Protein AF-A0A560W282-F1 (afdb_monomer_lite)

Radius of gyration: 37.23 Å; chains: 1; bounding box: 118×129×110 Å

Secondary structure (DSSP, 8-state):
-PPPSEEE-SS-EEEEEESS-TT-S-S----TT-HHHHHHHHHHHTT-HHHHHHHHHHHHHHHHHHHHHHH-TTS-HHHHHHHHHHHHHHHHHHTT--S--TTSEEEEEEEESS-EEEE-S--EEEEEE-HHHHHHHHHHHTT-TTTGGGSEEEE-TTEEEETTEEEEEEGGGEEEEEE--HHHHHHHHHTTS-EEHHHHHHHHHTTT--HHHHHHHHHHHHHHTSEEETTS--TT-S-SHHHHHHHHGGGGGGS-HHHHHHHHHHHHHHHHHHHHTT-SSHHHHHHHHHHHHHHHHHH---S-S-SEEEEEEP-EEEEE-HHHHHHHHHHHHHHHHH-S--SS-HHHHHHHHHHHHHH-SS-EEEHHHHH-TTTS----TTSTT-SSPPPP-PPPHHHHHHHHHHHHHHHHT-SEEEEPHHHHHHHSTT-----B-SEEEEEEEEE-SSHHHHHHT--EEEEEEESSTTTTTGGGHHHH-HHHHHHHHTPPPSBTT-EEEEEEE--SSGGGHHHH-----SSEEEEES------TTB--GGGEEEEE-SS-EEEEETTTTEEEEEE--S---TTTSS-HHHHHHHHTGGGGSB-------HHHHHT-SEE-EEEETTEEEE--EEEEETTSS-SSS--HHHHHHHHHHHHHTT--SEEEEEETTEEEEEETTSHHHHHHHHHHHTTSSEEEEEEPPPTTTTTTTSS-EEEEEEEEESSPPBPP----PPB----TT-SS---SS--------PPPPP--------------------------------SSS---------PPP----------------------------------------------------------PPP-PPPPPP------------------------------------------------------------

Sequence (933 aa):
MTRSIYRQHGDVLVLRAAALPVGARPDGWPDAESPEDCRRWLARVWADDSFTEALRAASSGLVTFVEQILHDHSVTPKRVRSATLSVAGYLLRATSRPTPFGLFAGVALADVGPVTADVGKEHQAVARPDTLWVDHVRRVLERRADVLPHLTIQVSTLAFQRGDAIVLSRSGGRLASAPLTRPLVALLKAAAAPTTGRRLLDVLADMGGTAEQATRLIKQALDDGYLTSDLVAPMTVADPAGHMVRLLRPYADTLDADTVRILDGLEEIELGLAAHNRAPGPAEARRLRDQTDSAMEKLQAGDCRNRISLDLRLDARVSVPRQVLDEVERAASALVRLTRAQGESPAWADFQAQFWERYGVGVLVPVRDAADLAAGAGLPADYPMSGWSLPPLTVLPRDELLAARAMQAAVTGAREIVLTERDIDDLAKDAPDGPTVPHVKIGFRVRAASEQAVSSGDFVVDVRPAWTAGVLSGRFTAVLGTALSDLYRTLPTMTEGALHAQLSVMPDFPHAQNVSRIPALLPYVIPVGETRTPADCLIDIDDLAVYSTGRALHLVSMSRRRIVEPHVLHPLALEKQVSPLARFLAQLGRGFATAWTEFDWGPAAAALPYLPRVRYRRTVLSPARWRLAAADLPAGPFNPAWHKALKQWAGTWRCPARVQLQDDDRTMPLDLAEPLHARLIHQHLRRRPQAVLTEDVSDEDLGWLGHAHELTLPLATTRSPAPAPGPDARPRRDQPGHGPARRSRPAVDAGEGVHPPHRHGPDHHRPAAPAARRPRHRSGVVRAVPVPAGDRPPPHPRPHRHPGRPGCHAAGSVRMDAPAHRGWTRIPAHPRRLPARGRPLRHRSSHGRGRGRVRRRQPRHPLRPYRPARPGAGNAVRPEHDRYRGGIPRHTRRPHLDGAHPRAWHRSPRHHPADHRPGRHRPAPPQRHITPR

Foldseek 3Di:
DDDQQWAFQDWKWKWQFFLDFLVPADPDAFDLQDLVSLLVVLVVVVVDPLLLVQCCQQFVPLSVVNVCSNVPVVPDSVVSSVSSLVSNLSSLCLFFPSQWFRNSMAMAIAGADAWDFDFDNQKFKQKAFFLQLLVQLLVVLLLDLLNQQLWWKAFFLQWDDDDQWIWGAAFLQDIDIDGNDPLNVQLNVVRNATDGSNVQLVSSVVVVDDSVRSSVVVSVCCVSLRMDIQLQPFLQDLHSLCSNLVSCVVCLVRGDPLVVVLSVLSVVLVVLSVCLSVPPGDVVNVVSLVVSQVSSCVSPVDPDSGRMTIHIHTPIHGYAYPLVSVVVSVLQSLQLLQDPQFFFDPLLVVLQVQQCVFPNAQAWAQLVQCCDVVNHSHAGQLARPHPDDDPDFDDDPLLVVLLVVQVVCVVVVPQEDEDDPVNSCVSNVPGDPHAAFFKWKKKKDWFALASVCSVVVNIFMEIDTGFHQQASPQLCCVVHDCPVLVSVQPGDHLEPPAAEEEEGFDWSDSSLSNFQRGHDSYQAYEGRRHRDRDDPRYQYSRQWTWHHNVQAIFIARNVVQHTYAYHRNTNDDLRGIGGSSSSCNNCRRVSRHRTTHQRDSGPSRPPDQWGHFYDYDRYTSDFTKGKAFLVQADDDDDDVRRLVSLVVVCVVSVNAQWWWWDDPVDTRIAGSNRSSSSVVVVVVCVPDRIIMIGHDRDCSRVNRNSINMIMMTMMGTPDDRDYDPRSPRDHDPDDPPDDPHPDVDDDPPDDDDDDDDDDDDDDDDDDDDDDDDDDDDDDDDDPDDWDFDDDDDDTDTDDDDDDDDDDDDDDDDDDDDDDDDDDDDDDDYDDDDDDDDDDDDDDDDDDDDDDDDDDDDDDDDDDDDDDDDDDDDDDDDDDDDDDDDDDDDDDDDDDDDDDDDDDDDDDDDDDDDDDDDDDDDDDDDDDDDDDDD

Structure (mmCIF, N/CA/C/O backbone):
data_AF-A0A560W282-F1
#
_entry.id   AF-A0A560W282-F1
#
loop_
_atom_site.group_PDB
_atom_site.id
_atom_site.type_symbol
_atom_site.label_atom_id
_atom_site.label_alt_id
_atom_site.label_comp_id
_atom_site.label_asym_id
_atom_site.label_entity_id
_atom_site.label_seq_id
_atom_site.pdbx_PDB_ins_code
_atom_site.Cartn_x
_atom_site.Cartn_y
_atom_site.Cartn_z
_atom_site.occupancy
_atom_site.B_iso_or_equiv
_atom_site.auth_seq_id
_atom_site.auth_comp_id
_atom_site.auth_asym_id
_atom_site.auth_atom_id
_atom_site.pdbx_PDB_model_num
ATOM 1 N N . MET A 1 1 ? -34.757 -15.368 2.062 1.00 42.41 1 MET A N 1
ATOM 2 C CA . MET A 1 1 ? -33.312 -15.092 2.217 1.00 42.41 1 MET A CA 1
ATOM 3 C C . MET A 1 1 ? -32.785 -14.546 0.904 1.00 42.41 1 MET A C 1
ATOM 5 O O . MET A 1 1 ? -32.904 -15.224 -0.109 1.00 42.41 1 MET A O 1
ATOM 9 N N . THR A 1 2 ? -32.242 -13.335 0.921 1.00 53.41 2 THR A N 1
ATOM 10 C CA . THR A 1 2 ? -31.471 -12.723 -0.171 1.00 53.41 2 THR A CA 1
ATOM 11 C C . THR A 1 2 ? -30.257 -13.607 -0.499 1.00 53.41 2 THR A C 1
ATOM 13 O O . THR A 1 2 ? -29.559 -14.065 0.408 1.00 53.41 2 THR A O 1
ATOM 16 N N . ARG A 1 3 ? -30.005 -13.909 -1.784 1.00 63.25 3 ARG A N 1
ATOM 17 C CA . ARG A 1 3 ? -28.785 -14.636 -2.191 1.00 63.25 3 ARG A CA 1
ATOM 18 C C . ARG A 1 3 ? -27.576 -13.717 -1.992 1.00 63.25 3 ARG A C 1
ATOM 20 O O . ARG A 1 3 ? -27.614 -12.571 -2.429 1.00 63.25 3 ARG A O 1
ATOM 27 N N . SER A 1 4 ? -26.511 -14.222 -1.365 1.00 78.81 4 SER A N 1
ATOM 28 C CA . SER A 1 4 ? -25.269 -13.457 -1.190 1.00 78.81 4 SER A CA 1
ATOM 29 C C . SER A 1 4 ? -24.677 -13.090 -2.556 1.00 78.81 4 SER A C 1
ATOM 31 O O . SER A 1 4 ? -24.514 -13.965 -3.410 1.00 78.81 4 SER A O 1
ATOM 33 N N . ILE A 1 5 ? -24.371 -11.807 -2.769 1.00 87.31 5 ILE A N 1
ATOM 34 C CA . ILE A 1 5 ? -23.826 -11.266 -4.029 1.00 87.31 5 ILE A CA 1
ATOM 35 C C . ILE A 1 5 ? -22.350 -11.653 -4.193 1.00 87.31 5 ILE A C 1
ATOM 37 O O . ILE A 1 5 ? -21.870 -11.820 -5.316 1.00 87.31 5 ILE A O 1
ATOM 41 N N . TYR A 1 6 ? -21.660 -11.852 -3.068 1.00 91.06 6 TYR A N 1
ATOM 42 C CA . TYR A 1 6 ? -20.302 -12.378 -2.977 1.00 91.06 6 TYR A CA 1
ATOM 43 C C . TYR A 1 6 ? -20.255 -13.640 -2.108 1.00 91.06 6 TYR A C 1
ATOM 45 O O . TYR A 1 6 ? -21.034 -13.780 -1.162 1.00 91.06 6 TYR A O 1
ATOM 53 N N . ARG A 1 7 ? -19.308 -14.532 -2.402 1.00 92.50 7 ARG A N 1
ATOM 54 C CA . ARG A 1 7 ? -18.920 -15.687 -1.574 1.00 92.50 7 ARG A CA 1
ATOM 55 C C . ARG A 1 7 ? -17.399 -15.793 -1.499 1.00 92.50 7 ARG A C 1
ATOM 57 O O . ARG A 1 7 ? -16.716 -15.177 -2.321 1.00 92.50 7 ARG A O 1
ATOM 64 N N . GLN A 1 8 ? -16.869 -16.570 -0.553 1.00 92.81 8 GLN A N 1
ATOM 65 C CA . GLN A 1 8 ? -15.441 -16.902 -0.541 1.00 92.81 8 GLN A CA 1
ATOM 66 C C . GLN A 1 8 ? -14.990 -17.543 -1.856 1.00 92.81 8 GLN A C 1
ATOM 68 O O . GLN A 1 8 ? -15.711 -18.350 -2.445 1.00 92.81 8 GLN A O 1
ATOM 73 N N . HIS A 1 9 ? -13.789 -17.177 -2.304 1.00 91.75 9 HIS A N 1
ATOM 74 C CA . HIS A 1 9 ? -13.152 -17.775 -3.475 1.00 91.75 9 HIS A CA 1
ATOM 75 C C . HIS A 1 9 ? -11.953 -18.615 -3.036 1.00 91.75 9 HIS A C 1
ATOM 77 O O . HIS A 1 9 ? -10.876 -18.073 -2.785 1.00 91.75 9 HIS A O 1
ATOM 83 N N . GLY A 1 10 ? -12.161 -19.929 -2.930 1.00 87.81 10 GLY A N 1
ATOM 84 C CA . GLY A 1 10 ? -11.227 -20.851 -2.280 1.00 87.81 10 GLY A CA 1
ATOM 85 C C . GLY A 1 10 ? -11.196 -20.695 -0.754 1.00 87.81 10 GLY A C 1
ATOM 86 O O . GLY A 1 10 ? -11.863 -19.831 -0.184 1.00 87.81 10 GLY A O 1
ATOM 87 N N . ASP A 1 11 ? -10.394 -21.538 -0.104 1.00 84.62 11 ASP A N 1
ATOM 88 C CA . ASP A 1 11 ? -10.373 -21.686 1.361 1.00 84.62 11 ASP A CA 1
ATOM 89 C C . ASP A 1 11 ? -9.096 -21.119 2.017 1.00 84.62 11 ASP A C 1
ATOM 91 O O . ASP A 1 11 ? -8.835 -21.343 3.194 1.00 84.62 11 ASP A O 1
ATOM 95 N N . VAL A 1 12 ? -8.289 -20.362 1.261 1.00 85.75 12 VAL A N 1
ATOM 96 C CA . VAL A 1 12 ? -6.997 -19.820 1.719 1.00 85.75 12 VAL A CA 1
ATOM 97 C C . VAL A 1 12 ? -7.169 -18.418 2.311 1.00 85.75 12 VAL A C 1
ATOM 99 O O . VAL A 1 12 ? -7.312 -17.427 1.581 1.00 85.75 12 VAL A O 1
ATOM 102 N N . LEU A 1 13 ? -7.088 -18.307 3.638 1.00 94.31 13 LEU A N 1
ATOM 103 C CA . LEU A 1 13 ? -6.986 -17.019 4.325 1.00 94.31 13 LEU A CA 1
ATOM 104 C C . LEU A 1 13 ? -5.515 -16.603 4.466 1.00 94.31 13 LEU A C 1
ATOM 106 O O . LEU A 1 13 ? -4.608 -17.431 4.541 1.00 94.31 13 LEU A O 1
ATOM 110 N N . VAL A 1 14 ? -5.273 -15.291 4.540 1.00 96.00 14 VAL A N 1
ATOM 111 C CA . VAL A 1 14 ? -3.969 -14.747 4.961 1.00 96.00 14 VAL A CA 1
ATOM 112 C C . VAL A 1 14 ? -4.161 -13.964 6.244 1.00 96.00 14 VAL A C 1
ATOM 114 O O . VAL A 1 14 ? -4.841 -12.931 6.231 1.00 96.00 14 VAL A O 1
ATOM 117 N N . LEU A 1 15 ? -3.540 -14.443 7.319 1.00 97.50 15 LEU A N 1
ATOM 118 C CA . LEU A 1 15 ? -3.373 -13.712 8.567 1.00 97.50 15 LEU A CA 1
ATOM 119 C C . LEU A 1 15 ? -2.328 -12.613 8.377 1.00 97.50 15 LEU A C 1
ATOM 121 O O . LEU A 1 15 ? -1.267 -12.830 7.791 1.00 97.50 15 LEU A O 1
ATOM 125 N N . ARG A 1 16 ? -2.619 -11.434 8.919 1.00 97.06 16 ARG A N 1
ATOM 126 C CA . ARG A 1 16 ? -1.686 -10.323 9.093 1.00 97.06 16 ARG A CA 1
ATOM 127 C C . ARG A 1 16 ? -1.757 -9.939 10.567 1.00 97.06 16 ARG A C 1
ATOM 129 O O . ARG A 1 16 ? -2.846 -9.621 11.041 1.00 97.06 16 ARG A O 1
ATOM 136 N N . ALA A 1 17 ? -0.654 -9.980 11.304 1.00 97.25 17 ALA A N 1
ATOM 137 C CA . ALA A 1 17 ? -0.672 -9.689 12.741 1.00 97.25 17 ALA A CA 1
ATOM 138 C C . ALA A 1 17 ? 0.577 -8.936 13.201 1.00 97.25 17 ALA A C 1
ATOM 140 O O . ALA A 1 17 ? 1.637 -9.019 12.577 1.00 97.25 17 ALA A O 1
ATOM 141 N N . ALA A 1 18 ? 0.419 -8.177 14.285 1.00 96.12 18 ALA A N 1
ATOM 142 C CA . ALA A 1 18 ? 1.518 -7.602 15.048 1.00 96.12 18 ALA A CA 1
ATOM 143 C C . ALA A 1 18 ? 2.396 -8.717 15.642 1.00 96.12 18 ALA A C 1
ATOM 145 O O . ALA A 1 18 ? 1.868 -9.707 16.143 1.00 96.12 18 ALA A O 1
ATOM 146 N N . ALA A 1 19 ? 3.719 -8.554 15.580 1.00 94.69 19 ALA A N 1
ATOM 147 C CA . ALA A 1 19 ? 4.672 -9.538 16.102 1.00 94.69 19 ALA A CA 1
ATOM 148 C C . ALA A 1 19 ? 4.734 -9.535 17.639 1.00 94.69 19 ALA A C 1
ATOM 150 O O . ALA A 1 19 ? 4.962 -10.572 18.251 1.00 94.69 19 ALA A O 1
ATOM 151 N N . LEU A 1 20 ? 4.497 -8.381 18.273 1.00 93.56 20 LEU A N 1
ATOM 152 C CA . LEU A 1 20 ? 4.347 -8.300 19.724 1.00 93.56 20 LEU A CA 1
ATOM 153 C C . LEU A 1 20 ? 2.864 -8.469 20.114 1.00 93.56 20 LEU A C 1
ATOM 155 O O . LEU A 1 20 ? 1.995 -7.905 19.434 1.00 93.56 20 LEU A O 1
ATOM 159 N N . PRO A 1 21 ? 2.558 -9.196 21.207 1.00 93.06 21 PRO A N 1
ATOM 160 C CA . PRO A 1 21 ? 1.197 -9.319 21.721 1.00 93.06 21 PRO A CA 1
ATOM 161 C C . PRO A 1 21 ? 0.677 -7.973 22.240 1.00 93.06 21 PRO A C 1
ATOM 163 O O . PRO A 1 21 ? 1.444 -7.055 22.544 1.00 93.06 21 PRO A O 1
ATOM 166 N N . VAL A 1 22 ? -0.642 -7.851 22.404 1.00 89.56 22 VAL A N 1
ATOM 167 C CA . VAL A 1 22 ? -1.280 -6.611 22.890 1.00 89.56 22 VAL A CA 1
ATOM 168 C C . VAL A 1 22 ? -0.810 -6.211 24.292 1.00 89.56 22 VAL A C 1
ATOM 170 O O . VAL A 1 22 ? -0.728 -5.021 24.588 1.00 89.56 22 VAL A O 1
ATOM 173 N N . GLY A 1 23 ? -0.441 -7.199 25.117 1.00 85.19 23 GLY A N 1
ATOM 174 C CA . GLY A 1 23 ? 0.101 -7.017 26.465 1.00 85.19 23 GLY A CA 1
ATOM 175 C C . GLY A 1 23 ? 1.567 -6.568 26.528 1.00 85.19 23 GLY A C 1
ATOM 176 O O . GLY A 1 23 ? 2.035 -6.235 27.606 1.00 85.19 23 GLY A O 1
ATOM 177 N N . ALA A 1 24 ? 2.298 -6.497 25.409 1.00 86.81 24 ALA A N 1
ATOM 178 C CA . ALA A 1 24 ? 3.685 -6.007 25.377 1.00 86.81 24 ALA A CA 1
ATOM 179 C C . ALA A 1 24 ? 3.791 -4.463 25.341 1.00 86.81 24 ALA A C 1
ATOM 181 O O . ALA A 1 24 ? 4.753 -3.901 24.815 1.00 86.81 24 ALA A O 1
ATOM 182 N N . ARG A 1 25 ? 2.774 -3.751 25.843 1.00 81.38 25 ARG A N 1
ATOM 183 C CA . ARG A 1 25 ? 2.787 -2.286 25.971 1.00 81.38 25 ARG A CA 1
ATOM 184 C C . ARG A 1 25 ? 3.371 -1.892 27.329 1.00 81.38 25 ARG A C 1
ATOM 186 O O . ARG A 1 25 ? 3.134 -2.600 28.298 1.00 81.38 25 ARG A O 1
ATOM 193 N N . PRO A 1 26 ? 4.099 -0.766 27.429 1.00 79.44 26 PRO A N 1
ATOM 194 C CA . PRO A 1 26 ? 4.637 -0.318 28.707 1.00 79.44 26 PRO A CA 1
ATOM 195 C C . PRO A 1 26 ? 3.514 0.145 29.647 1.00 79.44 26 PRO A C 1
ATOM 197 O O . PRO A 1 26 ? 2.666 0.940 29.242 1.00 79.44 26 PRO A O 1
ATOM 200 N N . ASP A 1 27 ? 3.578 -0.263 30.918 1.00 75.12 27 ASP A N 1
ATOM 201 C CA . ASP A 1 27 ? 2.617 0.121 31.970 1.00 75.12 27 ASP A CA 1
ATOM 202 C C . ASP A 1 27 ? 2.594 1.632 32.273 1.00 75.12 27 ASP A C 1
ATOM 204 O O . ASP A 1 27 ? 1.687 2.134 32.934 1.00 75.12 27 ASP A O 1
ATOM 208 N N . GLY A 1 28 ? 3.607 2.374 31.813 1.00 87.44 28 GLY A N 1
ATOM 209 C CA . GLY A 1 28 ? 3.727 3.810 32.038 1.00 87.44 28 GLY A CA 1
ATOM 210 C C . GLY A 1 28 ? 4.538 4.530 30.964 1.00 87.44 28 GLY A C 1
ATOM 211 O O . GLY A 1 28 ? 5.589 4.062 30.510 1.00 87.44 28 GLY A O 1
ATOM 212 N N . TRP A 1 29 ? 4.056 5.715 30.598 1.00 94.62 29 TRP A N 1
ATOM 213 C CA . TRP A 1 29 ? 4.698 6.647 29.673 1.00 94.62 29 TRP A CA 1
ATOM 214 C C . TRP A 1 29 ? 5.426 7.755 30.454 1.00 94.62 29 TRP A C 1
ATOM 216 O O . TRP A 1 29 ? 5.048 8.047 31.588 1.00 94.62 29 TRP A O 1
ATOM 226 N N . PRO A 1 30 ? 6.484 8.365 29.891 1.00 95.88 30 PRO A N 1
ATOM 227 C CA . PRO A 1 30 ? 7.201 9.448 30.544 1.00 95.88 30 PRO A CA 1
ATOM 228 C C . PRO A 1 30 ? 6.497 10.789 30.338 1.00 95.88 30 PRO A C 1
ATOM 230 O O . PRO A 1 30 ? 5.856 11.013 29.303 1.00 95.88 30 PRO A O 1
ATOM 233 N N . ASP A 1 31 ? 6.741 11.746 31.234 1.00 93.56 31 ASP A N 1
ATOM 234 C CA . ASP A 1 31 ? 6.452 13.144 30.913 1.00 93.56 31 ASP A CA 1
ATOM 235 C C . ASP A 1 31 ? 7.338 13.596 29.738 1.00 93.56 31 ASP A C 1
ATOM 237 O O . ASP A 1 31 ? 8.552 13.776 29.853 1.00 93.56 31 ASP A O 1
ATOM 241 N N . ALA A 1 32 ? 6.706 13.810 28.582 1.00 92.44 32 ALA A N 1
ATOM 242 C CA . ALA A 1 32 ? 7.360 14.246 27.355 1.00 92.44 32 ALA A CA 1
ATOM 243 C C . ALA A 1 32 ? 8.027 15.635 27.468 1.00 92.44 32 ALA A C 1
ATOM 245 O O . ALA A 1 32 ? 8.874 15.982 26.637 1.00 92.44 32 ALA A O 1
ATOM 246 N N . GLU A 1 33 ? 7.652 16.462 28.447 1.00 89.81 33 GLU A N 1
ATOM 247 C CA . GLU A 1 33 ? 8.313 17.740 28.717 1.00 89.81 33 GLU A CA 1
ATOM 248 C C . GLU A 1 33 ? 9.430 17.631 29.785 1.00 89.81 33 GLU A C 1
ATOM 250 O O . GLU A 1 33 ? 10.251 18.546 29.853 1.00 89.81 33 GLU A O 1
ATOM 255 N N . SER A 1 34 ? 9.571 16.490 30.482 1.00 94.31 34 SER A N 1
ATOM 256 C CA . SER A 1 34 ? 10.694 16.157 31.382 1.00 94.31 34 SER A CA 1
ATOM 257 C C . SER A 1 34 ? 11.808 15.365 30.662 1.00 94.31 34 SER A C 1
ATOM 259 O O . SER A 1 34 ? 11.623 14.194 30.312 1.00 94.31 34 SER A O 1
ATOM 261 N N . PRO A 1 35 ? 13.006 15.943 30.428 1.00 93.88 35 PRO A N 1
ATOM 262 C CA . PRO A 1 35 ? 14.075 15.269 29.678 1.00 93.88 35 PRO A CA 1
ATOM 263 C C . PRO A 1 35 ? 14.721 14.101 30.430 1.00 93.88 35 PRO A C 1
ATOM 265 O O . PRO A 1 35 ? 15.235 13.178 29.802 1.00 93.88 35 PRO A O 1
ATOM 268 N N . GLU A 1 36 ? 14.716 14.144 31.760 1.00 94.44 36 GLU A N 1
ATOM 269 C CA . GLU A 1 36 ? 15.250 13.082 32.618 1.00 94.44 36 GLU A CA 1
ATOM 270 C C . GLU A 1 36 ? 14.319 11.874 32.625 1.00 94.44 36 GLU A C 1
ATOM 272 O O . GLU A 1 36 ? 14.765 10.751 32.400 1.00 94.44 36 GLU A O 1
ATOM 277 N N . ASP A 1 37 ? 13.014 12.100 32.777 1.00 95.56 37 ASP A N 1
ATOM 278 C CA . ASP A 1 37 ? 12.032 11.019 32.749 1.00 95.56 37 ASP A CA 1
ATOM 279 C C . ASP A 1 37 ? 11.933 10.375 31.358 1.00 95.56 37 ASP A C 1
ATOM 281 O O . ASP A 1 37 ? 11.941 9.149 31.231 1.00 95.56 37 ASP A O 1
ATOM 285 N N . CYS A 1 38 ? 12.006 11.193 30.300 1.00 96.50 38 CYS A N 1
ATOM 286 C CA . CYS A 1 38 ? 12.217 10.718 28.935 1.00 96.50 38 CYS A CA 1
ATOM 287 C C . CYS A 1 38 ? 13.446 9.800 28.810 1.00 96.50 38 CYS A C 1
ATOM 289 O O . CYS A 1 38 ? 13.341 8.754 28.175 1.00 96.50 38 CYS A O 1
ATOM 291 N N . ARG A 1 39 ? 14.600 10.152 29.403 1.00 96.00 39 ARG A N 1
ATOM 292 C CA . ARG A 1 39 ? 15.804 9.297 29.371 1.00 96.00 39 ARG A CA 1
ATOM 293 C C . ARG A 1 39 ? 15.614 7.999 30.152 1.00 96.00 39 ARG A C 1
ATOM 295 O O . ARG A 1 39 ? 15.962 6.948 29.626 1.00 96.00 39 ARG A O 1
ATOM 302 N N . ARG A 1 40 ? 15.020 8.041 31.353 1.00 95.12 40 ARG A N 1
ATOM 303 C CA . ARG A 1 40 ? 14.724 6.831 32.149 1.00 95.12 40 ARG A CA 1
ATOM 304 C C . ARG A 1 40 ? 13.799 5.873 31.402 1.00 95.12 40 ARG A C 1
ATOM 306 O O . ARG A 1 40 ? 14.034 4.669 31.392 1.00 95.12 40 ARG A O 1
ATOM 313 N N . TRP A 1 41 ? 12.758 6.392 30.755 1.00 95.88 41 TRP A N 1
ATOM 314 C CA . TRP A 1 41 ? 11.854 5.567 29.957 1.00 95.88 41 TRP A CA 1
ATOM 315 C C . TRP A 1 41 ? 12.521 5.026 28.689 1.00 95.88 41 TRP A C 1
ATOM 317 O O . TRP A 1 41 ? 12.385 3.837 28.424 1.00 95.88 41 TRP A O 1
ATOM 327 N N . LEU A 1 42 ? 13.307 5.835 27.965 1.00 95.62 42 LEU A N 1
ATOM 328 C CA . LEU A 1 42 ? 14.093 5.345 26.825 1.00 95.62 42 LEU A CA 1
ATOM 329 C C . LEU A 1 42 ? 15.064 4.232 27.251 1.00 95.62 42 LEU A C 1
ATOM 331 O O . LEU A 1 42 ? 15.143 3.226 26.558 1.00 95.62 42 LEU A O 1
ATOM 335 N N . ALA A 1 43 ? 15.727 4.356 28.406 1.00 94.44 43 ALA A N 1
ATOM 336 C CA . ALA A 1 43 ? 16.613 3.320 28.941 1.00 94.44 43 ALA A CA 1
ATOM 337 C C . ALA A 1 43 ? 15.869 2.009 29.252 1.00 94.44 43 ALA A C 1
ATOM 339 O O . ALA A 1 43 ? 16.367 0.939 28.921 1.00 94.44 43 ALA A O 1
ATOM 340 N N . ARG A 1 44 ? 14.657 2.081 29.828 1.00 92.81 44 ARG A N 1
ATOM 341 C CA . ARG A 1 44 ? 13.806 0.896 30.057 1.00 92.81 44 ARG A CA 1
ATOM 342 C C . ARG A 1 44 ? 13.355 0.241 28.750 1.00 92.81 44 ARG A C 1
ATOM 344 O O . ARG A 1 44 ? 13.388 -0.976 28.653 1.00 92.81 44 ARG A O 1
ATOM 351 N N . VAL A 1 45 ? 12.969 1.030 27.745 1.00 92.06 45 VAL A N 1
ATOM 352 C CA . VAL A 1 45 ? 12.588 0.510 26.417 1.00 92.06 45 VAL A CA 1
ATOM 353 C C . VAL A 1 45 ? 13.785 -0.134 25.706 1.00 92.06 45 VAL A C 1
ATOM 355 O O . VAL A 1 45 ? 13.616 -1.144 25.035 1.00 92.06 45 VAL A O 1
ATOM 358 N N . TRP A 1 46 ? 14.996 0.396 25.899 1.00 92.44 46 TRP A N 1
ATOM 359 C CA . TRP A 1 46 ? 16.237 -0.176 25.357 1.00 92.44 46 TRP A CA 1
ATOM 360 C C . TRP A 1 46 ? 16.709 -1.458 26.060 1.00 92.44 46 TRP A C 1
ATOM 362 O O . TRP A 1 46 ? 17.664 -2.070 25.593 1.00 92.44 46 TRP A O 1
ATOM 372 N N . ALA A 1 47 ? 16.059 -1.870 27.153 1.00 88.44 47 ALA A N 1
ATOM 373 C CA . ALA A 1 47 ? 16.295 -3.163 27.794 1.00 88.44 47 ALA A CA 1
ATOM 374 C C . ALA A 1 47 ? 15.432 -4.300 27.205 1.00 88.44 47 ALA A C 1
ATOM 376 O O . ALA A 1 47 ? 15.645 -5.457 27.561 1.00 88.44 47 ALA A O 1
ATOM 377 N N . ASP A 1 48 ? 14.479 -3.995 26.311 1.00 81.62 48 ASP A N 1
ATOM 378 C CA . ASP A 1 48 ? 13.800 -4.996 25.483 1.00 81.62 48 ASP A CA 1
ATOM 379 C C . ASP A 1 48 ? 14.434 -5.059 24.084 1.00 81.62 48 ASP A C 1
ATOM 381 O O . ASP A 1 48 ? 14.223 -4.187 23.229 1.00 81.62 48 ASP A O 1
ATOM 385 N N . ASP A 1 49 ? 15.181 -6.135 23.834 1.00 82.25 49 ASP A N 1
ATOM 386 C CA . ASP A 1 49 ? 15.699 -6.459 22.504 1.00 82.25 49 ASP A CA 1
ATOM 387 C C . ASP A 1 49 ? 14.563 -6.672 21.487 1.00 82.25 49 ASP A C 1
ATOM 389 O O . ASP A 1 49 ? 14.710 -6.299 20.324 1.00 82.25 49 ASP A O 1
ATOM 393 N N . SER A 1 50 ? 13.406 -7.208 21.896 1.00 81.94 50 SER A N 1
ATOM 394 C CA . SER A 1 50 ? 12.309 -7.603 20.993 1.00 81.94 50 SER A CA 1
ATOM 395 C C . SER A 1 50 ? 11.776 -6.413 20.188 1.00 81.94 50 SER A C 1
ATOM 397 O O . SER A 1 50 ? 11.670 -6.465 18.958 1.00 81.94 50 SER A O 1
ATOM 399 N N . PHE A 1 51 ? 11.483 -5.304 20.868 1.00 90.06 51 PHE A N 1
ATOM 400 C CA . PHE A 1 51 ? 11.142 -4.038 20.232 1.00 90.06 51 PHE A CA 1
ATOM 401 C C . PHE A 1 51 ? 12.349 -3.379 19.545 1.00 90.06 51 PHE A C 1
ATOM 403 O O . PHE A 1 51 ? 12.219 -2.857 18.429 1.00 90.06 51 PHE A O 1
ATOM 410 N N . THR A 1 52 ? 13.519 -3.390 20.189 1.00 89.94 52 THR A N 1
ATOM 411 C CA . THR A 1 52 ? 14.710 -2.670 19.709 1.00 89.94 52 THR A CA 1
ATOM 412 C C . THR A 1 52 ? 15.243 -3.246 18.388 1.00 89.94 52 THR A C 1
ATOM 414 O O . THR A 1 52 ? 15.642 -2.477 17.508 1.00 89.94 52 THR A O 1
ATOM 417 N N . GLU A 1 53 ? 15.135 -4.561 18.168 1.00 88.81 53 GLU A N 1
ATOM 418 C CA . GLU A 1 53 ? 15.396 -5.231 16.886 1.00 88.81 53 GLU A CA 1
ATOM 419 C C . GLU A 1 53 ? 14.497 -4.712 15.763 1.00 88.81 53 GLU A C 1
ATOM 421 O O . GLU A 1 53 ? 14.977 -4.305 14.697 1.00 88.81 53 GLU A O 1
ATOM 426 N N . ALA A 1 54 ? 13.183 -4.693 15.997 1.00 92.12 54 ALA A N 1
ATOM 427 C CA . ALA A 1 54 ? 12.213 -4.239 15.009 1.00 92.12 54 ALA A CA 1
ATOM 428 C C . ALA A 1 54 ? 12.390 -2.749 14.678 1.00 92.12 54 ALA A C 1
ATOM 430 O O . ALA A 1 54 ? 12.290 -2.350 13.512 1.00 92.12 54 ALA A O 1
ATOM 431 N N . LEU A 1 55 ? 12.737 -1.931 15.678 1.00 93.44 55 LEU A N 1
ATOM 432 C CA . LEU A 1 55 ? 13.052 -0.520 15.486 1.00 93.44 55 LEU A CA 1
ATOM 433 C C . LEU A 1 55 ? 14.357 -0.311 14.702 1.00 93.44 55 LEU A C 1
ATOM 435 O O . LEU A 1 55 ? 14.393 0.536 13.805 1.00 93.44 55 LEU A O 1
ATOM 439 N N . ARG A 1 56 ? 15.404 -1.096 14.985 1.00 89.75 56 ARG A N 1
ATOM 440 C CA . ARG A 1 56 ? 16.697 -1.052 14.278 1.00 89.75 56 ARG A CA 1
ATOM 441 C C . ARG A 1 56 ? 16.541 -1.434 12.807 1.00 89.75 56 ARG A C 1
ATOM 443 O O . ARG A 1 56 ? 17.041 -0.718 11.942 1.00 89.75 56 ARG A O 1
ATOM 450 N N . ALA A 1 57 ? 15.768 -2.484 12.527 1.00 88.56 57 ALA A N 1
ATOM 451 C CA . ALA A 1 57 ? 15.430 -2.934 11.177 1.00 88.56 57 ALA A CA 1
ATOM 452 C C . ALA A 1 57 ? 14.587 -1.919 10.375 1.00 88.56 57 ALA A C 1
ATOM 454 O O . ALA A 1 57 ? 14.687 -1.856 9.150 1.00 88.56 57 ALA A O 1
ATOM 455 N N . ALA A 1 58 ? 13.749 -1.120 11.042 1.00 90.50 58 ALA A N 1
ATOM 456 C CA . ALA A 1 58 ? 12.907 -0.122 10.384 1.00 90.50 58 ALA A CA 1
ATOM 457 C C . ALA A 1 58 ? 13.571 1.259 10.233 1.00 90.50 58 ALA A C 1
ATOM 459 O O . ALA A 1 58 ? 13.260 1.979 9.282 1.00 90.50 58 ALA A O 1
ATOM 460 N N . SER A 1 59 ? 14.410 1.660 11.193 1.00 90.88 59 SER A N 1
ATOM 461 C CA . SER A 1 59 ? 14.826 3.053 11.390 1.00 90.88 59 SER A CA 1
ATOM 462 C C . SER A 1 59 ? 16.137 3.168 12.192 1.00 90.88 59 SER A C 1
ATOM 464 O O . SER A 1 59 ? 16.190 3.879 13.200 1.00 90.88 59 SER A O 1
ATOM 466 N N . SER A 1 60 ? 17.203 2.513 11.725 1.00 86.94 60 SER A N 1
ATOM 467 C CA . SER A 1 60 ? 18.565 2.518 12.301 1.00 86.94 60 SER A CA 1
ATOM 468 C C . SER A 1 60 ? 19.025 3.879 12.855 1.00 86.94 60 SER A C 1
ATOM 470 O O . SER A 1 60 ? 19.400 3.977 14.019 1.00 86.94 60 SER A O 1
ATOM 472 N N . GLY A 1 61 ? 18.898 4.962 12.080 1.00 89.56 61 GLY A N 1
ATOM 473 C CA . GLY A 1 61 ? 19.304 6.312 12.499 1.00 89.56 61 GLY A CA 1
ATOM 474 C C . GLY A 1 61 ? 18.497 6.927 13.658 1.00 89.56 61 GLY A C 1
ATOM 475 O O . GLY A 1 61 ? 18.958 7.889 14.269 1.00 89.56 61 GLY A O 1
ATOM 476 N N . LEU A 1 62 ? 17.316 6.389 13.995 1.00 94.12 62 LEU A N 1
ATOM 477 C CA . LEU A 1 62 ? 16.621 6.720 15.248 1.00 94.12 62 LEU A CA 1
ATOM 478 C C . LEU A 1 62 ? 17.206 5.924 16.417 1.00 94.12 62 LEU A C 1
ATOM 480 O O . LEU A 1 62 ? 17.345 6.483 17.501 1.00 94.12 62 LEU A O 1
ATOM 484 N N . VAL A 1 63 ? 17.586 4.663 16.191 1.00 93.31 63 VAL A N 1
ATOM 485 C CA . VAL A 1 63 ? 18.216 3.819 17.213 1.00 93.31 63 VAL A CA 1
ATOM 486 C C . VAL A 1 63 ? 19.555 4.407 17.644 1.00 93.31 63 VAL A C 1
ATOM 488 O O . VAL A 1 63 ? 19.703 4.738 18.815 1.00 93.31 63 VAL A O 1
ATOM 491 N N . THR A 1 64 ? 20.449 4.709 16.698 1.00 91.94 64 THR A N 1
ATOM 492 C CA . THR A 1 64 ? 21.728 5.386 16.980 1.00 91.94 64 THR A CA 1
ATOM 493 C C . THR A 1 64 ? 21.539 6.743 17.668 1.00 91.94 64 THR A C 1
ATOM 495 O O . THR A 1 64 ? 22.354 7.144 18.497 1.00 91.94 64 THR A O 1
ATOM 498 N N . PHE A 1 65 ? 20.453 7.467 17.370 1.00 95.44 65 PHE A N 1
ATOM 499 C CA . PHE A 1 65 ? 20.191 8.747 18.029 1.00 95.44 65 PHE A CA 1
ATOM 500 C C . PHE A 1 65 ? 19.632 8.602 19.460 1.00 95.44 65 PHE A C 1
ATOM 502 O O . PHE A 1 65 ? 19.925 9.443 20.311 1.00 95.44 65 PHE A O 1
ATOM 509 N N . VAL A 1 66 ? 18.881 7.542 19.770 1.00 96.00 66 VAL A N 1
ATOM 510 C CA . VAL A 1 66 ? 18.517 7.231 21.163 1.00 96.00 66 VAL A CA 1
ATOM 511 C C . VAL A 1 66 ? 19.721 6.693 21.931 1.00 96.00 66 VAL A C 1
ATOM 513 O O . VAL A 1 66 ? 19.958 7.136 23.049 1.00 96.00 66 VAL A O 1
ATOM 516 N N . GLU A 1 67 ? 20.538 5.839 21.316 1.00 94.62 67 GLU A N 1
ATOM 517 C CA . GLU A 1 67 ? 21.813 5.389 21.885 1.00 94.62 67 GLU A CA 1
ATOM 518 C C . GLU A 1 67 ? 22.705 6.595 22.231 1.00 94.62 67 GLU A C 1
ATOM 520 O O . GLU A 1 67 ? 23.241 6.644 23.338 1.00 94.62 67 GLU A O 1
ATOM 525 N N . GLN A 1 68 ? 22.759 7.638 21.385 1.00 95.38 68 GLN A N 1
ATOM 526 C CA . GLN A 1 68 ? 23.365 8.921 21.767 1.00 95.38 68 GLN A CA 1
ATOM 527 C C . GLN A 1 68 ? 22.675 9.541 22.998 1.00 95.38 68 GLN A C 1
ATOM 529 O O . GLN A 1 68 ? 23.362 9.874 23.952 1.00 95.38 68 GLN A O 1
ATOM 534 N N . ILE A 1 69 ? 21.346 9.708 23.018 1.00 95.56 69 ILE A N 1
ATOM 535 C CA . ILE A 1 69 ? 20.610 10.335 24.144 1.00 95.56 69 ILE A CA 1
ATOM 536 C C . ILE A 1 69 ? 20.877 9.661 25.504 1.00 95.56 69 ILE A C 1
ATOM 538 O O . ILE A 1 69 ? 20.836 10.346 26.534 1.00 95.56 69 ILE A O 1
ATOM 542 N N . LEU A 1 70 ? 21.119 8.347 25.505 1.00 94.31 70 LEU A N 1
ATOM 543 C CA . LEU A 1 70 ? 21.398 7.557 26.706 1.00 94.31 70 LEU A CA 1
ATOM 544 C C . LEU A 1 70 ? 22.825 7.771 27.241 1.00 94.31 70 LEU A C 1
ATOM 546 O O . LEU A 1 70 ? 22.997 7.821 28.456 1.00 94.31 70 LEU A O 1
ATOM 550 N N . HIS A 1 71 ? 23.818 7.969 26.366 1.00 91.81 71 HIS A N 1
ATOM 551 C CA . HIS A 1 71 ? 25.221 8.199 26.754 1.00 91.81 71 HIS A CA 1
ATOM 552 C C . HIS A 1 71 ? 25.596 9.691 26.880 1.00 91.81 71 HIS A C 1
ATOM 554 O O . HIS A 1 71 ? 26.492 10.048 27.639 1.00 91.81 71 HIS A O 1
ATOM 560 N N . ASP A 1 72 ? 24.924 10.576 26.139 1.00 89.81 72 ASP A N 1
ATOM 561 C CA . ASP A 1 72 ? 25.233 12.003 26.012 1.00 89.81 72 ASP A CA 1
ATOM 562 C C . ASP A 1 72 ? 24.110 12.864 26.617 1.00 89.81 72 ASP A C 1
ATOM 564 O O . ASP A 1 72 ? 23.050 13.120 26.028 1.00 89.81 72 ASP A O 1
ATOM 568 N N . HIS A 1 73 ? 24.353 13.357 27.830 1.00 84.00 73 HIS A N 1
ATOM 569 C CA . HIS A 1 73 ? 23.411 14.229 28.526 1.00 84.00 73 HIS A CA 1
ATOM 570 C C . HIS A 1 73 ? 23.358 15.666 27.967 1.00 84.00 73 HIS A C 1
ATOM 572 O O . HIS A 1 73 ? 22.403 16.385 28.273 1.00 84.00 73 HIS A O 1
ATOM 578 N N . SER A 1 74 ? 24.285 16.071 27.085 1.00 89.62 74 SER A N 1
ATOM 579 C CA . SER A 1 74 ? 24.261 17.394 26.436 1.00 89.62 74 SER A CA 1
ATOM 580 C C . SER A 1 74 ? 23.164 17.527 25.367 1.00 89.62 74 SER A C 1
ATOM 582 O O . SER A 1 74 ? 22.792 18.642 24.985 1.00 89.62 74 SER A O 1
ATOM 584 N N . VAL A 1 75 ? 22.590 16.407 24.899 1.00 93.69 75 VAL A N 1
ATOM 585 C CA . VAL A 1 75 ? 21.509 16.416 23.904 1.00 93.69 75 VAL A CA 1
ATOM 586 C C . VAL A 1 75 ? 20.313 17.230 24.409 1.00 93.69 75 VAL A C 1
ATOM 588 O O . VAL A 1 75 ? 19.674 16.898 25.407 1.00 93.69 75 VAL A O 1
ATOM 591 N N . THR A 1 76 ? 19.984 18.297 23.675 1.00 95.50 76 THR A N 1
ATOM 592 C CA . THR A 1 76 ? 18.991 19.294 24.104 1.00 95.50 76 THR A CA 1
ATOM 593 C C . THR A 1 76 ? 17.602 18.697 24.406 1.00 95.50 76 THR A C 1
ATOM 595 O O . THR A 1 76 ? 17.124 17.851 23.640 1.00 95.50 76 THR A O 1
ATOM 598 N N . PRO A 1 77 ? 16.875 19.205 25.427 1.00 94.19 77 PRO A N 1
ATOM 599 C CA . PRO A 1 77 ? 15.523 18.758 25.804 1.00 94.19 77 PRO A CA 1
ATOM 600 C C . PRO A 1 77 ? 14.546 18.564 24.635 1.00 94.19 77 PRO A C 1
ATOM 602 O O . PRO A 1 77 ? 13.824 17.570 24.550 1.00 94.19 77 PRO A O 1
ATOM 605 N N . LYS A 1 78 ? 14.563 19.497 23.675 1.00 94.31 78 LYS A N 1
ATOM 606 C CA . LYS A 1 78 ? 13.729 19.464 22.465 1.00 94.31 78 LYS A CA 1
ATOM 607 C C . LYS A 1 78 ? 14.025 18.252 21.572 1.00 94.31 78 LYS A C 1
ATOM 609 O O . LYS A 1 78 ? 13.099 17.720 20.962 1.00 94.31 78 LYS A O 1
ATOM 614 N N . ARG A 1 79 ? 15.293 17.832 21.464 1.00 95.94 79 ARG A N 1
ATOM 615 C CA . ARG A 1 79 ? 15.687 16.643 20.694 1.00 95.94 79 ARG A CA 1
ATOM 616 C C . ARG A 1 79 ? 15.358 15.355 21.449 1.00 95.94 79 ARG A C 1
ATOM 618 O O . ARG A 1 79 ? 14.833 14.448 20.811 1.00 95.94 79 ARG A O 1
ATOM 625 N N . VAL A 1 80 ? 15.572 15.314 22.771 1.00 96.75 80 VAL A N 1
ATOM 626 C CA . VAL A 1 80 ? 15.192 14.175 23.632 1.00 96.75 80 VAL A CA 1
ATOM 627 C C . VAL A 1 80 ? 13.702 13.859 23.465 1.00 96.75 80 VAL A C 1
ATOM 629 O O . VAL A 1 80 ? 13.366 12.793 22.956 1.00 96.75 80 VAL A O 1
ATOM 632 N N . ARG A 1 81 ? 12.809 14.828 23.724 1.00 95.75 81 ARG A N 1
ATOM 633 C CA . ARG A 1 81 ? 11.356 14.672 23.504 1.00 95.75 81 ARG A CA 1
ATOM 634 C C . ARG A 1 81 ? 11.007 14.213 22.085 1.00 95.75 81 ARG A C 1
ATOM 636 O O . ARG A 1 81 ? 10.086 13.422 21.901 1.00 95.75 81 ARG A O 1
ATOM 643 N N . SER A 1 82 ? 11.702 14.727 21.068 1.00 95.69 82 SER A N 1
ATOM 644 C CA . SER A 1 82 ? 11.441 14.345 19.676 1.00 95.69 82 SER A CA 1
ATOM 645 C C . SER A 1 82 ? 11.797 12.882 19.388 1.00 95.69 82 SER A C 1
ATOM 647 O O . SER A 1 82 ? 11.146 12.273 18.539 1.00 95.69 82 SER A O 1
ATOM 649 N N . ALA A 1 83 ? 12.793 12.317 20.078 1.00 96.75 83 ALA A N 1
ATOM 650 C CA . ALA A 1 83 ? 13.085 10.890 20.030 1.00 96.75 83 ALA A CA 1
ATOM 651 C C . ALA A 1 83 ? 12.029 10.094 20.811 1.00 96.75 83 ALA A C 1
ATOM 653 O O . ALA A 1 83 ? 11.427 9.196 20.231 1.00 96.75 83 ALA A O 1
ATOM 654 N N . THR A 1 84 ? 11.707 10.490 22.050 1.00 97.12 84 THR A N 1
ATOM 655 C CA . THR A 1 84 ? 10.677 9.847 22.891 1.00 97.12 84 THR A CA 1
ATOM 656 C C . THR A 1 84 ? 9.337 9.703 22.165 1.00 97.12 84 THR A C 1
ATOM 658 O O . THR A 1 84 ? 8.800 8.604 22.068 1.00 97.12 84 THR A O 1
ATOM 661 N N . LEU A 1 85 ? 8.826 10.786 21.562 1.00 96.31 85 LEU A N 1
ATOM 662 C CA . LEU A 1 85 ? 7.574 10.766 20.791 1.00 96.31 85 LEU A CA 1
ATOM 663 C C . LEU A 1 85 ? 7.658 9.898 19.521 1.00 96.31 85 LEU A C 1
ATOM 665 O O . LEU A 1 85 ? 6.634 9.406 19.051 1.00 96.31 85 LEU A O 1
ATOM 669 N N . SER A 1 86 ? 8.854 9.707 18.955 1.00 96.38 86 SER A N 1
ATOM 670 C CA . SER A 1 86 ? 9.057 8.828 17.795 1.00 96.38 86 SER A CA 1
ATOM 671 C C . SER A 1 86 ? 9.084 7.356 18.213 1.00 96.38 86 SER A C 1
ATOM 673 O O . SER A 1 86 ? 8.404 6.541 17.597 1.00 96.38 86 SER A O 1
ATOM 675 N N . VAL A 1 87 ? 9.807 7.027 19.289 1.00 96.06 87 VAL A N 1
ATOM 676 C CA . VAL A 1 87 ? 9.854 5.684 19.892 1.00 96.06 87 VAL A CA 1
ATOM 677 C C . VAL A 1 87 ? 8.464 5.249 20.355 1.00 96.06 87 VAL A C 1
ATOM 679 O O . VAL A 1 87 ? 8.034 4.150 20.020 1.00 96.06 87 VAL A O 1
ATOM 682 N N . ALA A 1 88 ? 7.716 6.129 21.027 1.00 95.31 88 ALA A N 1
ATOM 683 C CA . ALA A 1 88 ? 6.344 5.852 21.446 1.00 95.31 88 ALA A CA 1
ATOM 684 C C . ALA A 1 88 ? 5.423 5.517 20.260 1.00 95.31 88 ALA A C 1
ATOM 686 O O . ALA A 1 88 ? 4.696 4.529 20.306 1.00 95.31 88 ALA A O 1
ATOM 687 N N . GLY A 1 89 ? 5.514 6.267 19.155 1.00 94.75 89 GLY A N 1
ATOM 688 C CA . GLY A 1 89 ? 4.777 5.954 17.925 1.00 94.75 89 GLY A CA 1
ATOM 689 C C . GLY A 1 89 ? 5.133 4.587 17.318 1.00 94.75 89 GLY A C 1
ATOM 690 O O . GLY A 1 89 ? 4.269 3.935 16.730 1.00 94.75 89 GLY A O 1
ATOM 691 N N . TYR A 1 90 ? 6.375 4.117 17.487 1.00 94.69 90 TYR A N 1
ATOM 692 C CA . TYR A 1 90 ? 6.779 2.768 17.083 1.00 94.69 90 TYR A CA 1
ATOM 693 C C . TYR A 1 90 ? 6.302 1.680 18.061 1.00 94.69 90 TYR A C 1
ATOM 695 O O . TYR A 1 90 ? 5.841 0.647 17.586 1.00 94.69 90 TYR A O 1
ATOM 703 N N . LEU A 1 91 ? 6.327 1.898 19.382 1.00 93.56 91 LEU A N 1
ATOM 704 C CA . LEU A 1 91 ? 5.773 0.961 20.380 1.00 93.56 91 LEU A CA 1
ATOM 705 C C . LEU A 1 91 ? 4.260 0.764 20.206 1.00 93.56 91 LEU A C 1
ATOM 707 O O . LEU A 1 91 ? 3.765 -0.365 20.181 1.00 93.56 91 LEU A O 1
ATOM 711 N N . LEU A 1 92 ? 3.530 1.865 20.006 1.00 92.81 92 LEU A N 1
ATOM 712 C CA . LEU A 1 92 ? 2.101 1.834 19.693 1.00 92.81 92 LEU A CA 1
ATOM 713 C C . LEU A 1 92 ? 1.844 1.062 18.397 1.00 92.81 92 LEU A C 1
ATOM 715 O O . LEU A 1 92 ? 0.936 0.237 18.353 1.00 92.81 92 LEU A O 1
ATOM 719 N N . ARG A 1 93 ? 2.665 1.253 17.352 1.00 93.69 93 ARG A N 1
ATOM 720 C CA . ARG A 1 93 ? 2.575 0.445 16.125 1.00 93.69 93 ARG A CA 1
ATOM 721 C C . ARG A 1 93 ? 2.797 -1.045 16.415 1.00 93.69 93 ARG A C 1
ATOM 723 O O . ARG A 1 93 ? 1.997 -1.861 15.958 1.00 93.69 93 ARG A O 1
ATOM 730 N N . ALA A 1 94 ? 3.870 -1.376 17.132 1.00 93.12 94 ALA A N 1
ATOM 731 C CA . ALA A 1 94 ? 4.359 -2.739 17.348 1.00 93.12 94 ALA A CA 1
ATOM 732 C C . ALA A 1 94 ? 3.343 -3.663 18.038 1.00 93.12 94 ALA A C 1
ATOM 734 O O . ALA A 1 94 ? 3.378 -4.865 17.812 1.00 93.12 94 ALA A O 1
ATOM 735 N N . THR A 1 95 ? 2.431 -3.094 18.829 1.00 90.88 95 THR A N 1
ATOM 736 C CA . THR A 1 95 ? 1.446 -3.806 19.668 1.00 90.88 95 THR A CA 1
ATOM 737 C C . THR A 1 95 ? -0.011 -3.595 19.220 1.00 90.88 95 THR A C 1
ATOM 739 O O . THR A 1 95 ? -0.945 -3.928 19.955 1.00 90.88 95 THR A O 1
ATOM 742 N N . SER A 1 96 ? -0.241 -2.985 18.045 1.00 90.62 96 SER A N 1
ATOM 743 C CA . SER A 1 96 ? -1.602 -2.653 17.574 1.00 90.62 96 SER A CA 1
ATOM 744 C C . SER A 1 96 ? -1.839 -2.684 16.062 1.00 90.62 96 SER A C 1
ATOM 746 O O . SER A 1 96 ? -2.990 -2.812 15.637 1.00 90.62 96 SER A O 1
ATOM 748 N N . ARG A 1 97 ? -0.803 -2.542 15.219 1.00 92.75 97 ARG A N 1
ATOM 749 C CA . ARG A 1 97 ? -0.997 -2.367 13.771 1.00 92.75 97 ARG A CA 1
ATOM 750 C C . ARG A 1 97 ? -0.611 -3.630 12.982 1.00 92.75 97 ARG A C 1
ATOM 752 O O . ARG A 1 97 ? 0.556 -3.755 12.613 1.00 92.75 97 ARG A O 1
ATOM 759 N N . PRO A 1 98 ? -1.573 -4.476 12.555 1.00 93.94 98 PRO A N 1
ATOM 760 C CA . PRO A 1 98 ? -1.321 -5.699 11.771 1.00 93.94 98 PRO A CA 1
ATOM 761 C C . PRO A 1 98 ? -0.795 -5.467 10.344 1.00 93.94 98 PRO A C 1
ATOM 763 O O . PRO A 1 98 ? -0.773 -6.382 9.532 1.00 93.94 98 PRO A O 1
ATOM 766 N N . THR A 1 99 ? -0.424 -4.240 9.969 1.00 93.19 99 THR A N 1
ATOM 767 C CA . THR A 1 99 ? 0.074 -3.929 8.622 1.00 93.19 99 THR A CA 1
ATOM 768 C C . THR A 1 99 ? 1.539 -4.374 8.501 1.00 93.19 99 THR A C 1
ATOM 770 O O . THR A 1 99 ? 2.390 -3.695 9.090 1.00 93.19 99 THR A O 1
ATOM 773 N N . PRO A 1 100 ? 1.868 -5.438 7.733 1.00 93.81 100 PRO A N 1
ATOM 774 C CA . PRO A 1 100 ? 3.198 -6.040 7.759 1.00 93.81 100 PRO A CA 1
ATOM 775 C C . PRO A 1 100 ? 4.267 -5.075 7.254 1.00 93.81 100 PRO A C 1
ATOM 777 O O . PRO A 1 100 ? 4.095 -4.460 6.196 1.00 93.81 100 PRO A O 1
ATOM 780 N N . PHE A 1 101 ? 5.323 -4.907 8.048 1.00 92.25 101 PHE A N 1
ATOM 781 C CA . PHE A 1 101 ? 6.362 -3.894 7.858 1.00 92.25 101 PHE A CA 1
ATOM 782 C C . PHE A 1 101 ? 7.582 -4.225 8.723 1.00 92.25 101 PHE A C 1
ATOM 784 O O . PHE A 1 101 ? 7.530 -4.077 9.949 1.00 92.25 101 PHE A O 1
ATOM 791 N N . GLY A 1 102 ? 8.677 -4.649 8.087 1.00 92.75 102 GLY A N 1
ATOM 792 C CA . GLY A 1 102 ? 9.874 -5.080 8.803 1.00 92.75 102 GLY A CA 1
ATOM 793 C C . GLY A 1 102 ? 9.553 -6.227 9.759 1.00 92.75 102 GLY A C 1
ATOM 794 O O . GLY A 1 102 ? 8.850 -7.163 9.387 1.00 92.75 102 GLY A O 1
ATOM 795 N N . LEU A 1 103 ? 10.030 -6.119 10.999 1.00 94.25 103 LEU A N 1
ATOM 796 C CA . LEU A 1 103 ? 9.804 -7.118 12.050 1.00 94.25 103 LEU A CA 1
ATOM 797 C C . LEU A 1 103 ? 8.621 -6.770 12.982 1.00 94.25 103 LEU A C 1
ATOM 799 O O . LEU A 1 103 ? 8.317 -7.536 13.884 1.00 94.25 103 LEU A O 1
ATOM 803 N N . PHE A 1 104 ? 7.935 -5.634 12.786 1.00 95.62 104 PHE A N 1
ATOM 804 C CA . PHE A 1 104 ? 6.835 -5.208 13.673 1.00 95.62 104 PHE A CA 1
ATOM 805 C C . PHE A 1 104 ? 5.531 -5.987 13.471 1.00 95.62 104 PHE A C 1
ATOM 807 O O . PHE A 1 104 ? 4.701 -6.062 14.373 1.00 95.62 104 PHE A O 1
ATOM 814 N N . ALA A 1 105 ? 5.306 -6.486 12.259 1.00 95.94 105 ALA A N 1
ATOM 815 C CA . ALA A 1 105 ? 4.103 -7.210 11.879 1.00 95.94 105 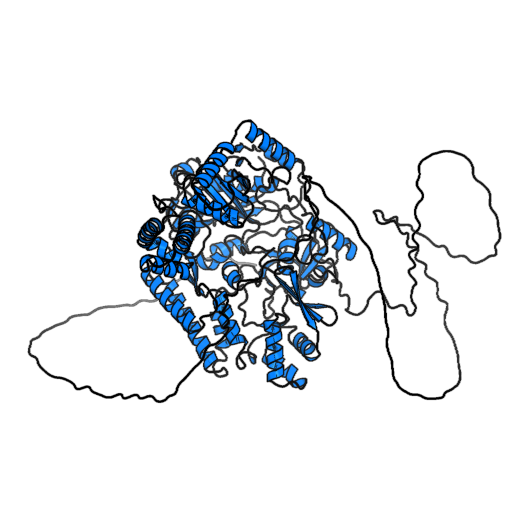ALA A CA 1
ATOM 816 C C . ALA A 1 105 ? 4.407 -8.082 10.661 1.00 95.94 105 ALA A C 1
ATOM 818 O O . ALA A 1 105 ? 5.130 -7.648 9.757 1.00 95.94 105 ALA A O 1
ATOM 819 N N . GLY A 1 106 ? 3.828 -9.278 10.628 1.00 96.19 106 GLY A N 1
ATOM 820 C CA . GLY A 1 106 ? 4.095 -10.298 9.617 1.00 96.19 106 GLY A CA 1
ATOM 821 C C . GLY A 1 106 ? 2.836 -10.910 9.017 1.00 96.19 106 GLY A C 1
ATOM 822 O O . GLY A 1 106 ? 1.727 -10.401 9.205 1.00 96.19 106 GLY A O 1
ATOM 823 N N . VAL A 1 107 ? 3.027 -12.002 8.278 1.00 97.19 107 VAL A N 1
ATOM 824 C CA . VAL A 1 107 ? 1.956 -12.790 7.661 1.00 97.19 107 VAL A CA 1
ATOM 825 C C . VAL A 1 107 ? 2.112 -14.290 7.881 1.00 97.19 107 VAL A C 1
ATOM 827 O O . VAL A 1 107 ? 3.227 -14.804 7.927 1.00 97.19 107 VAL A O 1
ATOM 830 N N . ALA A 1 108 ? 0.980 -14.984 7.934 1.00 96.88 108 ALA A N 1
ATOM 831 C CA . ALA A 1 108 ? 0.871 -16.438 7.843 1.00 96.88 108 ALA A CA 1
ATOM 832 C C . ALA A 1 108 ? -0.320 -16.806 6.941 1.00 96.88 108 ALA A C 1
ATOM 834 O O . ALA A 1 108 ? -1.153 -15.953 6.614 1.00 96.88 108 ALA A O 1
ATOM 835 N N . LEU A 1 109 ? -0.408 -18.074 6.538 1.00 95.69 109 LEU A N 1
ATOM 836 C CA . LEU A 1 109 ? -1.686 -18.632 6.094 1.00 95.69 109 LEU A CA 1
ATOM 837 C C . LEU A 1 109 ? -2.580 -18.868 7.321 1.00 95.69 109 LEU A C 1
ATOM 839 O O . LEU A 1 109 ? -2.084 -18.950 8.443 1.00 95.69 109 LEU A O 1
ATOM 843 N N . ALA A 1 110 ? -3.887 -18.928 7.101 1.00 95.62 110 ALA A N 1
ATOM 844 C CA . ALA A 1 110 ? -4.855 -19.315 8.118 1.00 95.62 110 ALA A CA 1
ATOM 845 C C . ALA A 1 110 ? -5.944 -20.193 7.491 1.00 95.62 110 ALA A C 1
ATOM 847 O O . ALA A 1 110 ? -6.294 -20.012 6.320 1.00 95.62 110 ALA A O 1
ATOM 848 N N . ASP A 1 111 ? -6.468 -21.123 8.282 1.00 94.81 111 ASP A N 1
ATOM 849 C CA . ASP A 1 111 ? -7.342 -22.198 7.814 1.00 94.81 111 ASP A CA 1
ATOM 850 C C . ASP A 1 111 ? -8.818 -21.969 8.186 1.00 94.81 111 ASP A C 1
ATOM 852 O O . ASP A 1 111 ? -9.171 -21.112 9.006 1.00 94.81 111 ASP A O 1
ATOM 856 N N . VAL A 1 112 ? -9.704 -22.764 7.584 1.00 94.12 112 VAL A N 1
ATOM 857 C CA . VAL A 1 112 ? -11.144 -22.775 7.878 1.00 94.12 112 VAL A CA 1
ATOM 858 C C . VAL A 1 112 ? -11.490 -24.077 8.597 1.00 94.12 112 VAL A C 1
ATOM 860 O O . VAL A 1 112 ? -11.346 -25.156 8.028 1.00 94.12 112 VAL A O 1
ATOM 863 N N . GLY A 1 113 ? -11.948 -23.997 9.845 1.00 94.00 113 GLY A N 1
ATOM 864 C CA . GLY A 1 113 ? -12.152 -25.183 10.684 1.00 94.00 113 GLY A CA 1
ATOM 865 C C . GLY A 1 113 ? -12.613 -24.835 12.100 1.00 94.00 113 GLY A C 1
ATOM 866 O O . GLY A 1 113 ? -13.145 -23.745 12.308 1.00 94.00 113 GLY A O 1
ATOM 867 N N . PRO A 1 114 ? -12.422 -25.725 13.092 1.00 95.19 114 PRO A N 1
ATOM 868 C CA . PRO A 1 114 ? -12.463 -25.340 14.503 1.00 95.19 114 PRO A CA 1
ATOM 869 C C . PRO A 1 114 ? -11.553 -24.130 14.757 1.00 95.19 114 PRO A C 1
ATOM 871 O O . PRO A 1 114 ? -10.591 -23.917 14.017 1.00 95.19 114 PRO A O 1
ATOM 874 N N . VAL A 1 115 ? -11.843 -23.328 15.783 1.00 96.81 115 VAL A N 1
ATOM 875 C CA . VAL A 1 115 ? -10.933 -22.237 16.155 1.00 96.81 115 VAL A CA 1
ATOM 876 C C . VAL A 1 115 ? -9.587 -22.809 16.611 1.00 96.81 115 VAL A C 1
ATOM 878 O O . VAL A 1 115 ? -9.529 -23.882 17.214 1.00 96.81 115 VAL A O 1
ATOM 881 N N . THR A 1 116 ? -8.507 -22.114 16.287 1.00 96.50 116 THR A N 1
ATOM 882 C CA . THR A 1 116 ? -7.180 -22.307 16.881 1.00 96.50 116 THR A CA 1
ATOM 883 C C . THR A 1 116 ? -6.460 -20.966 16.810 1.00 96.50 116 THR A C 1
ATOM 885 O O . THR A 1 116 ? -6.580 -20.265 15.798 1.00 96.50 116 THR A O 1
ATOM 888 N N . ALA A 1 117 ? -5.742 -20.597 17.867 1.00 95.94 117 ALA A N 1
ATOM 889 C CA . ALA A 1 117 ? -5.087 -19.298 17.998 1.00 95.94 117 ALA A CA 1
ATOM 890 C C . ALA A 1 117 ? -3.646 -19.388 18.538 1.00 95.94 117 ALA A C 1
ATOM 892 O O . ALA A 1 117 ? -3.235 -18.616 19.403 1.00 95.94 117 ALA A O 1
ATOM 893 N N . ASP A 1 118 ? -2.866 -20.332 18.014 1.00 95.75 118 ASP A N 1
ATOM 894 C CA . ASP A 1 118 ? -1.463 -20.517 18.386 1.00 95.75 118 ASP A CA 1
ATOM 895 C C . ASP A 1 118 ? -0.574 -19.490 17.659 1.00 95.75 118 ASP A C 1
ATOM 897 O O . ASP A 1 118 ? -0.564 -19.413 16.425 1.00 95.75 118 ASP A O 1
ATOM 901 N N . VAL A 1 119 ? 0.159 -18.677 18.424 1.00 95.56 119 VAL A N 1
ATOM 902 C CA . VAL A 1 119 ? 1.134 -17.694 17.927 1.00 95.56 119 VAL A CA 1
ATOM 903 C C . VAL A 1 119 ? 2.418 -17.858 18.732 1.00 95.56 119 VAL A C 1
ATOM 905 O O . VAL A 1 119 ? 2.513 -17.437 19.886 1.00 95.56 119 VAL A O 1
ATOM 908 N N . GLY A 1 120 ? 3.403 -18.500 18.111 1.00 92.75 120 GLY A N 1
ATOM 909 C CA . GLY A 1 120 ? 4.706 -18.756 18.702 1.00 92.75 120 GLY A CA 1
ATOM 910 C C . GLY A 1 120 ? 5.645 -17.550 18.611 1.00 92.75 120 GLY A C 1
ATOM 911 O O . GLY A 1 120 ? 5.231 -16.405 18.425 1.00 92.75 120 GLY A O 1
ATOM 912 N N . LYS A 1 121 ? 6.946 -17.800 18.768 1.00 89.25 121 LYS A N 1
ATOM 913 C CA . LYS A 1 121 ? 7.989 -16.754 18.807 1.00 89.25 121 LYS A CA 1
ATOM 914 C C . LYS A 1 121 ? 9.053 -16.915 17.725 1.00 89.25 121 LYS A C 1
ATOM 916 O O . LYS A 1 121 ? 9.863 -16.009 17.541 1.00 89.25 121 LYS A O 1
ATOM 921 N N . GLU A 1 122 ? 9.046 -18.008 16.966 1.00 90.06 122 GLU A N 1
ATOM 922 C CA . GLU A 1 122 ? 10.089 -18.337 15.985 1.00 90.06 122 GLU A CA 1
ATOM 923 C C . GLU A 1 122 ? 9.818 -17.681 14.616 1.00 90.06 122 GLU A C 1
ATOM 925 O O . GLU A 1 122 ? 9.979 -18.272 13.549 1.00 90.06 122 GLU A O 1
ATOM 930 N N . HIS A 1 123 ? 9.372 -16.419 14.643 1.00 92.50 123 HIS A N 1
ATOM 931 C CA . HIS A 1 123 ? 9.011 -15.655 13.452 1.00 92.50 123 HIS A CA 1
ATOM 932 C C . HIS A 1 123 ? 10.211 -15.501 12.499 1.00 92.50 123 HIS A C 1
ATOM 934 O O . HIS A 1 123 ? 11.255 -14.949 12.857 1.00 92.50 123 HIS A O 1
ATOM 940 N N . GLN A 1 124 ? 10.051 -15.920 11.244 1.00 92.56 124 GLN A N 1
ATOM 941 C CA . GLN A 1 124 ? 11.132 -15.938 10.262 1.00 92.56 124 GLN A CA 1
ATOM 942 C C . GLN A 1 124 ? 11.155 -14.654 9.425 1.00 92.56 124 GLN A C 1
ATOM 944 O O . GLN A 1 124 ? 10.247 -14.369 8.639 1.00 92.56 124 GLN A O 1
ATOM 949 N N . ALA A 1 125 ? 12.234 -13.886 9.553 1.00 93.62 125 ALA A N 1
ATOM 950 C CA . ALA A 1 125 ? 12.473 -12.693 8.752 1.00 93.62 125 ALA A CA 1
ATOM 951 C C . ALA A 1 125 ? 12.964 -13.056 7.337 1.00 93.62 125 ALA A C 1
ATOM 953 O O . ALA A 1 125 ? 14.034 -13.642 7.179 1.00 93.62 125 ALA A O 1
ATOM 954 N N . VAL A 1 126 ? 12.217 -12.660 6.303 1.00 93.62 126 VAL A N 1
ATOM 955 C CA . VAL A 1 126 ? 12.605 -12.814 4.893 1.00 93.62 126 VAL A CA 1
ATOM 956 C C . VAL A 1 126 ? 13.190 -11.494 4.391 1.00 93.62 126 VAL A C 1
ATOM 958 O O . VAL A 1 126 ? 12.475 -10.512 4.172 1.00 93.62 126 VAL A O 1
ATOM 961 N N . ALA A 1 127 ? 14.511 -11.473 4.232 1.00 94.50 127 ALA A N 1
ATOM 962 C CA . ALA A 1 127 ? 15.292 -10.342 3.752 1.00 94.50 127 ALA A CA 1
ATOM 963 C C . ALA A 1 127 ? 15.503 -10.387 2.234 1.00 94.50 127 ALA A C 1
ATOM 965 O O . ALA A 1 127 ? 15.648 -11.452 1.631 1.00 94.50 127 ALA A O 1
ATOM 966 N N . ARG A 1 128 ? 15.555 -9.202 1.626 1.00 94.06 128 ARG A N 1
ATOM 967 C CA . ARG A 1 128 ? 15.858 -8.966 0.206 1.00 94.06 128 ARG A CA 1
ATOM 968 C C . ARG A 1 128 ? 16.449 -7.562 0.027 1.00 94.06 128 ARG A C 1
ATOM 970 O O . ARG A 1 128 ? 16.212 -6.715 0.891 1.00 94.06 128 ARG A O 1
ATOM 977 N N . PRO A 1 129 ? 17.174 -7.264 -1.063 1.00 95.19 129 PRO A N 1
ATOM 978 C CA . PRO A 1 129 ? 17.685 -5.917 -1.296 1.00 95.19 129 PRO A CA 1
ATOM 979 C C . PRO A 1 129 ? 16.549 -4.890 -1.400 1.00 95.19 129 PRO A C 1
ATOM 981 O O . PRO A 1 129 ? 15.526 -5.148 -2.039 1.00 95.19 129 PRO A O 1
ATOM 984 N N . ASP A 1 130 ? 16.712 -3.719 -0.783 1.00 94.81 130 ASP A N 1
ATOM 985 C CA . ASP A 1 130 ? 15.756 -2.624 -0.920 1.00 94.81 130 ASP A CA 1
ATOM 986 C C . ASP A 1 130 ? 15.812 -2.062 -2.338 1.00 94.81 130 ASP A C 1
ATOM 988 O O . ASP A 1 130 ? 16.874 -1.721 -2.862 1.00 94.81 130 ASP A O 1
ATOM 992 N N . THR A 1 131 ? 14.651 -1.932 -2.966 1.00 94.69 131 THR A N 1
ATOM 993 C CA . THR A 1 131 ? 14.558 -1.506 -4.367 1.00 94.69 131 THR A CA 1
ATOM 994 C C . THR A 1 131 ? 15.044 -0.074 -4.624 1.00 94.69 131 THR A C 1
ATOM 996 O O . THR A 1 131 ? 15.371 0.243 -5.766 1.00 94.69 131 THR A O 1
ATOM 999 N N . LEU A 1 132 ? 15.206 0.775 -3.596 1.00 94.75 132 LEU A N 1
ATOM 1000 C CA . LEU A 1 132 ? 15.935 2.044 -3.725 1.00 94.75 132 LEU A CA 1
ATOM 1001 C C . LEU A 1 132 ? 17.459 1.855 -3.770 1.00 94.75 132 LEU A C 1
ATOM 1003 O O . LEU A 1 132 ? 18.135 2.605 -4.472 1.00 94.75 132 LEU A O 1
ATOM 1007 N N . TRP A 1 133 ? 18.018 0.882 -3.048 1.00 96.00 133 TRP A N 1
ATOM 1008 C CA . TRP A 1 133 ? 19.446 0.554 -3.125 1.00 96.00 133 TRP A CA 1
ATOM 1009 C C . TRP A 1 133 ? 19.783 -0.148 -4.448 1.00 96.00 133 TRP A C 1
ATOM 1011 O O . TRP A 1 133 ? 20.716 0.265 -5.135 1.00 96.00 133 TRP A O 1
ATOM 1021 N N . VAL A 1 134 ? 18.959 -1.110 -4.881 1.00 96.38 134 VAL A N 1
ATOM 1022 C CA . VAL A 1 134 ? 19.120 -1.783 -6.187 1.00 96.38 134 VAL A CA 1
ATOM 1023 C C . VAL A 1 134 ? 19.125 -0.763 -7.329 1.00 96.38 134 VAL A C 1
ATOM 1025 O O . VAL A 1 134 ? 19.976 -0.815 -8.211 1.00 96.38 134 VAL A O 1
ATOM 1028 N N . ASP A 1 135 ? 18.241 0.234 -7.279 1.00 95.00 135 ASP A N 1
ATOM 1029 C CA . ASP A 1 135 ? 18.191 1.328 -8.253 1.00 95.00 135 ASP A CA 1
ATOM 1030 C C . ASP A 1 135 ? 19.397 2.298 -8.165 1.00 95.00 135 ASP A C 1
ATOM 1032 O O . ASP A 1 135 ? 19.756 2.924 -9.165 1.00 95.00 135 ASP A O 1
ATOM 1036 N N . HIS A 1 136 ? 20.094 2.391 -7.023 1.00 95.06 136 HIS A N 1
ATOM 1037 C CA . HIS A 1 136 ? 21.403 3.060 -6.946 1.00 95.06 136 HIS A CA 1
ATOM 1038 C C . HIS A 1 136 ? 22.527 2.245 -7.604 1.00 95.06 136 HIS A C 1
ATOM 1040 O O . HIS A 1 136 ? 23.404 2.850 -8.222 1.00 95.06 136 HIS A O 1
ATOM 1046 N N . VAL A 1 137 ? 22.513 0.910 -7.508 1.00 96.38 137 VAL A N 1
ATOM 1047 C CA . VAL A 1 137 ? 23.490 0.042 -8.197 1.00 96.38 137 VAL A CA 1
ATOM 1048 C C . VAL A 1 137 ? 23.226 0.030 -9.706 1.00 96.38 137 VAL A C 1
ATOM 1050 O O . VAL A 1 137 ? 24.134 0.308 -10.491 1.00 96.38 137 VAL A O 1
ATOM 1053 N N . ARG A 1 138 ? 21.961 -0.139 -10.118 1.00 95.44 138 ARG A N 1
ATOM 1054 C CA . ARG A 1 138 ? 21.500 0.004 -11.510 1.00 95.44 138 ARG A CA 1
ATOM 1055 C C . ARG A 1 138 ? 21.996 1.307 -12.136 1.00 95.44 138 ARG A C 1
ATOM 1057 O O . ARG A 1 138 ? 22.584 1.286 -13.211 1.00 95.44 138 ARG A O 1
ATOM 1064 N N . ARG A 1 139 ? 21.821 2.444 -11.445 1.00 93.44 139 ARG A N 1
ATOM 1065 C CA . ARG A 1 139 ? 22.290 3.764 -11.905 1.00 93.44 139 ARG A CA 1
ATOM 1066 C C . ARG A 1 139 ? 23.804 3.884 -12.079 1.00 93.44 139 ARG A C 1
ATOM 1068 O O . ARG A 1 139 ? 24.217 4.826 -12.752 1.00 93.44 139 ARG A O 1
ATOM 1075 N N . VAL A 1 140 ? 24.613 3.025 -11.461 1.00 94.50 140 VAL A N 1
ATOM 1076 C CA . VAL A 1 140 ? 26.063 2.969 -11.706 1.00 94.50 140 VAL A CA 1
ATOM 1077 C C . VAL A 1 140 ? 26.332 2.142 -12.958 1.00 94.50 140 VAL A C 1
ATOM 1079 O O . VAL A 1 140 ? 26.955 2.658 -13.883 1.00 94.50 140 VAL A O 1
ATOM 1082 N N . LEU A 1 141 ? 25.796 0.919 -13.025 1.00 95.69 141 LEU A N 1
ATOM 1083 C CA . LEU A 1 141 ? 25.957 0.004 -14.162 1.00 95.69 141 LEU A CA 1
ATOM 1084 C C . LEU A 1 141 ? 25.491 0.641 -15.486 1.00 95.69 141 LEU A C 1
ATOM 1086 O O . LEU A 1 141 ? 26.256 0.713 -16.442 1.00 95.69 141 LEU A O 1
ATOM 1090 N N . GLU A 1 142 ? 24.291 1.226 -15.516 1.00 93.06 142 GLU A N 1
ATOM 1091 C CA . GLU A 1 142 ? 23.693 1.878 -16.697 1.00 93.06 142 GLU A CA 1
ATOM 1092 C C . GLU A 1 142 ? 24.504 3.084 -17.219 1.00 93.06 142 GLU A C 1
ATOM 1094 O O . GLU A 1 142 ? 24.411 3.463 -18.388 1.00 93.06 142 GLU A O 1
ATOM 1099 N N . ARG A 1 143 ? 25.339 3.695 -16.365 1.00 90.62 143 ARG A N 1
ATOM 1100 C CA . ARG A 1 143 ? 26.215 4.817 -16.745 1.00 90.62 143 ARG A CA 1
ATOM 1101 C C . ARG A 1 143 ? 27.555 4.381 -17.309 1.00 90.62 143 ARG A C 1
ATOM 1103 O O . ARG A 1 143 ? 28.243 5.234 -17.880 1.00 90.62 143 ARG A O 1
ATOM 1110 N N . ARG A 1 144 ? 27.936 3.107 -17.207 1.00 93.25 144 ARG A N 1
ATOM 1111 C CA . ARG A 1 144 ? 29.224 2.641 -17.727 1.00 93.25 144 ARG A CA 1
ATOM 1112 C C . ARG A 1 144 ? 29.240 2.516 -19.252 1.00 93.25 144 ARG A C 1
ATOM 1114 O O . ARG A 1 144 ? 28.200 2.604 -19.907 1.00 93.25 144 ARG A O 1
ATOM 1121 N N . ALA A 1 145 ? 30.430 2.466 -19.844 1.00 92.38 145 ALA A N 1
ATOM 1122 C CA . ALA A 1 145 ? 30.607 2.432 -21.301 1.00 92.38 145 ALA A CA 1
ATOM 1123 C C . ALA A 1 145 ? 30.685 0.998 -21.843 1.00 92.38 145 ALA A C 1
ATOM 1125 O O . ALA A 1 145 ? 30.151 0.734 -22.914 1.00 92.38 145 ALA A O 1
ATOM 1126 N N . ASP A 1 146 ? 31.272 0.094 -21.062 1.00 95.38 146 ASP A N 1
ATOM 1127 C CA . ASP A 1 146 ? 31.334 -1.349 -21.279 1.00 95.38 146 ASP A CA 1
ATOM 1128 C C . ASP A 1 146 ? 29.963 -2.029 -21.133 1.00 95.38 146 ASP A C 1
ATOM 1130 O O . ASP A 1 146 ? 29.626 -2.882 -21.938 1.00 95.38 146 ASP A O 1
ATOM 1134 N N . VAL A 1 147 ? 29.125 -1.608 -20.177 1.00 97.06 147 VAL A N 1
ATOM 1135 C CA . VAL A 1 147 ? 27.783 -2.192 -19.963 1.00 97.06 147 VAL A CA 1
ATOM 1136 C C . VAL A 1 147 ? 26.798 -1.858 -21.094 1.00 97.06 147 VAL A C 1
ATOM 1138 O O . VAL A 1 147 ? 26.026 -2.716 -21.522 1.00 97.06 147 VAL A O 1
ATOM 1141 N N . LEU A 1 148 ? 26.796 -0.610 -21.585 1.00 95.62 148 LEU A N 1
ATOM 1142 C CA . LEU A 1 148 ? 25.741 -0.098 -22.476 1.00 95.62 148 LEU A CA 1
ATOM 1143 C C . LEU A 1 148 ? 25.511 -0.938 -23.758 1.00 95.62 148 LEU A C 1
ATOM 1145 O O . LEU A 1 148 ? 24.345 -1.146 -24.092 1.00 95.62 148 LEU A O 1
ATOM 1149 N N . PRO A 1 149 ? 26.540 -1.438 -24.477 1.00 96.38 149 PRO A N 1
ATOM 1150 C CA . PRO A 1 149 ? 26.353 -2.243 -25.684 1.00 96.38 149 PRO A CA 1
ATOM 1151 C C . PRO A 1 149 ? 25.524 -3.523 -25.501 1.00 96.38 149 PRO A C 1
ATOM 1153 O O . PRO A 1 149 ? 24.913 -3.977 -26.470 1.00 96.38 149 PRO A O 1
ATOM 1156 N N . HIS A 1 150 ? 25.507 -4.089 -24.290 1.00 96.56 150 HIS A N 1
ATOM 1157 C CA . HIS A 1 150 ? 24.926 -5.402 -23.984 1.00 96.56 150 HIS A CA 1
ATOM 1158 C C . HIS A 1 150 ? 23.463 -5.334 -23.530 1.00 96.56 150 HIS A C 1
ATOM 1160 O O . HIS A 1 150 ? 22.777 -6.351 -23.549 1.00 96.56 150 HIS A O 1
ATOM 1166 N N . LEU A 1 151 ? 22.981 -4.150 -23.136 1.00 96.75 151 LEU A N 1
ATOM 1167 C CA . LEU A 1 151 ? 21.599 -3.957 -22.697 1.00 96.75 151 LEU A CA 1
ATOM 1168 C C . LEU A 1 151 ? 20.631 -4.058 -23.879 1.00 96.75 151 LEU A C 1
ATOM 1170 O O . LEU A 1 151 ? 20.885 -3.473 -24.936 1.00 96.75 151 LEU A O 1
ATOM 1174 N N . THR A 1 152 ? 19.483 -4.700 -23.683 1.00 97.00 152 THR A N 1
ATOM 1175 C CA . THR A 1 152 ? 18.328 -4.519 -24.569 1.00 97.00 152 THR A CA 1
ATOM 1176 C C . THR A 1 152 ? 17.619 -3.224 -24.189 1.00 97.00 152 THR A C 1
ATOM 1178 O O . THR A 1 152 ? 17.303 -2.983 -23.024 1.00 97.00 152 THR A O 1
ATOM 1181 N N . ILE A 1 153 ? 17.370 -2.370 -25.174 1.00 96.81 153 ILE A N 1
ATOM 1182 C CA . ILE A 1 153 ? 16.808 -1.032 -25.017 1.00 96.81 153 ILE A CA 1
ATOM 1183 C C . ILE A 1 153 ? 15.591 -0.892 -25.936 1.00 96.81 153 ILE A C 1
ATOM 1185 O O . ILE A 1 153 ? 15.603 -1.349 -27.080 1.00 96.81 153 ILE A O 1
ATOM 1189 N N . GLN A 1 154 ? 14.540 -0.251 -25.430 1.00 95.62 154 GLN A N 1
ATOM 1190 C CA . GLN A 1 154 ? 13.283 0.004 -26.137 1.00 95.62 154 GLN A CA 1
ATOM 1191 C C . GLN A 1 154 ? 12.831 1.453 -25.890 1.00 95.62 154 GLN A C 1
ATOM 1193 O O . GLN A 1 154 ? 13.203 2.063 -24.885 1.00 95.62 154 GLN A O 1
ATOM 1198 N N . VAL A 1 155 ? 12.006 2.017 -26.774 1.00 94.75 155 VAL A N 1
ATOM 1199 C CA . VAL A 1 155 ? 11.214 3.215 -26.458 1.00 94.75 155 VAL A CA 1
ATOM 1200 C C . VAL A 1 155 ? 10.271 2.901 -25.298 1.00 94.75 155 VAL A C 1
ATOM 1202 O O . VAL A 1 155 ? 9.536 1.917 -25.323 1.00 94.75 155 VAL A O 1
ATOM 1205 N N . SER A 1 156 ? 10.286 3.759 -24.280 1.00 91.81 156 SER A N 1
ATOM 1206 C CA . SER A 1 156 ? 9.448 3.630 -23.090 1.00 91.81 156 SER A CA 1
ATOM 1207 C C . SER A 1 156 ? 7.975 3.532 -23.474 1.00 91.81 156 SER A C 1
ATOM 1209 O O . SER A 1 156 ? 7.437 4.443 -24.106 1.00 91.81 156 SER A O 1
ATOM 1211 N N . THR A 1 157 ? 7.275 2.487 -23.024 1.00 88.31 157 THR A N 1
ATOM 1212 C CA . THR A 1 157 ? 5.844 2.309 -23.333 1.00 88.31 157 THR A CA 1
ATOM 1213 C C . THR A 1 157 ? 4.933 3.356 -22.667 1.00 88.31 157 THR A C 1
ATOM 1215 O O . THR A 1 157 ? 3.726 3.366 -22.914 1.00 88.31 157 THR A O 1
ATOM 1218 N N . LEU A 1 158 ? 5.498 4.284 -21.879 1.00 87.81 158 LEU A N 1
ATOM 1219 C CA . LEU A 1 158 ? 4.842 5.480 -21.330 1.00 87.81 158 LEU A CA 1
ATOM 1220 C C . LEU A 1 158 ? 5.125 6.774 -22.120 1.00 87.81 158 LEU A C 1
ATOM 1222 O O . LEU A 1 158 ? 4.504 7.804 -21.838 1.00 87.81 158 LEU A O 1
ATOM 1226 N N . ALA A 1 159 ? 6.051 6.742 -23.079 1.00 89.44 159 ALA A N 1
ATOM 1227 C CA . ALA A 1 159 ? 6.353 7.859 -23.964 1.00 89.44 159 ALA A CA 1
ATOM 1228 C C . ALA A 1 159 ? 5.507 7.804 -25.250 1.00 89.44 159 ALA A C 1
ATOM 1230 O O . ALA A 1 159 ? 5.023 6.749 -25.659 1.00 89.44 159 ALA A O 1
ATOM 1231 N N . PHE A 1 160 ? 5.309 8.959 -25.885 1.00 86.00 160 PHE A N 1
ATOM 1232 C CA . PHE A 1 160 ? 4.580 9.091 -27.149 1.00 86.00 160 PHE A CA 1
ATOM 1233 C C . PHE A 1 160 ? 5.025 10.346 -27.915 1.00 86.00 160 PHE A C 1
ATOM 1235 O O . PHE A 1 160 ? 5.526 11.305 -27.327 1.00 86.00 160 PHE A O 1
ATOM 1242 N N . GLN A 1 161 ? 4.852 10.359 -29.237 1.00 87.50 161 GLN A N 1
ATOM 1243 C CA . GLN A 1 161 ? 5.143 11.535 -30.062 1.00 87.50 161 GLN A CA 1
ATOM 1244 C C . GLN A 1 161 ? 3.956 12.508 -30.066 1.00 87.50 161 GLN A C 1
ATOM 1246 O O . GLN A 1 161 ? 2.812 12.105 -30.262 1.00 87.50 161 GLN A O 1
ATOM 1251 N N . ARG A 1 162 ? 4.233 13.808 -29.930 1.00 85.12 162 ARG A N 1
ATOM 1252 C CA . ARG A 1 162 ? 3.259 14.886 -30.131 1.00 85.12 162 ARG A CA 1
ATOM 1253 C C . ARG A 1 162 ? 3.891 15.990 -30.978 1.00 85.12 162 ARG A C 1
ATOM 1255 O O . ARG A 1 162 ? 4.705 16.768 -30.489 1.00 85.12 162 ARG A O 1
ATOM 1262 N N . GLY A 1 163 ? 3.509 16.052 -32.254 1.00 87.12 163 GLY A N 1
ATOM 1263 C CA . GLY A 1 163 ? 4.105 16.980 -33.218 1.00 87.12 163 GLY A CA 1
ATOM 1264 C C . GLY A 1 163 ? 5.582 16.663 -33.468 1.00 87.12 163 GLY A C 1
ATOM 1265 O O . GLY A 1 163 ? 5.926 15.536 -33.819 1.00 87.12 163 GLY A O 1
ATOM 1266 N N . ASP A 1 164 ? 6.444 17.655 -33.275 1.00 90.06 164 ASP A N 1
ATOM 1267 C CA . ASP A 1 164 ? 7.903 17.583 -33.380 1.00 90.06 164 ASP A CA 1
ATOM 1268 C C . ASP A 1 164 ? 8.604 17.293 -32.036 1.00 90.06 164 ASP A C 1
ATOM 1270 O O . ASP A 1 164 ? 9.817 17.460 -31.926 1.00 90.06 164 ASP A O 1
ATOM 1274 N N . ALA A 1 165 ? 7.875 16.824 -31.018 1.00 92.56 165 ALA A N 1
ATOM 1275 C CA . ALA A 1 165 ? 8.426 16.440 -29.719 1.00 92.56 165 ALA A CA 1
ATOM 1276 C C . ALA A 1 165 ? 8.050 15.005 -29.311 1.00 92.56 165 ALA A C 1
ATOM 1278 O O . ALA A 1 165 ? 6.976 14.504 -29.653 1.00 92.56 165 ALA A O 1
ATOM 1279 N N . ILE A 1 166 ? 8.917 14.360 -28.526 1.00 92.38 166 ILE A N 1
ATOM 1280 C CA . ILE A 1 166 ? 8.561 13.191 -27.712 1.00 92.38 166 ILE A CA 1
ATOM 1281 C C . ILE A 1 166 ? 8.149 13.666 -26.318 1.00 92.38 166 ILE A C 1
ATOM 1283 O O . ILE A 1 166 ? 8.793 14.539 -25.737 1.00 92.38 166 ILE A O 1
ATOM 1287 N N . VAL A 1 167 ? 7.065 13.101 -25.794 1.00 89.25 167 VAL A N 1
ATOM 1288 C CA . VAL A 1 167 ? 6.443 13.458 -24.518 1.00 89.25 167 VAL A CA 1
ATOM 1289 C C . VAL A 1 167 ? 6.387 12.224 -23.621 1.00 89.25 167 VAL A C 1
ATOM 1291 O O . VAL A 1 167 ? 6.076 11.129 -24.081 1.00 89.25 167 VAL A O 1
ATOM 1294 N N . LEU A 1 168 ? 6.664 12.408 -22.331 1.00 86.31 168 LEU A N 1
ATOM 1295 C CA . LEU A 1 168 ? 6.546 11.383 -21.293 1.00 86.31 168 LEU A CA 1
ATOM 1296 C C . LEU A 1 168 ? 5.680 11.915 -20.146 1.00 86.31 168 LEU A C 1
ATOM 1298 O O . LEU A 1 168 ? 5.956 12.983 -19.593 1.00 86.31 168 LEU A O 1
ATOM 1302 N N . SER A 1 169 ? 4.653 11.157 -19.759 1.00 75.06 169 SER A N 1
ATOM 1303 C CA . SER A 1 169 ? 3.848 11.463 -18.571 1.00 75.06 169 SER A CA 1
ATOM 1304 C C . SER A 1 169 ? 4.559 10.987 -17.302 1.00 75.06 169 SER A C 1
ATOM 1306 O O . SER A 1 169 ? 4.965 9.830 -17.215 1.00 75.06 169 SER A O 1
ATOM 1308 N N . ARG A 1 170 ? 4.718 11.876 -16.315 1.00 70.94 170 ARG A N 1
ATOM 1309 C CA . ARG A 1 170 ? 5.347 11.602 -15.010 1.00 70.94 170 ARG A CA 1
ATOM 1310 C C . ARG A 1 170 ? 4.369 11.863 -13.862 1.00 70.94 170 ARG A C 1
ATOM 1312 O O . ARG A 1 170 ? 3.373 12.577 -14.029 1.00 70.94 170 ARG A O 1
ATOM 1319 N N . SER A 1 171 ? 4.701 11.340 -12.680 1.00 64.69 171 SER A N 1
ATOM 1320 C CA . SER A 1 171 ? 3.973 11.547 -11.419 1.00 64.69 171 SER A CA 1
ATOM 1321 C C . SER A 1 171 ? 3.396 12.957 -11.226 1.00 64.69 171 SER A C 1
ATOM 1323 O O . SER A 1 171 ? 4.026 13.985 -11.505 1.00 64.69 171 SER A O 1
ATOM 1325 N N . GLY A 1 172 ? 2.157 13.001 -10.729 1.00 63.81 172 GLY A N 1
ATOM 1326 C CA . GLY A 1 172 ? 1.419 14.246 -10.499 1.00 63.81 172 GLY A CA 1
ATOM 1327 C C . GLY A 1 172 ? 0.987 14.982 -11.775 1.00 63.81 172 GLY A C 1
ATOM 1328 O O . GLY A 1 172 ? 0.733 16.182 -11.711 1.00 63.81 172 GLY A O 1
ATOM 1329 N N . GLY A 1 173 ? 0.932 14.299 -12.926 1.00 65.44 173 GLY A N 1
ATOM 1330 C CA . GLY A 1 173 ? 0.518 14.891 -14.204 1.00 65.44 173 GLY A CA 1
ATOM 1331 C C . GLY A 1 173 ? 1.578 15.790 -14.844 1.00 65.44 173 GLY A C 1
ATOM 1332 O O . GLY A 1 173 ? 1.260 16.650 -15.659 1.00 65.44 173 GLY A O 1
ATOM 1333 N N . ARG A 1 174 ? 2.852 15.640 -14.473 1.00 73.25 174 ARG A N 1
ATOM 1334 C CA . ARG A 1 174 ? 3.932 16.445 -15.053 1.00 73.25 174 ARG A CA 1
ATOM 1335 C C . ARG A 1 174 ? 4.369 15.839 -16.380 1.00 73.25 174 ARG A C 1
ATOM 1337 O O . ARG A 1 174 ? 4.857 14.716 -16.401 1.00 73.25 174 ARG A O 1
ATOM 1344 N N . LEU A 1 175 ? 4.275 16.596 -17.468 1.00 81.44 175 LEU A N 1
ATOM 1345 C CA . LEU A 1 175 ? 4.869 16.190 -18.742 1.00 81.44 175 LEU A CA 1
ATOM 1346 C C . LEU A 1 175 ? 6.366 16.534 -18.764 1.00 81.44 175 LEU A C 1
ATOM 1348 O O . LEU A 1 175 ? 6.750 17.667 -18.470 1.00 81.44 175 LEU A O 1
ATOM 1352 N N . ALA A 1 176 ? 7.200 15.564 -19.135 1.00 85.12 176 ALA A N 1
ATOM 1353 C CA . ALA A 1 176 ? 8.499 15.832 -19.747 1.00 85.12 176 ALA A CA 1
ATOM 1354 C C . ALA A 1 176 ? 8.321 15.864 -21.272 1.00 85.12 176 ALA A C 1
ATOM 1356 O O . ALA A 1 176 ? 7.452 15.176 -21.807 1.00 85.12 176 ALA A O 1
ATOM 1357 N N . SER A 1 177 ? 9.104 16.695 -21.958 1.00 91.00 177 SER A N 1
ATOM 1358 C CA . SER A 1 177 ? 9.060 16.841 -23.413 1.00 91.00 177 SER A CA 1
ATOM 1359 C C . SER A 1 177 ? 10.448 17.178 -23.952 1.00 91.00 177 SER A C 1
ATOM 1361 O O . SER A 1 177 ? 11.162 17.972 -23.333 1.00 91.00 177 SER A O 1
ATOM 1363 N N . ALA A 1 178 ? 10.825 16.592 -25.089 1.00 92.19 178 ALA A N 1
ATOM 1364 C CA . ALA A 1 178 ? 12.081 16.859 -25.785 1.00 92.19 178 ALA A CA 1
ATOM 1365 C C . ALA A 1 178 ? 11.858 16.966 -27.308 1.00 92.19 178 ALA A C 1
ATOM 1367 O O . ALA A 1 178 ? 11.106 16.164 -27.867 1.00 92.19 178 ALA A O 1
ATOM 1368 N N . PRO A 1 179 ? 12.505 17.923 -28.003 1.00 94.56 179 PRO A N 1
ATOM 1369 C CA . PRO A 1 179 ? 12.356 18.088 -29.447 1.00 94.56 179 PRO A CA 1
ATOM 1370 C C . PRO A 1 179 ? 13.020 16.940 -30.221 1.00 94.56 179 PRO A C 1
ATOM 1372 O O . PRO A 1 179 ? 14.135 16.508 -29.914 1.00 94.56 179 PRO A O 1
ATOM 1375 N N . LEU A 1 180 ? 12.349 16.477 -31.272 1.00 95.00 180 LEU A N 1
ATOM 1376 C CA . LEU A 1 180 ? 12.749 15.360 -32.126 1.00 95.00 180 LEU A CA 1
ATOM 1377 C C . LEU A 1 180 ? 13.849 15.764 -33.118 1.00 95.00 180 LEU A C 1
ATOM 1379 O O . LEU A 1 180 ? 13.644 15.895 -34.324 1.00 95.00 180 LEU A O 1
ATOM 1383 N N . THR A 1 181 ? 15.062 15.936 -32.592 1.00 94.94 181 THR A N 1
ATOM 1384 C CA . THR A 1 181 ? 16.276 16.105 -33.404 1.00 94.94 181 THR A CA 1
ATOM 1385 C C . THR A 1 181 ? 16.533 14.874 -34.286 1.00 94.94 181 THR A C 1
ATOM 1387 O O . THR A 1 181 ? 16.158 13.757 -33.929 1.00 94.94 181 THR A O 1
ATOM 1390 N N . ARG A 1 182 ? 17.213 15.045 -35.434 1.00 95.19 182 ARG A N 1
ATOM 1391 C CA . ARG A 1 182 ? 17.489 13.935 -36.376 1.00 95.19 182 ARG A CA 1
ATOM 1392 C C . ARG A 1 182 ? 18.117 12.693 -35.705 1.00 95.19 182 ARG A C 1
ATOM 1394 O O . ARG A 1 182 ? 17.612 11.606 -35.981 1.00 95.19 182 ARG A O 1
ATOM 1401 N N . PRO A 1 183 ? 19.133 12.805 -34.819 1.00 95.50 183 PRO A N 1
ATOM 1402 C CA . PRO A 1 183 ? 19.690 11.644 -34.117 1.00 95.50 183 PRO A CA 1
ATOM 1403 C C . PRO A 1 183 ? 18.688 10.981 -33.164 1.00 95.50 183 PRO A C 1
ATOM 1405 O O . PRO A 1 183 ? 18.595 9.758 -33.131 1.00 95.50 183 PRO A O 1
ATOM 1408 N N . LEU A 1 184 ? 17.882 11.768 -32.437 1.00 95.12 184 LEU A N 1
ATOM 1409 C CA . LEU A 1 184 ? 16.853 11.228 -31.542 1.00 95.12 184 LEU A CA 1
ATOM 1410 C C . LEU A 1 184 ? 15.749 10.494 -32.324 1.00 95.12 184 LEU A C 1
ATOM 1412 O O . LEU A 1 184 ? 15.311 9.432 -31.900 1.00 95.12 184 LEU A O 1
ATOM 1416 N N . VAL A 1 185 ? 15.342 10.997 -33.494 1.00 95.88 185 VAL A N 1
ATOM 1417 C CA . VAL A 1 185 ? 14.375 10.309 -34.371 1.00 95.88 185 VAL A CA 1
ATOM 1418 C C . VAL A 1 185 ? 14.915 8.969 -34.875 1.00 95.88 185 VAL A C 1
ATOM 1420 O O . VAL A 1 185 ? 14.156 8.005 -34.944 1.00 95.88 185 VAL A O 1
ATOM 1423 N N . ALA A 1 186 ? 16.201 8.883 -35.226 1.00 96.00 186 ALA A N 1
ATOM 1424 C CA . ALA A 1 186 ? 16.815 7.620 -35.636 1.00 96.00 186 ALA A CA 1
ATOM 1425 C C . ALA A 1 186 ? 16.904 6.626 -34.466 1.00 96.00 186 ALA A C 1
ATOM 1427 O O . ALA A 1 186 ? 16.487 5.478 -34.609 1.00 96.00 186 ALA A O 1
ATOM 1428 N N . LEU A 1 187 ? 17.351 7.096 -33.298 1.00 96.12 187 LEU A N 1
ATOM 1429 C CA . LEU A 1 187 ? 17.434 6.325 -32.056 1.00 96.12 187 LEU A CA 1
ATOM 1430 C C . LEU A 1 187 ? 16.072 5.743 -31.638 1.00 96.12 187 LEU A C 1
ATOM 1432 O O . LEU A 1 187 ? 15.962 4.541 -31.411 1.00 96.12 187 LEU A O 1
ATOM 1436 N N . LEU A 1 188 ? 15.019 6.568 -31.605 1.00 95.44 188 LEU A N 1
ATOM 1437 C CA . LEU A 1 188 ? 13.660 6.133 -31.255 1.00 95.44 188 LEU A CA 1
ATOM 1438 C C . LEU A 1 188 ? 13.069 5.159 -32.288 1.00 95.44 188 LEU A C 1
ATOM 1440 O O . LEU A 1 188 ? 12.336 4.251 -31.914 1.00 95.44 188 LEU A O 1
ATOM 1444 N N . LYS A 1 189 ? 13.391 5.311 -33.581 1.00 95.50 189 LYS A N 1
ATOM 1445 C CA . LYS A 1 189 ? 12.968 4.356 -34.620 1.00 95.50 189 LYS A CA 1
ATOM 1446 C C . LYS A 1 189 ? 13.681 3.011 -34.501 1.00 95.50 189 LYS A C 1
ATOM 1448 O O . LYS A 1 189 ? 13.040 1.982 -34.680 1.00 95.50 189 LYS A O 1
ATOM 1453 N N . ALA A 1 190 ? 14.978 3.013 -34.199 1.00 96.31 190 ALA A N 1
ATOM 1454 C CA . ALA A 1 190 ? 15.748 1.787 -34.002 1.00 96.31 190 ALA A CA 1
ATOM 1455 C C . ALA A 1 190 ? 15.308 1.030 -32.735 1.00 96.31 190 ALA A C 1
ATOM 1457 O O . ALA A 1 190 ? 15.201 -0.190 -32.769 1.00 96.31 190 ALA A O 1
ATOM 1458 N N . ALA A 1 191 ? 14.982 1.753 -31.657 1.00 95.94 191 ALA A N 1
ATOM 1459 C CA . ALA A 1 191 ? 14.488 1.198 -30.394 1.00 95.94 191 ALA A CA 1
ATOM 1460 C C . ALA A 1 191 ? 12.955 0.998 -30.336 1.00 95.94 191 ALA A C 1
ATOM 1462 O O . ALA A 1 191 ? 12.412 0.756 -29.258 1.00 95.94 191 ALA A O 1
ATOM 1463 N N . ALA A 1 192 ? 12.225 1.134 -31.452 1.00 92.44 192 ALA A N 1
ATOM 1464 C CA . ALA A 1 192 ? 10.763 0.986 -31.460 1.00 92.44 192 ALA A CA 1
ATOM 1465 C C . ALA A 1 192 ? 10.316 -0.432 -31.048 1.00 92.44 192 ALA A C 1
ATOM 1467 O O . ALA A 1 192 ? 9.300 -0.597 -30.378 1.00 92.44 192 ALA A O 1
ATOM 1468 N N . ALA A 1 193 ? 11.123 -1.437 -31.396 1.00 90.44 193 ALA A N 1
ATOM 1469 C CA . ALA A 1 193 ? 11.119 -2.757 -30.777 1.00 90.44 193 ALA A CA 1
ATOM 1470 C C . ALA A 1 193 ? 12.395 -2.919 -29.919 1.00 90.44 193 ALA A C 1
ATOM 1472 O O . ALA A 1 193 ? 13.379 -2.219 -30.178 1.00 90.44 193 ALA A O 1
ATOM 1473 N N . PRO A 1 194 ? 12.416 -3.832 -28.928 1.00 94.19 194 PRO A N 1
ATOM 1474 C CA . PRO A 1 194 ? 13.610 -4.099 -28.125 1.00 94.19 194 PRO A CA 1
ATOM 1475 C C . PRO A 1 194 ? 14.823 -4.452 -29.000 1.00 94.19 194 PRO A C 1
ATOM 1477 O O . PRO A 1 194 ? 14.757 -5.357 -29.833 1.00 94.19 194 PRO A O 1
ATOM 1480 N N . THR A 1 195 ? 15.935 -3.739 -28.818 1.00 96.44 195 THR A N 1
ATOM 1481 C CA . THR A 1 195 ? 17.170 -3.918 -29.600 1.00 96.44 195 THR A CA 1
ATOM 1482 C C . THR A 1 195 ? 18.412 -3.695 -28.736 1.00 96.44 195 THR A C 1
ATOM 1484 O O . THR A 1 195 ? 18.320 -3.082 -27.676 1.00 96.44 195 THR A O 1
ATOM 1487 N N . THR A 1 196 ? 19.584 -4.180 -29.147 1.00 96.56 196 THR A N 1
ATOM 1488 C CA . THR A 1 196 ? 20.803 -4.049 -28.330 1.00 96.56 196 THR A CA 1
ATOM 1489 C C . THR A 1 196 ? 21.347 -2.620 -28.333 1.00 96.56 196 THR A C 1
ATOM 1491 O O . THR A 1 196 ? 21.326 -1.923 -29.351 1.00 96.56 196 THR A O 1
ATOM 1494 N N . GLY A 1 197 ? 21.924 -2.190 -27.209 1.00 96.44 197 GLY A N 1
ATOM 1495 C CA . GLY A 1 197 ? 22.621 -0.909 -27.106 1.00 96.44 197 GLY A CA 1
ATOM 1496 C C . GLY A 1 197 ? 23.766 -0.776 -28.114 1.00 96.44 197 GLY A C 1
ATOM 1497 O O . GLY A 1 197 ? 23.994 0.321 -28.621 1.00 96.44 197 GLY A O 1
ATOM 1498 N N . ARG A 1 198 ? 24.414 -1.891 -28.495 1.00 96.75 198 ARG A N 1
ATOM 1499 C CA . ARG A 1 198 ? 25.358 -1.959 -29.624 1.00 96.75 198 ARG A CA 1
ATOM 1500 C C . ARG A 1 198 ? 24.712 -1.421 -30.900 1.00 96.75 198 ARG A C 1
ATOM 1502 O O . ARG A 1 198 ? 25.210 -0.444 -31.447 1.00 96.75 198 ARG A O 1
ATOM 1509 N N . ARG A 1 199 ? 23.557 -1.963 -31.307 1.00 97.12 199 ARG A N 1
ATOM 1510 C CA . ARG A 1 199 ? 22.881 -1.538 -32.540 1.00 97.12 199 ARG A CA 1
ATOM 1511 C C . ARG A 1 199 ? 22.475 -0.063 -32.514 1.00 97.12 199 ARG A C 1
ATOM 1513 O O . ARG A 1 199 ? 22.496 0.588 -33.557 1.00 97.12 199 ARG A O 1
ATOM 1520 N N . LEU A 1 200 ? 22.139 0.479 -31.342 1.00 97.19 200 LEU A N 1
ATOM 1521 C CA . LEU A 1 200 ? 21.823 1.903 -31.174 1.00 97.19 200 LEU A CA 1
ATOM 1522 C C . LEU A 1 200 ? 23.061 2.809 -31.269 1.00 97.19 200 LEU A C 1
ATOM 1524 O O . LEU A 1 200 ? 22.954 3.919 -31.790 1.00 97.19 200 LEU A O 1
ATOM 1528 N N . LEU A 1 201 ? 24.226 2.346 -30.806 1.00 96.69 201 LEU A N 1
ATOM 1529 C CA . LEU A 1 201 ? 25.504 3.030 -31.023 1.00 96.69 201 LEU A CA 1
ATOM 1530 C C . LEU A 1 201 ? 25.872 3.018 -32.513 1.00 96.69 201 LEU A C 1
ATOM 1532 O O . LEU A 1 201 ? 26.188 4.076 -33.054 1.00 96.69 201 LEU A O 1
ATOM 1536 N N . ASP A 1 202 ? 25.744 1.868 -33.181 1.00 96.75 202 ASP A N 1
ATOM 1537 C CA . ASP A 1 202 ? 26.040 1.714 -34.612 1.00 96.75 202 ASP A CA 1
ATOM 1538 C C . ASP A 1 202 ? 25.171 2.663 -35.463 1.00 96.75 202 ASP A C 1
ATOM 1540 O O . ASP A 1 202 ? 25.693 3.434 -36.260 1.00 96.75 202 ASP A O 1
ATOM 1544 N N . VAL A 1 203 ? 23.852 2.708 -35.218 1.00 97.06 203 VAL A N 1
ATOM 1545 C CA . VAL A 1 203 ? 22.909 3.612 -35.916 1.00 97.06 203 VAL A CA 1
ATOM 1546 C C . VAL A 1 203 ? 23.263 5.096 -35.743 1.00 97.06 203 VAL A C 1
ATOM 1548 O O . VAL A 1 203 ? 22.979 5.904 -36.627 1.00 97.06 203 VAL A O 1
ATOM 1551 N N . LEU A 1 204 ? 23.872 5.485 -34.620 1.00 96.56 204 LEU A N 1
ATOM 1552 C CA . LEU A 1 204 ? 24.304 6.866 -34.380 1.00 96.56 204 LEU A CA 1
ATOM 1553 C C . LEU A 1 204 ? 25.700 7.157 -34.965 1.00 96.56 204 LEU A C 1
ATOM 1555 O O . LEU A 1 204 ? 25.957 8.298 -35.355 1.00 96.56 204 LEU A O 1
ATOM 1559 N N . ALA A 1 205 ? 26.558 6.142 -35.093 1.00 95.25 205 ALA A N 1
ATOM 1560 C CA . ALA A 1 205 ? 27.828 6.221 -35.815 1.00 95.25 205 ALA A CA 1
ATOM 1561 C C . ALA A 1 205 ? 27.614 6.314 -37.339 1.00 95.25 205 ALA A C 1
ATOM 1563 O O . ALA A 1 205 ? 28.216 7.174 -37.981 1.00 95.25 205 ALA A O 1
ATOM 1564 N N . ASP A 1 206 ? 26.669 5.543 -37.896 1.00 95.56 206 ASP A N 1
ATOM 1565 C CA . ASP A 1 206 ? 26.212 5.615 -39.299 1.00 95.56 206 ASP A CA 1
ATOM 1566 C C . ASP A 1 206 ? 25.724 7.033 -39.683 1.00 95.56 206 ASP A C 1
ATOM 1568 O O . ASP A 1 206 ? 25.764 7.438 -40.845 1.00 95.56 206 ASP A O 1
ATOM 1572 N N . MET A 1 207 ? 25.272 7.822 -38.699 1.00 94.19 207 MET A N 1
ATOM 1573 C CA . MET A 1 207 ? 24.863 9.224 -38.864 1.00 94.19 207 MET A CA 1
ATOM 1574 C C . MET A 1 207 ? 26.006 10.247 -38.724 1.00 94.19 207 MET A C 1
ATOM 1576 O O . MET A 1 207 ? 25.747 11.451 -38.797 1.00 94.19 207 MET A O 1
ATOM 1580 N N . GLY A 1 208 ? 27.248 9.802 -38.511 1.00 93.12 208 GLY A N 1
ATOM 1581 C CA . GLY A 1 208 ? 28.419 10.657 -38.295 1.00 93.12 208 GLY A CA 1
ATOM 1582 C C . GLY A 1 208 ? 28.585 11.179 -36.861 1.00 93.12 208 GLY A C 1
ATOM 1583 O O . GLY A 1 208 ? 29.303 12.157 -36.655 1.00 93.12 208 GLY A O 1
ATOM 1584 N N . GLY A 1 209 ? 27.918 10.576 -35.870 1.00 91.94 209 GLY A N 1
ATOM 1585 C CA . GLY A 1 209 ? 28.125 10.890 -34.453 1.00 91.94 209 GLY A CA 1
ATOM 1586 C C . GLY A 1 209 ? 29.336 10.159 -33.866 1.00 91.94 209 GLY A C 1
ATOM 1587 O O . GLY A 1 209 ? 29.591 9.005 -34.202 1.00 91.94 209 GLY A O 1
ATOM 1588 N N . THR A 1 210 ? 30.075 10.798 -32.953 1.00 93.88 210 THR A N 1
ATOM 1589 C CA . THR A 1 210 ? 31.180 10.120 -32.243 1.00 93.88 210 THR A CA 1
ATOM 1590 C C . THR A 1 210 ? 30.654 9.136 -31.192 1.00 93.88 210 THR A C 1
ATOM 1592 O O . THR A 1 210 ? 29.523 9.268 -30.711 1.00 93.88 210 THR A O 1
ATOM 1595 N N . ALA A 1 211 ? 31.480 8.174 -30.769 1.00 89.12 211 ALA A N 1
ATOM 1596 C CA . ALA A 1 211 ? 31.102 7.182 -29.758 1.00 89.12 211 ALA A CA 1
ATOM 1597 C C . ALA A 1 211 ? 30.641 7.830 -28.434 1.00 89.12 211 ALA A C 1
ATOM 1599 O O . ALA A 1 211 ? 29.674 7.379 -27.817 1.00 89.12 211 ALA A O 1
ATOM 1600 N N . GLU A 1 212 ? 31.269 8.935 -28.022 1.00 91.12 212 GLU A N 1
ATOM 1601 C CA . GLU A 1 212 ? 30.919 9.691 -26.814 1.00 91.12 212 GLU A CA 1
ATOM 1602 C C . GLU A 1 212 ? 29.609 10.466 -26.988 1.00 91.12 212 GLU A C 1
ATOM 1604 O O . GLU A 1 212 ? 28.850 10.611 -26.029 1.00 91.12 212 GLU A O 1
ATOM 1609 N N . GLN A 1 213 ? 29.330 10.974 -28.194 1.00 93.94 213 GLN A N 1
ATOM 1610 C CA . GLN A 1 213 ? 28.072 11.650 -28.519 1.00 93.94 213 GLN A CA 1
ATOM 1611 C C . GLN A 1 213 ? 26.906 10.656 -28.538 1.00 93.94 213 GLN A C 1
ATOM 1613 O O . GLN A 1 213 ? 25.883 10.912 -27.900 1.00 93.94 213 GLN A O 1
ATOM 1618 N N . ALA A 1 214 ? 27.082 9.508 -29.198 1.00 93.81 214 ALA A N 1
ATOM 1619 C CA . ALA A 1 214 ? 26.098 8.432 -29.248 1.00 93.81 214 ALA A CA 1
ATOM 1620 C C . ALA A 1 214 ? 25.794 7.889 -27.841 1.00 93.81 214 ALA A C 1
ATOM 1622 O O . ALA A 1 214 ? 24.645 7.902 -27.397 1.00 93.81 214 ALA A O 1
ATOM 1623 N N . THR A 1 215 ? 26.839 7.534 -27.086 1.00 93.69 215 THR A N 1
ATOM 1624 C CA . THR A 1 215 ? 26.739 7.075 -25.690 1.00 93.69 215 THR A CA 1
ATOM 1625 C C . THR A 1 215 ? 26.023 8.093 -24.799 1.00 93.69 215 THR A C 1
ATOM 1627 O O . THR A 1 215 ? 25.188 7.717 -23.976 1.00 93.69 215 THR A O 1
ATOM 1630 N N . ARG A 1 216 ? 26.315 9.392 -24.960 1.00 94.06 216 ARG A N 1
ATOM 1631 C CA . ARG A 1 216 ? 25.675 10.472 -24.192 1.00 94.06 216 ARG A CA 1
ATOM 1632 C C . ARG A 1 216 ? 24.199 10.637 -24.545 1.00 94.06 216 ARG A C 1
ATOM 1634 O O . ARG A 1 216 ? 23.400 10.832 -23.635 1.00 94.06 216 ARG A O 1
ATOM 1641 N N . LEU A 1 217 ? 23.831 10.543 -25.824 1.00 95.25 217 LEU A N 1
ATOM 1642 C CA . LEU A 1 217 ? 22.438 10.654 -26.262 1.00 95.25 217 LEU A CA 1
ATOM 1643 C C . LEU A 1 217 ? 21.587 9.492 -25.734 1.00 95.25 217 LEU A C 1
ATOM 1645 O O . LEU A 1 217 ? 20.508 9.734 -25.197 1.00 95.25 217 LEU A O 1
ATOM 1649 N N . ILE A 1 218 ? 22.087 8.255 -25.825 1.00 95.56 218 ILE A N 1
ATOM 1650 C CA . ILE A 1 218 ? 21.384 7.070 -25.309 1.00 95.56 218 ILE A CA 1
ATOM 1651 C C . ILE A 1 218 ? 21.217 7.174 -23.785 1.00 95.56 218 ILE A C 1
ATOM 1653 O O . ILE A 1 218 ? 20.108 7.007 -23.280 1.00 95.56 218 ILE A O 1
ATOM 1657 N N . LYS A 1 219 ? 22.279 7.534 -23.048 1.00 93.94 219 LYS A N 1
ATOM 1658 C CA . LYS A 1 219 ? 22.217 7.704 -21.583 1.00 93.94 219 LYS A CA 1
ATOM 1659 C C . LYS A 1 219 ? 21.271 8.823 -21.155 1.00 93.94 219 LYS A C 1
ATOM 1661 O O . LYS A 1 219 ? 20.496 8.616 -20.230 1.00 93.94 219 LYS A O 1
ATOM 1666 N N . GLN A 1 220 ? 21.261 9.961 -21.852 1.00 93.31 220 GLN A N 1
ATOM 1667 C CA . GLN A 1 220 ? 20.304 11.039 -21.582 1.00 93.31 220 GLN A CA 1
ATOM 1668 C C . GLN A 1 220 ? 18.855 10.581 -21.826 1.00 93.31 220 GLN A C 1
ATOM 1670 O O . GLN A 1 220 ? 17.980 10.865 -21.015 1.00 93.31 220 GLN A O 1
ATOM 1675 N N . ALA A 1 221 ? 18.599 9.830 -22.902 1.00 94.19 221 ALA A N 1
ATOM 1676 C CA . ALA A 1 221 ? 17.264 9.318 -23.207 1.00 94.19 221 ALA A CA 1
ATOM 1677 C C . ALA A 1 221 ? 16.777 8.243 -22.209 1.00 94.19 221 ALA A C 1
ATOM 1679 O O . ALA A 1 221 ? 15.570 8.160 -21.964 1.00 94.19 221 ALA A O 1
ATOM 1680 N N . LEU A 1 222 ? 17.692 7.471 -21.605 1.00 93.62 222 LEU A N 1
ATOM 1681 C CA . LEU A 1 222 ? 17.419 6.571 -20.474 1.00 93.62 222 LEU A CA 1
ATOM 1682 C C . LEU A 1 222 ? 17.157 7.349 -19.168 1.00 93.62 222 LEU A C 1
ATOM 1684 O O . LEU A 1 222 ? 16.134 7.126 -18.526 1.00 93.62 222 LEU A O 1
ATOM 1688 N N . ASP A 1 223 ? 18.022 8.303 -18.797 1.00 90.62 223 ASP A N 1
ATOM 1689 C CA . ASP A 1 223 ? 17.868 9.136 -17.587 1.00 90.62 223 ASP A CA 1
ATOM 1690 C C . ASP A 1 223 ? 16.569 9.970 -17.600 1.00 90.62 223 ASP A C 1
ATOM 1692 O O . ASP A 1 223 ? 15.906 10.123 -16.568 1.00 90.62 223 ASP A O 1
ATOM 1696 N N . ASP A 1 224 ? 16.170 10.491 -18.766 1.00 89.94 224 ASP A N 1
ATOM 1697 C CA . ASP A 1 224 ? 14.900 11.205 -18.933 1.00 89.94 224 ASP A CA 1
ATOM 1698 C C . ASP A 1 224 ? 13.681 10.263 -18.943 1.00 89.94 224 ASP A C 1
ATOM 1700 O O . ASP A 1 224 ? 12.585 10.696 -18.571 1.00 89.94 224 ASP A O 1
ATOM 1704 N N . GLY A 1 225 ? 13.862 8.984 -19.298 1.00 90.50 225 GLY A N 1
ATOM 1705 C CA . GLY A 1 225 ? 12.819 7.952 -19.356 1.00 90.50 225 GLY A CA 1
ATOM 1706 C C . GLY A 1 225 ? 12.090 7.826 -20.701 1.00 90.50 225 GLY A C 1
ATOM 1707 O O . GLY A 1 225 ? 10.994 7.264 -20.749 1.00 90.50 225 GLY A O 1
ATOM 1708 N N . TYR A 1 226 ? 12.658 8.366 -21.786 1.00 93.62 226 TYR A N 1
ATOM 1709 C CA . TYR A 1 226 ? 12.151 8.175 -23.154 1.00 93.62 226 TYR A CA 1
ATOM 1710 C C . TYR A 1 226 ? 12.520 6.799 -23.718 1.00 93.62 226 TYR A C 1
ATOM 1712 O O . TYR A 1 226 ? 11.760 6.230 -24.499 1.00 93.62 226 TYR A O 1
ATOM 1720 N N . LEU A 1 227 ? 13.667 6.262 -23.299 1.00 94.62 227 LEU A N 1
ATOM 1721 C CA . LEU A 1 227 ? 14.046 4.865 -23.477 1.00 94.62 227 LEU A CA 1
ATOM 1722 C C . LEU A 1 227 ? 13.960 4.134 -22.131 1.00 94.62 227 LEU A C 1
ATOM 1724 O O . LEU A 1 227 ? 14.102 4.750 -21.074 1.00 94.62 227 LEU A O 1
ATOM 1728 N N . THR A 1 228 ? 13.790 2.818 -22.178 1.00 94.44 228 THR A N 1
ATOM 1729 C CA . THR A 1 228 ? 13.972 1.909 -21.040 1.00 94.44 228 THR A CA 1
ATOM 1730 C C . THR A 1 228 ? 14.955 0.799 -21.408 1.00 94.44 228 THR A C 1
ATOM 1732 O O . THR A 1 228 ? 15.100 0.453 -22.580 1.00 94.44 228 THR A O 1
ATOM 1735 N N . SER A 1 229 ? 15.651 0.261 -20.404 1.00 95.56 229 SER A N 1
ATOM 1736 C CA . SER A 1 229 ? 16.604 -0.851 -20.516 1.00 95.56 229 SER A CA 1
ATOM 1737 C C . SER A 1 229 ? 16.036 -2.127 -19.881 1.00 95.56 229 SER A C 1
ATOM 1739 O O . SER A 1 229 ? 15.132 -2.060 -19.044 1.00 95.56 229 SER A O 1
ATOM 1741 N N . ASP A 1 230 ? 16.544 -3.293 -20.264 1.00 95.88 230 ASP A N 1
ATOM 1742 C CA . ASP A 1 230 ? 16.290 -4.586 -19.609 1.00 95.88 230 ASP A CA 1
ATOM 1743 C C . ASP A 1 230 ? 17.081 -4.778 -18.302 1.00 95.88 230 ASP A C 1
ATOM 1745 O O . ASP A 1 230 ? 16.750 -5.656 -17.507 1.00 95.88 230 ASP A O 1
ATOM 1749 N N . LEU A 1 231 ? 18.061 -3.911 -18.021 1.00 96.06 231 LEU A N 1
ATOM 1750 C CA . LEU A 1 231 ? 18.723 -3.798 -16.715 1.00 96.06 231 LEU A CA 1
ATOM 1751 C C . LEU A 1 231 ? 17.723 -3.477 -15.584 1.00 96.06 231 LEU A C 1
ATOM 1753 O O . LEU A 1 231 ? 17.945 -3.829 -14.424 1.00 96.06 231 LEU A O 1
ATOM 1757 N N . VAL A 1 232 ? 16.596 -2.832 -15.910 1.00 94.25 232 VAL A N 1
ATOM 1758 C CA . VAL A 1 232 ? 15.445 -2.708 -15.008 1.00 94.25 232 VAL A CA 1
ATOM 1759 C C . VAL A 1 232 ? 14.700 -4.045 -14.961 1.00 94.25 232 VAL A C 1
ATOM 1761 O O . VAL A 1 232 ? 13.917 -4.362 -15.852 1.00 94.25 232 VAL A O 1
ATOM 1764 N N . ALA A 1 233 ? 14.896 -4.805 -13.883 1.00 95.19 233 ALA A N 1
ATOM 1765 C CA . ALA A 1 233 ? 14.212 -6.078 -13.662 1.00 95.19 233 ALA A CA 1
ATOM 1766 C C . ALA A 1 233 ? 12.670 -5.935 -13.731 1.00 95.19 233 ALA A C 1
ATOM 1768 O O . ALA A 1 233 ? 12.099 -5.270 -12.850 1.00 95.19 233 ALA A O 1
ATOM 1769 N N . PRO A 1 234 ? 11.979 -6.585 -14.694 1.00 95.31 234 PRO A N 1
ATOM 1770 C CA . PRO A 1 234 ? 10.523 -6.496 -14.860 1.00 95.31 234 PRO A CA 1
ATOM 1771 C C . PRO A 1 234 ? 9.769 -6.819 -13.567 1.00 95.31 234 PRO A C 1
ATOM 1773 O O . PRO A 1 234 ? 10.240 -7.639 -12.777 1.00 95.31 234 PRO A O 1
ATOM 1776 N N . MET A 1 235 ? 8.593 -6.232 -13.316 1.00 95.38 235 MET A N 1
ATOM 1777 C CA . MET A 1 235 ? 7.935 -6.343 -11.999 1.00 95.38 235 MET A CA 1
ATOM 1778 C C . MET A 1 235 ? 7.419 -7.751 -11.661 1.00 95.38 235 MET A C 1
ATOM 1780 O O . MET A 1 235 ? 7.085 -8.016 -10.504 1.00 95.38 235 MET A O 1
ATOM 1784 N N . THR A 1 236 ? 7.437 -8.671 -12.634 1.00 94.38 236 THR A N 1
ATOM 1785 C CA . THR A 1 236 ? 7.199 -10.112 -12.439 1.00 94.38 236 THR A CA 1
ATOM 1786 C C . THR A 1 236 ? 8.432 -10.920 -12.025 1.00 94.38 236 THR A C 1
ATOM 1788 O O . THR A 1 236 ? 8.308 -12.113 -11.766 1.00 94.38 236 THR A O 1
ATOM 1791 N N . VAL A 1 237 ? 9.620 -10.315 -11.957 1.00 93.62 237 VAL A N 1
ATOM 1792 C CA . VAL A 1 237 ? 10.831 -10.951 -11.415 1.00 93.62 237 VAL A CA 1
ATOM 1793 C C . VAL A 1 237 ? 10.920 -10.617 -9.926 1.00 93.62 237 VAL A C 1
ATOM 1795 O O . VAL A 1 237 ? 10.942 -9.442 -9.567 1.00 93.62 237 VAL A O 1
ATOM 1798 N N . ALA A 1 238 ? 10.945 -11.623 -9.047 1.00 89.19 238 ALA A N 1
ATOM 1799 C CA . ALA A 1 238 ? 10.943 -11.408 -7.593 1.00 89.19 238 ALA A CA 1
ATOM 1800 C C . ALA A 1 238 ? 12.264 -10.813 -7.067 1.00 89.19 238 ALA A C 1
ATOM 1802 O O . ALA A 1 238 ? 12.245 -9.953 -6.186 1.00 89.19 238 ALA A O 1
ATOM 1803 N N . ASP A 1 239 ? 13.385 -11.243 -7.645 1.00 92.56 239 ASP A N 1
ATOM 1804 C CA . ASP A 1 239 ? 14.740 -10.771 -7.360 1.00 92.56 239 ASP A CA 1
ATOM 1805 C C . ASP A 1 239 ? 15.214 -9.790 -8.460 1.00 92.56 239 ASP A C 1
ATOM 1807 O O . ASP A 1 239 ? 15.462 -10.212 -9.593 1.00 92.56 239 ASP A O 1
ATOM 1811 N N . PRO A 1 240 ? 15.340 -8.484 -8.159 1.00 95.19 240 PRO A N 1
ATOM 1812 C CA . PRO A 1 240 ? 15.842 -7.494 -9.104 1.00 95.19 240 PRO A CA 1
ATOM 1813 C C . PRO A 1 240 ? 17.363 -7.277 -9.045 1.00 95.19 240 PRO A C 1
ATOM 1815 O O . PRO A 1 240 ? 17.883 -6.569 -9.904 1.00 95.19 240 PRO A O 1
ATOM 1818 N N . ALA A 1 241 ? 18.070 -7.834 -8.055 1.00 95.88 241 ALA A N 1
ATOM 1819 C CA . ALA A 1 241 ? 19.523 -7.704 -7.934 1.00 95.88 241 ALA A CA 1
ATOM 1820 C C . ALA A 1 241 ? 20.207 -8.723 -8.850 1.00 95.88 241 ALA A C 1
ATOM 1822 O O . ALA A 1 241 ? 20.877 -8.341 -9.815 1.00 95.88 241 ALA A O 1
ATOM 1823 N N . GLY A 1 242 ? 19.871 -9.998 -8.664 1.00 96.38 242 GLY A N 1
ATOM 1824 C CA . GLY A 1 242 ? 20.402 -11.100 -9.451 1.00 96.38 242 GLY A CA 1
ATOM 1825 C C . GLY A 1 242 ? 19.890 -11.085 -10.882 1.00 96.38 242 GLY A C 1
ATOM 1826 O O . GLY A 1 242 ? 20.443 -11.751 -11.749 1.00 96.38 242 GLY A O 1
ATOM 1827 N N . HIS A 1 243 ? 18.857 -10.293 -11.187 1.00 96.88 243 HIS A N 1
ATOM 1828 C CA . HIS A 1 243 ? 18.473 -9.996 -12.567 1.00 96.88 243 HIS A CA 1
ATOM 1829 C C . HIS A 1 243 ? 19.583 -9.244 -13.311 1.00 96.88 243 HIS A C 1
ATOM 1831 O O . HIS A 1 243 ? 19.910 -9.617 -14.433 1.00 96.88 243 HIS A O 1
ATOM 1837 N N . MET A 1 244 ? 20.207 -8.240 -12.682 1.00 97.81 244 MET A N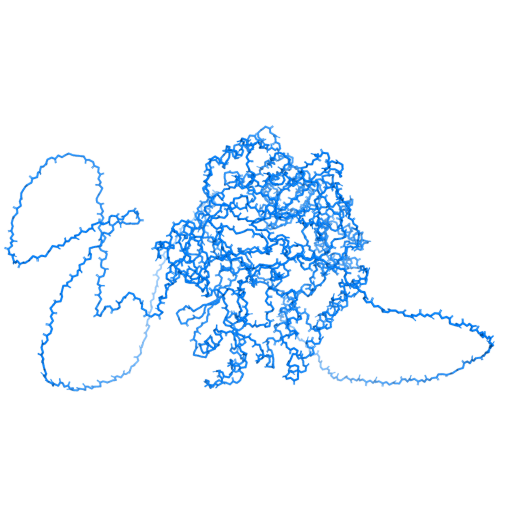 1
ATOM 1838 C CA . MET A 1 244 ? 21.345 -7.524 -13.276 1.00 97.81 244 MET A CA 1
ATOM 1839 C C . MET A 1 244 ? 22.566 -8.442 -13.412 1.00 97.81 244 MET A C 1
ATOM 1841 O O . MET A 1 244 ? 23.257 -8.387 -14.426 1.00 97.81 244 MET A O 1
ATOM 1845 N N . VAL A 1 245 ? 22.787 -9.332 -12.436 1.00 97.88 245 VAL A N 1
ATOM 1846 C CA . VAL A 1 245 ? 23.827 -10.372 -12.503 1.00 97.88 245 VAL A CA 1
ATOM 1847 C C . VAL A 1 245 ? 23.575 -11.318 -13.679 1.00 97.88 245 VAL A C 1
ATOM 1849 O O . VAL A 1 245 ? 24.414 -11.422 -14.567 1.00 97.88 245 VAL A O 1
ATOM 1852 N N . ARG A 1 246 ? 22.398 -11.954 -13.753 1.00 97.38 246 ARG A N 1
ATOM 1853 C CA . ARG A 1 246 ? 22.021 -12.892 -14.829 1.00 97.38 246 ARG A CA 1
ATOM 1854 C C . ARG A 1 246 ? 22.064 -12.255 -16.223 1.00 97.38 246 ARG A C 1
ATOM 1856 O O . ARG A 1 246 ? 22.342 -12.961 -17.187 1.00 97.38 246 ARG A O 1
ATOM 1863 N N . LEU A 1 247 ? 21.813 -10.948 -16.328 1.00 97.00 247 LEU A N 1
ATOM 1864 C CA . LEU A 1 247 ? 21.912 -10.189 -17.576 1.00 97.00 247 LEU A CA 1
ATOM 1865 C C . LEU A 1 247 ? 23.368 -9.942 -18.010 1.00 97.00 247 LEU A C 1
ATOM 1867 O O . LEU A 1 247 ? 23.676 -10.055 -19.194 1.00 97.00 247 LEU A O 1
ATOM 1871 N N . LEU A 1 248 ? 24.253 -9.580 -17.074 1.00 97.75 248 LEU A N 1
ATOM 1872 C CA . LEU A 1 248 ? 25.599 -9.082 -17.388 1.00 97.75 248 LEU A CA 1
ATOM 1873 C C . LEU A 1 248 ? 26.717 -10.127 -17.226 1.00 97.75 248 LEU A C 1
ATOM 1875 O O . LEU A 1 248 ? 27.730 -10.029 -17.917 1.00 97.75 248 LEU A O 1
ATOM 1879 N N . ARG A 1 249 ? 26.542 -11.159 -16.387 1.00 96.75 249 ARG A N 1
ATOM 1880 C CA . ARG A 1 249 ? 27.538 -12.231 -16.183 1.00 96.75 249 ARG A CA 1
ATOM 1881 C C . ARG A 1 249 ? 27.964 -12.954 -17.474 1.00 96.75 249 ARG A C 1
ATOM 1883 O O . ARG A 1 249 ? 29.158 -13.220 -17.588 1.00 96.75 249 ARG A O 1
ATOM 1890 N N . PRO A 1 250 ? 27.085 -13.212 -18.471 1.00 97.56 250 PRO A N 1
ATOM 1891 C CA . PRO A 1 250 ? 27.487 -13.804 -19.755 1.00 97.56 250 PRO A CA 1
ATOM 1892 C C . PRO A 1 250 ? 28.501 -12.981 -20.565 1.00 97.56 250 PRO A C 1
ATOM 1894 O O . PRO A 1 250 ? 29.031 -13.480 -21.553 1.00 97.56 250 PRO A O 1
ATOM 1897 N N . TYR A 1 251 ? 28.759 -11.731 -20.170 1.00 96.88 251 TYR A N 1
ATOM 1898 C CA . TYR A 1 251 ? 29.662 -10.806 -20.850 1.00 96.88 251 TYR A CA 1
ATOM 1899 C C . TYR A 1 251 ? 30.903 -10.445 -20.020 1.00 96.88 251 TYR A C 1
ATOM 1901 O O . TYR A 1 251 ? 31.645 -9.554 -20.427 1.00 96.88 251 TYR A O 1
ATOM 1909 N N . ALA A 1 252 ? 31.145 -11.112 -18.883 1.00 95.56 252 ALA A N 1
ATOM 1910 C CA . ALA A 1 252 ? 32.197 -10.757 -17.923 1.00 95.56 252 ALA A CA 1
ATOM 1911 C C . ALA A 1 252 ? 33.588 -10.547 -18.558 1.00 95.56 252 ALA A C 1
ATOM 1913 O O . ALA A 1 252 ? 34.245 -9.561 -18.237 1.00 95.56 252 ALA A O 1
ATOM 1914 N N . ASP A 1 253 ? 33.986 -11.387 -19.520 1.00 95.12 253 ASP A N 1
ATOM 1915 C CA . ASP A 1 253 ? 35.276 -11.293 -20.234 1.00 95.12 253 ASP A CA 1
ATOM 1916 C C . ASP A 1 253 ? 35.412 -10.045 -21.136 1.00 95.12 253 ASP A C 1
ATOM 1918 O O . ASP A 1 253 ? 36.496 -9.735 -21.628 1.00 95.12 253 ASP A O 1
ATOM 1922 N N . THR A 1 254 ? 34.307 -9.333 -21.379 1.00 94.94 254 THR A N 1
ATOM 1923 C CA . THR A 1 254 ? 34.229 -8.108 -22.199 1.00 94.94 254 THR A CA 1
ATOM 1924 C C . THR A 1 254 ? 33.865 -6.853 -21.399 1.00 94.94 254 THR A C 1
ATOM 1926 O O . THR A 1 254 ? 33.800 -5.765 -21.972 1.00 94.94 254 THR A O 1
ATOM 1929 N N . LEU A 1 255 ? 33.632 -6.992 -20.090 1.00 96.81 255 LEU A N 1
ATOM 1930 C CA . LEU A 1 255 ? 33.300 -5.894 -19.183 1.00 96.81 255 LEU A CA 1
ATOM 1931 C C . LEU A 1 255 ? 34.552 -5.386 -18.451 1.00 96.81 255 LEU A C 1
ATOM 1933 O O . LEU A 1 255 ? 35.536 -6.102 -18.275 1.00 96.81 255 LEU A O 1
ATOM 1937 N N . ASP A 1 256 ? 34.507 -4.141 -17.979 1.00 97.44 256 ASP A N 1
ATOM 1938 C CA . ASP A 1 256 ? 35.576 -3.576 -17.158 1.00 97.44 256 ASP A CA 1
ATOM 1939 C C . ASP A 1 256 ? 35.697 -4.347 -15.832 1.00 97.44 256 ASP A C 1
ATOM 1941 O O . ASP A 1 256 ? 34.692 -4.720 -15.220 1.00 97.44 256 ASP A O 1
ATOM 1945 N N . ALA A 1 257 ? 36.915 -4.483 -15.298 1.00 96.81 257 ALA A N 1
ATOM 1946 C CA . ALA A 1 257 ? 37.151 -5.142 -14.005 1.00 96.81 257 ALA A CA 1
ATOM 1947 C C . ALA A 1 257 ? 36.342 -4.520 -12.842 1.00 96.81 257 ALA A C 1
ATOM 1949 O O . ALA A 1 257 ? 35.938 -5.218 -11.915 1.00 96.81 257 ALA A O 1
ATOM 1950 N N . ASP A 1 258 ? 36.047 -3.216 -12.905 1.00 96.00 258 ASP A N 1
ATOM 1951 C CA . ASP A 1 258 ? 35.149 -2.545 -11.956 1.00 96.00 258 ASP A CA 1
ATOM 1952 C C . ASP A 1 258 ? 33.681 -2.975 -12.087 1.00 96.00 258 ASP A C 1
ATOM 1954 O O . ASP A 1 258 ? 32.952 -2.942 -11.099 1.00 96.00 258 ASP A O 1
ATOM 1958 N N . THR A 1 259 ? 33.227 -3.342 -13.286 1.00 97.44 259 THR A N 1
ATOM 1959 C CA . THR A 1 259 ? 31.880 -3.877 -13.517 1.00 97.44 259 THR A CA 1
ATOM 1960 C C . THR A 1 259 ? 31.786 -5.287 -12.974 1.00 97.44 259 THR A C 1
ATOM 1962 O O . THR A 1 259 ? 30.870 -5.570 -12.207 1.00 97.44 259 THR A O 1
ATOM 1965 N N . VAL A 1 260 ? 32.758 -6.143 -13.303 1.00 97.81 260 VAL A N 1
ATOM 1966 C CA . VAL A 1 260 ? 32.832 -7.523 -12.797 1.00 97.81 260 VAL A CA 1
ATOM 1967 C C . VAL A 1 260 ? 32.834 -7.521 -11.264 1.00 97.81 260 VAL A C 1
ATOM 1969 O O . VAL A 1 260 ? 31.977 -8.157 -10.660 1.00 97.81 260 VAL A O 1
ATOM 1972 N N . ARG A 1 261 ? 33.639 -6.650 -10.638 1.00 97.19 261 ARG A N 1
ATOM 1973 C CA . ARG A 1 261 ? 33.653 -6.407 -9.183 1.00 97.19 261 ARG A CA 1
ATOM 1974 C C . ARG A 1 261 ? 32.300 -5.973 -8.592 1.00 97.19 261 ARG A C 1
ATOM 1976 O O . ARG A 1 261 ? 32.048 -6.229 -7.416 1.00 97.19 261 ARG A O 1
ATOM 1983 N N . ILE A 1 262 ? 31.431 -5.311 -9.362 1.00 97.56 262 ILE A N 1
ATOM 1984 C CA . ILE A 1 262 ? 30.059 -4.986 -8.928 1.00 97.56 262 ILE A CA 1
ATOM 1985 C C . ILE A 1 262 ? 29.135 -6.206 -9.050 1.00 97.56 262 ILE A C 1
ATOM 1987 O O . ILE A 1 262 ? 28.268 -6.379 -8.195 1.00 97.56 262 ILE A O 1
ATOM 1991 N N . LEU A 1 263 ? 29.316 -7.057 -10.066 1.00 98.00 263 LEU A N 1
ATOM 1992 C CA . LEU A 1 263 ? 28.549 -8.300 -10.224 1.00 98.00 263 LEU A CA 1
ATOM 1993 C C . LEU A 1 263 ? 28.918 -9.328 -9.145 1.00 98.00 263 LEU A C 1
ATOM 1995 O O . LEU A 1 263 ? 28.021 -9.837 -8.482 1.00 98.00 263 LEU A O 1
ATOM 1999 N N . ASP A 1 264 ? 30.213 -9.553 -8.898 1.00 97.69 264 ASP A N 1
ATOM 2000 C CA . ASP A 1 264 ? 30.697 -10.418 -7.812 1.00 97.69 264 ASP A CA 1
ATOM 2001 C C . ASP A 1 264 ? 30.161 -9.938 -6.449 1.00 97.69 264 ASP A C 1
ATOM 2003 O O . ASP A 1 264 ? 29.642 -10.723 -5.660 1.00 97.69 264 ASP A O 1
ATOM 2007 N N . GLY A 1 265 ? 30.194 -8.622 -6.195 1.00 97.75 265 GLY A N 1
ATOM 2008 C CA . GLY A 1 265 ? 29.641 -8.038 -4.971 1.00 97.75 265 GLY A CA 1
ATOM 2009 C C . GLY A 1 265 ? 28.122 -8.212 -4.827 1.00 97.75 265 GLY A C 1
ATOM 2010 O O . GLY A 1 265 ? 27.633 -8.369 -3.710 1.00 97.75 265 GLY A O 1
ATOM 2011 N N . LEU A 1 266 ? 27.360 -8.209 -5.928 1.00 97.81 266 LEU A N 1
ATOM 2012 C CA . LEU A 1 266 ? 25.925 -8.528 -5.908 1.00 97.81 266 LEU A CA 1
ATOM 2013 C C . LEU A 1 266 ? 25.685 -10.009 -5.578 1.00 97.81 266 LEU A C 1
ATOM 2015 O O . LEU A 1 266 ? 24.836 -10.305 -4.739 1.00 97.81 266 LEU A O 1
ATOM 2019 N N . GLU A 1 267 ? 26.473 -10.918 -6.157 1.00 97.31 267 GLU A N 1
ATOM 2020 C CA . GLU A 1 267 ? 26.419 -12.356 -5.861 1.00 97.31 267 GLU A CA 1
ATOM 2021 C C . GLU A 1 267 ? 26.756 -12.654 -4.388 1.00 97.31 267 GLU A C 1
ATOM 2023 O O . GLU A 1 267 ? 26.034 -13.409 -3.734 1.00 97.31 267 GLU A O 1
ATOM 2028 N N . GLU A 1 268 ? 27.783 -12.010 -3.818 1.00 97.19 268 GLU A N 1
ATOM 2029 C CA . GLU A 1 268 ? 28.103 -12.091 -2.382 1.00 97.19 268 GLU A CA 1
ATOM 2030 C C . GLU A 1 268 ? 26.928 -11.634 -1.498 1.00 97.19 268 GLU A C 1
ATOM 2032 O O . GLU A 1 268 ? 26.595 -12.287 -0.503 1.00 97.19 268 GLU A O 1
ATOM 2037 N N . ILE A 1 269 ? 26.268 -10.531 -1.865 1.00 97.50 269 ILE A N 1
ATOM 2038 C CA . ILE A 1 269 ? 25.108 -9.988 -1.142 1.00 97.50 269 ILE A CA 1
ATOM 2039 C C . ILE A 1 269 ? 23.906 -10.937 -1.246 1.00 97.50 269 ILE A C 1
ATOM 2041 O O . ILE A 1 269 ? 23.237 -11.192 -0.244 1.00 97.50 269 ILE A O 1
ATOM 2045 N N . GLU A 1 270 ? 23.641 -11.509 -2.420 1.00 96.06 270 GLU A N 1
ATOM 2046 C CA . GLU A 1 270 ? 22.575 -12.497 -2.618 1.00 96.06 270 GLU A CA 1
ATOM 2047 C C . GLU A 1 270 ? 22.823 -13.779 -1.816 1.00 96.06 270 GLU A C 1
ATOM 2049 O O . GLU A 1 270 ? 21.901 -14.278 -1.167 1.00 96.06 270 GLU A O 1
ATOM 2054 N N . LEU A 1 271 ? 24.066 -14.268 -1.765 1.00 96.25 271 LEU A N 1
ATOM 2055 C CA . LEU A 1 271 ? 24.461 -15.392 -0.912 1.00 96.25 271 LEU A CA 1
ATOM 2056 C C . LEU A 1 271 ? 24.295 -15.064 0.581 1.00 96.25 271 LEU A C 1
ATOM 2058 O O . LEU A 1 271 ? 23.773 -15.896 1.329 1.00 96.25 271 LEU A O 1
ATOM 2062 N N . GLY A 1 272 ? 24.657 -13.851 1.013 1.00 97.06 272 GLY A N 1
ATOM 2063 C CA . GLY A 1 272 ? 24.463 -13.364 2.384 1.00 97.06 272 GLY A CA 1
ATOM 2064 C C . GLY A 1 272 ? 22.988 -13.303 2.802 1.00 97.06 272 GLY A C 1
ATOM 2065 O O . GLY A 1 272 ? 22.613 -13.818 3.859 1.00 97.06 272 GLY A O 1
ATOM 2066 N N . LEU A 1 273 ? 22.115 -12.769 1.941 1.00 96.56 273 LEU A N 1
ATOM 2067 C CA . LEU A 1 273 ? 20.665 -12.739 2.179 1.00 96.56 273 LEU A CA 1
ATOM 2068 C C . LEU A 1 273 ? 20.029 -14.136 2.085 1.00 96.56 273 LEU A C 1
ATOM 2070 O O . LEU A 1 273 ? 19.135 -14.469 2.866 1.00 96.56 273 LEU A O 1
ATOM 2074 N N . ALA A 1 274 ? 20.514 -15.001 1.192 1.00 95.38 274 ALA A N 1
ATOM 2075 C CA . ALA A 1 274 ? 20.085 -16.394 1.126 1.00 95.38 274 ALA A CA 1
ATOM 2076 C C . ALA A 1 274 ? 20.537 -17.201 2.355 1.00 95.38 274 ALA A C 1
ATOM 2078 O O . ALA A 1 274 ? 19.855 -18.153 2.733 1.00 95.38 274 ALA A O 1
ATOM 2079 N N . ALA A 1 275 ? 21.665 -16.860 2.984 1.00 96.50 275 ALA A N 1
ATOM 2080 C CA . ALA A 1 275 ? 22.085 -17.425 4.265 1.00 96.50 275 ALA A CA 1
ATOM 2081 C C . ALA A 1 275 ? 21.211 -16.900 5.416 1.00 96.50 275 ALA A C 1
ATOM 2083 O O . ALA A 1 275 ? 20.667 -17.706 6.165 1.00 96.50 275 ALA A O 1
ATOM 2084 N N . HIS A 1 276 ? 20.982 -15.581 5.497 1.00 95.94 276 HIS A N 1
ATOM 2085 C CA . HIS A 1 276 ? 20.053 -14.954 6.452 1.00 95.94 276 HIS A CA 1
ATOM 2086 C C . HIS A 1 276 ? 18.686 -15.650 6.463 1.00 95.94 276 HIS A C 1
ATOM 2088 O O . HIS A 1 276 ? 18.192 -16.053 7.512 1.00 95.94 276 HIS A O 1
ATOM 2094 N N . ASN A 1 277 ? 18.090 -15.839 5.284 1.00 94.50 277 ASN A N 1
ATOM 2095 C CA . ASN A 1 277 ? 16.744 -16.400 5.142 1.00 94.50 277 ASN A CA 1
ATOM 2096 C C . ASN A 1 277 ? 16.651 -17.895 5.503 1.00 94.50 277 ASN A C 1
ATOM 2098 O O . ASN A 1 277 ? 15.544 -18.415 5.625 1.00 94.50 277 ASN A O 1
ATOM 2102 N N . ARG A 1 278 ? 17.790 -18.579 5.681 1.00 94.12 278 ARG A N 1
ATOM 2103 C CA . ARG A 1 278 ? 17.900 -19.981 6.121 1.00 94.12 278 ARG A CA 1
ATOM 2104 C C . ARG A 1 278 ? 18.543 -20.127 7.508 1.00 94.12 278 ARG A C 1
ATOM 2106 O O . ARG A 1 278 ? 18.819 -21.249 7.920 1.00 94.12 278 ARG A O 1
ATOM 2113 N N . ALA A 1 279 ? 18.807 -19.024 8.210 1.00 92.31 279 ALA A N 1
ATOM 2114 C CA . ALA A 1 279 ? 19.426 -19.054 9.529 1.00 92.31 279 ALA A CA 1
ATOM 2115 C C . ALA A 1 279 ? 18.520 -19.775 10.552 1.00 92.31 279 ALA A C 1
ATOM 2117 O O . ALA A 1 279 ? 17.313 -19.528 10.560 1.00 92.31 279 ALA A O 1
ATOM 2118 N N . PRO A 1 280 ? 19.078 -20.620 11.439 1.00 84.31 280 PRO A N 1
ATOM 2119 C CA . PRO A 1 280 ? 18.304 -21.436 12.376 1.00 84.31 280 PRO A CA 1
ATOM 2120 C C . PRO A 1 280 ? 17.742 -20.653 13.573 1.00 84.31 280 PRO A C 1
ATOM 2122 O O . PRO A 1 280 ? 16.983 -21.215 14.352 1.00 84.31 280 PRO A O 1
ATOM 2125 N N . GLY A 1 281 ? 18.105 -19.378 13.755 1.00 84.69 281 GLY A N 1
ATOM 2126 C CA . GLY A 1 281 ? 17.567 -18.561 14.842 1.00 84.69 281 GLY A CA 1
ATOM 2127 C C . GLY A 1 281 ? 17.839 -17.055 14.704 1.00 84.69 281 GLY A C 1
ATOM 2128 O O . GLY A 1 281 ? 18.723 -16.650 13.936 1.00 84.69 281 GLY A O 1
ATOM 2129 N N . PRO A 1 282 ? 17.111 -16.200 15.456 1.00 82.19 282 PRO A N 1
ATOM 2130 C CA . PRO A 1 282 ? 17.094 -14.749 15.236 1.00 82.19 282 PRO A CA 1
ATOM 2131 C C . PRO A 1 282 ? 18.455 -14.054 15.375 1.00 82.19 282 PRO A C 1
ATOM 2133 O O . PRO A 1 282 ? 18.751 -13.134 14.613 1.00 82.19 282 PRO A O 1
ATOM 2136 N N . ALA A 1 283 ? 19.305 -14.505 16.304 1.00 86.06 283 ALA A N 1
ATOM 2137 C CA . ALA A 1 283 ? 20.625 -13.914 16.539 1.00 86.06 283 ALA A CA 1
ATOM 2138 C C . ALA A 1 283 ? 21.603 -14.155 15.372 1.00 86.06 283 ALA A C 1
ATOM 2140 O O . ALA A 1 283 ? 22.349 -13.253 14.987 1.00 86.06 283 ALA A O 1
ATOM 2141 N N . GLU A 1 284 ? 21.572 -15.342 14.755 1.00 90.50 284 GLU A N 1
ATOM 2142 C CA . GLU A 1 284 ? 22.367 -15.622 13.555 1.00 90.50 284 GLU A CA 1
ATOM 2143 C C . GLU A 1 284 ? 21.805 -14.894 12.331 1.00 90.50 284 GLU A C 1
ATOM 2145 O O . GLU A 1 284 ? 22.573 -14.275 11.591 1.00 90.50 284 GLU A O 1
ATOM 2150 N N . ALA A 1 285 ? 20.476 -14.876 12.166 1.00 91.12 285 ALA A N 1
ATOM 2151 C CA . ALA A 1 285 ? 19.827 -14.077 11.130 1.00 91.12 285 ALA A CA 1
ATOM 2152 C C . ALA A 1 285 ? 20.258 -12.604 11.237 1.00 91.12 285 ALA A C 1
ATOM 2154 O O . ALA A 1 285 ? 20.709 -12.020 10.256 1.00 91.12 285 ALA A O 1
ATOM 2155 N N . ARG A 1 286 ? 20.227 -12.014 12.440 1.00 89.06 286 ARG A N 1
ATOM 2156 C CA . ARG A 1 286 ? 20.732 -10.657 12.683 1.00 89.06 286 ARG A CA 1
ATOM 2157 C C . ARG A 1 286 ? 22.199 -10.497 12.302 1.00 89.06 286 ARG A C 1
ATOM 2159 O O . ARG A 1 286 ? 22.513 -9.576 11.559 1.00 89.06 286 ARG A O 1
ATOM 2166 N N . ARG A 1 287 ? 23.090 -11.376 12.770 1.00 92.62 287 ARG A N 1
ATOM 2167 C CA . ARG A 1 287 ? 24.526 -11.285 12.458 1.00 92.62 287 ARG A CA 1
ATOM 2168 C C . ARG A 1 287 ? 24.760 -11.260 10.944 1.00 92.62 287 ARG A C 1
ATOM 2170 O O . ARG A 1 287 ? 25.489 -10.402 10.458 1.00 92.62 287 ARG A O 1
ATOM 2177 N N . LEU A 1 288 ? 24.096 -12.151 10.206 1.00 95.75 288 LEU A N 1
ATOM 2178 C CA . LEU A 1 288 ? 24.160 -12.217 8.744 1.00 95.75 288 LEU A CA 1
ATOM 2179 C C . LEU A 1 288 ? 23.540 -10.974 8.080 1.00 95.75 288 LEU A C 1
ATOM 2181 O O . LEU A 1 288 ? 24.072 -10.491 7.081 1.00 95.75 288 LEU A O 1
ATOM 2185 N N . ARG A 1 289 ? 22.464 -10.412 8.649 1.00 93.88 289 ARG A N 1
ATOM 2186 C CA . ARG A 1 289 ? 21.848 -9.152 8.197 1.00 93.88 289 ARG A CA 1
ATOM 2187 C C . ARG A 1 289 ? 22.815 -7.982 8.317 1.00 93.88 289 ARG A C 1
ATOM 2189 O O . ARG A 1 289 ? 23.051 -7.300 7.328 1.00 93.88 289 ARG A O 1
ATOM 2196 N N . ASP A 1 290 ? 23.385 -7.788 9.502 1.00 92.06 290 ASP A N 1
ATOM 2197 C CA . ASP A 1 290 ? 24.276 -6.671 9.822 1.00 92.06 290 ASP A CA 1
ATOM 2198 C C . ASP A 1 290 ? 25.590 -6.779 9.009 1.00 92.06 290 ASP A C 1
ATOM 2200 O O . ASP A 1 290 ? 26.099 -5.781 8.490 1.00 92.06 290 ASP A O 1
ATOM 2204 N N . GLN A 1 291 ? 26.098 -8.005 8.803 1.00 95.25 291 GLN A N 1
ATOM 2205 C CA . GLN A 1 291 ? 27.219 -8.299 7.898 1.00 95.25 291 GLN A CA 1
ATOM 2206 C C . GLN A 1 291 ? 26.895 -7.962 6.432 1.00 95.25 291 GLN A C 1
ATOM 2208 O O . GLN A 1 291 ? 27.707 -7.325 5.760 1.00 95.25 291 GLN A O 1
ATOM 2213 N N . THR A 1 292 ? 25.713 -8.347 5.942 1.00 96.56 292 THR A N 1
ATOM 2214 C CA . THR A 1 292 ? 25.314 -8.108 4.545 1.00 96.56 292 THR A CA 1
ATOM 2215 C C . THR A 1 292 ? 25.004 -6.633 4.288 1.00 96.56 292 THR A C 1
ATOM 2217 O O . THR A 1 292 ? 25.449 -6.087 3.285 1.00 96.56 292 THR A O 1
ATOM 2220 N N . ASP A 1 293 ? 24.335 -5.942 5.213 1.00 94.25 293 ASP A N 1
ATOM 2221 C CA . ASP A 1 293 ? 24.075 -4.497 5.133 1.00 94.25 293 ASP A CA 1
ATOM 2222 C C . ASP A 1 293 ? 25.390 -3.691 5.069 1.00 94.25 293 ASP A C 1
ATOM 2224 O O . ASP A 1 293 ? 25.516 -2.772 4.255 1.00 94.25 293 ASP A O 1
ATOM 2228 N N . SER A 1 294 ? 26.413 -4.126 5.819 1.00 93.38 294 SER A N 1
ATOM 2229 C CA . SER A 1 294 ? 27.778 -3.580 5.747 1.00 93.38 294 SER A CA 1
ATOM 2230 C C . SER A 1 294 ? 28.476 -3.846 4.404 1.00 93.38 294 SER A C 1
ATOM 2232 O O . SER A 1 294 ? 29.325 -3.058 3.986 1.00 93.38 294 SER A O 1
ATOM 2234 N N . ALA A 1 295 ? 28.173 -4.956 3.724 1.00 95.62 295 ALA A N 1
ATOM 2235 C CA . ALA A 1 295 ? 28.686 -5.240 2.380 1.00 95.62 295 ALA A CA 1
ATOM 2236 C C . ALA A 1 295 ? 27.966 -4.389 1.319 1.00 95.62 295 ALA A C 1
ATOM 2238 O O . ALA A 1 295 ? 28.614 -3.790 0.461 1.00 95.62 295 ALA A O 1
ATOM 2239 N N . MET A 1 296 ? 26.643 -4.243 1.443 1.00 96.12 296 MET A N 1
ATOM 2240 C CA . MET A 1 296 ? 25.820 -3.373 0.598 1.00 96.12 296 MET A CA 1
ATOM 2241 C C . MET A 1 296 ? 26.266 -1.907 0.676 1.00 96.12 296 MET A C 1
ATOM 2243 O O . MET A 1 296 ? 26.337 -1.242 -0.356 1.00 96.12 296 MET A O 1
ATOM 2247 N N . GLU A 1 297 ? 26.618 -1.410 1.868 1.00 93.56 297 GLU A N 1
ATOM 2248 C CA . GLU A 1 297 ? 27.159 -0.055 2.052 1.00 93.56 297 GLU A CA 1
ATOM 2249 C C . GLU A 1 297 ? 28.539 0.125 1.395 1.00 93.56 297 GLU A C 1
ATOM 2251 O O . GLU A 1 297 ? 28.770 1.133 0.725 1.00 93.56 297 GLU A O 1
ATOM 2256 N N . LYS A 1 298 ? 29.441 -0.861 1.521 1.00 94.06 298 LYS A N 1
ATOM 2257 C CA . LYS A 1 298 ? 30.768 -0.840 0.872 1.00 94.06 298 LYS A CA 1
ATOM 2258 C C . LYS A 1 298 ? 30.683 -0.888 -0.653 1.00 94.06 298 LYS A C 1
ATOM 2260 O O . LYS A 1 298 ? 31.483 -0.232 -1.317 1.00 94.06 298 LYS A O 1
ATOM 2265 N N . LEU A 1 299 ? 29.744 -1.662 -1.201 1.00 93.69 299 LEU A N 1
ATOM 2266 C CA . LEU A 1 299 ? 29.520 -1.760 -2.643 1.00 93.69 299 LEU A CA 1
ATOM 2267 C C . LEU A 1 299 ? 28.881 -0.478 -3.199 1.00 93.69 299 LEU A C 1
ATOM 2269 O O . LEU A 1 299 ? 29.313 0.034 -4.230 1.00 93.69 299 LEU A O 1
ATOM 2273 N N . GLN A 1 300 ? 27.855 0.041 -2.519 1.00 91.31 300 GLN A N 1
ATOM 2274 C CA . GLN A 1 300 ? 27.151 1.268 -2.889 1.00 91.31 300 GLN A CA 1
ATOM 2275 C C . GLN A 1 300 ? 26.380 1.826 -1.681 1.00 91.31 300 GLN A C 1
ATOM 2277 O O . GLN A 1 300 ? 25.272 1.381 -1.394 1.00 91.31 300 GLN A O 1
ATOM 2282 N N . ALA A 1 301 ? 26.909 2.843 -1.000 1.00 81.19 301 ALA A N 1
ATOM 2283 C CA . ALA A 1 301 ? 26.227 3.450 0.148 1.00 81.19 301 ALA A CA 1
ATOM 2284 C C . ALA A 1 301 ? 24.857 4.059 -0.231 1.00 81.19 301 ALA A C 1
ATOM 2286 O O . ALA A 1 301 ? 23.835 3.749 0.386 1.00 81.19 301 ALA A O 1
ATOM 2287 N N . GLY A 1 302 ? 24.827 4.883 -1.289 1.00 75.62 302 GLY A N 1
ATOM 2288 C CA . GLY A 1 302 ? 23.630 5.589 -1.771 1.00 75.62 302 GLY A CA 1
ATOM 2289 C C . GLY A 1 302 ? 23.008 6.582 -0.770 1.00 75.62 302 GLY A C 1
ATOM 2290 O O . GLY A 1 302 ? 23.404 6.667 0.388 1.00 75.62 302 GLY A O 1
ATOM 2291 N N . ASP A 1 303 ? 21.990 7.333 -1.205 1.00 80.38 303 ASP A N 1
ATOM 2292 C CA . ASP A 1 303 ? 21.081 8.036 -0.280 1.00 80.38 303 ASP A CA 1
ATOM 2293 C C . ASP A 1 303 ? 19.865 7.133 -0.029 1.00 80.38 303 ASP A C 1
ATOM 2295 O O . ASP A 1 303 ? 18.813 7.252 -0.666 1.00 80.38 303 ASP A O 1
ATOM 2299 N N . CYS A 1 304 ? 20.055 6.131 0.831 1.00 79.38 304 CYS A N 1
ATOM 2300 C CA . CYS A 1 304 ? 19.023 5.171 1.204 1.00 79.38 304 CYS A CA 1
ATOM 2301 C C . CYS A 1 304 ? 18.991 4.970 2.727 1.00 79.38 304 CYS A C 1
ATOM 2303 O O . CYS A 1 304 ? 20.022 4.849 3.384 1.00 79.38 304 CYS A O 1
ATOM 2305 N N . ARG A 1 305 ? 17.783 4.967 3.309 1.00 77.06 305 ARG A N 1
ATOM 2306 C CA . ARG A 1 305 ? 17.607 4.838 4.769 1.00 77.06 305 ARG A CA 1
ATOM 2307 C C . ARG A 1 305 ? 17.937 3.430 5.259 1.00 77.06 305 ARG A C 1
ATOM 2309 O O . ARG A 1 305 ? 18.637 3.279 6.253 1.00 77.06 305 ARG A O 1
ATOM 2316 N N . ASN A 1 306 ? 17.449 2.436 4.519 1.00 85.25 306 ASN A N 1
ATOM 2317 C CA . ASN A 1 306 ? 17.654 1.013 4.751 1.00 85.25 306 ASN A CA 1
ATOM 2318 C C . ASN A 1 306 ? 18.119 0.414 3.410 1.00 85.25 306 ASN A C 1
ATOM 2320 O O . ASN A 1 306 ? 17.542 0.759 2.374 1.00 85.25 306 ASN A O 1
ATOM 2324 N N . ARG A 1 307 ? 19.134 -0.462 3.413 1.00 93.12 307 ARG A N 1
ATOM 2325 C CA . ARG A 1 307 ? 19.587 -1.187 2.204 1.00 93.12 307 ARG A CA 1
ATOM 2326 C C . ARG A 1 307 ? 18.886 -2.530 2.034 1.00 93.12 307 ARG A C 1
ATOM 2328 O O . ARG A 1 307 ? 18.792 -3.021 0.916 1.00 93.12 307 ARG A O 1
ATOM 2335 N N . ILE A 1 308 ? 18.351 -3.088 3.118 1.00 94.19 308 ILE A N 1
ATOM 2336 C CA . ILE A 1 308 ? 17.604 -4.349 3.146 1.00 94.19 308 ILE A CA 1
ATOM 2337 C C . ILE A 1 308 ? 16.115 -4.057 3.382 1.00 94.19 308 ILE A C 1
ATOM 2339 O O . ILE A 1 308 ? 15.750 -3.290 4.275 1.00 94.19 308 ILE A O 1
ATOM 2343 N N . SER A 1 309 ? 15.254 -4.699 2.593 1.00 93.50 309 SER A N 1
ATOM 2344 C CA . SER A 1 309 ? 13.808 -4.765 2.807 1.00 93.50 309 SER A CA 1
ATOM 2345 C C . SER A 1 309 ? 13.443 -6.091 3.477 1.00 93.50 309 SER A C 1
ATOM 2347 O O . SER A 1 309 ? 14.030 -7.131 3.172 1.00 93.50 309 SER A O 1
ATOM 2349 N N . LEU A 1 310 ? 12.479 -6.057 4.398 1.00 93.75 310 LEU A N 1
ATOM 2350 C CA . LEU A 1 310 ? 12.117 -7.181 5.263 1.00 93.75 310 LEU A CA 1
ATOM 2351 C C . LEU A 1 310 ? 10.603 -7.403 5.266 1.00 93.75 310 LEU A C 1
ATOM 2353 O O . LEU A 1 310 ? 9.834 -6.476 5.537 1.00 93.75 310 LEU A O 1
ATOM 2357 N N . ASP A 1 311 ? 10.205 -8.652 5.035 1.00 94.31 311 ASP A N 1
ATOM 2358 C CA . ASP A 1 311 ? 8.865 -9.162 5.312 1.00 94.31 311 ASP A CA 1
ATOM 2359 C C . ASP A 1 311 ? 8.956 -10.317 6.311 1.00 94.31 311 ASP A C 1
ATOM 2361 O O . ASP A 1 311 ? 9.821 -11.182 6.197 1.00 94.31 311 ASP A O 1
ATOM 2365 N N . LEU A 1 312 ? 8.074 -10.325 7.307 1.00 94.94 312 LEU A N 1
ATOM 2366 C CA . LEU A 1 312 ? 8.085 -11.315 8.379 1.00 94.94 312 LEU A CA 1
ATOM 2367 C C . LEU A 1 312 ? 7.070 -12.429 8.094 1.00 94.94 312 LEU A C 1
ATOM 2369 O O . LEU A 1 312 ? 5.879 -12.149 7.928 1.00 94.94 312 LEU A O 1
ATOM 2373 N N . ARG A 1 313 ? 7.524 -13.685 8.072 1.00 95.62 313 ARG A N 1
ATOM 2374 C CA . ARG A 1 313 ? 6.653 -14.862 8.151 1.00 95.62 313 ARG A CA 1
ATOM 2375 C C . ARG A 1 313 ? 6.404 -15.160 9.627 1.00 95.62 313 ARG A C 1
ATOM 2377 O O . ARG A 1 313 ? 7.356 -15.379 10.373 1.00 95.62 313 ARG A O 1
ATOM 2384 N N . LEU A 1 314 ? 5.146 -15.109 10.051 1.00 95.94 314 LEU A N 1
ATOM 2385 C CA . LEU A 1 314 ? 4.777 -15.388 11.436 1.00 95.94 314 LEU A CA 1
ATOM 2386 C C . LEU A 1 314 ? 4.872 -16.888 11.709 1.00 95.94 314 LEU A C 1
ATOM 2388 O O . LEU A 1 314 ? 4.480 -17.709 10.880 1.00 95.94 314 LEU A O 1
ATOM 2392 N N . ASP A 1 315 ? 5.369 -17.202 12.896 1.00 95.19 315 ASP A N 1
ATOM 2393 C CA . ASP A 1 315 ? 5.216 -18.501 13.540 1.00 95.19 315 ASP A CA 1
ATOM 2394 C C . ASP A 1 315 ? 3.834 -18.506 14.206 1.00 95.19 315 ASP A C 1
ATOM 2396 O O . ASP A 1 315 ? 3.651 -17.918 15.271 1.00 95.19 315 ASP A O 1
ATOM 2400 N N . ALA A 1 316 ? 2.831 -19.008 13.483 1.00 96.56 316 ALA A N 1
ATOM 2401 C CA . ALA A 1 316 ? 1.434 -18.990 13.903 1.00 96.56 316 ALA A CA 1
ATOM 2402 C C . ALA A 1 316 ? 0.623 -20.095 13.208 1.00 96.56 316 ALA A C 1
ATOM 2404 O O . ALA A 1 316 ? 0.788 -20.333 12.007 1.00 96.56 316 ALA A O 1
ATOM 2405 N N . ARG A 1 317 ? -0.299 -20.714 13.948 1.00 96.75 317 ARG A N 1
ATOM 2406 C CA . ARG A 1 317 ? -1.314 -21.655 13.455 1.00 96.75 317 ARG A CA 1
ATOM 2407 C C . ARG A 1 317 ? -2.678 -21.111 13.859 1.00 96.75 317 ARG A C 1
ATOM 2409 O O . ARG A 1 317 ? -3.076 -21.201 15.018 1.00 96.75 317 ARG A O 1
ATOM 2416 N N . VAL A 1 318 ? -3.375 -20.504 12.902 1.00 97.38 318 VAL A N 1
ATOM 2417 C CA . VAL A 1 318 ? -4.649 -19.823 13.154 1.00 97.38 318 VAL A CA 1
ATOM 2418 C C . VAL A 1 318 ? -5.725 -20.361 12.229 1.00 97.38 318 VAL A C 1
ATOM 2420 O O . VAL A 1 318 ? -5.544 -20.391 11.012 1.00 97.38 318 VAL A O 1
ATOM 2423 N N . SER A 1 319 ? -6.867 -20.728 12.799 1.00 96.81 319 SER A N 1
ATOM 2424 C CA . SER A 1 319 ? -8.044 -21.174 12.056 1.00 96.81 319 SER A CA 1
ATOM 2425 C C . SER A 1 319 ? -9.310 -20.512 12.586 1.00 96.81 319 SER A C 1
ATOM 2427 O O . SER A 1 319 ? -9.426 -20.222 13.778 1.00 96.81 319 SER A O 1
ATOM 2429 N N . VAL A 1 320 ? -10.269 -20.245 11.693 1.00 96.69 320 VAL A N 1
ATOM 2430 C CA . VAL A 1 320 ? -11.547 -19.611 12.056 1.00 96.69 320 VAL A CA 1
ATOM 2431 C C . VAL A 1 320 ? -12.764 -20.466 11.675 1.00 96.69 320 VAL A C 1
ATOM 2433 O O . VAL A 1 320 ? -12.822 -20.994 10.559 1.00 96.69 320 VAL A O 1
ATOM 2436 N N . PRO A 1 321 ? -13.781 -20.559 12.558 1.00 96.06 321 PRO A N 1
ATOM 2437 C CA . PRO A 1 321 ? -15.052 -21.211 12.261 1.00 96.06 321 PRO A CA 1
ATOM 2438 C C . PRO A 1 321 ? -15.780 -20.636 11.047 1.00 96.06 321 PRO A C 1
ATOM 2440 O O . PRO A 1 321 ? -15.862 -19.420 10.864 1.00 96.06 321 PRO A O 1
ATOM 2443 N N . ARG A 1 322 ? -16.426 -21.519 10.272 1.00 94.88 322 ARG A N 1
ATOM 2444 C CA . ARG A 1 322 ? -17.245 -21.173 9.093 1.00 94.88 322 ARG A CA 1
ATOM 2445 C C . ARG A 1 322 ? -18.252 -20.045 9.366 1.00 94.88 322 ARG A C 1
ATOM 2447 O O . ARG A 1 322 ? -18.434 -19.183 8.513 1.00 94.88 322 ARG A O 1
ATOM 2454 N N . GLN A 1 323 ? -18.834 -19.995 10.568 1.00 95.62 323 GLN A N 1
ATOM 2455 C CA . GLN A 1 323 ? -19.771 -18.941 10.981 1.00 95.62 323 GLN A CA 1
ATOM 2456 C C . GLN A 1 323 ? -19.182 -17.518 10.950 1.00 95.62 323 GLN A C 1
ATOM 2458 O O . GLN A 1 323 ? -19.929 -16.561 10.748 1.00 95.62 323 GLN A O 1
ATOM 2463 N N . VAL A 1 324 ? -17.862 -17.364 11.112 1.00 96.94 324 VAL A N 1
ATOM 2464 C CA . VAL A 1 324 ? -17.167 -16.078 10.948 1.00 96.94 324 VAL A CA 1
ATOM 2465 C C . VAL A 1 324 ? -17.165 -15.681 9.472 1.00 96.94 324 VAL A C 1
ATOM 2467 O O . VAL A 1 324 ? -17.500 -14.547 9.138 1.00 96.94 324 VAL A O 1
ATOM 2470 N N . LEU A 1 325 ? -16.855 -16.624 8.577 1.00 95.56 325 LEU A N 1
ATOM 2471 C CA . LEU A 1 325 ? -16.814 -16.380 7.134 1.00 95.56 325 LEU A CA 1
ATOM 2472 C C . LEU A 1 325 ? -18.210 -16.127 6.554 1.00 95.56 325 LEU A C 1
ATOM 2474 O O . LEU A 1 325 ? -18.368 -15.222 5.745 1.00 95.56 325 LEU A O 1
ATOM 2478 N N . ASP A 1 326 ? -19.239 -16.839 7.017 1.00 95.12 326 ASP A N 1
ATOM 2479 C CA . ASP A 1 326 ? -20.630 -16.605 6.603 1.00 95.12 326 ASP A CA 1
ATOM 2480 C C . ASP A 1 326 ? -21.143 -15.218 7.027 1.00 95.12 326 ASP A C 1
ATOM 2482 O O . ASP A 1 326 ? -21.947 -14.601 6.327 1.00 95.12 326 ASP A O 1
ATOM 2486 N N . GLU A 1 327 ? -20.683 -14.704 8.168 1.00 96.38 327 GLU A N 1
ATOM 2487 C CA . GLU A 1 327 ? -20.987 -13.345 8.618 1.00 96.38 327 GLU A CA 1
ATOM 2488 C C . GLU A 1 327 ? -20.194 -12.300 7.805 1.00 96.38 327 GLU A C 1
ATOM 2490 O O . GLU A 1 327 ? -20.758 -11.280 7.407 1.00 96.38 327 GLU A O 1
ATOM 2495 N N . VAL A 1 328 ? -18.937 -12.591 7.443 1.00 96.12 328 VAL A N 1
ATOM 2496 C CA . VAL A 1 328 ? -18.122 -11.784 6.512 1.00 96.12 328 VAL A CA 1
ATOM 2497 C C . VAL A 1 328 ? -18.721 -11.753 5.093 1.00 96.12 328 VAL A C 1
ATOM 2499 O O . VAL A 1 328 ? -18.764 -10.683 4.490 1.00 96.12 328 VAL A O 1
ATOM 2502 N N . GLU A 1 329 ? -19.250 -12.864 4.563 1.00 95.06 329 GLU A N 1
ATOM 2503 C CA . GLU A 1 329 ? -19.971 -12.915 3.273 1.00 95.06 329 GLU A CA 1
ATOM 2504 C C . GLU A 1 329 ? -21.258 -12.064 3.303 1.00 95.06 329 GLU A C 1
ATOM 2506 O O . GLU A 1 329 ? -21.583 -11.370 2.334 1.00 95.06 329 GLU A O 1
ATOM 2511 N N . ARG A 1 330 ? -21.981 -12.060 4.432 1.00 94.00 330 ARG A N 1
ATOM 2512 C CA . ARG A 1 330 ? -23.191 -11.236 4.625 1.00 94.00 330 ARG A CA 1
ATOM 2513 C C . ARG A 1 330 ? -22.861 -9.754 4.735 1.00 94.00 330 ARG A C 1
ATOM 2515 O O . ARG A 1 330 ? -23.488 -8.947 4.052 1.00 94.00 330 ARG A O 1
ATOM 2522 N N . ALA A 1 331 ? -21.851 -9.395 5.525 1.00 95.19 331 ALA A N 1
ATOM 2523 C CA . ALA A 1 331 ? -21.322 -8.037 5.563 1.00 95.19 331 ALA A CA 1
ATOM 2524 C C . ALA A 1 331 ? -20.809 -7.588 4.189 1.00 95.19 331 ALA A C 1
ATOM 2526 O O . ALA A 1 331 ? -20.980 -6.427 3.814 1.00 95.19 331 ALA A O 1
ATOM 2527 N N . ALA A 1 332 ? -20.243 -8.512 3.403 1.00 94.31 332 ALA A N 1
ATOM 2528 C CA . ALA A 1 332 ? -19.823 -8.206 2.050 1.00 94.31 332 ALA A CA 1
ATOM 2529 C C . ALA A 1 332 ? -21.016 -7.858 1.146 1.00 94.31 332 ALA A C 1
ATOM 2531 O O . ALA A 1 332 ? -21.030 -6.812 0.497 1.00 94.31 332 ALA A O 1
ATOM 2532 N N . SER A 1 333 ? -22.066 -8.681 1.176 1.00 91.81 333 SER A N 1
ATOM 2533 C CA . SER A 1 333 ? -23.321 -8.402 0.468 1.00 91.81 333 SER A CA 1
ATOM 2534 C C . SER A 1 333 ? -24.021 -7.123 0.946 1.00 91.81 333 SER A C 1
ATOM 2536 O O . SER A 1 333 ? -24.629 -6.433 0.130 1.00 91.81 333 SER A O 1
ATOM 2538 N N . ALA A 1 334 ? -23.905 -6.757 2.225 1.00 93.38 334 ALA A N 1
ATOM 2539 C CA . ALA A 1 334 ? -24.401 -5.481 2.738 1.00 93.38 334 ALA A CA 1
ATOM 2540 C C . ALA A 1 334 ? -23.655 -4.286 2.117 1.00 93.38 334 ALA A C 1
ATOM 2542 O O . ALA A 1 334 ? -24.284 -3.376 1.586 1.00 93.38 334 ALA A O 1
ATOM 2543 N N . LEU A 1 335 ? -22.319 -4.291 2.121 1.00 94.25 335 LEU A N 1
ATOM 2544 C CA . LEU A 1 335 ? -21.510 -3.161 1.642 1.00 94.25 335 LEU A CA 1
ATOM 2545 C C . LEU A 1 335 ? -21.688 -2.865 0.144 1.00 94.25 335 LEU A C 1
ATOM 2547 O O . LEU A 1 335 ? -21.786 -1.698 -0.230 1.00 94.25 335 LEU A O 1
ATOM 2551 N N . VAL A 1 336 ? -21.800 -3.889 -0.711 1.00 91.94 336 VAL A N 1
ATOM 2552 C CA . VAL A 1 336 ? -22.040 -3.684 -2.157 1.00 91.94 336 VAL A CA 1
ATOM 2553 C C . VAL A 1 336 ? -23.444 -3.142 -2.448 1.00 91.94 336 VAL A C 1
ATOM 2555 O O . VAL A 1 336 ? -23.626 -2.401 -3.408 1.00 91.94 336 VAL A O 1
ATOM 2558 N N . ARG A 1 337 ? -24.434 -3.434 -1.597 1.00 91.44 337 ARG A N 1
ATOM 2559 C CA . ARG A 1 337 ? -25.775 -2.829 -1.679 1.00 91.44 337 ARG A CA 1
ATOM 2560 C C . ARG A 1 337 ? -25.797 -1.403 -1.128 1.00 91.44 337 ARG A C 1
ATOM 2562 O O . ARG A 1 337 ? -26.518 -0.556 -1.635 1.00 91.44 337 ARG A O 1
ATOM 2569 N N . LEU A 1 338 ? -24.984 -1.131 -0.108 1.00 92.25 338 LEU A N 1
ATOM 2570 C CA . LEU A 1 338 ? -24.927 0.158 0.580 1.00 92.25 338 LEU A CA 1
ATOM 2571 C C . LEU A 1 338 ? -23.979 1.178 -0.068 1.00 92.25 338 LEU A C 1
ATOM 2573 O O . LEU A 1 338 ? -24.012 2.335 0.352 1.00 92.25 338 LEU A O 1
ATOM 2577 N N . THR A 1 339 ? -23.139 0.820 -1.047 1.00 91.44 339 THR A N 1
ATOM 2578 C CA . THR A 1 339 ? -22.257 1.805 -1.702 1.00 91.44 339 THR A CA 1
ATOM 2579 C C . THR A 1 339 ? -23.047 2.865 -2.478 1.00 91.44 339 THR A C 1
ATOM 2581 O O . THR A 1 339 ? -24.128 2.599 -3.001 1.00 91.44 339 THR A O 1
ATOM 2584 N N . ARG A 1 340 ? -22.478 4.073 -2.579 1.00 89.56 340 ARG A N 1
ATOM 2585 C CA . ARG A 1 340 ? -22.965 5.154 -3.456 1.00 89.56 340 ARG A CA 1
ATOM 2586 C C . ARG A 1 340 ? -22.487 4.991 -4.906 1.00 89.56 340 ARG A C 1
ATOM 2588 O O . ARG A 1 340 ? -23.034 5.631 -5.795 1.00 89.56 340 ARG A O 1
ATOM 2595 N N . ALA A 1 341 ? -21.492 4.137 -5.153 1.00 86.75 341 ALA A N 1
ATOM 2596 C CA . ALA A 1 341 ? -20.951 3.844 -6.480 1.00 86.75 341 ALA A CA 1
ATOM 2597 C C . ALA A 1 341 ? -21.659 2.630 -7.116 1.00 86.75 341 ALA A C 1
ATOM 2599 O O . ALA A 1 341 ? -21.046 1.583 -7.335 1.00 86.75 341 ALA A O 1
ATOM 2600 N N . GLN A 1 342 ? -22.968 2.763 -7.349 1.00 86.00 342 GLN A N 1
ATOM 2601 C CA . GLN A 1 342 ? -23.795 1.749 -8.010 1.00 86.00 342 GLN A CA 1
ATOM 2602 C C . GLN A 1 342 ? -23.713 1.870 -9.533 1.00 86.00 342 GLN A C 1
ATOM 2604 O O . GLN A 1 342 ? -23.823 2.972 -10.065 1.00 86.00 342 GLN A O 1
ATOM 2609 N N . GLY A 1 343 ? -23.575 0.742 -10.232 1.00 85.56 343 GLY A N 1
ATOM 2610 C CA . GLY A 1 343 ? -23.457 0.713 -11.687 1.00 85.56 343 GLY A CA 1
ATOM 2611 C C . GLY A 1 343 ? -22.228 1.474 -12.189 1.00 85.56 343 GLY A C 1
ATOM 2612 O O . GLY A 1 343 ? -21.106 1.210 -11.766 1.00 85.56 343 GLY A O 1
ATOM 2613 N N . GLU A 1 344 ? -22.445 2.396 -13.122 1.00 84.94 344 GLU A N 1
ATOM 2614 C CA . GLU A 1 344 ? -21.393 3.187 -13.756 1.00 84.94 344 GLU A CA 1
ATOM 2615 C C . GLU A 1 344 ? -20.969 4.393 -12.900 1.00 84.94 344 GLU A C 1
ATOM 2617 O O . GLU A 1 344 ? -21.791 5.144 -12.375 1.00 84.94 344 GLU A O 1
ATOM 2622 N N . SER A 1 345 ? -19.659 4.607 -12.775 1.00 87.75 345 SER A N 1
ATOM 2623 C CA . SER A 1 345 ? -19.103 5.780 -12.096 1.00 87.75 345 SER A CA 1
ATOM 2624 C C . SER A 1 345 ? -19.301 7.047 -12.943 1.00 87.75 345 SER A C 1
ATOM 2626 O O . SER A 1 345 ? -18.949 7.021 -14.122 1.00 87.75 345 SER A O 1
ATOM 2628 N N . PRO A 1 346 ? -19.743 8.191 -12.375 1.00 87.75 346 PRO A N 1
ATOM 2629 C CA . PRO A 1 346 ? -19.981 9.422 -13.137 1.00 87.75 346 PRO A CA 1
ATOM 2630 C C . PRO A 1 346 ? -18.798 9.878 -14.004 1.00 87.75 346 PRO A C 1
ATOM 2632 O O . PRO A 1 346 ? -18.987 10.262 -15.151 1.00 87.75 346 PRO A O 1
ATOM 2635 N N . ALA A 1 347 ? -17.562 9.753 -13.506 1.00 89.06 347 ALA A N 1
ATOM 2636 C CA . ALA A 1 347 ? -16.366 10.117 -14.273 1.00 89.06 347 ALA A CA 1
ATOM 2637 C C . ALA A 1 347 ? -16.097 9.179 -15.471 1.00 89.06 347 ALA A C 1
ATOM 2639 O O . ALA A 1 347 ? -15.432 9.587 -16.424 1.00 89.06 347 ALA A O 1
ATOM 2640 N N . TRP A 1 348 ? -16.601 7.940 -15.429 1.00 91.25 348 TRP A N 1
ATOM 2641 C CA . TRP A 1 348 ? -16.567 6.999 -16.551 1.00 91.25 348 TRP A CA 1
ATOM 2642 C C . TRP A 1 348 ? -17.752 7.193 -17.502 1.00 91.25 348 TRP A C 1
ATOM 2644 O O . TRP A 1 348 ? -17.524 7.108 -18.704 1.00 91.25 348 TRP A O 1
ATOM 2654 N N . ALA A 1 349 ? -18.934 7.577 -17.008 1.00 88.75 349 ALA A N 1
ATOM 2655 C CA . ALA A 1 349 ? -20.074 7.984 -17.837 1.00 88.75 349 ALA A CA 1
ATOM 2656 C C . ALA A 1 349 ? -19.760 9.229 -18.682 1.00 88.75 349 ALA A C 1
ATOM 2658 O O . ALA A 1 349 ? -19.928 9.212 -19.902 1.00 88.75 349 ALA A O 1
ATOM 2659 N N . ASP A 1 350 ? -19.199 10.276 -18.063 1.00 88.75 350 ASP A N 1
ATOM 2660 C CA . ASP A 1 350 ? -18.737 11.480 -18.766 1.00 88.75 350 ASP A CA 1
ATOM 2661 C C . ASP A 1 350 ? -17.712 11.133 -19.862 1.00 88.75 350 ASP A C 1
ATOM 2663 O O . ASP A 1 350 ? -17.729 11.713 -20.950 1.00 88.75 350 ASP A O 1
ATOM 2667 N N . PHE A 1 351 ? -16.820 10.172 -19.595 1.00 91.44 351 PHE A N 1
ATOM 2668 C CA . PHE A 1 351 ? -15.813 9.705 -20.549 1.00 91.44 351 PHE A CA 1
ATOM 2669 C C . PHE A 1 351 ? -16.412 8.827 -21.663 1.00 91.44 351 PHE A C 1
ATOM 2671 O O . PHE A 1 351 ? -16.036 8.970 -22.828 1.00 91.44 351 PHE A O 1
ATOM 2678 N N . GLN A 1 352 ? -17.359 7.944 -21.335 1.00 91.31 352 GLN A N 1
ATOM 2679 C CA . GLN A 1 352 ? -18.046 7.071 -22.286 1.00 91.31 352 GLN A CA 1
ATOM 2680 C C . GLN A 1 352 ? -18.859 7.890 -23.283 1.00 91.31 352 GLN A C 1
ATOM 2682 O O . GLN A 1 352 ? -18.730 7.653 -24.484 1.00 91.31 352 GLN A O 1
ATOM 2687 N N . ALA A 1 353 ? -19.608 8.889 -22.806 1.00 89.62 353 ALA A N 1
ATOM 2688 C CA . ALA A 1 353 ? -20.427 9.750 -23.651 1.00 89.62 353 ALA A CA 1
ATOM 2689 C C . ALA A 1 353 ? -19.565 10.500 -24.680 1.00 89.62 353 ALA A C 1
ATOM 2691 O O . ALA A 1 353 ? -19.883 10.518 -25.866 1.00 89.62 353 ALA A O 1
ATOM 2692 N N . GLN A 1 354 ? -18.418 11.042 -24.258 1.00 88.44 354 GLN A N 1
ATOM 2693 C CA . GLN A 1 354 ? -17.467 11.711 -25.154 1.00 88.44 354 GLN A CA 1
ATOM 2694 C C . GLN A 1 354 ? -16.778 10.750 -26.131 1.00 88.44 354 GLN A C 1
ATOM 2696 O O . GLN A 1 354 ? -16.567 11.089 -27.297 1.00 88.44 354 GLN A O 1
ATOM 2701 N N . PHE A 1 355 ? -16.411 9.549 -25.672 1.00 91.56 355 PHE A N 1
ATOM 2702 C CA . PHE A 1 355 ? -15.837 8.516 -26.532 1.00 91.56 355 PHE A CA 1
ATOM 2703 C C . PHE A 1 355 ? -16.851 8.081 -27.603 1.00 91.56 355 PHE A C 1
ATOM 2705 O O . PHE A 1 355 ? -16.498 7.947 -28.774 1.00 91.56 355 PHE A O 1
ATOM 2712 N N . TRP A 1 356 ? -18.120 7.925 -27.222 1.00 89.94 356 TRP A N 1
ATOM 2713 C CA . TRP A 1 356 ? -19.226 7.602 -28.117 1.00 89.94 356 TRP A CA 1
ATOM 2714 C C . TRP A 1 356 ? -19.518 8.735 -29.114 1.00 89.94 356 TRP A C 1
ATOM 2716 O O . TRP A 1 356 ? -19.578 8.468 -30.310 1.00 89.94 356 TRP A O 1
ATOM 2726 N N . GLU A 1 357 ? -19.586 9.991 -28.667 1.00 89.31 357 GLU A N 1
ATOM 2727 C CA . GLU A 1 357 ? -19.765 11.178 -29.526 1.00 89.31 357 GLU A CA 1
ATOM 2728 C C . GLU A 1 357 ? -18.646 11.291 -30.585 1.00 89.31 357 GLU A C 1
ATOM 2730 O O . GLU A 1 357 ? -18.885 11.664 -31.734 1.00 89.31 357 GLU A O 1
ATOM 2735 N N . ARG A 1 358 ? -17.405 10.930 -30.220 1.00 90.44 358 ARG A N 1
ATOM 2736 C CA . ARG A 1 358 ? -16.222 11.031 -31.094 1.00 90.44 358 ARG A CA 1
ATOM 2737 C C . ARG A 1 358 ? -16.020 9.835 -32.033 1.00 90.44 358 ARG A C 1
ATOM 2739 O O . ARG A 1 358 ? -15.502 10.024 -33.137 1.00 90.44 358 ARG A O 1
ATOM 2746 N N . TYR A 1 359 ? -16.365 8.620 -31.603 1.00 91.88 359 TYR A N 1
ATOM 2747 C CA . TYR A 1 359 ? -16.011 7.374 -32.306 1.00 91.88 359 TYR A CA 1
ATOM 2748 C C . TYR A 1 359 ? -17.192 6.453 -32.640 1.00 91.88 359 TYR A C 1
ATOM 2750 O O . TYR A 1 359 ? -17.053 5.605 -33.521 1.00 91.88 359 TYR A O 1
ATOM 2758 N N . GLY A 1 360 ? -18.342 6.617 -31.987 1.00 88.62 360 GLY A N 1
ATOM 2759 C CA . GLY A 1 360 ? -19.517 5.759 -32.130 1.00 88.62 360 GLY A CA 1
ATOM 2760 C C . GLY A 1 360 ? -19.426 4.419 -31.386 1.00 88.62 360 GLY A C 1
ATOM 2761 O O . GLY A 1 360 ? -18.573 4.193 -30.526 1.00 88.62 360 GLY A O 1
ATOM 2762 N N . VAL A 1 361 ? -20.351 3.517 -31.722 1.00 88.19 361 VAL A N 1
ATOM 2763 C CA . VAL A 1 361 ? -20.418 2.134 -31.214 1.00 88.19 361 VAL A CA 1
ATOM 2764 C C . VAL A 1 361 ? -19.642 1.203 -32.146 1.00 88.19 361 VAL A C 1
ATOM 2766 O O . VAL A 1 361 ? -19.634 1.410 -33.358 1.00 88.19 361 VAL A O 1
ATOM 2769 N N . GLY A 1 362 ? -19.032 0.146 -31.606 1.00 84.75 362 GLY A N 1
ATOM 2770 C CA . GLY A 1 362 ? -18.466 -0.930 -32.426 1.00 84.75 362 GLY A CA 1
ATOM 2771 C C . GLY A 1 362 ? -17.143 -0.585 -33.119 1.00 84.75 362 GLY A C 1
ATOM 2772 O O . GLY A 1 362 ? -16.778 -1.238 -34.093 1.00 84.75 362 GLY A O 1
ATOM 2773 N N . VAL A 1 363 ? -16.418 0.429 -32.637 1.00 89.44 363 VAL A N 1
ATOM 2774 C CA . VAL A 1 363 ? -15.088 0.812 -33.138 1.00 89.44 363 VAL A CA 1
ATOM 2775 C C . VAL A 1 363 ? -14.014 0.420 -32.124 1.00 89.44 363 VAL A C 1
ATOM 2777 O O . VAL A 1 363 ? -14.179 0.631 -30.924 1.00 89.44 363 VAL A O 1
ATOM 2780 N N . LEU A 1 364 ? -12.905 -0.135 -32.621 1.00 93.00 364 LEU A N 1
ATOM 2781 C CA . LEU A 1 364 ? -11.671 -0.339 -31.860 1.00 93.00 364 LEU A CA 1
ATOM 2782 C C . LEU A 1 364 ? -10.768 0.887 -32.043 1.00 93.00 364 LEU A C 1
ATOM 2784 O O . LEU A 1 364 ? -10.308 1.150 -33.159 1.00 93.00 364 LEU A O 1
ATOM 2788 N N . VAL A 1 365 ? -10.522 1.618 -30.955 1.00 94.81 365 VAL A N 1
ATOM 2789 C CA . VAL A 1 365 ? -9.616 2.779 -30.900 1.00 94.81 365 VAL A CA 1
ATOM 2790 C C . VAL A 1 365 ? -8.387 2.395 -30.071 1.00 94.81 365 VAL A C 1
ATOM 2792 O O . VAL A 1 365 ? -8.580 1.971 -28.931 1.00 94.81 365 VAL A O 1
ATOM 2795 N N . PRO A 1 366 ? -7.143 2.527 -30.569 1.00 95.38 366 PRO A N 1
ATOM 2796 C CA . PRO A 1 366 ? -5.947 2.202 -29.790 1.00 95.38 366 PRO A CA 1
ATOM 2797 C C . PRO A 1 366 ? -5.923 2.930 -28.441 1.00 95.38 366 PRO A C 1
ATOM 2799 O O . PRO A 1 366 ? -6.289 4.104 -28.352 1.00 95.38 366 PRO A O 1
ATOM 2802 N N . VAL A 1 367 ? -5.483 2.252 -27.378 1.00 94.50 367 VAL A N 1
ATOM 2803 C CA . VAL A 1 367 ? -5.533 2.798 -26.009 1.00 94.50 367 VAL A CA 1
ATOM 2804 C C . VAL A 1 367 ? -4.773 4.122 -25.880 1.00 94.50 367 VAL A C 1
ATOM 2806 O O . VAL A 1 367 ? -5.241 5.012 -25.173 1.00 94.50 367 VAL A O 1
ATOM 2809 N N . ARG A 1 368 ? -3.643 4.287 -26.584 1.00 89.81 368 ARG A N 1
ATOM 2810 C CA . ARG A 1 368 ? -2.892 5.557 -26.610 1.00 89.81 368 ARG A CA 1
ATOM 2811 C C . ARG A 1 368 ? -3.724 6.706 -27.174 1.00 89.81 368 ARG A C 1
ATOM 2813 O O . ARG A 1 368 ? -3.779 7.766 -26.560 1.00 89.81 368 ARG A O 1
ATOM 2820 N N . ASP A 1 369 ? -4.390 6.474 -28.303 1.00 90.75 369 ASP A N 1
ATOM 2821 C CA . ASP A 1 369 ? -5.187 7.489 -28.993 1.00 90.75 369 ASP A CA 1
ATOM 2822 C C . ASP A 1 369 ? -6.422 7.862 -28.174 1.00 90.75 369 ASP A C 1
ATOM 2824 O O . ASP A 1 369 ? -6.744 9.039 -28.049 1.00 90.75 369 ASP A O 1
ATOM 2828 N N . ALA A 1 370 ? -7.075 6.872 -27.554 1.00 91.81 370 ALA A N 1
ATOM 2829 C CA . ALA A 1 370 ? -8.193 7.099 -26.644 1.00 91.81 370 ALA A CA 1
ATOM 2830 C C . ALA A 1 370 ? -7.782 7.953 -25.426 1.00 91.81 370 ALA A C 1
ATOM 2832 O O . ALA A 1 370 ? -8.506 8.887 -25.072 1.00 91.81 370 ALA A O 1
ATOM 2833 N N . ALA A 1 371 ? -6.621 7.644 -24.830 1.00 88.31 371 ALA A N 1
ATOM 2834 C CA . ALA A 1 371 ? -6.097 8.259 -23.608 1.00 88.31 371 ALA A CA 1
ATOM 2835 C C . ALA A 1 371 ? -5.437 9.643 -23.804 1.00 88.31 371 ALA A C 1
ATOM 2837 O O . ALA A 1 371 ? -5.224 10.371 -22.830 1.00 88.31 371 ALA A O 1
ATOM 2838 N N . ASP A 1 372 ? -5.085 10.025 -25.034 1.00 83.88 372 ASP A N 1
ATOM 2839 C CA . ASP A 1 372 ? -4.488 11.326 -25.349 1.00 83.88 372 ASP A CA 1
ATOM 2840 C C . ASP A 1 372 ? -5.576 12.387 -25.616 1.00 83.88 372 ASP A C 1
ATOM 2842 O O . ASP A 1 372 ? -6.457 12.216 -26.454 1.00 83.88 372 ASP A O 1
ATOM 2846 N N . LEU A 1 373 ? -5.511 13.520 -24.907 1.00 79.12 373 LEU A N 1
ATOM 2847 C CA . LEU A 1 373 ? -6.517 14.593 -24.974 1.00 79.12 373 LEU A CA 1
ATOM 2848 C C . LEU A 1 373 ? -6.549 15.351 -26.322 1.00 79.12 373 LEU A C 1
ATOM 2850 O O . LEU A 1 373 ? -7.524 16.038 -26.617 1.00 79.12 373 LEU A O 1
ATOM 2854 N N . ALA A 1 374 ? -5.501 15.255 -27.144 1.00 79.62 374 ALA A N 1
ATOM 2855 C CA . ALA A 1 374 ? -5.473 15.809 -28.497 1.00 79.62 374 ALA A CA 1
ATOM 2856 C C . ALA A 1 374 ? -5.925 14.775 -29.548 1.00 79.62 374 ALA A C 1
ATOM 2858 O O . ALA A 1 374 ? -6.693 15.117 -30.453 1.00 79.62 374 ALA A O 1
ATOM 2859 N N . ALA A 1 375 ? -5.491 13.514 -29.424 1.00 78.81 375 ALA A N 1
ATOM 2860 C CA . ALA A 1 375 ? -5.849 12.449 -30.370 1.00 78.81 375 ALA A CA 1
ATOM 2861 C C . ALA A 1 375 ? -7.268 11.881 -30.160 1.00 78.81 375 ALA A C 1
ATOM 2863 O O . ALA A 1 375 ? -7.935 11.539 -31.144 1.00 78.81 375 ALA A O 1
ATOM 2864 N N . GLY A 1 376 ? -7.767 11.861 -28.920 1.00 84.12 376 GLY A N 1
ATOM 2865 C CA . GLY A 1 376 ? -9.024 11.216 -28.537 1.00 84.12 376 GLY A CA 1
ATOM 2866 C C . GLY A 1 376 ? -9.815 11.932 -27.446 1.00 84.12 376 GLY A C 1
ATOM 2867 O O . GLY A 1 376 ? -10.098 13.124 -27.564 1.00 84.12 376 GLY A O 1
ATOM 2868 N N . ALA A 1 377 ? -10.261 11.177 -26.440 1.00 86.19 377 ALA A N 1
ATOM 2869 C CA . ALA A 1 377 ? -11.114 11.665 -25.350 1.00 86.19 377 ALA A CA 1
ATOM 2870 C C . ALA A 1 377 ? -10.308 12.084 -24.100 1.00 86.19 377 ALA A C 1
ATOM 2872 O O . ALA A 1 377 ? -10.825 12.765 -23.211 1.00 86.19 377 ALA A O 1
ATOM 2873 N N . GLY A 1 378 ? -9.026 11.713 -24.032 1.00 88.94 378 GLY A N 1
ATOM 2874 C CA . GLY A 1 378 ? -8.168 11.995 -22.887 1.00 88.94 378 GLY A CA 1
ATOM 2875 C C . GLY A 1 378 ? -8.389 10.999 -21.752 1.00 88.94 378 GLY A C 1
ATOM 2876 O O . GLY A 1 378 ? -8.474 9.797 -21.971 1.00 88.94 378 GLY A O 1
ATOM 2877 N N . LEU A 1 379 ? -8.472 11.494 -20.518 1.00 90.50 379 LEU A N 1
ATOM 2878 C CA . LEU A 1 379 ? -8.630 10.666 -19.319 1.00 90.50 379 LEU A CA 1
ATOM 2879 C C . LEU A 1 379 ? -9.852 11.121 -18.502 1.00 90.50 379 LEU A C 1
ATOM 2881 O O . LEU A 1 379 ? -10.158 12.319 -18.530 1.00 90.50 379 LEU A O 1
ATOM 2885 N N . PRO A 1 380 ? -10.514 10.222 -17.742 1.00 91.69 380 PRO A N 1
ATOM 2886 C CA . PRO A 1 380 ? -11.642 10.564 -16.869 1.00 91.69 380 PRO A CA 1
ATOM 2887 C C . PRO A 1 380 ? -11.362 11.735 -15.912 1.00 91.69 380 PRO A C 1
ATOM 2889 O O . PRO A 1 380 ? -10.213 12.031 -15.582 1.00 91.69 380 PRO A O 1
ATOM 2892 N N . ALA A 1 381 ? -12.417 12.413 -15.457 1.00 88.38 381 ALA A N 1
ATOM 2893 C CA . ALA A 1 381 ? -12.332 13.717 -14.783 1.00 88.38 381 ALA A CA 1
ATOM 2894 C C . ALA A 1 381 ? -11.552 13.749 -13.446 1.00 88.38 381 ALA A C 1
ATOM 2896 O O . ALA A 1 381 ? -11.181 14.823 -12.974 1.00 88.38 381 ALA A O 1
ATOM 2897 N N . ASP A 1 382 ? -11.277 12.599 -12.826 1.00 85.75 382 ASP A N 1
ATOM 2898 C CA . ASP A 1 382 ? -10.461 12.466 -11.612 1.00 85.75 382 ASP A CA 1
ATOM 2899 C C . ASP A 1 382 ? -9.003 12.033 -11.882 1.00 85.75 382 ASP A C 1
ATOM 2901 O O . ASP A 1 382 ? -8.282 11.642 -10.956 1.00 85.75 382 ASP A O 1
ATOM 2905 N N . TYR A 1 383 ? -8.541 12.092 -13.136 1.00 88.50 383 TYR A N 1
ATOM 2906 C CA . TYR A 1 383 ? -7.168 11.760 -13.527 1.00 88.50 383 TYR A CA 1
ATOM 2907 C C . TYR A 1 383 ? -6.270 13.005 -13.628 1.00 88.50 383 TYR A C 1
ATOM 2909 O O . TYR A 1 383 ? -6.702 14.058 -14.110 1.00 88.50 383 TYR A O 1
ATOM 2917 N N . PRO A 1 384 ? -4.972 12.895 -13.277 1.00 81.00 384 PRO A N 1
ATOM 2918 C CA . PRO A 1 384 ? -3.988 13.916 -13.618 1.00 81.00 384 PRO A CA 1
ATOM 2919 C C . PRO A 1 384 ? -3.973 14.171 -15.131 1.00 81.00 384 PRO A C 1
ATOM 2921 O O . PRO A 1 384 ? -3.955 13.224 -15.914 1.00 81.00 384 PRO A O 1
ATOM 2924 N N . MET A 1 385 ? -3.928 15.445 -15.527 1.00 77.56 385 MET A N 1
ATOM 2925 C CA . MET A 1 385 ? -4.013 15.904 -16.924 1.00 77.56 385 MET A CA 1
ATOM 2926 C C . MET A 1 385 ? -5.347 15.639 -17.650 1.00 77.56 385 MET A C 1
ATOM 2928 O O . MET A 1 385 ? -5.398 15.815 -18.868 1.00 77.56 385 MET A O 1
ATOM 2932 N N . SER A 1 386 ? -6.436 15.299 -16.947 1.00 83.81 386 SER A N 1
ATOM 2933 C CA . SER A 1 386 ? -7.771 15.408 -17.550 1.00 83.81 386 SER A CA 1
ATOM 2934 C C . SER A 1 386 ? -8.090 16.865 -17.919 1.00 83.81 386 SER A C 1
ATOM 2936 O O . SER A 1 386 ? -7.701 17.797 -17.211 1.00 83.81 386 SER A O 1
ATOM 2938 N N . GLY A 1 387 ? -8.806 17.059 -19.030 1.00 77.38 387 GLY A N 1
ATOM 2939 C CA . GLY A 1 387 ? -9.413 18.346 -19.386 1.00 77.38 387 GLY A CA 1
ATOM 2940 C C . GLY A 1 387 ? -10.768 18.581 -18.708 1.00 77.38 387 GLY A C 1
ATOM 2941 O O . GLY A 1 387 ? -11.313 19.681 -18.791 1.00 77.38 387 GLY A O 1
ATOM 2942 N N . TRP A 1 388 ? -11.313 17.557 -18.047 1.00 81.50 388 TRP A N 1
ATOM 2943 C CA . TRP A 1 388 ? -12.681 17.528 -17.543 1.00 81.50 388 TRP A CA 1
ATOM 2944 C C . TRP A 1 388 ? -12.733 17.901 -16.061 1.00 81.50 388 TRP A C 1
ATOM 2946 O O . TRP A 1 388 ? -11.821 17.602 -15.292 1.00 81.50 388 TRP A O 1
ATOM 2956 N N . SER A 1 389 ? -13.803 18.582 -15.652 1.00 80.81 389 SER A N 1
ATOM 2957 C CA . SER A 1 389 ? -14.044 18.883 -14.237 1.00 80.81 389 SER A CA 1
ATOM 2958 C C . SER A 1 389 ? -14.844 17.753 -13.614 1.00 80.81 389 SER A C 1
ATOM 2960 O O . SER A 1 389 ? -15.862 17.362 -14.174 1.00 80.81 389 SER A O 1
ATOM 2962 N N . LEU A 1 390 ? -14.409 17.252 -12.456 1.00 79.25 390 LEU A N 1
ATOM 2963 C CA . LEU A 1 390 ? -15.146 16.217 -11.733 1.00 79.25 390 LEU A CA 1
ATOM 2964 C C . LEU A 1 390 ? -16.565 16.720 -11.400 1.00 79.25 390 LEU A C 1
ATOM 2966 O O . LEU A 1 390 ? -16.669 17.788 -10.781 1.00 79.25 390 LEU A O 1
ATOM 2970 N N . PRO A 1 391 ? -17.644 15.998 -11.764 1.00 77.62 391 PRO A N 1
ATOM 2971 C CA . PRO A 1 391 ? -18.990 16.378 -11.358 1.00 77.62 391 PRO A CA 1
ATOM 2972 C C . PRO A 1 391 ? -19.088 16.462 -9.824 1.00 77.62 391 PRO A C 1
ATOM 2974 O O . PRO A 1 391 ? -18.502 15.636 -9.114 1.00 77.62 391 PRO A O 1
ATOM 2977 N N . PRO A 1 392 ? -19.800 17.465 -9.276 1.00 81.38 392 PRO A N 1
ATOM 2978 C CA . PRO A 1 392 ? -19.969 17.593 -7.835 1.00 81.38 392 PRO A CA 1
ATOM 2979 C C . PRO A 1 392 ? -20.747 16.392 -7.288 1.00 81.38 392 PRO A C 1
ATOM 2981 O O . PRO A 1 392 ? -21.724 15.952 -7.893 1.00 81.38 392 PRO A O 1
ATOM 2984 N N . LEU A 1 393 ? -20.345 15.884 -6.118 1.00 83.19 393 LEU A N 1
ATOM 2985 C CA . LEU A 1 393 ? -21.078 14.805 -5.453 1.00 83.19 393 LEU A CA 1
ATOM 2986 C C . LEU A 1 393 ? -22.502 15.263 -5.124 1.00 83.19 393 LEU A C 1
ATOM 2988 O O . LEU A 1 393 ? -22.702 16.146 -4.288 1.00 83.19 393 LEU A O 1
ATOM 2992 N N . THR A 1 394 ? -23.482 14.623 -5.754 1.00 87.50 394 THR A N 1
ATOM 2993 C CA . THR A 1 394 ? -24.894 14.764 -5.411 1.00 87.50 394 THR A CA 1
ATOM 2994 C C . THR A 1 394 ? -25.190 14.115 -4.060 1.00 87.50 394 THR A C 1
ATOM 2996 O O . THR A 1 394 ? -24.567 13.124 -3.660 1.00 87.50 394 THR A O 1
ATOM 2999 N N . VAL A 1 395 ? -26.155 14.697 -3.348 1.00 91.06 395 VAL A N 1
ATOM 3000 C CA . VAL A 1 395 ? -26.812 14.062 -2.203 1.00 91.06 395 VAL A CA 1
ATOM 3001 C C . VAL A 1 395 ? -27.832 13.071 -2.762 1.00 91.06 395 VAL A C 1
ATOM 3003 O O . VAL A 1 395 ? -28.634 13.437 -3.619 1.00 91.06 395 VAL A O 1
ATOM 3006 N N . LEU A 1 396 ? -27.774 11.822 -2.309 1.00 90.50 396 LEU A N 1
ATOM 3007 C CA . LEU A 1 396 ? -28.740 10.771 -2.643 1.00 90.50 396 LEU A CA 1
ATOM 3008 C C . LEU A 1 396 ? -29.740 10.579 -1.485 1.00 90.50 396 LEU A C 1
ATOM 3010 O O . LEU A 1 396 ? -29.372 10.855 -0.342 1.00 90.50 396 LEU A O 1
ATOM 3014 N N . PRO A 1 397 ? -30.946 10.016 -1.706 1.00 91.56 397 PRO A N 1
ATOM 3015 C CA . PRO A 1 397 ? -31.916 9.762 -0.629 1.00 91.56 397 PRO A CA 1
ATOM 3016 C C . PRO A 1 397 ? -31.345 8.938 0.541 1.00 91.56 397 PRO A C 1
ATOM 3018 O O . PRO A 1 397 ? -31.619 9.221 1.709 1.00 91.56 397 PRO A O 1
ATOM 3021 N N . ARG A 1 398 ? -30.459 7.970 0.252 1.00 92.31 398 ARG A N 1
ATOM 3022 C CA . ARG A 1 398 ? -29.715 7.214 1.280 1.00 92.31 398 ARG A CA 1
ATOM 3023 C C . ARG A 1 398 ? -28.814 8.092 2.156 1.00 92.31 398 ARG A C 1
ATOM 3025 O O . ARG A 1 398 ? -28.630 7.787 3.329 1.00 92.31 398 ARG A O 1
ATOM 3032 N N . ASP A 1 399 ? -28.259 9.176 1.614 1.00 93.69 399 ASP A N 1
ATOM 3033 C CA . ASP A 1 399 ? -27.340 10.072 2.327 1.00 93.69 399 ASP A CA 1
ATOM 3034 C C . ASP A 1 399 ? -28.117 10.911 3.352 1.00 93.69 399 ASP A C 1
ATOM 3036 O O . ASP A 1 399 ? -27.657 11.108 4.477 1.00 93.69 399 ASP A O 1
ATOM 3040 N N . GLU A 1 400 ? -29.328 11.343 2.990 1.00 94.12 400 GLU A N 1
ATOM 3041 C CA . GLU A 1 400 ? -30.258 12.042 3.882 1.00 94.12 400 GLU A CA 1
ATOM 3042 C C . GLU A 1 400 ? -30.792 11.110 4.977 1.00 94.12 400 GLU A C 1
ATOM 3044 O O . GLU A 1 400 ? -30.790 11.479 6.152 1.00 94.12 400 GLU A O 1
ATOM 3049 N N . LEU A 1 401 ? -31.160 9.869 4.631 1.00 94.06 401 LEU A N 1
ATOM 3050 C CA . LEU A 1 401 ? -31.596 8.861 5.605 1.00 94.06 401 LEU A CA 1
ATOM 3051 C C . LEU A 1 401 ? -30.480 8.496 6.602 1.00 94.06 401 LEU A C 1
ATOM 3053 O O . LEU A 1 401 ? -30.743 8.358 7.799 1.00 94.06 401 LEU A O 1
ATOM 3057 N N . LEU A 1 402 ? -29.226 8.385 6.151 1.00 95.44 402 LEU A N 1
ATOM 3058 C CA . LEU A 1 402 ? -28.079 8.183 7.043 1.00 95.44 402 LEU A CA 1
ATOM 3059 C C . LEU A 1 402 ? -27.803 9.412 7.921 1.00 95.44 402 LEU A C 1
ATOM 3061 O O . LEU A 1 402 ? -27.556 9.249 9.117 1.00 95.44 402 LEU A O 1
ATOM 3065 N N . ALA A 1 403 ? -27.900 10.631 7.381 1.00 95.75 403 ALA A N 1
ATOM 3066 C CA . ALA A 1 403 ? -27.765 11.860 8.166 1.00 95.75 403 ALA A CA 1
ATOM 3067 C C . ALA A 1 403 ? -28.863 11.985 9.241 1.00 95.75 403 ALA A C 1
ATOM 3069 O O . ALA A 1 403 ? -28.564 12.315 10.391 1.00 95.75 403 ALA A O 1
ATOM 3070 N N . ALA A 1 404 ? -30.111 11.645 8.906 1.00 95.56 404 ALA A N 1
ATOM 3071 C CA . ALA A 1 404 ? -31.229 11.620 9.845 1.00 95.56 404 ALA A CA 1
ATOM 3072 C C . ALA A 1 404 ? -31.008 10.599 10.975 1.00 95.56 404 ALA A C 1
ATOM 3074 O O . ALA A 1 404 ? -31.165 10.942 12.147 1.00 95.56 404 ALA A O 1
ATOM 3075 N N . ARG A 1 405 ? -30.562 9.374 10.655 1.00 95.69 405 ARG A N 1
ATOM 3076 C CA . ARG A 1 405 ? -30.228 8.348 11.663 1.00 95.69 405 ARG A CA 1
ATOM 3077 C C . ARG A 1 405 ? -29.033 8.750 12.538 1.00 95.69 405 ARG A C 1
ATOM 3079 O O . ARG A 1 405 ? -29.064 8.508 13.742 1.00 95.69 405 ARG A O 1
ATOM 3086 N N . ALA A 1 406 ? -28.010 9.405 11.979 1.00 95.88 406 ALA A N 1
ATOM 3087 C CA . ALA A 1 406 ? -26.888 9.943 12.757 1.00 95.88 406 ALA A CA 1
ATOM 3088 C C . ALA A 1 406 ? -27.338 11.039 13.736 1.00 95.88 406 ALA A C 1
ATOM 3090 O O . ALA A 1 406 ? -26.929 11.030 14.898 1.00 95.88 406 ALA A O 1
ATOM 3091 N N . MET A 1 407 ? -28.214 11.947 13.294 1.00 94.94 407 MET A N 1
ATOM 3092 C CA . MET A 1 407 ? -28.799 12.982 14.149 1.00 94.94 407 MET A CA 1
ATOM 3093 C C . MET A 1 407 ? -29.688 12.373 15.243 1.00 94.94 407 MET A C 1
ATOM 3095 O O . MET A 1 407 ? -29.566 12.746 16.407 1.00 94.94 407 MET A O 1
ATOM 3099 N N . GLN A 1 408 ? -30.526 11.389 14.903 1.00 95.38 408 GLN A N 1
ATOM 3100 C CA . GLN A 1 408 ? -31.349 10.660 15.870 1.00 95.38 408 GLN A CA 1
ATOM 3101 C C . GLN A 1 408 ? -30.484 9.988 16.944 1.00 95.38 408 GLN A C 1
ATOM 3103 O O . GLN A 1 408 ? -30.768 10.148 18.127 1.00 95.38 408 GLN A O 1
ATOM 3108 N N . ALA A 1 409 ? -29.412 9.293 16.552 1.00 94.88 409 ALA A N 1
ATOM 3109 C CA . ALA A 1 409 ? -28.474 8.664 17.480 1.00 94.88 409 ALA A CA 1
ATOM 3110 C C . ALA A 1 409 ? -27.771 9.693 18.387 1.00 94.88 409 ALA A C 1
ATOM 3112 O O . ALA A 1 409 ? -27.682 9.494 19.597 1.00 94.88 409 ALA A O 1
ATOM 3113 N N . ALA A 1 410 ? -27.340 10.833 17.835 1.00 90.69 410 ALA A N 1
ATOM 3114 C CA . ALA A 1 410 ? -26.729 11.910 18.613 1.00 90.69 410 ALA A CA 1
ATOM 3115 C C . ALA A 1 410 ? -27.697 12.522 19.647 1.00 90.69 410 ALA A C 1
ATOM 3117 O O . ALA A 1 410 ? -27.294 12.771 20.784 1.00 90.69 410 ALA A O 1
ATOM 3118 N N . VAL A 1 411 ? -28.969 12.724 19.279 1.00 93.25 411 VAL A N 1
ATOM 3119 C CA . VAL A 1 411 ? -30.009 13.294 20.157 1.00 93.25 411 VAL A CA 1
ATOM 3120 C C . VAL A 1 411 ? -30.452 12.308 21.242 1.00 93.25 411 VAL A C 1
ATOM 3122 O O . VAL A 1 411 ? -30.561 12.697 22.402 1.00 93.25 411 VAL A O 1
ATOM 3125 N N . THR A 1 412 ? -30.669 11.032 20.908 1.00 94.56 412 THR A N 1
ATOM 3126 C CA . THR A 1 412 ? -31.020 9.995 21.901 1.00 94.56 412 THR A CA 1
ATOM 3127 C C . THR A 1 412 ? -29.825 9.552 22.746 1.00 94.56 412 THR A C 1
ATOM 3129 O O . THR A 1 412 ? -29.998 8.938 23.797 1.00 94.56 412 THR A O 1
ATOM 3132 N N . GLY A 1 413 ? -28.600 9.857 22.311 1.00 90.81 413 GLY A N 1
ATOM 3133 C CA . GLY A 1 413 ? -27.366 9.405 22.945 1.00 90.81 413 GLY A CA 1
ATOM 3134 C C . GLY A 1 413 ? -26.959 7.970 22.596 1.00 90.81 413 GLY A C 1
ATOM 3135 O O . GLY A 1 413 ? -26.014 7.462 23.207 1.00 90.81 413 GLY A O 1
ATOM 3136 N N . ALA A 1 414 ? -27.638 7.326 21.641 1.00 93.81 414 ALA A N 1
ATOM 3137 C CA . ALA A 1 414 ? -27.272 6.007 21.141 1.00 93.81 414 ALA A CA 1
ATOM 3138 C C . ALA A 1 414 ? -25.895 6.047 20.454 1.00 93.81 414 ALA A C 1
ATOM 3140 O O . ALA A 1 414 ? -25.622 6.900 19.610 1.00 93.81 414 ALA A O 1
ATOM 3141 N N . ARG A 1 415 ? -25.011 5.107 20.814 1.00 90.56 415 ARG A N 1
ATOM 3142 C CA . ARG A 1 415 ? -23.632 5.045 20.289 1.00 90.56 415 ARG A CA 1
ATOM 3143 C C . ARG A 1 415 ? -23.507 4.307 18.954 1.00 90.56 415 ARG A C 1
ATOM 3145 O O . ARG A 1 415 ? -22.490 4.454 18.276 1.00 90.56 415 ARG A O 1
ATOM 3152 N N . GLU A 1 416 ? -24.518 3.524 18.586 1.00 95.38 416 GLU A N 1
ATOM 3153 C CA . GLU A 1 416 ? -24.556 2.762 17.340 1.00 95.38 416 GLU A CA 1
ATOM 3154 C C . GLU A 1 416 ? -25.914 2.857 16.631 1.00 95.38 416 GLU A C 1
ATOM 3156 O O . GLU A 1 416 ? -26.960 2.998 17.263 1.00 95.38 416 GLU A O 1
ATOM 3161 N N . ILE A 1 417 ? -25.876 2.744 15.305 1.00 97.06 417 ILE A N 1
ATOM 3162 C CA . ILE A 1 417 ? -27.012 2.456 14.434 1.00 97.06 417 ILE A CA 1
ATOM 3163 C C . ILE A 1 417 ? -26.916 0.974 14.075 1.00 97.06 417 ILE A C 1
ATOM 3165 O O . ILE A 1 417 ? -25.963 0.555 13.409 1.00 97.06 417 ILE A O 1
ATOM 3169 N N . VAL A 1 418 ? -27.906 0.189 14.496 1.00 96.94 418 VAL A N 1
ATOM 3170 C CA . VAL A 1 418 ? -28.031 -1.221 14.113 1.00 96.94 418 VAL A CA 1
ATOM 3171 C C . VAL A 1 418 ? -28.924 -1.311 12.880 1.00 96.94 418 VAL A C 1
ATOM 3173 O O . VAL A 1 418 ? -30.095 -0.946 12.940 1.00 96.94 418 VAL A O 1
ATOM 3176 N N . LEU A 1 419 ? -28.372 -1.776 11.761 1.00 96.44 419 LEU A N 1
ATOM 3177 C CA . LEU A 1 419 ? -29.109 -2.023 10.525 1.00 96.44 419 LEU A CA 1
ATOM 3178 C C . LEU A 1 419 ? -29.700 -3.439 10.538 1.00 96.44 419 LEU A C 1
ATOM 3180 O O . LEU A 1 419 ? -28.990 -4.426 10.754 1.00 96.44 419 LEU A O 1
ATOM 3184 N N . THR A 1 420 ? -30.997 -3.532 10.266 1.00 95.00 420 THR A N 1
ATOM 3185 C CA . THR A 1 420 ? -31.697 -4.762 9.878 1.00 95.00 420 THR A CA 1
ATOM 3186 C C . THR A 1 420 ? -31.576 -4.999 8.367 1.00 95.00 420 THR A C 1
ATOM 3188 O O . THR A 1 420 ? -31.105 -4.132 7.633 1.00 95.00 420 THR A O 1
ATOM 3191 N N . GLU A 1 421 ? -32.025 -6.157 7.870 1.00 92.62 421 GLU A N 1
ATOM 3192 C CA . GLU A 1 421 ? -32.095 -6.406 6.417 1.00 92.62 421 GLU A CA 1
ATOM 3193 C C . GLU A 1 421 ? -32.989 -5.369 5.715 1.00 92.62 421 GLU A C 1
ATOM 3195 O O . GLU A 1 421 ? -32.585 -4.807 4.701 1.00 92.62 421 GLU A O 1
ATOM 3200 N N . ARG A 1 422 ? -34.131 -5.022 6.330 1.00 93.19 422 ARG A N 1
ATOM 3201 C CA . ARG A 1 422 ? -35.045 -3.988 5.832 1.00 93.19 422 ARG A CA 1
ATOM 3202 C C . ARG A 1 422 ? -34.379 -2.617 5.746 1.00 93.19 422 ARG A C 1
ATOM 3204 O O . ARG A 1 422 ? -34.632 -1.887 4.801 1.00 93.19 422 ARG A O 1
ATOM 3211 N N . ASP A 1 423 ? -33.513 -2.263 6.695 1.00 94.44 423 ASP A N 1
ATOM 3212 C CA . ASP A 1 423 ? -32.785 -0.992 6.614 1.00 94.44 423 ASP A CA 1
ATOM 3213 C C . ASP A 1 423 ? -31.815 -0.963 5.426 1.00 94.44 4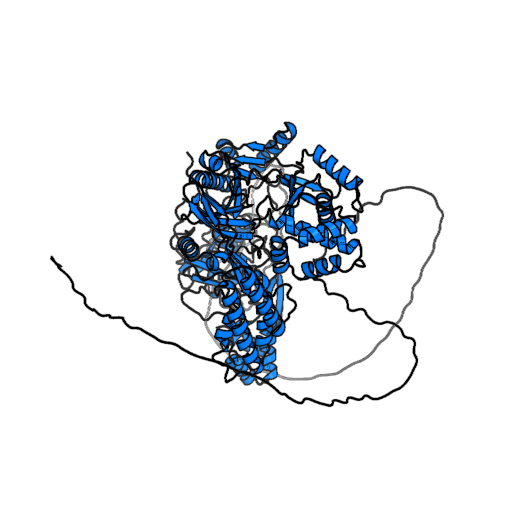23 ASP A C 1
ATOM 3215 O O . ASP A 1 423 ? -31.581 0.105 4.868 1.00 94.44 423 ASP A O 1
ATOM 3219 N N . ILE A 1 424 ? -31.269 -2.116 5.018 1.00 93.62 424 ILE A N 1
ATOM 3220 C CA . ILE A 1 424 ? -30.464 -2.236 3.796 1.00 93.62 424 ILE A CA 1
ATOM 3221 C C . ILE A 1 424 ? -31.360 -2.203 2.554 1.00 93.62 424 ILE A C 1
ATOM 3223 O O . ILE A 1 424 ? -30.984 -1.561 1.579 1.00 93.62 424 ILE A O 1
ATOM 3227 N N . ASP A 1 425 ? -32.535 -2.840 2.578 1.00 91.50 425 ASP A N 1
ATOM 3228 C CA . ASP A 1 425 ? -33.532 -2.733 1.502 1.00 91.50 425 ASP A CA 1
ATOM 3229 C C . ASP A 1 425 ? -33.940 -1.262 1.279 1.00 91.50 425 ASP A C 1
ATOM 3231 O O . ASP A 1 425 ? -33.842 -0.759 0.162 1.00 91.50 425 ASP A O 1
ATOM 3235 N N . ASP A 1 426 ? -34.298 -0.543 2.349 1.00 91.19 426 ASP A N 1
ATOM 3236 C CA . ASP A 1 426 ? -34.701 0.869 2.320 1.00 91.19 426 ASP A CA 1
ATOM 3237 C C . ASP A 1 426 ? -33.533 1.807 1.918 1.00 91.19 426 ASP A C 1
ATOM 3239 O O . ASP A 1 426 ? -33.750 2.778 1.195 1.00 91.19 426 ASP A O 1
ATOM 3243 N N . LEU A 1 427 ? -32.282 1.519 2.322 1.00 91.81 427 LEU A N 1
ATOM 3244 C CA . LEU A 1 427 ? -31.083 2.292 1.929 1.00 91.81 427 LEU A CA 1
ATOM 3245 C C . LEU A 1 427 ? -30.563 1.985 0.511 1.00 91.81 427 LEU A C 1
ATOM 3247 O O . LEU A 1 427 ? -29.804 2.789 -0.034 1.00 91.81 427 LEU A O 1
ATOM 3251 N N . ALA A 1 428 ? -30.928 0.841 -0.071 1.00 88.38 428 ALA A N 1
ATOM 3252 C CA . ALA A 1 428 ? -30.514 0.406 -1.409 1.00 88.38 428 ALA A CA 1
ATOM 3253 C C . ALA A 1 428 ? -31.660 0.437 -2.439 1.00 88.38 428 ALA A C 1
ATOM 3255 O O . ALA A 1 428 ? -31.478 -0.007 -3.570 1.00 88.38 428 ALA A O 1
ATOM 3256 N N . LYS A 1 429 ? -32.834 0.955 -2.059 1.00 79.88 429 LYS A N 1
ATOM 3257 C CA . LYS A 1 429 ? -34.089 0.889 -2.823 1.00 79.88 429 LYS A CA 1
ATOM 3258 C C . LYS A 1 429 ? -33.991 1.399 -4.265 1.00 79.88 429 LYS A C 1
ATOM 3260 O O . LYS A 1 429 ? -34.592 0.809 -5.157 1.00 79.88 429 LYS A O 1
ATOM 3265 N N . ASP A 1 430 ? -33.228 2.469 -4.476 1.00 72.94 430 ASP A N 1
ATOM 3266 C CA . ASP A 1 430 ? -33.064 3.127 -5.778 1.00 72.94 430 ASP A CA 1
ATOM 3267 C C . ASP A 1 430 ? -31.765 2.695 -6.501 1.00 72.94 430 ASP A C 1
ATOM 3269 O O . ASP A 1 430 ? -31.326 3.348 -7.448 1.00 72.94 430 ASP A O 1
ATOM 3273 N N . ALA A 1 431 ? -31.104 1.620 -6.047 1.00 72.12 431 ALA A N 1
ATOM 3274 C CA . ALA A 1 431 ? -29.878 1.118 -6.665 1.00 72.12 431 ALA A CA 1
ATOM 3275 C C . ALA A 1 431 ? -30.179 0.414 -8.008 1.00 72.12 431 ALA A C 1
ATOM 3277 O O . ALA A 1 431 ? -30.977 -0.524 -8.035 1.00 72.12 431 ALA A O 1
ATOM 3278 N N . PRO A 1 432 ? -29.541 0.811 -9.126 1.00 69.88 432 PRO A N 1
ATOM 3279 C CA . PRO A 1 432 ? -29.752 0.166 -10.419 1.00 69.88 432 PRO A CA 1
ATOM 3280 C C . PRO A 1 432 ? -29.184 -1.260 -10.459 1.00 69.88 432 PRO A C 1
ATOM 3282 O O . PRO A 1 432 ? -28.058 -1.507 -10.021 1.00 69.88 432 PRO A O 1
ATOM 3285 N N . ASP A 1 433 ? -29.914 -2.179 -11.097 1.00 70.50 433 ASP A N 1
ATOM 3286 C CA . ASP A 1 433 ? -29.407 -3.507 -11.461 1.00 70.50 433 ASP A CA 1
ATOM 3287 C C . ASP A 1 433 ? -28.366 -3.398 -12.595 1.00 70.50 433 ASP A C 1
ATOM 3289 O O . ASP A 1 433 ? -28.657 -3.553 -13.782 1.00 70.50 433 ASP A O 1
ATOM 3293 N N . GLY A 1 434 ? -27.125 -3.095 -12.212 1.00 73.56 434 GLY A N 1
ATOM 3294 C CA . GLY A 1 434 ? -25.937 -3.114 -13.070 1.00 73.56 434 GLY A CA 1
ATOM 3295 C C . GLY A 1 434 ? -25.008 -4.295 -12.758 1.00 73.56 434 GLY A C 1
ATOM 3296 O O . GLY A 1 434 ? -25.210 -4.988 -11.757 1.00 73.56 434 GLY A O 1
ATOM 3297 N N . PRO A 1 435 ? -23.972 -4.553 -13.580 1.00 81.94 435 PRO A N 1
ATOM 3298 C CA . PRO A 1 435 ? -22.957 -5.558 -13.272 1.00 81.94 435 PRO A CA 1
ATOM 3299 C C . PRO A 1 435 ? -22.196 -5.203 -11.985 1.00 81.94 435 PRO A C 1
ATOM 3301 O O . PRO A 1 435 ? -22.167 -4.057 -11.541 1.00 81.94 435 PRO A O 1
ATOM 3304 N N . THR A 1 436 ? -21.565 -6.200 -11.371 1.00 86.75 436 THR A N 1
ATOM 3305 C CA . THR A 1 436 ? -20.793 -6.056 -10.128 1.00 86.75 436 THR A CA 1
ATOM 3306 C C . THR A 1 436 ? -19.360 -6.498 -10.393 1.00 86.75 436 THR A C 1
ATOM 3308 O O . THR A 1 436 ? -19.154 -7.439 -11.160 1.00 86.75 436 THR A O 1
ATOM 3311 N N . VAL A 1 437 ? -18.364 -5.840 -9.787 1.00 90.50 437 VAL A N 1
ATOM 3312 C CA . VAL A 1 437 ? -16.960 -6.215 -10.019 1.00 90.50 437 VAL A CA 1
ATOM 3313 C C . VAL A 1 437 ? -16.707 -7.693 -9.643 1.00 90.50 437 VAL A C 1
ATOM 3315 O O . VAL A 1 437 ? -17.135 -8.139 -8.579 1.00 90.50 437 VAL A O 1
ATOM 3318 N N . PRO A 1 438 ? -16.026 -8.481 -10.495 1.00 90.12 438 PRO A N 1
ATOM 3319 C CA . PRO A 1 438 ? -16.143 -9.944 -10.461 1.00 90.12 438 PRO A CA 1
ATOM 3320 C C . PRO A 1 438 ? -15.458 -10.608 -9.259 1.00 90.12 438 PRO A C 1
ATOM 3322 O O . PRO A 1 438 ? -15.903 -11.650 -8.778 1.00 90.12 438 PRO A O 1
ATOM 3325 N N . HIS A 1 439 ? -14.389 -9.999 -8.744 1.00 93.25 439 HIS A N 1
ATOM 3326 C CA . HIS A 1 439 ? -13.642 -10.496 -7.591 1.00 93.25 439 HIS A CA 1
ATOM 3327 C C . HIS A 1 439 ? -13.042 -9.344 -6.773 1.00 93.25 439 HIS A C 1
ATOM 3329 O O . HIS A 1 439 ? -12.563 -8.344 -7.322 1.00 93.25 439 HIS A O 1
ATOM 3335 N N . VAL A 1 440 ? -13.029 -9.493 -5.450 1.00 93.75 440 VAL A N 1
ATOM 3336 C CA . VAL A 1 440 ? -12.611 -8.471 -4.477 1.00 93.75 440 VAL A CA 1
ATOM 3337 C C . VAL A 1 440 ? -11.850 -9.104 -3.309 1.00 93.75 440 VAL A C 1
ATOM 3339 O O . VAL A 1 440 ? -11.729 -10.326 -3.224 1.00 93.75 440 VAL A O 1
ATOM 3342 N N . LYS A 1 441 ? -11.307 -8.290 -2.399 1.00 93.56 441 LYS A N 1
ATOM 3343 C CA . LYS A 1 441 ? -10.777 -8.760 -1.111 1.00 93.56 441 LYS A CA 1
ATOM 3344 C C . LYS A 1 441 ? -11.512 -8.042 0.023 1.00 93.56 441 LYS A C 1
ATOM 3346 O O . LYS A 1 441 ? -11.837 -6.856 -0.079 1.00 93.56 441 LYS A O 1
ATOM 3351 N N . ILE A 1 442 ? -11.734 -8.746 1.123 1.00 94.88 442 ILE A N 1
ATOM 3352 C CA . ILE A 1 442 ? -12.149 -8.157 2.394 1.00 94.88 442 ILE A CA 1
ATOM 3353 C C . ILE A 1 442 ? -11.076 -8.477 3.440 1.00 94.88 442 ILE A C 1
ATOM 3355 O O . ILE A 1 442 ? -10.702 -9.633 3.638 1.00 94.88 442 ILE A O 1
ATOM 3359 N N . GLY A 1 443 ? -10.504 -7.439 4.049 1.00 96.00 443 GLY A N 1
ATOM 3360 C CA . GLY A 1 443 ? -9.806 -7.589 5.322 1.00 96.00 443 GLY A CA 1
ATOM 3361 C C . GLY A 1 443 ? -10.843 -7.610 6.437 1.00 96.00 443 GLY A C 1
ATOM 3362 O O . GLY A 1 443 ? -11.831 -6.880 6.353 1.00 96.00 443 GLY A O 1
ATOM 3363 N N . PHE A 1 444 ? -10.651 -8.435 7.456 1.00 96.94 444 PHE A N 1
ATOM 3364 C CA . PHE A 1 444 ? -11.529 -8.482 8.615 1.00 96.94 444 PHE A CA 1
ATOM 3365 C C . PHE A 1 444 ? -10.754 -8.775 9.901 1.00 96.94 444 PHE A C 1
ATOM 3367 O O . PHE A 1 444 ? -9.686 -9.384 9.883 1.00 96.94 444 PHE A O 1
ATOM 3374 N N . ARG A 1 445 ? -11.294 -8.328 11.031 1.00 97.12 445 ARG A N 1
ATOM 3375 C CA . ARG A 1 445 ? -10.797 -8.640 12.376 1.00 97.12 445 ARG A CA 1
ATOM 3376 C C . ARG A 1 445 ? -11.916 -9.298 13.158 1.00 97.12 445 ARG A C 1
ATOM 3378 O O . ARG A 1 445 ? -13.039 -8.805 13.111 1.00 97.12 445 ARG A O 1
ATOM 3385 N N . VAL A 1 446 ? -11.601 -10.360 13.890 1.00 97.94 446 VAL A N 1
ATOM 3386 C CA . VAL A 1 446 ? -12.528 -10.964 14.849 1.00 97.94 446 VAL A CA 1
ATOM 3387 C C . VAL A 1 446 ? -12.274 -10.318 16.208 1.00 97.94 446 VAL A C 1
ATOM 3389 O O . VAL A 1 446 ? -11.135 -10.294 16.675 1.00 97.94 446 VAL A O 1
ATOM 3392 N N . ARG A 1 447 ? -13.325 -9.774 16.819 1.00 97.50 447 ARG A N 1
ATOM 3393 C CA . ARG A 1 447 ? -13.340 -9.308 18.205 1.00 97.50 447 ARG A CA 1
ATOM 3394 C C . ARG A 1 447 ? -14.003 -10.375 19.073 1.00 97.50 447 ARG A C 1
ATOM 3396 O O . ARG A 1 447 ? -15.175 -10.675 18.841 1.00 97.50 447 ARG A O 1
ATOM 3403 N N . ALA A 1 448 ? -13.272 -10.941 20.025 1.00 97.62 448 ALA A N 1
ATOM 3404 C CA . ALA A 1 448 ? -13.756 -11.930 20.986 1.00 97.62 448 ALA A CA 1
ATOM 3405 C C . ALA A 1 448 ? -12.767 -12.080 22.155 1.00 97.62 448 ALA A C 1
ATOM 3407 O O . ALA A 1 448 ? -11.555 -12.116 21.937 1.00 97.62 448 ALA A O 1
ATOM 3408 N N . ALA A 1 449 ? -13.293 -12.252 23.372 1.00 96.88 449 ALA A N 1
ATOM 3409 C CA . ALA A 1 449 ? -12.496 -12.408 24.594 1.00 96.88 449 ALA A CA 1
ATOM 3410 C C . ALA A 1 449 ? -11.670 -13.706 24.647 1.00 96.88 449 ALA A C 1
ATOM 3412 O O . ALA A 1 449 ? -10.651 -13.768 25.328 1.00 96.88 449 ALA A O 1
ATOM 3413 N N . SER A 1 450 ? -12.104 -14.756 23.943 1.00 97.19 450 SER A N 1
ATOM 3414 C CA . SER A 1 450 ? -11.436 -16.062 23.919 1.00 97.19 450 SER A CA 1
ATOM 3415 C C . SER A 1 450 ? -11.817 -16.876 22.682 1.00 97.19 450 SER A C 1
ATOM 3417 O O . SER A 1 450 ? -12.838 -16.621 22.039 1.00 97.19 450 SER A O 1
ATOM 3419 N N . GLU A 1 451 ? -11.039 -17.917 22.391 1.00 97.44 451 GLU A N 1
ATOM 3420 C CA . GLU A 1 451 ? -11.366 -18.941 21.390 1.00 97.44 451 GLU A CA 1
ATOM 3421 C C . GLU A 1 451 ? -12.744 -19.589 21.633 1.00 97.44 451 GLU A C 1
ATOM 3423 O O . GLU A 1 451 ? -13.503 -19.847 20.692 1.00 97.44 451 GLU A O 1
ATOM 3428 N N . GLN A 1 452 ? -13.130 -19.778 22.899 1.00 97.12 452 GLN A N 1
ATOM 3429 C CA . GLN A 1 452 ? -14.441 -20.318 23.262 1.00 97.12 452 GLN A CA 1
ATOM 3430 C C . GLN A 1 452 ? -15.591 -19.383 22.850 1.00 97.12 452 GLN A C 1
ATOM 3432 O O . GLN A 1 452 ? -16.639 -19.866 22.422 1.00 97.12 452 GLN A O 1
ATOM 3437 N N . ALA A 1 453 ? -15.395 -18.061 22.913 1.00 97.50 453 ALA A N 1
ATOM 3438 C CA . ALA A 1 453 ? -16.377 -17.077 22.451 1.00 97.50 453 ALA A CA 1
ATOM 3439 C C . ALA A 1 453 ? -16.497 -17.065 20.909 1.00 97.50 453 ALA A C 1
ATOM 3441 O O . ALA A 1 453 ? -17.600 -17.106 20.360 1.00 97.50 453 ALA A O 1
ATOM 3442 N N . VAL A 1 454 ? -15.370 -17.162 20.187 1.00 97.31 454 VAL A N 1
ATOM 3443 C CA . VAL A 1 454 ? -15.372 -17.359 18.718 1.00 97.31 454 VAL A CA 1
ATOM 3444 C C . VAL A 1 454 ? -16.112 -18.649 18.325 1.00 97.31 454 VAL A C 1
ATOM 3446 O O . VAL A 1 454 ? -16.830 -18.676 17.321 1.00 97.31 454 VAL A O 1
ATOM 3449 N N . SER A 1 455 ? -15.977 -19.707 19.130 1.00 96.19 455 SER A N 1
ATOM 3450 C CA . SER A 1 455 ? -16.641 -21.000 18.918 1.00 96.19 455 SER A CA 1
ATOM 3451 C C . SER A 1 455 ? -18.144 -20.958 19.201 1.00 96.19 455 SER A C 1
ATOM 3453 O O . SER A 1 455 ? -18.929 -21.434 18.382 1.00 96.19 455 SER A O 1
ATOM 3455 N N . SER A 1 456 ? -18.573 -20.343 20.308 1.00 96.12 456 SER A N 1
ATOM 3456 C CA . SER A 1 456 ? -19.996 -20.211 20.667 1.00 96.12 456 SER A CA 1
ATOM 3457 C C . SER A 1 456 ? -20.776 -19.247 19.761 1.00 96.12 456 SER A C 1
ATOM 3459 O O . SER A 1 456 ? -22.007 -19.236 19.777 1.00 96.12 456 SER A O 1
ATOM 3461 N N . GLY A 1 457 ? -20.075 -18.449 18.950 1.00 95.75 457 GLY A N 1
ATOM 3462 C CA . GLY A 1 457 ? -20.677 -17.417 18.109 1.00 95.75 457 GLY A CA 1
ATOM 3463 C C . GLY A 1 457 ? -20.858 -16.077 18.826 1.00 95.75 457 GLY A C 1
ATOM 3464 O O . GLY A 1 457 ? -21.617 -15.229 18.346 1.00 95.75 457 GLY A O 1
ATOM 3465 N N . ASP A 1 458 ? -20.178 -15.875 19.953 1.00 97.19 458 ASP A N 1
ATOM 3466 C CA . ASP A 1 458 ? -20.068 -14.592 20.639 1.00 97.19 458 ASP A CA 1
ATOM 3467 C C . ASP A 1 458 ? -18.817 -13.845 20.151 1.00 97.19 458 ASP A C 1
ATOM 3469 O O . ASP A 1 458 ? -17.729 -13.915 20.720 1.00 97.19 458 ASP A O 1
ATOM 3473 N N . PHE A 1 459 ? -18.964 -13.190 19.001 1.00 97.56 459 PHE A N 1
ATOM 3474 C CA . PHE A 1 459 ? -17.917 -12.385 18.386 1.00 97.56 459 PHE A CA 1
ATOM 3475 C C . PHE A 1 459 ? -18.512 -11.192 17.635 1.00 97.56 459 PHE A C 1
ATOM 3477 O O . PHE A 1 459 ? -19.655 -11.225 17.169 1.00 97.56 459 PHE A O 1
ATOM 3484 N N . VAL A 1 460 ? -17.701 -10.154 17.451 1.00 97.88 460 VAL A N 1
ATOM 3485 C CA . VAL A 1 460 ? -17.969 -9.024 16.550 1.00 97.88 460 VAL A CA 1
ATOM 3486 C C . VAL A 1 460 ? -16.916 -9.019 15.441 1.00 97.88 460 VAL A C 1
ATOM 3488 O O . VAL A 1 460 ? -15.801 -9.491 15.636 1.00 97.88 460 VAL A O 1
ATOM 3491 N N . VAL A 1 461 ? -17.253 -8.512 14.256 1.00 97.94 461 VAL A N 1
ATOM 3492 C CA . VAL A 1 461 ? -16.310 -8.419 13.128 1.00 97.94 461 VAL A CA 1
ATOM 3493 C C . VAL A 1 461 ? -16.104 -6.959 12.732 1.00 97.94 461 VAL A C 1
ATOM 3495 O O . VAL A 1 461 ? -17.082 -6.270 12.462 1.00 97.94 461 VAL A O 1
ATOM 3498 N N . ASP A 1 462 ? -14.859 -6.488 12.631 1.00 96.75 462 ASP A N 1
ATOM 3499 C CA . ASP A 1 462 ? -14.550 -5.274 11.855 1.00 96.75 462 ASP A CA 1
ATOM 3500 C C . ASP A 1 462 ? -14.288 -5.682 10.399 1.00 96.75 462 ASP A C 1
ATOM 3502 O O . ASP A 1 462 ? -13.558 -6.649 10.173 1.00 96.75 462 ASP A O 1
ATOM 3506 N N . VAL A 1 463 ? -14.797 -4.940 9.410 1.00 95.81 463 VAL A N 1
ATOM 3507 C CA . VAL A 1 463 ? -14.490 -5.175 7.983 1.00 95.81 463 VAL A CA 1
ATOM 3508 C C . VAL A 1 463 ? -13.787 -3.990 7.325 1.00 95.81 463 VAL A C 1
ATOM 3510 O O . VAL A 1 463 ? -14.110 -2.831 7.566 1.00 95.81 463 VAL A O 1
ATOM 3513 N N . ARG A 1 464 ? -12.832 -4.294 6.440 1.00 92.69 464 ARG A N 1
ATOM 3514 C CA . ARG A 1 464 ? -12.071 -3.327 5.645 1.00 92.69 464 ARG A CA 1
ATOM 3515 C C . ARG A 1 464 ? -11.982 -3.780 4.177 1.00 92.69 464 ARG A C 1
ATOM 3517 O O . ARG A 1 464 ? -11.118 -4.592 3.827 1.00 92.69 464 ARG A O 1
ATOM 3524 N N . PRO A 1 465 ? -12.871 -3.276 3.305 1.00 92.31 465 PRO A N 1
ATOM 3525 C CA . PRO A 1 465 ? -12.869 -3.561 1.870 1.00 92.31 465 PRO A CA 1
ATOM 3526 C C . PRO A 1 465 ? -11.547 -3.245 1.156 1.00 92.31 465 PRO A C 1
ATOM 3528 O O . PRO A 1 465 ? -10.828 -2.307 1.500 1.00 92.31 465 PRO A O 1
ATOM 3531 N N . ALA A 1 466 ? -11.236 -4.029 0.123 1.00 90.81 466 ALA A N 1
ATOM 3532 C CA . ALA A 1 466 ? -10.167 -3.768 -0.833 1.00 90.81 466 ALA A CA 1
ATOM 3533 C C . ALA A 1 466 ? -10.610 -4.192 -2.247 1.00 90.81 466 ALA A C 1
ATOM 3535 O O . ALA A 1 466 ? -11.010 -5.331 -2.481 1.00 90.81 466 ALA A O 1
ATOM 3536 N N . TRP A 1 467 ? -10.541 -3.254 -3.194 1.00 86.81 467 TRP A N 1
ATOM 3537 C CA . TRP A 1 467 ? -11.248 -3.262 -4.489 1.00 86.81 467 TRP A CA 1
ATOM 3538 C C . TRP A 1 467 ? -10.952 -4.429 -5.461 1.00 86.81 467 TRP A C 1
ATOM 3540 O O . TRP A 1 467 ? -11.623 -4.550 -6.487 1.00 86.81 467 TRP A O 1
ATOM 3550 N N . THR A 1 468 ? -9.964 -5.282 -5.169 1.00 88.88 468 THR A N 1
ATOM 3551 C CA . THR A 1 468 ? -9.561 -6.451 -5.972 1.00 88.88 468 THR A CA 1
ATOM 3552 C C . THR A 1 468 ? -8.908 -7.523 -5.088 1.00 88.88 468 THR A C 1
ATOM 3554 O O . THR A 1 468 ? -8.211 -7.207 -4.120 1.00 88.88 468 THR A O 1
ATOM 3557 N N . ALA A 1 469 ? -9.114 -8.796 -5.441 1.00 87.38 469 ALA A N 1
ATOM 3558 C CA . ALA A 1 469 ? -8.697 -9.977 -4.672 1.00 87.38 469 ALA A CA 1
ATOM 3559 C C . ALA A 1 469 ? -7.194 -10.056 -4.330 1.00 87.38 469 ALA A C 1
ATOM 3561 O O . ALA A 1 469 ? -6.836 -10.673 -3.331 1.00 87.38 469 ALA A O 1
ATOM 3562 N N . GLY A 1 470 ? -6.305 -9.445 -5.122 1.00 84.88 470 GLY A N 1
ATOM 3563 C CA . GLY A 1 470 ? -4.859 -9.521 -4.878 1.00 84.88 470 GLY A CA 1
ATOM 3564 C C . GLY A 1 470 ? -4.304 -8.477 -3.900 1.00 84.88 470 GLY A C 1
ATOM 3565 O O . GLY A 1 470 ? -3.329 -8.760 -3.209 1.00 84.88 470 GLY A O 1
ATOM 3566 N N . VAL A 1 471 ? -4.926 -7.294 -3.792 1.00 86.69 471 VAL A N 1
ATOM 3567 C CA . VAL A 1 471 ? -4.321 -6.066 -3.218 1.00 86.69 471 VAL A CA 1
ATOM 3568 C C . VAL A 1 471 ? -3.650 -6.247 -1.850 1.00 86.69 471 VAL A C 1
ATOM 3570 O O . VAL A 1 471 ? -2.585 -5.677 -1.621 1.00 86.69 471 VAL A O 1
ATOM 3573 N N . LEU A 1 472 ? -4.237 -7.028 -0.936 1.00 85.38 472 LEU A N 1
ATOM 3574 C CA . LEU A 1 472 ? -3.710 -7.194 0.428 1.00 85.38 472 LEU A CA 1
ATOM 3575 C C . LEU A 1 472 ? -2.682 -8.325 0.576 1.00 85.38 472 LEU A C 1
ATOM 3577 O O . LEU A 1 472 ? -1.993 -8.371 1.595 1.00 85.38 472 LEU A O 1
ATOM 3581 N N . SER A 1 473 ? -2.580 -9.227 -0.406 1.00 88.31 473 SER A N 1
ATOM 3582 C CA . SER A 1 473 ? -1.867 -10.504 -0.258 1.00 88.31 473 SER A CA 1
ATOM 3583 C C . SER A 1 473 ? -0.985 -10.924 -1.445 1.00 88.31 473 SER A C 1
ATOM 3585 O O . SER A 1 473 ? -0.221 -11.876 -1.312 1.00 88.31 473 SER A O 1
ATOM 3587 N N . GLY A 1 474 ? -1.017 -10.229 -2.588 1.00 87.88 474 GLY A N 1
ATOM 3588 C CA . GLY A 1 474 ? -0.268 -10.608 -3.796 1.00 87.88 474 GLY A CA 1
ATOM 3589 C C . GLY A 1 474 ? 1.252 -10.655 -3.602 1.00 87.88 474 GLY A C 1
ATOM 3590 O O . GLY A 1 474 ? 1.894 -11.627 -4.000 1.00 87.88 474 GLY A O 1
ATOM 3591 N N . ARG A 1 475 ? 1.822 -9.667 -2.894 1.00 87.88 475 ARG A N 1
ATOM 3592 C CA . ARG A 1 475 ? 3.268 -9.596 -2.595 1.00 87.88 475 ARG A CA 1
ATOM 3593 C C . ARG A 1 475 ? 3.788 -10.712 -1.680 1.00 87.88 475 ARG A C 1
ATOM 3595 O O . ARG A 1 475 ? 4.990 -10.933 -1.627 1.00 87.88 475 ARG A O 1
ATOM 3602 N N . PHE A 1 476 ? 2.901 -11.412 -0.970 1.00 91.00 476 PHE A N 1
ATOM 3603 C CA . PHE A 1 476 ? 3.272 -12.483 -0.039 1.00 91.00 476 PHE A CA 1
ATOM 3604 C C . PHE A 1 476 ? 3.241 -13.881 -0.670 1.00 91.00 476 PHE A C 1
ATOM 3606 O O . PHE A 1 476 ? 3.596 -14.843 -0.001 1.00 91.00 476 PHE A O 1
ATOM 3613 N N . THR A 1 477 ? 2.900 -14.014 -1.956 1.00 86.56 477 THR A N 1
ATOM 3614 C CA . THR A 1 477 ? 3.029 -15.280 -2.713 1.00 86.56 477 THR A CA 1
ATOM 3615 C C . THR A 1 477 ? 4.443 -15.868 -2.630 1.00 86.56 477 THR A C 1
ATOM 3617 O O . THR A 1 477 ? 4.604 -17.068 -2.436 1.00 86.56 477 THR A O 1
ATOM 3620 N N . ALA A 1 478 ? 5.474 -15.018 -2.657 1.00 81.31 478 ALA A N 1
ATOM 3621 C CA . ALA A 1 478 ? 6.873 -15.424 -2.496 1.00 81.31 478 ALA A CA 1
ATOM 3622 C C . ALA A 1 478 ? 7.261 -15.857 -1.060 1.00 81.31 478 ALA A C 1
ATOM 3624 O O . ALA A 1 478 ? 8.339 -16.411 -0.870 1.00 81.31 478 ALA A O 1
ATOM 3625 N N . VAL A 1 479 ? 6.413 -15.598 -0.055 1.00 85.62 479 VAL A N 1
ATOM 3626 C CA . VAL A 1 479 ? 6.660 -15.887 1.377 1.00 85.62 479 VAL A CA 1
ATOM 3627 C C . VAL A 1 479 ? 5.763 -17.020 1.898 1.00 85.62 479 VAL A C 1
ATOM 3629 O O . VAL A 1 479 ? 6.161 -17.774 2.782 1.00 85.62 479 VAL A O 1
ATOM 3632 N N . LEU A 1 480 ? 4.552 -17.142 1.345 1.00 87.88 480 LEU A N 1
ATOM 3633 C CA . LEU A 1 480 ? 3.495 -18.062 1.779 1.00 87.88 480 LEU A CA 1
ATOM 3634 C C . LEU A 1 480 ? 3.253 -19.229 0.800 1.00 87.88 480 LEU A C 1
ATOM 3636 O O . LEU A 1 480 ? 2.420 -20.089 1.070 1.00 87.88 480 LEU A O 1
ATOM 3640 N N . GLY A 1 481 ? 3.980 -19.287 -0.320 1.00 82.44 481 GLY A N 1
ATOM 3641 C CA . GLY A 1 481 ? 3.948 -20.414 -1.253 1.00 82.44 481 GLY A CA 1
ATOM 3642 C C . GLY A 1 481 ? 2.818 -20.371 -2.290 1.00 82.44 481 GLY A C 1
ATOM 3643 O O . GLY A 1 481 ? 2.210 -19.333 -2.562 1.00 82.44 481 GLY A O 1
ATOM 3644 N N . THR A 1 482 ? 2.573 -21.520 -2.926 1.00 85.44 482 THR A N 1
ATOM 3645 C CA . THR A 1 482 ? 1.764 -21.622 -4.154 1.00 85.44 482 THR A CA 1
ATOM 3646 C C . THR A 1 482 ? 0.266 -21.424 -3.943 1.00 85.44 482 THR A C 1
ATOM 3648 O O . THR A 1 482 ? -0.383 -20.907 -4.845 1.00 85.44 482 THR A O 1
ATOM 3651 N N . ALA A 1 483 ? -0.273 -21.726 -2.756 1.00 87.19 483 ALA A N 1
ATOM 3652 C CA . ALA A 1 483 ? -1.713 -21.693 -2.475 1.00 87.19 483 ALA A CA 1
ATOM 3653 C C . ALA A 1 483 ? -2.392 -20.361 -2.865 1.00 87.19 483 ALA A C 1
ATOM 3655 O O . ALA A 1 483 ? -3.493 -20.351 -3.412 1.00 87.19 483 ALA A O 1
ATOM 3656 N N . LEU A 1 484 ? -1.711 -19.226 -2.659 1.00 86.88 484 LEU A N 1
ATOM 3657 C CA . LEU A 1 484 ? -2.202 -17.914 -3.098 1.00 86.88 484 LEU A CA 1
ATOM 3658 C C . LEU A 1 484 ? -2.133 -17.724 -4.619 1.00 86.88 484 LEU A C 1
ATOM 3660 O O . LEU A 1 484 ? -3.031 -17.122 -5.200 1.00 86.88 484 LEU A O 1
ATOM 3664 N N . SER A 1 485 ? -1.088 -18.232 -5.269 1.00 86.38 485 SER A N 1
ATOM 3665 C CA . SER A 1 485 ? -0.931 -18.189 -6.727 1.00 86.38 485 SER A CA 1
ATOM 3666 C C . SER A 1 485 ? -2.028 -18.985 -7.434 1.00 86.38 485 SER A C 1
ATOM 3668 O O . SER A 1 485 ? -2.595 -18.505 -8.414 1.00 86.38 485 SER A O 1
ATOM 3670 N N . ASP A 1 486 ? -2.362 -20.164 -6.912 1.00 88.31 486 ASP A N 1
ATOM 3671 C CA . ASP A 1 486 ? -3.389 -21.048 -7.472 1.00 88.31 486 ASP A CA 1
ATOM 3672 C C . ASP A 1 486 ? -4.807 -20.503 -7.235 1.00 88.31 486 ASP A C 1
ATOM 3674 O O . ASP A 1 486 ? -5.654 -20.541 -8.132 1.00 88.31 486 ASP A O 1
ATOM 3678 N N . LEU A 1 487 ? -5.034 -19.850 -6.092 1.00 89.94 487 LEU A N 1
ATOM 3679 C CA . LEU A 1 487 ? -6.247 -19.072 -5.844 1.00 89.94 487 LEU A CA 1
ATOM 3680 C C . LEU A 1 487 ? -6.397 -17.920 -6.851 1.00 89.94 487 LEU A C 1
ATOM 3682 O O . LEU A 1 487 ? -7.464 -17.751 -7.439 1.00 89.94 487 LEU A O 1
ATOM 3686 N N . TYR A 1 488 ? -5.344 -17.131 -7.104 1.00 90.12 488 TYR A N 1
ATOM 3687 C CA . TYR A 1 488 ? -5.453 -16.004 -8.039 1.00 90.12 488 TYR A CA 1
ATOM 3688 C C . TYR A 1 488 ? -5.656 -16.435 -9.501 1.00 90.12 488 TYR A C 1
ATOM 3690 O O . TYR A 1 488 ? -6.286 -15.697 -10.257 1.00 90.12 488 TYR A O 1
ATOM 3698 N N . ARG A 1 489 ? -5.179 -17.624 -9.895 1.00 89.06 489 ARG A N 1
ATOM 3699 C CA . ARG A 1 489 ? -5.380 -18.210 -11.237 1.00 89.06 489 ARG A CA 1
ATOM 3700 C C . ARG A 1 489 ? -6.831 -18.562 -11.555 1.00 89.06 489 ARG A C 1
ATOM 3702 O O . ARG A 1 489 ? -7.172 -18.662 -12.727 1.00 89.06 489 ARG A O 1
ATOM 3709 N N . THR A 1 490 ? -7.664 -18.756 -10.535 1.00 90.25 490 THR A N 1
ATOM 3710 C CA . THR A 1 490 ? -9.061 -19.200 -10.678 1.00 90.25 490 THR A CA 1
ATOM 3711 C C . THR A 1 490 ? -10.085 -18.078 -10.473 1.00 90.25 490 THR A C 1
ATOM 3713 O O . THR A 1 490 ? -11.284 -18.341 -10.490 1.00 90.25 490 THR A O 1
ATOM 3716 N N . LEU A 1 491 ? -9.641 -16.830 -10.278 1.00 90.81 491 LEU A N 1
ATOM 3717 C CA . LEU A 1 491 ? -10.529 -15.673 -10.105 1.00 90.81 491 LEU A CA 1
ATOM 3718 C C . LEU A 1 491 ? -11.394 -15.436 -11.360 1.00 90.81 491 LEU A C 1
ATOM 3720 O O . LEU A 1 491 ? -10.834 -15.377 -12.455 1.00 90.81 491 LEU A O 1
ATOM 3724 N N . PRO A 1 492 ? -12.716 -15.218 -11.230 1.00 92.00 492 PRO A N 1
ATOM 3725 C CA . PRO A 1 492 ? -13.591 -14.983 -12.378 1.00 92.00 492 PRO A CA 1
ATOM 3726 C C . PRO A 1 492 ? -13.361 -13.617 -13.044 1.00 92.00 492 PRO A C 1
ATOM 3728 O O . PRO A 1 492 ? -12.953 -12.650 -12.396 1.00 92.00 492 PRO A O 1
ATOM 3731 N N . THR A 1 493 ? -13.695 -13.535 -14.334 1.00 91.88 493 THR A N 1
ATOM 3732 C CA . THR A 1 493 ? -13.885 -12.284 -15.090 1.00 91.88 493 THR A CA 1
ATOM 3733 C C . THR A 1 493 ? -15.324 -11.782 -15.005 1.00 91.88 493 THR A C 1
ATOM 3735 O O . THR A 1 493 ? -16.246 -12.524 -14.667 1.00 91.88 493 THR A O 1
ATOM 3738 N N . MET A 1 494 ? -15.529 -10.506 -15.333 1.00 90.25 494 MET A N 1
ATOM 3739 C CA . MET A 1 494 ? -16.855 -9.911 -15.509 1.00 90.25 494 MET A CA 1
ATOM 3740 C C . MET A 1 494 ? -17.479 -10.328 -16.843 1.00 90.25 494 MET A C 1
ATOM 3742 O O . MET A 1 494 ? -18.699 -10.435 -16.949 1.00 90.25 494 MET A O 1
ATOM 3746 N N . THR A 1 495 ? -16.638 -10.571 -17.849 1.00 91.50 495 THR A N 1
ATOM 3747 C CA . THR A 1 495 ? -17.027 -10.952 -19.205 1.00 91.50 495 THR A CA 1
ATOM 3748 C C . THR A 1 495 ? -16.629 -12.396 -19.495 1.00 91.50 495 THR A C 1
ATOM 3750 O O . THR A 1 495 ? -15.501 -12.819 -19.224 1.00 91.50 495 THR A O 1
ATOM 3753 N N . GLU A 1 496 ? -17.550 -13.161 -20.069 1.00 91.31 496 GLU A N 1
ATOM 3754 C CA . GLU A 1 496 ? -17.316 -14.522 -20.540 1.00 91.31 496 GLU A CA 1
ATOM 3755 C C . GLU A 1 496 ? -16.196 -14.545 -21.593 1.00 91.31 496 GLU A C 1
ATOM 3757 O O . GLU A 1 496 ? -16.114 -13.675 -22.459 1.00 91.31 496 GLU A O 1
ATOM 3762 N N . GLY A 1 497 ? -15.286 -15.519 -21.510 1.00 91.56 497 GLY A N 1
ATOM 3763 C CA . GLY A 1 497 ? -14.201 -15.667 -22.486 1.00 91.56 497 GLY A CA 1
ATOM 3764 C C . GLY A 1 497 ? -13.164 -14.530 -22.517 1.00 91.56 497 GLY A C 1
ATOM 3765 O O . GLY A 1 497 ? -12.320 -14.515 -23.420 1.00 91.56 497 GLY A O 1
ATOM 3766 N N . ALA A 1 498 ? -13.158 -13.601 -21.556 1.00 94.38 498 ALA A N 1
ATOM 3767 C CA . ALA A 1 498 ? -12.107 -12.589 -21.438 1.00 94.38 498 ALA A CA 1
ATOM 3768 C C . ALA A 1 498 ? -10.707 -13.201 -21.196 1.00 94.38 498 ALA A C 1
ATOM 3770 O O . ALA A 1 498 ? -10.544 -14.372 -20.844 1.00 94.38 498 ALA A O 1
ATOM 3771 N N . LEU A 1 499 ? -9.669 -12.404 -21.442 1.00 95.44 499 LEU A N 1
ATOM 3772 C CA . LEU A 1 499 ? -8.268 -12.716 -21.172 1.00 95.44 499 LEU A CA 1
ATOM 3773 C C . LEU A 1 499 ? -7.894 -12.177 -19.783 1.00 95.44 499 LEU A C 1
ATOM 3775 O O . LEU A 1 499 ? -7.828 -10.961 -19.589 1.00 95.44 499 LEU A O 1
ATOM 3779 N N . HIS A 1 500 ? -7.612 -13.077 -18.838 1.00 94.75 500 HIS A N 1
ATOM 3780 C CA . HIS A 1 500 ? -7.054 -12.731 -17.528 1.00 94.75 500 HIS A CA 1
ATOM 3781 C C . HIS A 1 500 ? -5.615 -12.231 -17.689 1.00 94.75 500 HIS A C 1
ATOM 3783 O O . HIS A 1 500 ? -4.707 -13.028 -17.949 1.00 94.75 500 HIS A O 1
ATOM 3789 N N . ALA A 1 501 ? -5.399 -10.925 -17.531 1.00 96.00 501 ALA A N 1
ATOM 3790 C CA . ALA A 1 501 ? -4.090 -10.312 -17.723 1.00 96.00 501 ALA A CA 1
ATOM 3791 C C . ALA A 1 501 ? -3.592 -9.625 -16.448 1.00 96.00 501 ALA A C 1
ATOM 3793 O O . ALA A 1 501 ? -4.237 -8.728 -15.913 1.00 96.00 501 ALA A O 1
ATOM 3794 N N . GLN A 1 502 ? -2.418 -10.014 -15.959 1.00 96.00 502 GLN A N 1
ATOM 3795 C CA . GLN A 1 502 ? -1.771 -9.353 -14.830 1.00 96.00 502 GLN A CA 1
ATOM 3796 C C . GLN A 1 502 ? -1.187 -8.012 -15.285 1.00 96.00 502 GLN A C 1
ATOM 3798 O O . GLN A 1 502 ? -0.336 -7.967 -16.174 1.00 96.00 502 GLN A O 1
ATOM 3803 N N . LEU A 1 503 ? -1.617 -6.914 -14.664 1.00 95.94 503 LEU A N 1
ATOM 3804 C CA . LEU A 1 503 ? -1.075 -5.590 -14.966 1.00 95.94 503 LEU A CA 1
ATOM 3805 C C . LEU A 1 503 ? 0.271 -5.412 -14.239 1.00 95.94 503 LEU A C 1
ATOM 3807 O O . LEU A 1 503 ? 0.309 -5.333 -13.010 1.00 95.94 503 LEU A O 1
ATOM 3811 N N . SER A 1 504 ? 1.371 -5.378 -14.994 1.00 95.62 504 SER A N 1
ATOM 3812 C CA . SER A 1 504 ? 2.745 -5.265 -14.487 1.00 95.62 504 SER A CA 1
ATOM 3813 C C . SER A 1 504 ? 3.235 -3.835 -14.696 1.00 95.62 504 SER A C 1
ATOM 3815 O O . SER A 1 504 ? 3.421 -3.405 -15.831 1.00 95.62 504 SER A O 1
ATOM 3817 N N . VAL A 1 505 ? 3.368 -3.068 -13.611 1.00 92.69 505 VAL A N 1
ATOM 3818 C CA . VAL A 1 505 ? 3.539 -1.608 -13.674 1.00 92.69 505 VAL A CA 1
ATOM 3819 C C . VAL A 1 505 ? 4.789 -1.169 -12.930 1.00 92.69 505 VAL A C 1
ATOM 3821 O O . VAL A 1 505 ? 4.888 -1.368 -11.717 1.00 92.69 505 VAL A O 1
ATOM 3824 N N . MET A 1 506 ? 5.694 -0.480 -13.627 1.00 91.50 506 MET A N 1
ATOM 3825 C CA . MET A 1 506 ? 6.771 0.264 -12.975 1.00 91.50 506 MET A CA 1
ATOM 3826 C C . MET A 1 506 ? 6.185 1.444 -12.176 1.00 91.50 506 MET A C 1
ATOM 3828 O O . MET A 1 506 ? 5.558 2.326 -12.770 1.00 91.50 506 MET A O 1
ATOM 3832 N N . PRO A 1 507 ? 6.358 1.495 -10.842 1.00 91.25 507 PRO A N 1
ATOM 3833 C CA . PRO A 1 507 ? 5.853 2.598 -10.034 1.00 91.25 507 PRO A CA 1
ATOM 3834 C C . PRO A 1 507 ? 6.745 3.840 -10.158 1.00 91.25 507 PRO A C 1
ATOM 3836 O O . PRO A 1 507 ? 7.951 3.733 -10.377 1.00 91.25 507 PRO A O 1
ATOM 3839 N N . ASP A 1 508 ? 6.172 5.018 -9.899 1.00 84.69 508 ASP A N 1
ATOM 3840 C CA . ASP A 1 508 ? 6.864 6.320 -9.983 1.00 84.69 508 ASP A CA 1
ATOM 3841 C C . ASP A 1 508 ? 8.082 6.468 -9.042 1.00 84.69 508 ASP A C 1
ATOM 3843 O O . ASP A 1 508 ? 8.878 7.400 -9.187 1.00 84.69 508 ASP A O 1
ATOM 3847 N N . PHE A 1 509 ? 8.219 5.582 -8.049 1.00 86.88 509 PHE A N 1
ATOM 3848 C CA . PHE A 1 509 ? 9.247 5.637 -7.010 1.00 86.88 509 PHE A CA 1
ATOM 3849 C C . PHE A 1 509 ? 9.889 4.253 -6.803 1.00 86.88 509 PHE A C 1
ATOM 3851 O O . PHE A 1 509 ? 9.154 3.305 -6.519 1.00 86.88 509 PHE A O 1
ATOM 3858 N N . PRO A 1 510 ? 11.232 4.118 -6.841 1.00 90.12 510 PRO A N 1
ATOM 3859 C CA . PRO A 1 510 ? 11.926 2.830 -6.727 1.00 90.12 510 PRO A CA 1
ATOM 3860 C C . PRO A 1 510 ? 11.489 1.994 -5.521 1.00 90.12 510 PRO A C 1
ATOM 3862 O O . PRO A 1 510 ? 11.040 0.870 -5.694 1.00 90.12 510 PRO A O 1
ATOM 3865 N N . HIS A 1 511 ? 11.488 2.580 -4.319 1.00 89.50 511 HIS A N 1
ATOM 3866 C CA . HIS A 1 511 ? 11.112 1.904 -3.068 1.00 89.50 511 HIS A CA 1
ATOM 3867 C C . HIS A 1 511 ? 9.666 1.359 -3.052 1.00 89.50 511 HIS A C 1
ATOM 3869 O O . HIS A 1 511 ? 9.345 0.469 -2.266 1.00 89.50 511 HIS A O 1
ATOM 3875 N N . ALA A 1 512 ? 8.769 1.852 -3.918 1.00 91.94 512 ALA A N 1
ATOM 3876 C CA . ALA A 1 512 ? 7.420 1.294 -4.041 1.00 91.94 512 ALA A CA 1
ATOM 3877 C C . ALA A 1 512 ? 7.427 -0.111 -4.675 1.00 91.94 512 ALA A C 1
ATOM 3879 O O . ALA A 1 512 ? 6.524 -0.904 -4.405 1.00 91.94 512 ALA A O 1
ATOM 3880 N N . GLN A 1 513 ? 8.473 -0.465 -5.434 1.00 93.69 513 GLN A N 1
ATOM 3881 C CA . GLN A 1 513 ? 8.643 -1.809 -5.986 1.00 93.69 513 GLN A CA 1
ATOM 3882 C C . GLN A 1 513 ? 8.741 -2.880 -4.890 1.00 93.69 513 GLN A C 1
ATOM 3884 O O . GLN A 1 513 ? 8.305 -4.009 -5.113 1.00 93.69 513 GLN A O 1
ATOM 3889 N N . ASN A 1 514 ? 9.214 -2.534 -3.683 1.00 92.00 514 ASN A N 1
ATOM 3890 C CA . ASN A 1 514 ? 9.199 -3.439 -2.528 1.00 92.00 514 ASN A CA 1
ATOM 3891 C C . ASN A 1 514 ? 7.802 -4.032 -2.271 1.00 92.00 514 ASN A C 1
ATOM 3893 O O . ASN A 1 514 ? 7.707 -5.185 -1.848 1.00 92.00 514 ASN A O 1
ATOM 3897 N N . VAL A 1 515 ? 6.725 -3.277 -2.528 1.00 91.06 515 VAL A N 1
ATOM 3898 C CA . VAL A 1 515 ? 5.346 -3.730 -2.279 1.00 91.06 515 VAL A CA 1
ATOM 3899 C C . VAL A 1 515 ? 4.570 -4.134 -3.534 1.00 91.06 515 VAL A C 1
ATOM 3901 O O . VAL A 1 515 ? 3.513 -4.745 -3.386 1.00 91.06 515 VAL A O 1
ATOM 3904 N N . SER A 1 516 ? 5.068 -3.839 -4.742 1.00 93.00 516 SER A N 1
ATOM 3905 C CA . SER A 1 516 ? 4.374 -4.131 -6.010 1.00 93.00 516 SER A CA 1
ATOM 3906 C C . SER A 1 516 ? 5.021 -5.178 -6.918 1.00 93.00 516 SER A C 1
ATOM 3908 O O . SER A 1 516 ? 4.394 -5.586 -7.892 1.00 93.00 516 SER A O 1
ATOM 3910 N N . ARG A 1 517 ? 6.234 -5.640 -6.601 1.00 92.94 517 ARG A N 1
ATOM 3911 C CA . ARG A 1 517 ? 6.921 -6.736 -7.299 1.00 92.94 517 ARG A CA 1
ATOM 3912 C C . ARG A 1 517 ? 6.245 -8.071 -6.953 1.00 92.94 517 ARG A C 1
ATOM 3914 O O . ARG A 1 517 ? 6.246 -8.480 -5.794 1.00 92.94 517 ARG A O 1
ATOM 3921 N N . ILE A 1 518 ? 5.599 -8.697 -7.940 1.00 92.62 518 ILE A N 1
ATOM 3922 C CA . ILE A 1 518 ? 4.731 -9.882 -7.794 1.00 92.62 518 ILE A CA 1
ATOM 3923 C C . ILE A 1 518 ? 4.961 -10.786 -9.013 1.00 92.62 518 ILE A C 1
ATOM 3925 O O . ILE A 1 518 ? 4.814 -10.278 -10.124 1.00 92.62 518 ILE A O 1
ATOM 3929 N N . PRO A 1 519 ? 5.271 -12.091 -8.851 1.00 91.62 519 PRO A N 1
ATOM 3930 C CA . PRO A 1 519 ? 5.514 -13.011 -9.969 1.00 91.62 519 PRO A CA 1
ATOM 3931 C C . PRO A 1 519 ? 4.394 -13.032 -11.018 1.00 91.62 519 PRO A C 1
ATOM 3933 O O . PRO A 1 519 ? 3.279 -12.605 -10.741 1.00 91.62 519 PRO A O 1
ATOM 3936 N N . ALA A 1 520 ? 4.660 -13.545 -12.222 1.00 92.50 520 ALA A N 1
ATOM 3937 C CA . ALA A 1 520 ? 3.611 -13.754 -13.223 1.00 92.50 520 ALA A CA 1
ATOM 3938 C C . ALA A 1 520 ? 2.706 -14.923 -12.787 1.00 92.50 520 ALA A C 1
ATOM 3940 O O . ALA A 1 520 ? 3.103 -16.085 -12.864 1.00 92.50 520 ALA A O 1
ATOM 3941 N N . LEU A 1 521 ? 1.515 -14.612 -12.271 1.00 91.44 521 LEU A N 1
ATOM 3942 C CA . LEU A 1 521 ? 0.583 -15.613 -11.735 1.00 91.44 521 LEU A CA 1
ATOM 3943 C C . LEU A 1 521 ? -0.479 -16.020 -12.760 1.00 91.44 521 LEU A C 1
ATOM 3945 O O . LEU A 1 521 ? -0.903 -17.176 -12.761 1.00 91.44 521 LEU A O 1
ATOM 3949 N N . LEU A 1 522 ? -0.882 -15.080 -13.620 1.00 93.19 522 LEU A N 1
ATOM 3950 C CA . LEU A 1 522 ? -1.919 -15.247 -14.642 1.00 93.19 522 LEU A CA 1
ATOM 3951 C C . LEU A 1 522 ? -1.323 -15.607 -16.017 1.00 93.19 522 LEU A C 1
ATOM 3953 O O . LEU A 1 522 ? -0.143 -15.337 -16.246 1.00 93.19 522 LEU A O 1
ATOM 3957 N N . PRO A 1 523 ? -2.119 -16.173 -16.951 1.00 93.69 523 PRO A N 1
ATOM 3958 C CA . PRO A 1 523 ? -1.621 -16.610 -18.260 1.00 93.69 523 PRO A CA 1
ATOM 3959 C C . PRO A 1 523 ? -1.078 -15.479 -19.144 1.00 93.69 523 PRO A C 1
ATOM 3961 O O . PRO A 1 523 ? -0.232 -15.733 -19.999 1.00 93.69 523 PRO A O 1
ATOM 3964 N N . TYR A 1 524 ? -1.556 -14.247 -18.938 1.00 97.06 524 TYR A N 1
ATOM 3965 C CA . TYR A 1 524 ? -1.121 -13.068 -19.683 1.00 97.06 524 TYR A CA 1
ATOM 3966 C C . TYR A 1 524 ? -0.603 -11.962 -18.760 1.00 97.06 524 TYR A C 1
ATOM 3968 O O . TYR A 1 524 ? -1.049 -11.827 -17.619 1.00 97.06 524 TYR A O 1
ATOM 3976 N N . VAL A 1 525 ? 0.300 -11.127 -19.275 1.00 97.75 525 VAL A N 1
ATOM 3977 C CA . VAL A 1 525 ? 0.853 -9.948 -18.594 1.00 97.75 525 VAL A CA 1
ATOM 3978 C C . VAL A 1 525 ? 0.760 -8.729 -19.513 1.00 97.75 525 VAL A C 1
ATOM 3980 O O . VAL A 1 525 ? 1.127 -8.809 -20.682 1.00 97.75 525 VAL A O 1
ATOM 3983 N N . ILE A 1 526 ? 0.316 -7.589 -18.978 1.00 97.62 526 ILE A N 1
ATOM 3984 C CA . ILE A 1 526 ? 0.397 -6.279 -19.644 1.00 97.62 526 ILE A CA 1
ATOM 3985 C C . ILE A 1 526 ? 1.567 -5.506 -19.010 1.00 97.62 526 ILE A C 1
ATOM 3987 O O . ILE A 1 526 ? 1.427 -5.067 -17.863 1.00 97.62 526 ILE A O 1
ATOM 3991 N N . PRO A 1 527 ? 2.720 -5.357 -19.690 1.00 95.75 527 PRO A N 1
ATOM 3992 C CA . PRO A 1 527 ? 3.852 -4.579 -19.192 1.00 95.75 527 PRO A CA 1
ATOM 3993 C C . PRO A 1 527 ? 3.650 -3.072 -19.415 1.00 95.75 527 PRO A C 1
ATOM 3995 O O . PRO A 1 527 ? 3.373 -2.620 -20.524 1.00 95.75 527 PRO A O 1
ATOM 3998 N N . VAL A 1 528 ? 3.831 -2.272 -18.363 1.00 92.81 528 VAL A N 1
ATOM 3999 C CA . VAL A 1 528 ? 3.645 -0.814 -18.390 1.00 92.81 528 VAL A CA 1
ATOM 4000 C C . VAL A 1 528 ? 4.884 -0.116 -17.824 1.00 92.81 528 VAL A C 1
ATOM 4002 O O . VAL A 1 528 ? 5.137 -0.150 -16.618 1.00 92.81 528 VAL A O 1
ATOM 4005 N N . GLY A 1 529 ? 5.654 0.530 -18.706 1.00 90.06 529 GLY A N 1
ATOM 4006 C CA . GLY A 1 529 ? 6.952 1.134 -18.379 1.00 90.06 529 GLY A CA 1
ATOM 4007 C C . GLY A 1 529 ? 8.109 0.133 -18.244 1.00 90.06 529 GLY A C 1
ATOM 4008 O O . GLY A 1 529 ? 9.150 0.495 -17.707 1.00 90.06 529 GLY A O 1
ATOM 4009 N N . GLU A 1 530 ? 7.934 -1.112 -18.697 1.00 91.94 530 GLU A N 1
ATOM 4010 C CA . GLU A 1 530 ? 8.942 -2.180 -18.640 1.00 91.94 530 GLU A CA 1
ATOM 4011 C C . GLU A 1 530 ? 9.473 -2.520 -20.037 1.00 91.94 530 GLU A C 1
ATOM 4013 O O . GLU A 1 530 ? 8.689 -2.654 -20.975 1.00 91.94 530 GLU A O 1
ATOM 4018 N N . THR A 1 531 ? 10.781 -2.757 -20.151 1.00 91.88 531 THR A N 1
ATOM 4019 C CA . THR A 1 531 ? 11.404 -3.349 -21.346 1.00 91.88 531 THR A CA 1
ATOM 4020 C C . THR A 1 531 ? 11.195 -4.861 -21.326 1.00 91.88 531 THR A C 1
ATOM 4022 O O . THR A 1 531 ? 11.587 -5.517 -20.358 1.00 91.88 531 THR A O 1
ATOM 4025 N N . ARG A 1 532 ? 10.604 -5.442 -22.377 1.00 90.44 532 ARG A N 1
ATOM 4026 C CA . ARG A 1 532 ? 10.473 -6.904 -22.519 1.00 90.44 532 ARG A CA 1
ATOM 4027 C C . ARG A 1 532 ? 10.572 -7.336 -23.978 1.00 90.44 532 ARG A C 1
ATOM 4029 O O . ARG A 1 532 ? 9.917 -6.758 -24.837 1.00 90.44 532 ARG A O 1
ATOM 4036 N N . THR A 1 533 ? 11.314 -8.409 -24.239 1.00 88.44 533 THR A N 1
ATOM 4037 C CA . THR A 1 533 ? 11.251 -9.140 -25.514 1.00 88.44 533 THR A CA 1
ATOM 4038 C C . THR A 1 533 ? 9.821 -9.656 -25.751 1.00 88.44 533 THR A C 1
ATOM 4040 O O . THR A 1 533 ? 9.226 -10.178 -24.803 1.00 88.44 533 THR A O 1
ATOM 4043 N N . PRO A 1 534 ? 9.252 -9.543 -26.968 1.00 89.12 534 PRO A N 1
ATOM 4044 C CA . PRO A 1 534 ? 7.912 -10.050 -27.263 1.00 89.12 534 PRO A CA 1
ATOM 4045 C C . PRO A 1 534 ? 7.770 -11.557 -27.006 1.00 89.12 534 PRO A C 1
ATOM 4047 O O . PRO A 1 534 ? 8.670 -12.333 -27.321 1.00 89.12 534 PRO A O 1
ATOM 4050 N N . ALA A 1 535 ? 6.622 -11.965 -26.462 1.00 91.81 535 ALA A N 1
ATOM 4051 C CA . ALA A 1 535 ? 6.242 -13.359 -26.232 1.00 91.81 535 ALA A CA 1
ATOM 4052 C C . ALA A 1 535 ? 4.708 -13.485 -26.174 1.00 91.81 535 ALA A C 1
ATOM 4054 O O . ALA A 1 535 ? 4.029 -12.524 -25.814 1.00 91.81 535 ALA A O 1
ATOM 4055 N N . ASP A 1 536 ? 4.154 -14.666 -26.462 1.00 92.44 536 ASP A N 1
ATOM 4056 C CA . ASP A 1 536 ? 2.697 -14.871 -26.607 1.00 92.44 536 ASP A CA 1
ATOM 4057 C C . ASP A 1 536 ? 1.883 -14.599 -25.328 1.00 92.44 536 ASP A C 1
ATOM 4059 O O . ASP A 1 536 ? 0.698 -14.252 -25.394 1.00 92.44 536 ASP A O 1
ATOM 4063 N N . CYS A 1 537 ? 2.524 -14.709 -24.160 1.00 94.62 537 CYS A N 1
ATOM 4064 C CA . CYS A 1 537 ? 1.958 -14.362 -22.856 1.00 94.62 537 CYS A CA 1
ATOM 4065 C C . CYS A 1 537 ? 1.976 -12.850 -22.554 1.00 94.62 537 CYS A C 1
ATOM 4067 O O . CYS A 1 537 ? 1.407 -12.421 -21.552 1.00 94.62 537 CYS A O 1
ATOM 4069 N N . LEU A 1 538 ? 2.598 -12.017 -23.393 1.00 96.31 538 LEU A N 1
ATOM 4070 C CA . LEU A 1 538 ? 2.586 -10.562 -23.244 1.00 96.31 538 LEU A CA 1
ATOM 4071 C C . LEU A 1 538 ? 1.490 -9.936 -24.114 1.00 96.31 538 LEU A C 1
ATOM 4073 O O . LEU A 1 538 ? 1.311 -10.286 -25.282 1.00 96.31 538 LEU A O 1
ATOM 4077 N N . ILE A 1 539 ? 0.765 -8.977 -23.546 1.00 96.94 539 ILE A N 1
ATOM 4078 C CA . ILE A 1 539 ? -0.177 -8.121 -24.270 1.00 96.94 539 ILE A CA 1
ATOM 4079 C C . ILE A 1 539 ? 0.396 -6.706 -24.230 1.00 96.94 539 ILE A C 1
ATOM 4081 O O . ILE A 1 539 ? 0.345 -6.044 -23.194 1.00 96.94 539 ILE A O 1
ATOM 4085 N N . ASP A 1 540 ? 0.998 -6.276 -25.339 1.00 93.56 540 ASP A N 1
ATOM 4086 C CA . ASP A 1 540 ? 1.576 -4.936 -25.455 1.00 93.56 540 ASP A CA 1
ATOM 4087 C C . ASP A 1 540 ? 0.479 -3.857 -25.405 1.00 93.56 540 ASP A C 1
ATOM 4089 O O . ASP A 1 540 ? -0.653 -4.084 -25.833 1.00 93.56 540 ASP A O 1
ATOM 4093 N N . ILE A 1 541 ? 0.815 -2.661 -24.920 1.00 92.50 541 ILE A N 1
ATOM 4094 C CA . ILE A 1 541 ? -0.082 -1.497 -24.929 1.00 92.50 541 ILE A CA 1
ATOM 4095 C C . ILE A 1 541 ? -0.519 -1.144 -26.360 1.00 92.50 541 ILE A C 1
ATOM 4097 O O . ILE A 1 541 ? -1.646 -0.688 -26.551 1.00 92.50 541 ILE A O 1
ATOM 4101 N N . ASP A 1 542 ? 0.322 -1.403 -27.359 1.00 91.38 542 ASP A N 1
ATOM 4102 C CA . ASP A 1 542 ? 0.040 -1.115 -28.769 1.00 91.38 542 ASP A CA 1
ATOM 4103 C C . ASP A 1 542 ? -0.869 -2.178 -29.426 1.00 91.38 542 ASP A C 1
ATOM 4105 O O . ASP A 1 542 ? -1.437 -1.940 -30.492 1.00 91.38 542 ASP A O 1
ATOM 4109 N N . ASP A 1 543 ? -1.071 -3.329 -28.769 1.00 95.19 543 ASP A N 1
ATOM 4110 C CA . ASP A 1 543 ? -2.095 -4.329 -29.112 1.00 95.19 543 ASP A CA 1
ATOM 4111 C C . ASP A 1 543 ? -3.451 -4.033 -28.438 1.00 95.19 543 ASP A C 1
ATOM 4113 O O . ASP A 1 543 ? -4.470 -4.617 -28.809 1.00 95.19 543 ASP A O 1
ATOM 4117 N N . LEU A 1 544 ? -3.497 -3.119 -27.462 1.00 97.06 544 LEU A N 1
ATOM 4118 C CA . LEU A 1 544 ? -4.709 -2.802 -26.710 1.00 97.06 544 LEU A CA 1
ATOM 4119 C C . LEU A 1 544 ? -5.540 -1.689 -27.364 1.00 97.06 544 LEU A C 1
ATOM 4121 O O . LEU A 1 544 ? -5.052 -0.598 -27.668 1.00 97.06 544 LEU A O 1
ATOM 4125 N N . ALA A 1 545 ? -6.843 -1.936 -27.484 1.00 96.50 545 ALA A N 1
ATOM 4126 C CA . ALA A 1 545 ? -7.844 -0.967 -27.914 1.00 96.50 545 ALA A CA 1
ATOM 4127 C C . ALA A 1 545 ? -8.970 -0.798 -26.883 1.00 96.50 545 ALA A C 1
ATOM 4129 O O . ALA A 1 545 ? -9.337 -1.735 -26.173 1.00 96.50 545 ALA A O 1
ATOM 4130 N N . VAL A 1 546 ? -9.546 0.402 -26.846 1.00 96.38 546 VAL A N 1
ATOM 4131 C CA . VAL A 1 546 ? -10.836 0.690 -26.213 1.00 96.38 546 VAL A CA 1
ATOM 4132 C C . VAL A 1 546 ? -11.947 0.376 -27.215 1.00 96.38 546 VAL A C 1
ATOM 4134 O O . VAL A 1 546 ? -11.877 0.775 -28.380 1.00 96.38 546 VAL A O 1
ATOM 4137 N N . TYR A 1 547 ? -12.971 -0.332 -26.747 1.00 93.50 547 TYR A N 1
ATOM 4138 C CA . TYR A 1 547 ? -14.142 -0.751 -27.512 1.00 93.50 547 TYR A CA 1
ATOM 4139 C C . TYR A 1 547 ? -15.423 -0.284 -26.816 1.00 93.50 547 TYR A C 1
ATOM 4141 O O . TYR A 1 547 ? -15.602 -0.567 -25.632 1.00 93.50 547 TYR A O 1
ATOM 4149 N N . SER A 1 548 ? -16.326 0.391 -27.533 1.00 91.75 548 SER A N 1
ATOM 4150 C CA . SER A 1 548 ? -17.625 0.821 -26.989 1.00 91.75 548 SER A CA 1
ATOM 4151 C C . SER A 1 548 ? -18.773 -0.052 -27.482 1.00 91.75 548 SER A C 1
ATOM 4153 O O . SER A 1 548 ? -18.987 -0.187 -28.689 1.00 91.75 548 SER A O 1
ATOM 4155 N N . THR A 1 549 ? -19.569 -0.569 -26.543 1.00 86.69 549 THR A N 1
ATOM 4156 C CA . THR A 1 549 ? -20.877 -1.201 -26.808 1.00 86.69 549 THR A CA 1
ATOM 4157 C C . THR A 1 549 ? -22.032 -0.194 -26.839 1.00 86.69 549 THR A C 1
ATOM 4159 O O . THR A 1 549 ? -23.186 -0.585 -26.981 1.00 86.69 549 THR A O 1
ATOM 4162 N N . GLY A 1 550 ? -21.757 1.100 -26.641 1.00 83.75 550 GLY A N 1
ATOM 4163 C CA . GLY A 1 550 ? -22.781 2.124 -26.406 1.00 83.75 550 GLY A CA 1
ATOM 4164 C C . GLY A 1 550 ? -23.371 2.117 -24.988 1.00 83.75 550 GLY A C 1
ATOM 4165 O O . GLY A 1 550 ? -24.043 3.074 -24.624 1.00 83.75 550 GLY A O 1
ATOM 4166 N N . ARG A 1 551 ? -23.079 1.094 -24.167 1.00 82.44 551 ARG A N 1
ATOM 4167 C CA . ARG A 1 551 ? -23.437 1.020 -22.734 1.00 82.44 551 ARG A CA 1
ATOM 4168 C C . ARG A 1 551 ? -22.245 0.869 -21.791 1.00 82.44 551 ARG A C 1
ATOM 4170 O O . ARG A 1 551 ? -22.341 1.258 -20.640 1.00 82.44 551 ARG A O 1
ATOM 4177 N N . ALA A 1 552 ? -21.146 0.293 -22.264 1.00 89.25 552 ALA A N 1
ATOM 4178 C CA . ALA A 1 552 ? -19.913 0.151 -21.503 1.00 89.25 552 ALA A CA 1
ATOM 4179 C C . ALA A 1 552 ? -18.697 0.244 -22.429 1.00 89.25 552 ALA A C 1
ATOM 4181 O O . ALA A 1 552 ? -18.798 -0.022 -23.635 1.00 89.25 552 ALA A O 1
ATOM 4182 N N . LEU A 1 553 ? -17.545 0.596 -21.857 1.00 93.31 553 LEU A N 1
ATOM 4183 C CA . LEU A 1 553 ? -16.258 0.450 -22.526 1.00 93.31 553 LEU A CA 1
ATOM 4184 C C . LEU A 1 553 ? -15.579 -0.846 -22.076 1.00 93.31 553 LEU A C 1
ATOM 4186 O O . LEU A 1 553 ? -15.553 -1.177 -20.892 1.00 93.31 553 LEU A O 1
ATOM 4190 N N . HIS A 1 554 ? -14.985 -1.552 -23.031 1.00 94.31 554 HIS A N 1
ATOM 4191 C CA . HIS A 1 554 ? -14.181 -2.746 -22.801 1.00 94.31 554 HIS A CA 1
ATOM 4192 C C . HIS A 1 554 ? -12.764 -2.520 -23.332 1.00 94.31 554 HIS A C 1
ATOM 4194 O O . HIS A 1 554 ? -12.553 -1.784 -24.298 1.00 94.31 554 HIS A O 1
ATOM 4200 N N . LEU A 1 555 ? -11.793 -3.180 -22.707 1.00 96.56 555 LEU A N 1
ATOM 4201 C CA . LEU A 1 555 ? -10.422 -3.267 -23.195 1.00 96.56 555 LEU A CA 1
ATOM 4202 C C . LEU A 1 555 ? -10.301 -4.525 -24.069 1.00 96.56 555 LEU A C 1
ATOM 4204 O O . LEU A 1 555 ? -10.776 -5.585 -23.668 1.00 96.56 555 LEU A O 1
ATOM 4208 N N . VAL A 1 556 ? -9.694 -4.429 -25.253 1.00 96.19 556 VAL A N 1
ATOM 4209 C CA . VAL A 1 556 ? -9.617 -5.524 -26.240 1.00 96.19 556 VAL A CA 1
ATOM 4210 C C . VAL A 1 556 ? -8.189 -5.673 -26.765 1.00 96.19 556 VAL A C 1
ATOM 4212 O O . VAL A 1 556 ? -7.573 -4.685 -27.151 1.00 96.19 556 VAL A O 1
ATOM 4215 N N . SER A 1 557 ? -7.683 -6.909 -26.830 1.00 96.12 557 SER A N 1
ATOM 4216 C CA . SER A 1 557 ? -6.467 -7.259 -27.582 1.00 96.12 557 SER A CA 1
ATOM 4217 C C . SER A 1 557 ? -6.831 -7.373 -29.063 1.00 96.12 557 SER A C 1
ATOM 4219 O O . SER A 1 557 ? -7.644 -8.222 -29.441 1.00 96.12 557 SER A O 1
ATOM 4221 N N . MET A 1 558 ? -6.272 -6.502 -29.904 1.00 94.69 558 MET A N 1
ATOM 4222 C CA . MET A 1 558 ? -6.613 -6.393 -31.326 1.00 94.69 558 MET A CA 1
ATOM 4223 C C . MET A 1 558 ? -6.172 -7.622 -32.127 1.00 94.69 558 MET A C 1
ATOM 4225 O O . MET A 1 558 ? -6.926 -8.107 -32.971 1.00 94.69 558 MET A O 1
ATOM 4229 N N . SER A 1 559 ? -4.980 -8.153 -31.844 1.00 93.75 559 SER A N 1
ATOM 4230 C CA . SER A 1 559 ? -4.452 -9.380 -32.455 1.00 93.75 559 SER A CA 1
ATOM 4231 C C . SER A 1 559 ? -5.274 -10.617 -32.086 1.00 93.75 559 SER A C 1
ATOM 4233 O O . SER A 1 559 ? -5.619 -11.409 -32.962 1.00 93.75 559 SER A O 1
ATOM 4235 N N . ARG A 1 560 ? -5.639 -10.765 -30.805 1.00 93.62 560 ARG A N 1
ATOM 4236 C CA . ARG A 1 560 ? -6.369 -11.934 -30.277 1.00 93.62 560 ARG A CA 1
ATOM 4237 C C . ARG A 1 560 ? -7.894 -11.818 -30.409 1.00 93.62 560 ARG A C 1
ATOM 4239 O O . ARG A 1 560 ? -8.589 -12.785 -30.114 1.00 93.62 560 ARG A O 1
ATOM 4246 N N . ARG A 1 561 ? -8.410 -10.642 -30.798 1.00 92.50 561 ARG A N 1
ATOM 4247 C CA . ARG A 1 561 ? -9.842 -10.271 -30.873 1.00 92.50 561 ARG A CA 1
ATOM 4248 C C . ARG A 1 561 ? -10.661 -10.688 -29.647 1.00 92.50 561 ARG A C 1
ATOM 4250 O O . ARG A 1 561 ? -11.798 -11.138 -29.762 1.00 92.50 561 ARG A O 1
ATOM 4257 N N . ARG A 1 562 ? -10.079 -10.546 -28.456 1.00 94.56 562 ARG A N 1
ATOM 4258 C CA . ARG A 1 562 ? -10.719 -10.893 -27.180 1.00 94.56 562 ARG A CA 1
ATOM 4259 C C . ARG A 1 562 ? -10.626 -9.736 -26.204 1.00 94.56 562 ARG A C 1
ATOM 4261 O O . ARG A 1 562 ? -9.636 -9.002 -26.187 1.00 94.56 562 ARG A O 1
ATOM 4268 N N . ILE A 1 563 ? -11.662 -9.607 -25.381 1.00 95.62 563 ILE A N 1
ATOM 4269 C CA . ILE A 1 563 ? -11.676 -8.686 -24.246 1.00 95.62 563 ILE A CA 1
ATOM 4270 C C . ILE A 1 563 ? -10.566 -9.079 -23.272 1.00 95.62 563 ILE A C 1
ATOM 4272 O O . ILE A 1 563 ? -10.288 -10.261 -23.079 1.00 95.62 563 ILE A O 1
ATOM 4276 N N . VAL A 1 564 ? -9.924 -8.081 -22.681 1.00 96.81 564 VAL A N 1
ATOM 4277 C CA . VAL A 1 564 ? -8.849 -8.212 -21.701 1.00 96.81 564 VAL A CA 1
ATOM 4278 C C . VAL A 1 564 ? -9.334 -7.589 -20.402 1.00 96.81 564 VAL A C 1
ATOM 4280 O O . VAL A 1 564 ? -9.764 -6.439 -20.397 1.00 96.81 564 VAL A O 1
ATOM 4283 N N . GLU A 1 565 ? -9.241 -8.317 -19.294 1.00 95.38 565 GLU A N 1
ATOM 4284 C CA . GLU A 1 565 ? -9.535 -7.773 -17.967 1.00 95.38 565 GLU A CA 1
ATOM 4285 C C . GLU A 1 565 ? -8.226 -7.680 -17.167 1.00 95.38 565 GLU A C 1
ATOM 4287 O O . GLU A 1 565 ? -7.620 -8.712 -16.863 1.00 95.38 565 GLU A O 1
ATOM 4292 N N . PRO A 1 566 ? -7.735 -6.461 -16.856 1.00 95.38 566 PRO A N 1
ATOM 4293 C CA . PRO A 1 566 ? -6.500 -6.292 -16.096 1.00 95.38 566 PRO A CA 1
ATOM 4294 C C . PRO A 1 566 ? -6.685 -6.561 -14.595 1.00 95.38 566 PRO A C 1
ATOM 4296 O O . PRO A 1 566 ? -7.365 -5.822 -13.881 1.00 95.38 566 PRO A O 1
ATOM 4299 N N . HIS A 1 567 ? -6.013 -7.590 -14.085 1.00 93.75 567 HIS A N 1
ATOM 4300 C CA . HIS A 1 567 ? -5.927 -7.884 -12.658 1.00 93.75 567 HIS A CA 1
ATOM 4301 C C . HIS A 1 567 ? -4.770 -7.088 -12.035 1.00 93.75 567 HIS A C 1
ATOM 4303 O O . HIS A 1 567 ? -3.595 -7.338 -12.319 1.00 93.75 567 HIS A O 1
ATOM 4309 N N . VAL A 1 568 ? -5.092 -6.166 -11.123 1.00 93.81 568 VAL A N 1
ATOM 4310 C CA . VAL A 1 568 ? -4.108 -5.556 -10.214 1.00 93.81 568 VAL A CA 1
ATOM 4311 C C . VAL A 1 568 ? -4.000 -6.399 -8.945 1.00 93.81 568 VAL A C 1
ATOM 4313 O O . VAL A 1 568 ? -5.005 -6.669 -8.282 1.00 93.81 568 VAL A O 1
ATOM 4316 N N . LEU A 1 569 ? -2.771 -6.794 -8.598 1.00 92.94 569 LEU A N 1
ATOM 4317 C CA . LEU A 1 569 ? -2.479 -7.668 -7.453 1.00 92.94 569 LEU A CA 1
ATOM 4318 C C . LEU A 1 569 ? -1.685 -6.977 -6.324 1.00 92.94 569 LEU A C 1
ATOM 4320 O O . LEU A 1 569 ? -1.414 -7.600 -5.301 1.00 92.94 569 LEU A O 1
ATOM 4324 N N . HIS A 1 570 ? -1.328 -5.696 -6.481 1.00 92.38 570 HIS A N 1
ATOM 4325 C CA . HIS A 1 570 ? -0.494 -4.934 -5.541 1.00 92.38 570 HIS A CA 1
ATOM 4326 C C . HIS A 1 570 ? -1.265 -3.832 -4.781 1.00 92.38 570 HIS A C 1
ATOM 4328 O O . HIS A 1 570 ? -2.199 -3.257 -5.341 1.00 92.38 570 HIS A O 1
ATOM 4334 N N . PRO A 1 571 ? -0.840 -3.440 -3.563 1.00 91.56 571 PRO A N 1
ATOM 4335 C CA . PRO A 1 571 ? -1.507 -2.420 -2.742 1.00 91.56 571 PRO A CA 1
ATOM 4336 C C . PRO A 1 571 ? -1.234 -0.955 -3.140 1.00 91.56 571 PRO A C 1
ATOM 4338 O O . PRO A 1 571 ? -1.598 -0.063 -2.378 1.00 91.56 571 PRO A O 1
ATOM 4341 N N . LEU A 1 572 ? -0.572 -0.674 -4.272 1.00 91.25 572 LEU A N 1
ATOM 4342 C CA . LEU A 1 572 ? -0.266 0.708 -4.668 1.00 91.25 572 LEU A CA 1
ATOM 4343 C C . LEU A 1 572 ? -1.532 1.550 -4.876 1.00 91.25 572 LEU A C 1
ATOM 4345 O O . LEU A 1 572 ? -2.474 1.124 -5.546 1.00 91.25 572 LEU A O 1
ATOM 4349 N N . ALA A 1 573 ? -1.492 2.781 -4.370 1.00 89.31 573 ALA A N 1
ATOM 4350 C CA . ALA A 1 573 ? -2.492 3.809 -4.617 1.00 89.31 573 ALA A CA 1
ATOM 4351 C C . ALA A 1 573 ? -2.419 4.260 -6.087 1.00 89.31 573 ALA A C 1
ATOM 4353 O O . ALA A 1 573 ? -1.498 4.989 -6.482 1.00 89.31 573 ALA A O 1
ATOM 4354 N N . LEU A 1 574 ? -3.364 3.790 -6.912 1.00 89.00 574 LEU A N 1
ATOM 4355 C CA . LEU A 1 574 ? -3.358 4.001 -8.366 1.00 89.00 574 LEU A CA 1
ATOM 4356 C C . LEU A 1 574 ? -3.452 5.485 -8.765 1.00 89.00 574 LEU A C 1
ATOM 4358 O O . LEU A 1 574 ? -3.074 5.864 -9.867 1.00 89.00 574 LEU A O 1
ATOM 4362 N N . GLU A 1 575 ? -3.948 6.332 -7.871 1.00 86.25 575 GLU A N 1
ATOM 4363 C CA . GLU A 1 575 ? -4.088 7.775 -8.037 1.00 86.25 575 GLU A CA 1
ATOM 4364 C C . GLU A 1 575 ? -2.854 8.578 -7.574 1.00 86.25 575 GLU A C 1
ATOM 4366 O O . GLU A 1 575 ? -2.831 9.800 -7.721 1.00 86.25 575 GLU A O 1
ATOM 4371 N N . LYS A 1 576 ? -1.822 7.911 -7.023 1.00 84.12 576 LYS A N 1
ATOM 4372 C CA . LYS A 1 576 ? -0.620 8.553 -6.440 1.00 84.12 576 LYS A CA 1
ATOM 4373 C C . LYS A 1 576 ? 0.732 7.936 -6.827 1.00 84.12 576 LYS A C 1
ATOM 4375 O O . LYS A 1 576 ? 1.742 8.619 -6.666 1.00 84.12 576 LYS A O 1
ATOM 4380 N N . GLN A 1 577 ? 0.786 6.661 -7.226 1.00 88.31 577 GLN A N 1
ATOM 4381 C CA . GLN A 1 577 ? 2.042 5.883 -7.288 1.00 88.31 577 GLN A CA 1
ATOM 4382 C C . GLN A 1 577 ? 2.329 5.198 -8.637 1.00 88.31 577 GLN A C 1
ATOM 4384 O O . GLN A 1 577 ? 3.360 4.532 -8.767 1.00 88.31 577 GLN A O 1
ATOM 4389 N N . VAL A 1 578 ? 1.424 5.319 -9.609 1.00 88.81 578 VAL A N 1
ATOM 4390 C CA . VAL A 1 578 ? 1.538 4.726 -10.950 1.00 88.81 578 VAL A CA 1
ATOM 4391 C C . VAL A 1 578 ? 1.148 5.748 -12.018 1.00 88.81 578 VAL A C 1
ATOM 4393 O O . VAL A 1 578 ? 0.463 6.733 -11.733 1.00 88.81 578 VAL A O 1
ATOM 4396 N N . SER A 1 579 ? 1.531 5.485 -13.269 1.00 87.62 579 SER A N 1
ATOM 4397 C CA . SER A 1 579 ? 1.188 6.367 -14.385 1.00 87.62 579 SER A CA 1
ATOM 4398 C C . SER A 1 579 ? -0.336 6.456 -14.615 1.00 87.62 579 SER A C 1
ATOM 4400 O O . SER A 1 579 ? -1.057 5.472 -14.407 1.00 87.62 579 SER A O 1
ATOM 4402 N N . PRO A 1 580 ? -0.854 7.594 -15.124 1.00 89.31 580 PRO A N 1
ATOM 4403 C CA . PRO A 1 580 ? -2.275 7.725 -15.454 1.00 89.31 580 PRO A CA 1
ATOM 4404 C C . PRO A 1 580 ? -2.767 6.668 -16.457 1.00 89.31 580 PRO A C 1
ATOM 4406 O O . PRO A 1 580 ? -3.912 6.237 -16.372 1.00 89.31 580 PRO A O 1
ATOM 4409 N N . LEU A 1 581 ? -1.892 6.191 -17.353 1.00 90.06 581 LEU A N 1
ATOM 4410 C CA . LEU A 1 581 ? -2.195 5.118 -18.303 1.00 90.06 581 LEU A CA 1
ATOM 4411 C C . LEU A 1 581 ? -2.363 3.753 -17.612 1.00 90.06 581 LEU A C 1
ATOM 4413 O O . LEU A 1 581 ? -3.321 3.038 -17.896 1.00 90.06 581 LEU A O 1
ATOM 4417 N N . ALA A 1 582 ? -1.487 3.408 -16.661 1.00 92.62 582 ALA A N 1
ATOM 4418 C CA . ALA A 1 582 ? -1.638 2.191 -15.861 1.00 92.62 582 ALA A CA 1
ATOM 4419 C C . ALA A 1 582 ? -2.942 2.220 -15.049 1.00 92.62 582 ALA A C 1
ATOM 4421 O O . ALA A 1 582 ? -3.682 1.237 -15.008 1.00 92.62 582 ALA A O 1
ATOM 4422 N N . ARG A 1 583 ? -3.262 3.377 -14.455 1.00 93.31 583 ARG A N 1
ATOM 4423 C CA . ARG A 1 583 ? -4.533 3.600 -13.760 1.00 93.31 583 ARG A CA 1
ATOM 4424 C C . ARG A 1 583 ? -5.735 3.450 -14.704 1.00 93.31 583 ARG A C 1
ATOM 4426 O O . ARG A 1 583 ? -6.741 2.870 -14.308 1.00 93.31 583 ARG A O 1
ATOM 4433 N N . PHE A 1 584 ? -5.655 3.971 -15.930 1.00 94.00 584 PHE A N 1
ATOM 4434 C CA . PHE A 1 584 ? -6.719 3.885 -16.939 1.00 94.00 584 PHE A CA 1
ATOM 4435 C C . PHE A 1 584 ? -7.013 2.426 -17.299 1.00 94.00 584 PHE A C 1
ATOM 4437 O O . PHE A 1 584 ? -8.147 1.980 -17.142 1.00 94.00 584 PHE A O 1
ATOM 4444 N N . LEU A 1 585 ? -5.977 1.653 -17.641 1.00 95.44 585 LEU A N 1
ATOM 4445 C CA . LEU A 1 585 ? -6.081 0.213 -17.901 1.00 95.44 585 LEU A CA 1
ATOM 4446 C C . LEU A 1 585 ? -6.688 -0.558 -16.715 1.00 95.44 585 LEU A C 1
ATOM 4448 O O . LEU A 1 585 ? -7.588 -1.369 -16.905 1.00 95.44 585 LEU A O 1
ATOM 4452 N N . ALA A 1 586 ? -6.239 -0.277 -15.487 1.00 94.00 586 ALA A N 1
ATOM 4453 C CA . ALA A 1 586 ? -6.723 -0.941 -14.274 1.00 94.00 586 ALA A CA 1
ATOM 4454 C C . ALA A 1 586 ? -8.197 -0.654 -13.927 1.00 94.00 586 ALA A C 1
ATOM 4456 O O . ALA A 1 586 ? -8.821 -1.450 -13.221 1.00 94.00 586 ALA A O 1
ATOM 4457 N N . GLN A 1 587 ? -8.737 0.493 -14.354 1.00 93.44 587 GLN A N 1
ATOM 4458 C CA . GLN A 1 587 ? -10.071 0.952 -13.954 1.00 93.44 587 GLN A CA 1
ATOM 4459 C C . GLN A 1 587 ? -11.123 0.863 -15.066 1.00 93.44 587 GLN A C 1
ATOM 4461 O O . GLN A 1 587 ? -12.287 0.704 -14.719 1.00 93.44 587 GLN A O 1
ATOM 4466 N N . LEU A 1 588 ? -10.748 0.875 -16.354 1.00 93.44 588 LEU A N 1
ATOM 4467 C CA . LEU A 1 588 ? -11.680 0.961 -17.491 1.00 93.44 588 LEU A CA 1
ATOM 4468 C C . LEU A 1 588 ? -12.851 -0.024 -17.401 1.00 93.44 588 LEU A C 1
ATOM 4470 O O . LEU A 1 588 ? -13.984 0.404 -17.225 1.00 93.44 588 LEU A O 1
ATOM 4474 N N . GLY A 1 589 ? -12.599 -1.337 -17.434 1.00 88.56 589 GLY A N 1
ATOM 4475 C CA . GLY A 1 589 ? -13.687 -2.327 -17.394 1.00 88.56 589 GLY A CA 1
ATOM 4476 C C . GLY A 1 589 ? -14.479 -2.331 -16.077 1.00 88.56 589 GLY A C 1
ATOM 4477 O O . GLY A 1 589 ? -15.649 -2.694 -16.060 1.00 88.56 589 GLY A O 1
ATOM 4478 N N . ARG A 1 590 ? -13.865 -1.889 -14.970 1.00 91.31 590 ARG A N 1
ATOM 4479 C CA . ARG A 1 590 ? -14.495 -1.829 -13.638 1.00 91.31 590 ARG A CA 1
ATOM 4480 C C . ARG A 1 590 ? -15.243 -0.509 -13.396 1.00 91.31 590 ARG A C 1
ATOM 4482 O O . ARG A 1 590 ? -15.950 -0.410 -12.403 1.00 91.31 590 ARG A O 1
ATOM 4489 N N . GLY A 1 591 ? -15.109 0.482 -14.282 1.00 91.25 591 GLY A N 1
ATOM 4490 C CA . GLY A 1 591 ? -15.789 1.779 -14.198 1.00 91.25 591 GLY A CA 1
ATOM 4491 C C . GLY A 1 591 ? -17.294 1.721 -14.481 1.00 91.25 591 GLY A C 1
ATOM 4492 O O . GLY A 1 591 ? -18.011 2.637 -14.091 1.00 91.25 591 GLY A O 1
ATOM 4493 N N . PHE A 1 592 ? -17.757 0.633 -15.104 1.00 90.81 592 PHE A N 1
ATOM 4494 C CA . PHE A 1 592 ? -19.142 0.391 -15.537 1.00 90.81 592 PHE A CA 1
ATOM 4495 C C . PHE A 1 592 ? -19.901 -0.593 -14.626 1.00 90.81 592 PHE A C 1
ATOM 4497 O O . PHE A 1 592 ? -20.968 -1.081 -14.996 1.00 90.81 592 PHE A O 1
ATOM 4504 N N . ALA A 1 593 ? -19.339 -0.935 -13.462 1.00 91.25 593 ALA A N 1
ATOM 4505 C CA . ALA A 1 593 ? -19.862 -1.950 -12.553 1.00 91.25 593 ALA A CA 1
ATOM 4506 C C . ALA A 1 593 ? -19.847 -1.465 -11.099 1.00 91.25 593 ALA A C 1
ATOM 4508 O O . ALA A 1 593 ? -18.882 -0.824 -10.679 1.00 91.25 593 ALA A O 1
ATOM 4509 N N . THR A 1 594 ? -20.872 -1.843 -10.319 1.00 91.19 594 THR A N 1
ATOM 4510 C CA . THR A 1 594 ? -21.007 -1.461 -8.904 1.00 91.19 594 THR A CA 1
ATOM 4511 C C . THR A 1 594 ? -19.703 -1.728 -8.161 1.00 91.19 594 THR A C 1
ATOM 4513 O O . THR A 1 594 ? -19.217 -2.867 -8.096 1.00 91.19 594 THR A O 1
ATOM 4516 N N . ALA A 1 595 ? -19.138 -0.657 -7.609 1.00 87.62 595 ALA A N 1
ATOM 4517 C CA . ALA A 1 595 ? -17.803 -0.671 -7.047 1.00 87.62 595 ALA A CA 1
ATOM 4518 C C . ALA A 1 595 ? -17.775 -1.286 -5.643 1.00 87.62 595 ALA A C 1
ATOM 4520 O O . ALA A 1 595 ? -18.735 -1.247 -4.875 1.00 87.62 595 ALA A O 1
ATOM 4521 N N . TRP A 1 596 ? -16.617 -1.831 -5.283 1.00 89.50 596 TRP A N 1
ATOM 4522 C CA . TRP A 1 596 ? -16.381 -2.410 -3.968 1.00 89.50 596 TRP A CA 1
ATOM 4523 C C . TRP A 1 596 ? -15.702 -1.394 -3.043 1.00 89.50 596 TRP A C 1
ATOM 4525 O O . TRP A 1 596 ? -14.491 -1.178 -3.140 1.00 89.50 596 TRP A O 1
ATOM 4535 N N . THR A 1 597 ? -16.488 -0.752 -2.175 1.00 90.81 597 THR A N 1
ATOM 4536 C CA . THR A 1 597 ? -16.052 0.358 -1.309 1.00 90.81 597 THR A CA 1
ATOM 4537 C C . THR A 1 597 ? -16.238 0.050 0.176 1.00 90.81 597 THR A C 1
ATOM 4539 O O . THR A 1 597 ? -16.979 -0.853 0.557 1.00 90.81 597 THR A O 1
ATOM 4542 N N . GLU A 1 598 ? -15.602 0.856 1.027 1.00 92.75 598 GLU A N 1
ATOM 4543 C CA . GLU A 1 598 ? -16.010 1.018 2.427 1.00 92.75 598 GLU A CA 1
ATOM 4544 C C . GLU A 1 598 ? -17.403 1.669 2.551 1.00 92.75 598 GLU A C 1
ATOM 4546 O O . GLU A 1 598 ? -17.994 2.109 1.557 1.00 92.75 598 GLU A O 1
ATOM 4551 N N . PHE A 1 599 ? -17.945 1.702 3.771 1.00 95.00 599 PHE A N 1
ATOM 4552 C CA . PHE A 1 599 ? -19.245 2.306 4.062 1.00 95.00 599 PHE A CA 1
ATOM 4553 C C . PHE A 1 599 ? -19.191 3.836 3.897 1.00 95.00 599 PHE A C 1
ATOM 4555 O O . PHE A 1 599 ? -18.635 4.542 4.740 1.00 95.00 599 PHE A O 1
ATOM 4562 N N . ASP A 1 600 ? -19.792 4.355 2.820 1.00 93.81 600 ASP A N 1
ATOM 4563 C CA . ASP A 1 600 ? -19.882 5.798 2.573 1.00 93.81 600 ASP A CA 1
ATOM 4564 C C . ASP A 1 600 ? -21.129 6.404 3.245 1.00 93.81 600 ASP A C 1
ATOM 4566 O O . ASP A 1 600 ? -22.278 6.130 2.877 1.00 93.81 600 ASP A O 1
ATOM 4570 N N . TRP A 1 601 ? -20.878 7.278 4.217 1.00 95.00 601 TRP A N 1
ATOM 4571 C CA . TRP A 1 601 ? -21.871 8.110 4.901 1.00 95.00 601 TRP A CA 1
ATOM 4572 C C . TRP A 1 601 ? -22.538 9.162 3.997 1.00 95.00 601 TRP A C 1
ATOM 4574 O O . TRP A 1 601 ? -23.561 9.729 4.374 1.00 95.00 601 TRP A O 1
ATOM 4584 N N . GLY A 1 602 ? -21.973 9.427 2.818 1.00 93.81 602 GLY A N 1
ATOM 4585 C CA . GLY A 1 602 ? -22.461 10.407 1.855 1.00 93.81 602 GLY A CA 1
ATOM 4586 C C . GLY A 1 602 ? -22.173 11.862 2.254 1.00 93.81 602 GLY A C 1
ATOM 4587 O O . GLY A 1 602 ? -21.907 12.160 3.423 1.00 93.81 602 GLY A O 1
ATOM 4588 N N . PRO A 1 603 ? -22.221 12.810 1.298 1.00 93.94 603 PRO A N 1
ATOM 4589 C CA . PRO A 1 603 ? -21.902 14.220 1.532 1.00 93.94 603 PRO A CA 1
ATOM 4590 C C . PRO A 1 603 ? -22.741 14.881 2.638 1.00 93.94 603 PRO A C 1
ATOM 4592 O O . PRO A 1 603 ? -22.225 15.764 3.321 1.00 93.94 603 PRO A O 1
ATOM 4595 N N . ALA A 1 604 ? -23.983 14.432 2.860 1.00 93.56 604 ALA A N 1
ATOM 4596 C CA . ALA A 1 604 ? -24.868 14.963 3.900 1.00 93.56 604 ALA A CA 1
ATOM 4597 C C . ALA A 1 604 ? -24.349 14.708 5.332 1.00 93.56 604 ALA A C 1
ATOM 4599 O O . ALA A 1 604 ? -24.391 15.609 6.169 1.00 93.56 604 ALA A O 1
ATOM 4600 N N . ALA A 1 605 ? -23.818 13.512 5.617 1.00 94.00 605 ALA A N 1
ATOM 4601 C CA . ALA A 1 605 ? -23.348 13.136 6.956 1.00 94.00 605 ALA A CA 1
ATOM 4602 C C . ALA A 1 605 ? -21.815 13.175 7.105 1.00 94.00 605 ALA A C 1
ATOM 4604 O O . ALA A 1 605 ? -21.299 13.414 8.198 1.00 94.00 605 ALA A O 1
ATOM 4605 N N . ALA A 1 606 ? -21.048 12.994 6.023 1.00 89.31 606 ALA A N 1
ATOM 4606 C CA . ALA A 1 606 ? -19.590 12.850 6.080 1.00 89.31 606 ALA A CA 1
ATOM 4607 C C . ALA A 1 606 ? -18.862 14.028 6.759 1.00 89.31 606 ALA A C 1
ATOM 4609 O O . ALA A 1 606 ? -17.786 13.826 7.337 1.00 89.31 606 ALA A O 1
ATOM 4610 N N . ALA A 1 607 ? -19.439 15.235 6.730 1.00 90.38 607 ALA A N 1
ATOM 4611 C CA . ALA A 1 607 ? -18.892 16.434 7.362 1.00 90.38 607 ALA A CA 1
ATOM 4612 C C . ALA A 1 607 ? -19.049 16.490 8.897 1.00 90.38 607 ALA A C 1
ATOM 4614 O O . ALA A 1 607 ? -18.271 17.202 9.535 1.00 90.38 607 ALA A O 1
ATOM 4615 N N . LEU A 1 608 ? -20.001 15.748 9.483 1.00 93.38 608 LEU A N 1
ATOM 4616 C CA . LEU A 1 608 ? -20.428 15.896 10.882 1.00 93.38 608 LEU A CA 1
ATOM 4617 C C . LEU A 1 608 ? -19.283 15.678 11.901 1.00 93.38 608 LEU A C 1
ATOM 4619 O O . LEU A 1 608 ? -18.454 14.780 11.701 1.00 93.38 608 LEU A O 1
ATOM 4623 N N . PRO A 1 609 ? -19.225 16.450 13.011 1.00 93.38 609 PRO A N 1
ATOM 4624 C CA . PRO A 1 609 ? -18.174 16.301 14.023 1.00 93.38 609 PRO A CA 1
ATOM 4625 C C . PRO A 1 609 ? -18.183 14.946 14.738 1.00 93.38 609 PRO A C 1
ATOM 4627 O O . PRO A 1 609 ? -17.124 14.456 15.116 1.00 93.38 609 PRO A O 1
ATOM 4630 N N . TYR A 1 610 ? -19.355 14.326 14.875 1.00 95.44 610 TYR A N 1
ATOM 4631 C CA . TYR A 1 610 ? -19.539 12.969 15.382 1.00 95.44 610 TYR A CA 1
ATOM 4632 C C . TYR A 1 610 ? -20.355 12.145 14.381 1.00 95.44 610 TYR A C 1
ATOM 4634 O O . TYR A 1 610 ? -21.284 12.667 13.764 1.00 95.44 610 TYR A O 1
ATOM 4642 N N . LEU A 1 611 ? -20.009 10.867 14.240 1.00 97.12 611 LEU A N 1
ATOM 4643 C CA . LEU A 1 611 ? -20.823 9.834 13.606 1.00 97.12 611 LEU A CA 1
ATOM 4644 C C . LEU A 1 611 ? -20.839 8.595 14.520 1.00 97.12 611 LEU A C 1
ATOM 4646 O O . LEU A 1 611 ? -19.767 8.194 14.991 1.00 97.12 611 LEU A O 1
ATOM 4650 N N . PRO A 1 612 ? -22.008 7.982 14.777 1.00 96.94 612 PRO A N 1
ATOM 4651 C CA . PRO A 1 612 ? -22.106 6.760 15.570 1.00 96.94 612 PRO A CA 1
ATOM 4652 C C . PRO A 1 612 ? -21.503 5.559 14.831 1.00 96.94 612 PRO A C 1
ATOM 4654 O O . PRO A 1 612 ? -21.279 5.601 13.622 1.00 96.94 612 PRO A O 1
ATOM 4657 N N . ARG A 1 613 ? -21.276 4.459 15.552 1.00 97.06 613 ARG A N 1
ATOM 4658 C CA . ARG A 1 613 ? -20.930 3.168 14.942 1.00 97.06 613 ARG A CA 1
ATOM 4659 C C . ARG A 1 613 ? -22.083 2.709 14.040 1.00 97.06 613 ARG A C 1
ATOM 4661 O O . ARG A 1 613 ? -23.241 2.837 14.425 1.00 97.06 613 ARG A O 1
ATOM 4668 N N . VAL A 1 614 ? -21.799 2.127 12.879 1.00 97.88 614 VAL A N 1
ATOM 4669 C CA . VAL A 1 614 ? -22.799 1.430 12.051 1.00 97.88 614 VAL A CA 1
ATOM 4670 C C . VAL A 1 614 ? -22.528 -0.062 12.120 1.00 97.88 614 VAL A C 1
ATOM 4672 O O . VAL A 1 614 ? -21.457 -0.521 11.715 1.00 97.88 614 VAL A O 1
ATOM 4675 N N . ARG A 1 615 ? -23.503 -0.820 12.620 1.00 97.62 615 ARG A N 1
ATOM 4676 C CA . ARG A 1 615 ? -23.433 -2.273 12.780 1.00 97.62 615 ARG A CA 1
ATOM 4677 C C . ARG A 1 615 ? -24.543 -2.940 11.976 1.00 97.62 615 ARG A C 1
ATOM 4679 O O . ARG A 1 615 ? -25.701 -2.565 12.099 1.00 97.62 615 ARG A O 1
ATOM 4686 N N . TYR A 1 616 ? -24.210 -3.957 11.193 1.00 97.06 616 TYR A N 1
ATOM 4687 C CA . TYR A 1 616 ? -25.179 -4.891 10.619 1.00 97.06 616 TYR A CA 1
ATOM 4688 C C . TYR A 1 616 ? -24.901 -6.259 11.227 1.00 97.06 616 TYR A C 1
ATOM 4690 O O . TYR A 1 616 ? -23.779 -6.755 11.136 1.00 97.06 616 TYR A O 1
ATOM 4698 N N . ARG A 1 617 ? -25.908 -6.856 11.876 1.00 94.94 617 ARG A N 1
ATOM 4699 C CA . ARG A 1 617 ? -25.768 -8.133 12.595 1.00 94.94 617 ARG A CA 1
ATOM 4700 C C . ARG A 1 617 ? -24.588 -8.095 13.598 1.00 94.94 617 ARG A C 1
ATOM 4702 O O . ARG A 1 617 ? -24.630 -7.276 14.518 1.00 94.94 617 ARG A O 1
ATOM 4709 N N . ARG A 1 618 ? -23.557 -8.940 13.457 1.00 96.56 618 ARG A N 1
ATOM 4710 C CA . ARG A 1 618 ? -22.323 -8.940 14.274 1.00 96.56 618 ARG A CA 1
ATOM 4711 C C . ARG A 1 618 ? -21.194 -8.091 13.668 1.00 96.56 618 ARG A C 1
ATOM 4713 O O . ARG A 1 618 ? -20.135 -7.978 14.278 1.00 96.56 618 ARG A O 1
ATOM 4720 N N . THR A 1 619 ? -21.374 -7.491 12.493 1.00 97.88 619 THR A N 1
ATOM 4721 C CA . THR A 1 619 ? -20.306 -6.761 11.792 1.00 97.88 619 THR A CA 1
ATOM 4722 C C . THR A 1 619 ? -20.416 -5.245 11.939 1.00 97.88 619 THR A C 1
ATOM 4724 O O . THR A 1 619 ? -21.443 -4.644 11.623 1.00 97.88 619 THR A O 1
ATOM 4727 N N . VAL A 1 620 ? -19.318 -4.605 12.341 1.00 97.75 620 VAL A N 1
ATOM 4728 C CA . VAL A 1 620 ? -19.118 -3.154 12.276 1.00 97.75 620 VAL A CA 1
ATOM 4729 C C . VAL A 1 620 ? -18.767 -2.768 10.837 1.00 97.75 620 VAL A C 1
ATOM 4731 O O . VAL A 1 620 ? -17.678 -3.065 10.350 1.00 97.75 620 VAL A O 1
ATOM 4734 N N . LEU A 1 621 ? -19.702 -2.102 10.155 1.00 97.06 621 LEU A N 1
ATOM 4735 C CA . LEU A 1 621 ? -19.527 -1.577 8.794 1.00 97.06 621 LEU A CA 1
ATOM 4736 C C . LEU A 1 621 ? -18.821 -0.213 8.790 1.00 97.06 621 LEU A C 1
ATOM 4738 O O . LEU A 1 621 ? -18.139 0.133 7.828 1.00 97.06 621 LEU A O 1
ATOM 4742 N N . SER A 1 622 ? -18.996 0.566 9.860 1.00 96.56 622 SER A N 1
ATOM 4743 C CA . SER A 1 622 ? -18.319 1.845 10.082 1.00 96.56 622 SER A CA 1
ATOM 4744 C C . SER A 1 622 ? -18.081 2.025 11.587 1.00 96.56 622 SER A C 1
ATOM 4746 O O . SER A 1 622 ? -19.051 1.951 12.345 1.00 96.56 622 SER A O 1
ATOM 4748 N N . PRO A 1 623 ? -16.838 2.228 12.058 1.00 96.31 623 PRO A N 1
ATOM 4749 C CA . PRO A 1 623 ? -16.582 2.530 13.464 1.00 96.31 623 PRO A CA 1
ATOM 4750 C C . PRO A 1 623 ? -17.109 3.925 13.826 1.00 96.31 623 PRO A C 1
ATOM 4752 O O . PRO A 1 623 ? -17.134 4.826 12.983 1.00 96.31 623 PRO A O 1
ATOM 4755 N N . ALA A 1 624 ? -17.472 4.132 15.093 1.00 96.94 624 ALA A N 1
ATOM 4756 C CA . ALA A 1 624 ? -17.787 5.462 15.610 1.00 96.94 624 ALA A CA 1
ATOM 4757 C C . ALA A 1 624 ? -16.612 6.427 15.364 1.00 96.94 624 ALA A C 1
ATOM 4759 O O . ALA A 1 624 ? -15.447 6.063 15.559 1.00 96.94 624 ALA A O 1
ATOM 4760 N N . ARG A 1 625 ? -16.915 7.655 14.924 1.00 97.00 625 ARG A N 1
ATOM 4761 C CA . ARG A 1 625 ? -15.930 8.628 14.425 1.00 97.00 625 ARG A CA 1
ATOM 4762 C C . ARG A 1 625 ? -16.155 10.014 15.016 1.00 97.00 625 ARG A C 1
ATOM 4764 O O . ARG A 1 625 ? -17.240 10.574 14.889 1.00 97.00 625 ARG A O 1
ATOM 4771 N N . TRP A 1 626 ? -15.087 10.626 15.512 1.00 97.25 626 TRP A N 1
ATOM 4772 C CA . TRP A 1 626 ? -15.036 12.015 15.958 1.00 97.25 626 TRP A CA 1
ATOM 4773 C C . TRP A 1 626 ? -14.081 12.844 15.089 1.00 97.25 626 TRP A C 1
ATOM 4775 O O . TRP A 1 626 ? -13.075 12.345 14.578 1.00 97.25 626 TRP A O 1
ATOM 4785 N N . ARG A 1 627 ? -14.376 14.135 14.933 1.00 96.81 627 ARG A N 1
ATOM 4786 C CA . ARG A 1 627 ? -13.497 15.134 14.315 1.00 96.81 627 ARG A CA 1
ATOM 4787 C C . ARG A 1 627 ? -13.154 16.201 15.344 1.00 96.81 627 ARG A C 1
ATOM 4789 O O . ARG A 1 627 ? -14.026 16.943 15.778 1.00 96.81 627 ARG A O 1
ATOM 4796 N N . LEU A 1 628 ? -11.878 16.272 15.696 1.00 96.88 628 LEU A N 1
ATOM 4797 C CA . LEU A 1 628 ? -11.306 17.284 16.576 1.00 96.88 628 LEU A CA 1
ATOM 4798 C C . LEU A 1 628 ? -10.649 18.362 15.708 1.00 96.88 628 LEU A C 1
ATOM 4800 O O . LEU A 1 628 ? -9.678 18.071 15.004 1.00 96.88 628 LEU A O 1
ATOM 4804 N N . ALA A 1 629 ? -11.151 19.594 15.734 1.00 96.19 629 ALA A N 1
ATOM 4805 C CA . ALA A 1 629 ? -10.524 20.704 15.026 1.00 96.19 629 ALA A CA 1
ATOM 4806 C C . ALA A 1 629 ? -9.408 21.333 15.873 1.00 96.19 629 ALA A C 1
ATOM 4808 O O . ALA A 1 629 ? -9.506 21.436 17.094 1.00 96.19 629 ALA A O 1
ATOM 4809 N N . ALA A 1 630 ? -8.361 21.852 15.226 1.00 95.88 630 ALA A N 1
ATOM 4810 C CA . ALA A 1 630 ? -7.307 22.599 15.923 1.00 95.88 630 ALA A CA 1
ATOM 4811 C C . ALA A 1 630 ? -7.818 23.903 16.579 1.00 95.88 630 ALA A C 1
ATOM 4813 O O . ALA A 1 630 ? -7.117 24.484 17.402 1.00 95.88 630 ALA A O 1
ATOM 4814 N N . ALA A 1 631 ? -9.021 24.359 16.208 1.00 95.25 631 ALA A N 1
ATOM 4815 C CA . ALA A 1 631 ? -9.707 25.514 16.786 1.00 95.25 631 ALA A CA 1
ATOM 4816 C C . ALA A 1 631 ? -10.524 25.185 18.053 1.00 95.25 631 ALA A C 1
ATOM 4818 O O . ALA A 1 631 ? -10.897 26.109 18.770 1.00 95.25 631 ALA A O 1
ATOM 4819 N N . ASP A 1 632 ? -10.771 23.903 18.347 1.00 95.38 632 ASP A N 1
ATOM 4820 C CA . ASP A 1 632 ? -11.513 23.466 19.542 1.00 95.38 632 ASP A CA 1
ATOM 4821 C C . ASP A 1 632 ? -10.644 23.508 20.817 1.00 95.38 632 ASP A C 1
ATOM 4823 O O . ASP A 1 632 ? -11.137 23.290 21.923 1.00 95.38 632 ASP A O 1
ATOM 4827 N N . LEU A 1 633 ? -9.334 23.745 20.666 1.00 97.06 633 LEU A N 1
ATOM 4828 C CA . LEU A 1 633 ? -8.321 23.643 21.717 1.00 97.06 633 LEU A CA 1
ATOM 4829 C C . LEU A 1 633 ? -7.448 24.910 21.794 1.00 97.06 633 LEU A C 1
ATOM 4831 O O . LEU A 1 633 ? -7.343 25.652 20.815 1.00 97.06 633 LEU A O 1
ATOM 4835 N N . PRO A 1 634 ? -6.771 25.166 22.934 1.00 95.94 634 PRO A N 1
ATOM 4836 C CA . PRO A 1 634 ? -5.897 26.324 23.090 1.00 95.94 634 PRO A CA 1
ATOM 4837 C C . PRO A 1 634 ? -4.785 26.381 22.033 1.00 95.94 634 PRO A C 1
ATOM 4839 O O . PRO A 1 634 ? -4.080 25.401 21.787 1.00 95.94 634 PRO A O 1
ATOM 4842 N N . ALA A 1 635 ? -4.585 27.555 21.438 1.00 92.38 635 ALA A N 1
ATOM 4843 C CA . ALA A 1 635 ? -3.491 27.793 20.503 1.00 92.38 635 ALA A CA 1
ATOM 4844 C C . ALA A 1 635 ? -2.155 28.009 21.239 1.00 92.38 635 ALA A C 1
ATOM 4846 O O . ALA A 1 635 ? -2.110 28.673 22.273 1.00 92.38 635 ALA A O 1
ATOM 4847 N N . GLY A 1 636 ? -1.049 27.516 20.666 1.00 89.69 636 GLY A N 1
ATOM 4848 C CA . GLY A 1 636 ? 0.309 27.771 21.162 1.00 89.69 636 GLY A CA 1
ATOM 4849 C C . GLY A 1 636 ? 1.128 26.492 21.396 1.00 89.69 636 GLY A C 1
ATOM 4850 O O . GLY A 1 636 ? 1.128 25.609 20.535 1.00 89.69 636 GLY A O 1
ATOM 4851 N N . PRO A 1 637 ? 1.911 26.405 22.490 1.00 91.25 637 PRO A N 1
ATOM 4852 C CA . PRO A 1 637 ? 2.585 25.177 22.904 1.00 91.25 637 PRO A CA 1
ATOM 4853 C C . PRO A 1 637 ? 1.639 24.234 23.667 1.00 91.25 637 PRO A C 1
ATOM 4855 O O . PRO A 1 637 ? 0.631 24.657 24.226 1.00 91.25 637 PRO A O 1
ATOM 4858 N N . PHE A 1 638 ? 2.018 22.957 23.755 1.00 93.75 638 PHE A N 1
ATOM 4859 C CA . PHE A 1 638 ? 1.374 22.011 24.668 1.00 93.75 638 PHE A CA 1
ATOM 4860 C C . PHE A 1 638 ? 1.700 22.373 26.119 1.00 93.75 638 PHE A C 1
ATOM 4862 O O . PHE A 1 638 ? 2.835 22.737 26.422 1.00 93.75 638 PHE A O 1
ATOM 4869 N N . ASN A 1 639 ? 0.712 22.247 27.000 1.00 93.62 639 ASN A N 1
ATOM 4870 C CA . ASN A 1 639 ? 0.821 22.446 28.443 1.00 93.62 639 ASN A CA 1
ATOM 4871 C C . ASN A 1 639 ? -0.360 21.726 29.145 1.00 93.62 639 ASN A C 1
ATOM 4873 O O . ASN A 1 639 ? -1.273 21.252 28.458 1.00 93.62 639 ASN A O 1
ATOM 4877 N N . PRO A 1 640 ? -0.404 21.657 30.490 1.00 93.88 640 PRO A N 1
ATOM 4878 C CA . PRO A 1 640 ? -1.502 20.994 31.202 1.00 93.88 640 PRO A CA 1
ATOM 4879 C C . PRO A 1 640 ? -2.897 21.579 30.918 1.00 93.88 640 PRO A C 1
ATOM 4881 O O . PRO A 1 640 ? -3.882 20.843 30.933 1.00 93.88 640 PRO A O 1
ATOM 4884 N N . ALA A 1 641 ? -3.008 22.875 30.598 1.00 94.56 641 ALA A N 1
ATOM 4885 C CA . ALA A 1 641 ? -4.283 23.492 30.223 1.00 94.56 641 ALA A CA 1
ATOM 4886 C C . ALA A 1 641 ? -4.778 23.017 28.842 1.00 94.56 641 ALA A C 1
ATOM 4888 O O . ALA A 1 641 ? -5.974 22.797 28.666 1.00 94.56 641 ALA A O 1
ATOM 4889 N N . TRP A 1 642 ? -3.869 22.777 27.890 1.00 96.69 642 TRP A N 1
ATOM 4890 C CA . TRP A 1 642 ? -4.182 22.156 26.599 1.00 96.69 642 TRP A CA 1
ATOM 4891 C C . TRP A 1 642 ? -4.714 20.729 26.780 1.00 96.69 642 TRP A C 1
ATOM 4893 O O . TRP A 1 642 ? -5.731 20.363 26.193 1.00 96.69 642 TRP A O 1
ATOM 4903 N N . HIS A 1 643 ? -4.075 19.930 27.644 1.00 96.56 643 HIS A N 1
ATOM 4904 C CA . HIS A 1 643 ? -4.539 18.569 27.935 1.00 96.56 643 HIS A CA 1
ATOM 4905 C C . HIS A 1 643 ? -5.880 18.565 28.680 1.00 96.56 643 HIS A C 1
ATOM 4907 O O . HIS A 1 643 ? -6.762 17.780 28.339 1.00 96.56 643 HIS A O 1
ATOM 4913 N N . LYS A 1 644 ? -6.088 19.492 29.625 1.00 96.44 644 LYS A N 1
ATOM 4914 C CA . LYS A 1 644 ? -7.390 19.703 30.278 1.00 96.44 644 LYS A CA 1
ATOM 4915 C C . LYS A 1 644 ? -8.485 20.049 29.262 1.00 96.44 644 LYS A C 1
ATOM 4917 O O . LYS A 1 644 ? -9.562 19.465 29.338 1.00 96.44 644 LYS A O 1
ATOM 4922 N N . ALA A 1 645 ? -8.201 20.919 28.292 1.00 97.50 645 ALA A N 1
ATOM 4923 C CA . ALA A 1 645 ? -9.141 21.251 27.223 1.00 97.50 645 ALA A CA 1
ATOM 4924 C C . ALA A 1 645 ? -9.470 20.037 26.334 1.00 97.50 645 ALA A C 1
ATOM 4926 O O . ALA A 1 645 ? -10.635 19.831 26.008 1.00 97.50 645 ALA A O 1
ATOM 4927 N N . LEU A 1 646 ? -8.491 19.177 26.017 1.00 97.88 646 LEU A N 1
ATOM 4928 C CA . LEU A 1 646 ? -8.741 17.918 25.299 1.00 97.88 646 LEU A CA 1
ATOM 4929 C C . LEU A 1 646 ? -9.649 16.966 26.099 1.00 97.88 646 LEU A C 1
ATOM 4931 O O . LEU A 1 646 ? -10.569 16.384 25.529 1.00 97.88 646 LEU A O 1
ATOM 4935 N N . LYS A 1 647 ? -9.443 16.842 27.418 1.00 96.88 647 LYS A N 1
ATOM 4936 C CA . LYS A 1 647 ? -10.314 16.034 28.294 1.00 96.88 647 LYS A CA 1
ATOM 4937 C C . LYS A 1 647 ? -11.732 16.617 28.393 1.00 96.88 647 LYS A C 1
ATOM 4939 O O . LYS A 1 647 ? -12.701 15.863 28.378 1.00 96.88 647 LYS A O 1
ATOM 4944 N N . GLN A 1 648 ? -11.869 17.945 28.430 1.00 97.00 648 GLN A N 1
ATOM 4945 C CA . GLN A 1 648 ? -13.169 18.629 28.388 1.00 97.00 648 GLN A CA 1
ATOM 4946 C C . GLN A 1 648 ? -13.888 18.402 27.048 1.00 97.00 648 GLN A C 1
ATOM 4948 O O . GLN A 1 648 ? -15.044 17.986 27.052 1.00 97.00 648 GLN A O 1
ATOM 4953 N N . TRP A 1 649 ? -13.193 18.581 25.919 1.00 97.50 649 TRP A N 1
ATOM 4954 C CA . TRP A 1 649 ? -13.702 18.285 24.575 1.00 97.50 649 TRP A CA 1
ATOM 4955 C C . TRP A 1 649 ? -14.175 16.828 24.456 1.00 97.50 649 TRP A C 1
ATOM 4957 O O . TRP A 1 649 ? -15.281 16.579 23.976 1.00 97.50 649 TRP A O 1
ATOM 4967 N N . ALA A 1 650 ? -13.387 15.869 24.955 1.00 96.88 650 ALA A N 1
ATOM 4968 C CA . ALA A 1 650 ? -13.749 14.454 24.929 1.00 96.88 650 ALA A CA 1
ATOM 4969 C C . ALA A 1 650 ? -15.033 14.182 25.731 1.00 96.88 650 ALA A C 1
ATOM 4971 O O . ALA A 1 650 ? -15.918 13.481 25.243 1.00 96.88 650 ALA A O 1
ATOM 4972 N N . GLY A 1 651 ? -15.183 14.808 26.906 1.00 95.25 651 GLY A N 1
ATOM 4973 C CA . GLY A 1 651 ? -16.417 14.766 27.693 1.00 95.25 651 GLY A CA 1
ATOM 4974 C C . GLY A 1 651 ? -17.626 15.335 26.942 1.00 95.25 651 GLY A C 1
ATOM 4975 O O . GLY A 1 651 ? -18.653 14.664 26.845 1.00 95.25 651 GLY A O 1
ATOM 4976 N N . THR A 1 652 ? -17.498 16.529 26.350 1.00 94.50 652 THR A N 1
ATOM 4977 C CA . THR A 1 652 ? -18.561 17.175 25.556 1.00 94.50 652 THR A CA 1
ATOM 4978 C C . THR A 1 652 ? -19.030 16.301 24.391 1.00 94.50 652 THR A C 1
ATOM 4980 O O . THR A 1 652 ? -20.232 16.144 24.189 1.00 94.50 652 THR A O 1
ATOM 4983 N N . TRP A 1 653 ? -18.101 15.688 23.655 1.00 93.56 653 TRP A N 1
ATOM 4984 C CA . TRP A 1 653 ? -18.405 14.844 22.493 1.00 93.56 653 TRP A CA 1
ATOM 4985 C C . TRP A 1 653 ? -18.625 13.358 22.825 1.00 93.56 653 TRP A C 1
ATOM 4987 O O . TRP A 1 653 ? -18.743 12.538 21.911 1.00 93.56 653 TRP A O 1
ATOM 4997 N N . ARG A 1 654 ? -18.673 12.994 24.117 1.00 93.81 654 ARG A N 1
ATOM 4998 C CA . ARG A 1 654 ? -18.774 11.605 24.617 1.00 93.81 654 ARG A CA 1
ATOM 4999 C C . ARG A 1 654 ? -17.735 10.658 23.986 1.00 93.81 654 ARG A C 1
ATOM 5001 O O . ARG A 1 654 ? -18.001 9.474 23.786 1.00 93.81 654 ARG A O 1
ATOM 5008 N N . CYS A 1 655 ? -16.565 11.200 23.654 1.00 95.62 655 CYS A N 1
ATOM 5009 C CA . CYS A 1 655 ? -15.454 10.485 23.040 1.00 95.62 655 CYS A CA 1
ATOM 5010 C C . CYS A 1 655 ? -14.786 9.579 24.095 1.00 95.62 655 CYS A C 1
ATOM 5012 O O . CYS A 1 655 ? -14.516 10.058 25.201 1.00 95.62 655 CYS A O 1
ATOM 5014 N N . PRO A 1 656 ? -14.546 8.284 23.811 1.00 94.75 656 PRO A N 1
ATOM 5015 C CA . PRO A 1 656 ? -13.898 7.382 24.759 1.00 94.75 656 PRO A CA 1
ATOM 5016 C C . PRO A 1 656 ? -12.445 7.796 25.031 1.00 94.75 656 PRO A C 1
ATOM 5018 O O . PRO A 1 656 ? -11.820 8.488 24.229 1.00 94.75 656 PRO A O 1
ATOM 5021 N N . ALA A 1 657 ? -11.892 7.343 26.160 1.00 93.69 657 ALA A N 1
ATOM 5022 C CA . ALA A 1 657 ? -10.492 7.592 26.500 1.00 93.69 657 ALA A CA 1
ATOM 5023 C C . ALA A 1 657 ? -9.545 6.977 25.453 1.00 93.69 657 ALA A C 1
ATOM 5025 O O . ALA A 1 657 ? -8.683 7.676 24.931 1.00 93.69 657 ALA A O 1
ATOM 5026 N N . ARG A 1 658 ? -9.758 5.711 25.069 1.00 94.12 658 ARG A N 1
ATOM 5027 C CA . ARG A 1 658 ? -9.021 5.057 23.977 1.00 94.12 658 ARG A CA 1
ATOM 5028 C C . ARG A 1 658 ? -9.692 5.267 22.621 1.00 94.12 658 ARG A C 1
ATOM 5030 O O . ARG A 1 658 ? -10.870 4.959 22.446 1.00 94.12 658 ARG A O 1
ATOM 5037 N N . VAL A 1 659 ? -8.907 5.751 21.663 1.00 96.50 659 VAL A N 1
ATOM 5038 C CA . VAL A 1 659 ? -9.292 6.028 20.269 1.00 96.50 659 VAL A CA 1
ATOM 5039 C C . VAL A 1 659 ? -8.140 5.708 19.319 1.00 96.50 659 VAL A C 1
ATOM 5041 O O . VAL A 1 659 ? -6.981 5.710 19.722 1.00 96.50 659 VAL A O 1
ATOM 5044 N N . GLN A 1 660 ? -8.427 5.517 18.032 1.00 95.81 660 GLN A N 1
ATOM 5045 C CA . GLN A 1 660 ? -7.406 5.469 16.983 1.00 95.81 660 GLN A CA 1
ATOM 5046 C C . GLN A 1 660 ? -7.372 6.787 16.207 1.00 95.81 660 GLN A C 1
ATOM 5048 O O . GLN A 1 660 ? -8.368 7.195 15.608 1.00 95.81 660 GLN A O 1
ATOM 5053 N N . LEU A 1 661 ? -6.214 7.451 16.193 1.00 96.81 661 LEU A N 1
ATOM 5054 C CA . LEU A 1 661 ? -5.949 8.587 15.312 1.00 96.81 661 LEU A CA 1
ATOM 5055 C C . LEU A 1 661 ? -5.712 8.087 13.885 1.00 96.81 661 LEU A C 1
ATOM 5057 O O . LEU A 1 661 ? -4.868 7.219 13.664 1.00 96.81 661 LEU A O 1
ATOM 5061 N N . GLN A 1 662 ? -6.441 8.674 12.938 1.00 94.81 662 GLN A N 1
ATOM 5062 C CA . GLN A 1 662 ? -6.352 8.405 11.504 1.00 94.81 662 GLN A CA 1
ATOM 5063 C C . GLN A 1 662 ? -5.491 9.487 10.815 1.00 94.81 662 GLN A C 1
ATOM 5065 O O . GLN A 1 662 ? -5.814 10.678 10.881 1.00 94.81 662 GLN A O 1
ATOM 5070 N N . ASP A 1 663 ? -4.412 9.087 10.135 1.00 87.44 663 ASP A N 1
ATOM 5071 C CA . ASP A 1 663 ? -3.555 9.949 9.299 1.00 87.44 663 ASP A CA 1
ATOM 5072 C C . ASP A 1 663 ? -3.239 9.241 7.965 1.00 87.44 663 ASP A C 1
ATOM 5074 O O . ASP A 1 663 ? -2.354 8.390 7.886 1.00 87.44 663 ASP A O 1
ATOM 5078 N N . ASP A 1 664 ? -3.997 9.570 6.915 1.00 81.19 664 ASP A N 1
ATOM 5079 C CA . ASP A 1 664 ? -3.992 8.893 5.606 1.00 81.19 664 ASP A CA 1
ATOM 5080 C C . ASP A 1 664 ? -4.136 7.353 5.721 1.00 81.19 664 ASP A C 1
ATOM 5082 O O . ASP A 1 664 ? -5.203 6.875 6.091 1.00 81.19 664 ASP A O 1
ATOM 5086 N N . ASP A 1 665 ? -3.097 6.557 5.426 1.00 75.50 665 ASP A N 1
ATOM 5087 C CA . ASP A 1 665 ? -3.135 5.079 5.499 1.00 75.50 665 ASP A CA 1
ATOM 5088 C C . ASP A 1 665 ? -3.035 4.510 6.932 1.00 75.50 665 ASP A C 1
ATOM 5090 O O . ASP A 1 665 ? -2.955 3.292 7.124 1.00 75.50 665 ASP A O 1
ATOM 5094 N N . ARG A 1 666 ? -2.911 5.383 7.939 1.00 85.31 666 ARG A N 1
ATOM 5095 C CA . ARG A 1 666 ? -2.286 5.056 9.225 1.00 85.31 666 ARG A CA 1
ATOM 5096 C C . ARG A 1 666 ? -3.252 5.224 10.380 1.00 85.31 666 ARG A C 1
ATOM 5098 O O . ARG A 1 666 ? -3.678 6.335 10.674 1.00 85.31 666 ARG A O 1
ATOM 5105 N N . THR A 1 667 ? -3.469 4.127 11.095 1.00 90.62 667 THR A N 1
ATOM 5106 C CA . THR A 1 667 ? -4.004 4.142 12.454 1.00 90.62 667 THR A CA 1
ATOM 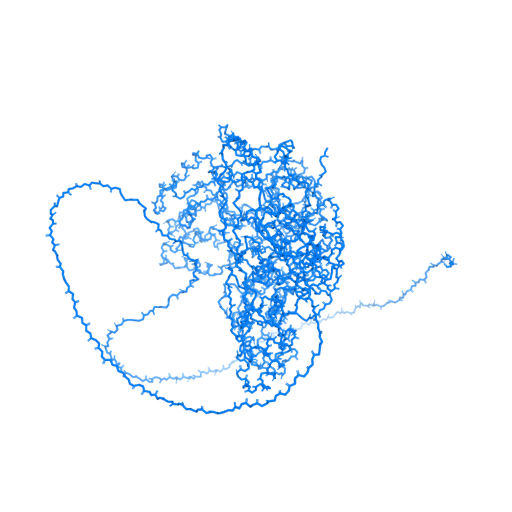5107 C C . THR A 1 667 ? -2.870 4.230 13.475 1.00 90.62 667 THR A C 1
ATOM 5109 O O . THR A 1 667 ? -1.772 3.701 13.261 1.00 90.62 667 THR A O 1
ATOM 5112 N N . MET A 1 668 ? -3.150 4.883 14.600 1.00 93.00 668 MET A N 1
ATOM 5113 C CA . MET A 1 668 ? -2.343 4.855 15.820 1.00 93.00 668 MET A CA 1
ATOM 5114 C C . MET A 1 668 ? -3.300 4.899 17.020 1.00 93.00 668 MET A C 1
ATOM 5116 O O . MET A 1 668 ? -4.011 5.900 17.149 1.00 93.00 668 MET A O 1
ATOM 5120 N N . PRO A 1 669 ? -3.370 3.857 17.871 1.00 93.44 669 PRO A N 1
ATOM 5121 C CA . PRO A 1 669 ? -4.159 3.918 19.096 1.00 93.44 669 PRO A CA 1
ATOM 5122 C C . PRO A 1 669 ? -3.535 4.932 20.052 1.00 93.44 669 PRO A C 1
ATOM 5124 O O . PRO A 1 669 ? -2.314 5.084 20.106 1.00 93.44 669 PRO A O 1
ATOM 5127 N N . LEU A 1 670 ? -4.383 5.644 20.780 1.00 94.81 670 LEU A N 1
ATOM 5128 C CA . LEU A 1 670 ? -4.020 6.688 21.723 1.00 94.81 670 LEU A CA 1
ATOM 5129 C C . LEU A 1 670 ? -5.021 6.688 22.873 1.00 94.81 670 LEU A C 1
ATOM 5131 O O . LEU A 1 670 ? -6.223 6.533 22.658 1.00 94.81 670 LEU A O 1
ATOM 5135 N N . ASP A 1 671 ? -4.522 6.940 24.077 1.00 94.50 671 ASP A N 1
ATOM 5136 C CA . ASP A 1 671 ? -5.358 7.265 25.230 1.00 94.50 671 ASP A CA 1
ATOM 5137 C C . ASP A 1 671 ? -5.379 8.789 25.438 1.00 94.50 671 ASP A C 1
ATOM 5139 O O . ASP A 1 671 ? -4.346 9.411 25.673 1.00 94.50 671 ASP A O 1
ATOM 5143 N N . LEU A 1 672 ? -6.552 9.416 25.357 1.00 95.56 672 LEU A N 1
ATOM 5144 C CA . LEU A 1 672 ? -6.749 10.847 25.599 1.00 95.56 672 LEU A CA 1
ATOM 5145 C C . LEU A 1 672 ? -6.466 11.242 27.063 1.00 95.56 672 LEU A C 1
ATOM 5147 O O . LEU A 1 672 ? -6.198 12.415 27.348 1.00 95.56 672 LEU A O 1
ATOM 5151 N N . ALA A 1 673 ? -6.502 10.291 28.002 1.00 93.12 673 ALA A N 1
ATOM 5152 C CA . ALA A 1 673 ? -6.140 10.506 29.398 1.00 93.12 673 ALA A CA 1
ATOM 5153 C C . ALA A 1 673 ? -4.623 10.681 29.602 1.00 93.12 673 ALA A C 1
ATOM 5155 O O . ALA A 1 673 ? -4.234 11.433 30.501 1.00 93.12 673 ALA A O 1
ATOM 5156 N N . GLU A 1 674 ? -3.802 10.066 28.748 1.00 95.06 674 GLU A N 1
ATOM 5157 C CA . GLU A 1 674 ? -2.337 9.990 28.827 1.00 95.06 674 GLU A CA 1
ATOM 5158 C C . GLU A 1 674 ? -1.655 11.253 28.238 1.00 95.06 674 GLU A C 1
ATOM 5160 O O . GLU A 1 674 ? -1.875 11.586 27.064 1.00 95.06 674 GLU A O 1
ATOM 5165 N N . PRO A 1 675 ? -0.832 11.994 29.014 1.00 95.06 675 PRO A N 1
ATOM 5166 C CA . PRO A 1 675 ? -0.148 13.204 28.547 1.00 95.06 675 PRO A CA 1
ATOM 5167 C C . PRO A 1 675 ? 0.692 13.039 27.273 1.00 95.06 675 PRO A C 1
ATOM 5169 O O . PRO A 1 675 ? 0.631 13.908 26.398 1.00 95.06 675 PRO A O 1
ATOM 5172 N N . LEU A 1 676 ? 1.443 11.947 27.111 1.00 95.81 676 LEU A N 1
ATOM 5173 C CA . LEU A 1 676 ? 2.269 11.693 25.927 1.00 95.81 676 LEU A CA 1
ATOM 5174 C C . LEU A 1 676 ? 1.412 11.430 24.681 1.00 95.81 676 LEU A C 1
ATOM 5176 O O . LEU A 1 676 ? 1.711 11.932 23.594 1.00 95.81 676 LEU A O 1
ATOM 5180 N N . HIS A 1 677 ? 0.305 10.708 24.817 1.00 95.81 677 HIS A N 1
ATOM 5181 C CA . HIS A 1 677 ? -0.634 10.481 23.719 1.00 95.81 677 HIS A CA 1
ATOM 5182 C C . HIS A 1 677 ? -1.337 11.780 23.304 1.00 95.81 677 HIS A C 1
ATOM 5184 O O . HIS A 1 677 ? -1.361 12.123 22.117 1.00 95.81 677 HIS A O 1
ATOM 5190 N N . ALA A 1 678 ? -1.784 12.590 24.266 1.00 96.44 678 ALA A N 1
ATOM 5191 C CA . ALA A 1 678 ? -2.265 13.946 24.000 1.00 96.44 678 ALA A CA 1
ATOM 5192 C C . ALA A 1 678 ? -1.189 14.817 23.313 1.00 96.44 678 ALA A C 1
ATOM 5194 O O . ALA A 1 678 ? -1.492 15.614 22.416 1.00 96.44 678 ALA A O 1
ATOM 5195 N N . ARG A 1 679 ? 0.092 14.621 23.657 1.00 95.94 679 ARG A N 1
ATOM 5196 C CA . ARG A 1 679 ? 1.234 15.307 23.036 1.00 95.94 679 ARG A CA 1
ATOM 5197 C C . ARG A 1 679 ? 1.438 14.943 21.562 1.00 95.94 679 ARG A C 1
ATOM 5199 O O . ARG A 1 679 ? 1.867 15.812 20.790 1.00 95.94 679 ARG A O 1
ATOM 5206 N N . LEU A 1 680 ? 1.113 13.707 21.169 1.00 96.06 680 LEU A N 1
ATOM 5207 C CA . LEU A 1 680 ? 1.096 13.249 19.774 1.00 96.06 680 LEU A CA 1
ATOM 5208 C C . LEU A 1 680 ? -0.058 13.895 18.988 1.00 96.06 680 LEU A C 1
ATOM 5210 O O . LEU A 1 680 ? 0.179 14.409 17.892 1.00 96.06 680 LEU A O 1
ATOM 5214 N N . ILE A 1 681 ? -1.263 13.984 19.566 1.00 96.62 681 ILE A N 1
ATOM 5215 C CA . ILE A 1 681 ? -2.417 14.675 18.948 1.00 96.62 681 ILE A CA 1
ATOM 5216 C C . ILE A 1 681 ? -2.101 16.157 18.716 1.00 96.62 681 ILE A C 1
ATOM 5218 O O . ILE A 1 681 ? -2.317 16.676 17.621 1.00 96.62 681 ILE A O 1
ATOM 5222 N N . HIS A 1 682 ? -1.494 16.836 19.693 1.00 96.44 682 HIS A N 1
ATOM 5223 C CA . HIS A 1 682 ? -1.018 18.209 19.511 1.00 96.44 682 HIS A CA 1
ATOM 5224 C C . HIS A 1 682 ? 0.009 18.331 18.366 1.00 96.44 682 HIS A C 1
ATOM 5226 O O . HIS A 1 682 ? -0.033 19.284 17.586 1.00 96.44 682 HIS A O 1
ATOM 5232 N N . GLN A 1 683 ? 0.921 17.363 18.209 1.00 94.19 683 GLN A N 1
ATOM 5233 C CA . GLN A 1 683 ? 1.870 17.356 17.089 1.00 94.19 683 GLN A CA 1
ATOM 5234 C C . GLN A 1 683 ? 1.181 17.159 15.725 1.00 94.19 683 GLN A C 1
ATOM 5236 O O . GLN A 1 683 ? 1.628 17.748 14.737 1.00 94.19 683 GLN A O 1
ATOM 5241 N N . HIS A 1 684 ? 0.099 16.377 15.667 1.00 95.25 684 HIS A N 1
ATOM 5242 C CA . HIS A 1 684 ? -0.737 16.211 14.474 1.00 95.25 684 HIS A CA 1
ATOM 5243 C C . HIS A 1 684 ? -1.483 17.501 14.116 1.00 95.25 684 HIS A C 1
ATOM 5245 O O . HIS A 1 684 ? -1.354 17.996 12.996 1.00 95.25 684 HIS A O 1
ATOM 5251 N N . LEU A 1 685 ? -2.173 18.111 15.085 1.00 96.12 685 LEU A N 1
ATOM 5252 C CA . LEU A 1 685 ? -2.940 19.355 14.908 1.00 96.12 685 LEU A CA 1
ATOM 5253 C C . LEU A 1 685 ? -2.066 20.580 14.577 1.00 96.12 685 LEU A C 1
ATOM 5255 O O . LEU A 1 685 ? -2.539 21.564 14.015 1.00 96.12 685 LEU A O 1
ATOM 5259 N N . ARG A 1 686 ? -0.756 20.514 14.848 1.00 94.12 686 ARG A N 1
ATOM 5260 C CA . ARG A 1 686 ? 0.226 21.500 14.365 1.00 94.12 686 ARG A CA 1
ATOM 5261 C C . ARG A 1 686 ? 0.637 21.334 12.893 1.00 94.12 686 ARG A C 1
ATOM 5263 O O . ARG A 1 686 ? 1.414 22.152 12.400 1.00 94.12 686 ARG A O 1
ATOM 5270 N N . ARG A 1 687 ? 0.165 20.289 12.205 1.00 92.81 687 ARG A N 1
ATOM 5271 C CA . ARG A 1 687 ? 0.460 19.970 10.790 1.00 92.81 687 ARG A CA 1
ATOM 5272 C C . ARG A 1 687 ? -0.804 19.845 9.931 1.00 92.81 687 ARG A C 1
ATOM 5274 O O . ARG A 1 687 ? -0.771 20.196 8.756 1.00 92.81 687 ARG A O 1
ATOM 5281 N N . ARG A 1 688 ? -1.901 19.348 10.508 1.00 93.94 688 ARG A N 1
ATOM 5282 C CA . ARG A 1 688 ? -3.229 19.201 9.893 1.00 93.94 688 ARG A CA 1
ATOM 5283 C C . ARG A 1 688 ? -4.228 20.082 10.666 1.00 93.94 688 ARG A C 1
ATOM 5285 O O . ARG A 1 688 ? -4.130 20.133 11.885 1.00 93.94 688 ARG A O 1
ATOM 5292 N N . PRO A 1 689 ? -5.223 20.723 10.025 1.00 93.69 689 PRO A N 1
ATOM 5293 C CA . PRO A 1 689 ? -6.207 21.559 10.731 1.00 93.69 689 PRO A CA 1
ATOM 5294 C C . PRO A 1 689 ? -7.202 20.763 11.598 1.00 93.69 689 PRO A C 1
ATOM 5296 O O . PRO A 1 689 ? -7.942 21.357 12.378 1.00 93.69 689 PRO A O 1
ATOM 5299 N N . GLN A 1 690 ? -7.238 19.435 11.447 1.00 95.12 690 GLN A N 1
ATOM 5300 C CA . GLN A 1 690 ? -8.137 18.525 12.153 1.00 95.12 690 GLN A CA 1
ATOM 5301 C C . GLN A 1 690 ? -7.456 17.174 12.420 1.00 95.12 690 GLN A C 1
ATOM 5303 O O . GLN A 1 690 ? -6.598 16.734 11.648 1.00 95.12 690 GLN A O 1
ATOM 5308 N N . ALA A 1 691 ? -7.890 16.502 13.481 1.00 96.75 691 ALA A N 1
ATOM 5309 C CA . ALA A 1 691 ? -7.638 15.098 13.764 1.00 96.75 691 ALA A CA 1
ATOM 5310 C C . ALA A 1 691 ? -8.947 14.320 13.571 1.00 96.75 691 ALA A C 1
ATOM 5312 O O . ALA A 1 691 ? -9.998 14.738 14.061 1.00 96.75 691 ALA A O 1
ATOM 5313 N N . VAL A 1 692 ? -8.885 13.197 12.856 1.00 97.12 692 VAL A N 1
ATOM 5314 C CA . VAL A 1 692 ? -9.996 12.242 12.775 1.00 97.12 692 VAL A CA 1
ATOM 5315 C C . VAL A 1 692 ? -9.677 11.110 13.738 1.00 97.12 692 VAL A C 1
ATOM 5317 O O . VAL A 1 692 ? -8.625 10.482 13.629 1.00 97.12 692 VAL A O 1
ATOM 5320 N N . LEU A 1 693 ? -10.567 10.892 14.697 1.00 97.62 693 LEU A N 1
ATOM 5321 C CA . LEU A 1 693 ? -10.461 9.848 15.708 1.00 97.62 693 LEU A CA 1
ATOM 5322 C C . LEU A 1 693 ? -11.562 8.822 15.439 1.00 97.62 693 LEU A C 1
ATOM 5324 O O . LEU A 1 693 ? -12.701 9.205 15.175 1.00 97.62 693 LEU A O 1
ATOM 5328 N N . THR A 1 694 ? -11.249 7.536 15.516 1.00 96.62 694 THR A N 1
ATOM 5329 C CA . THR A 1 694 ? -12.253 6.463 15.563 1.00 96.62 694 THR A CA 1
ATOM 5330 C C . THR A 1 694 ? -12.195 5.752 16.906 1.00 96.62 694 THR A C 1
ATOM 5332 O O . THR A 1 694 ? -11.205 5.871 17.626 1.00 96.62 694 THR A O 1
ATOM 5335 N N . GLU A 1 695 ? -13.235 5.000 17.253 1.00 94.06 695 GLU A N 1
ATOM 5336 C CA . GLU A 1 695 ? -13.174 4.095 18.404 1.00 94.06 695 GLU A CA 1
ATOM 5337 C C . GLU A 1 695 ? -12.019 3.086 18.268 1.00 94.06 695 GLU A C 1
ATOM 5339 O O . GLU A 1 695 ? -11.625 2.713 17.158 1.00 94.06 695 GLU A O 1
ATOM 5344 N N . ASP A 1 696 ? -11.450 2.690 19.407 1.00 91.88 696 ASP A N 1
ATOM 5345 C CA . ASP A 1 696 ? -10.399 1.676 19.477 1.00 91.88 696 ASP A CA 1
ATOM 5346 C C . ASP A 1 696 ? -10.988 0.253 19.571 1.00 91.88 696 ASP A C 1
ATOM 5348 O O . ASP A 1 696 ? -12.196 0.045 19.724 1.00 91.88 696 ASP A O 1
ATOM 5352 N N . VAL A 1 697 ? -10.112 -0.739 19.464 1.00 90.62 697 VAL A N 1
ATOM 5353 C CA . VAL A 1 697 ? -10.391 -2.134 19.818 1.00 90.62 697 VAL A CA 1
ATOM 5354 C C . VAL A 1 697 ? -9.823 -2.354 21.218 1.00 90.62 697 VAL A C 1
ATOM 5356 O O . VAL A 1 697 ? -8.699 -1.922 21.484 1.00 90.62 697 VAL A O 1
ATOM 5359 N N . SER A 1 698 ? -10.584 -2.959 22.134 1.00 89.81 698 SER A N 1
ATOM 5360 C CA . SER A 1 698 ? -10.034 -3.270 23.459 1.00 89.81 698 SER A CA 1
ATOM 5361 C C . SER A 1 698 ? -9.000 -4.399 23.352 1.00 89.81 698 SER A C 1
ATOM 5363 O O . SER A 1 698 ? -8.908 -5.098 22.344 1.00 89.81 698 SER A O 1
ATOM 5365 N N . ASP A 1 699 ? -8.179 -4.585 24.382 1.00 91.00 699 ASP A N 1
ATOM 5366 C CA . ASP A 1 699 ? -7.228 -5.705 24.371 1.00 91.00 699 ASP A CA 1
ATOM 5367 C C . ASP A 1 699 ? -7.925 -7.034 24.722 1.00 91.00 699 ASP A C 1
ATOM 5369 O O . ASP A 1 699 ? -7.479 -8.092 24.292 1.00 91.00 699 ASP A O 1
ATOM 5373 N N . GLU A 1 700 ? -9.084 -6.955 25.385 1.00 93.25 700 GLU A N 1
ATOM 5374 C CA . GLU A 1 700 ? -10.045 -8.049 25.576 1.00 93.25 700 GLU A CA 1
ATOM 5375 C C . GLU A 1 700 ? -10.755 -8.433 24.265 1.00 93.25 700 GLU A C 1
ATOM 5377 O O . GLU A 1 700 ? -10.840 -9.613 23.955 1.00 93.25 700 GLU A O 1
ATOM 5382 N N . ASP A 1 701 ? -11.165 -7.473 23.421 1.00 94.88 701 ASP A N 1
ATOM 5383 C CA . ASP A 1 701 ? -11.669 -7.740 22.059 1.00 94.88 701 ASP A CA 1
ATOM 5384 C C . ASP A 1 701 ? -10.641 -8.558 21.244 1.00 94.88 701 ASP A C 1
ATOM 5386 O O . ASP A 1 701 ? -11.006 -9.304 20.341 1.00 94.88 701 ASP A O 1
ATOM 5390 N N . LEU A 1 702 ? -9.344 -8.415 21.528 1.00 95.62 702 LEU A N 1
ATOM 5391 C CA . LEU A 1 702 ? -8.258 -9.143 20.862 1.00 95.62 702 LEU A CA 1
ATOM 5392 C C . LEU A 1 702 ? -7.852 -10.435 21.597 1.00 95.62 702 LEU A C 1
ATOM 5394 O O . LEU A 1 702 ? -6.951 -11.137 21.131 1.00 95.62 702 LEU A O 1
ATOM 5398 N N . GLY A 1 703 ? -8.515 -10.764 22.710 1.00 95.62 703 GLY A N 1
ATOM 5399 C CA . GLY A 1 703 ? -8.138 -11.828 23.641 1.00 95.62 703 GLY A CA 1
ATOM 5400 C C . GLY A 1 703 ? -8.090 -13.222 23.022 1.00 95.62 703 GLY A C 1
ATOM 5401 O O . GLY A 1 703 ? -7.190 -13.989 23.350 1.00 95.62 703 GLY A O 1
ATOM 5402 N N . TRP A 1 704 ? -8.963 -13.526 22.053 1.00 97.00 704 TRP A N 1
ATOM 5403 C CA . TRP A 1 704 ? -8.968 -14.827 21.367 1.00 97.00 704 TRP A CA 1
ATOM 5404 C C . TRP A 1 704 ? -7.678 -15.159 20.606 1.00 97.00 704 TRP A C 1
ATOM 5406 O O . TRP A 1 704 ? -7.473 -16.326 20.313 1.00 97.00 704 TRP A O 1
ATOM 5416 N N . LEU A 1 705 ? -6.838 -14.167 20.278 1.00 96.81 705 LEU A N 1
ATOM 5417 C CA . LEU A 1 705 ? -5.548 -14.362 19.599 1.00 96.81 705 LEU A CA 1
ATOM 5418 C C . LEU A 1 705 ? -4.368 -13.718 20.349 1.00 96.81 705 LEU A C 1
ATOM 5420 O O . LEU A 1 705 ? -3.219 -13.901 19.963 1.00 96.81 705 LEU A O 1
ATOM 5424 N N . GLY A 1 706 ? -4.616 -12.878 21.359 1.00 95.75 706 GLY A N 1
ATOM 5425 C CA . GLY A 1 706 ? -3.589 -12.113 22.085 1.00 95.75 706 GLY A CA 1
ATOM 5426 C C . GLY A 1 706 ? -2.821 -11.071 21.249 1.00 95.75 706 GLY A C 1
ATOM 5427 O O . GLY A 1 706 ? -2.049 -10.282 21.796 1.00 95.75 706 GLY A O 1
ATOM 5428 N N . HIS A 1 707 ? -3.030 -11.029 19.930 1.00 96.19 707 HIS A N 1
ATOM 5429 C CA . HIS A 1 707 ? -2.311 -10.190 18.974 1.00 96.19 707 HIS A CA 1
ATOM 5430 C C . HIS A 1 707 ? -3.270 -9.329 18.144 1.00 96.19 707 HIS A C 1
ATOM 5432 O O . HIS A 1 707 ? -4.328 -9.768 17.677 1.00 96.19 707 HIS A O 1
ATOM 5438 N N . ALA A 1 708 ? -2.863 -8.084 17.889 1.00 95.81 708 ALA A N 1
ATOM 5439 C CA . ALA A 1 708 ? -3.593 -7.191 17.000 1.00 95.81 708 ALA A CA 1
ATOM 5440 C C . ALA A 1 708 ? -3.473 -7.670 15.545 1.00 95.81 708 ALA A C 1
ATOM 5442 O O . ALA A 1 708 ? -2.383 -7.659 14.967 1.00 95.81 708 ALA A O 1
ATOM 5443 N N . HIS A 1 709 ? -4.600 -8.079 14.958 1.00 97.06 709 HIS A N 1
ATOM 5444 C CA . HIS A 1 709 ? -4.647 -8.836 13.705 1.00 97.06 709 HIS A CA 1
ATOM 5445 C C . HIS A 1 709 ? -5.628 -8.266 12.664 1.00 97.06 709 HIS A C 1
ATOM 5447 O O . HIS A 1 709 ? -6.478 -7.416 12.957 1.00 97.06 709 HIS A O 1
ATOM 5453 N N . GLU A 1 710 ? -5.477 -8.756 11.434 1.00 96.38 710 GLU A N 1
ATOM 5454 C CA . GLU A 1 710 ? -6.410 -8.684 10.309 1.00 96.38 710 GLU A CA 1
ATOM 5455 C C . GLU A 1 710 ? -6.262 -9.976 9.478 1.00 96.38 710 GLU A C 1
ATOM 5457 O O . GLU A 1 710 ? -5.206 -10.231 8.897 1.00 96.38 710 GLU A O 1
ATOM 5462 N N . LEU A 1 711 ? -7.314 -10.787 9.400 1.00 97.06 711 LEU A N 1
ATOM 5463 C CA . LEU A 1 711 ? -7.439 -11.879 8.431 1.00 97.06 711 LEU A CA 1
ATOM 5464 C C . LEU A 1 711 ? -7.906 -11.304 7.092 1.00 97.06 711 LEU A C 1
ATOM 5466 O O . LEU A 1 711 ? -8.621 -10.304 7.053 1.00 97.06 711 LEU A O 1
ATOM 5470 N N . THR A 1 712 ? -7.518 -11.906 5.968 1.00 95.50 712 THR A N 1
ATOM 5471 C CA . THR A 1 712 ? -7.918 -11.386 4.652 1.00 95.50 712 THR A CA 1
ATOM 5472 C C . THR A 1 712 ? -8.433 -12.476 3.715 1.00 95.50 712 THR A C 1
ATOM 5474 O O . THR A 1 712 ? -7.699 -13.380 3.309 1.00 95.50 712 THR A O 1
ATOM 5477 N N . LEU A 1 713 ? -9.690 -12.320 3.295 1.00 93.44 713 LEU A N 1
ATOM 5478 C CA . LEU A 1 713 ? -10.454 -13.264 2.483 1.00 93.44 713 LEU A CA 1
ATOM 5479 C C . LEU A 1 713 ? -10.644 -12.740 1.041 1.00 93.44 713 LEU A C 1
ATOM 5481 O O . LEU A 1 713 ? -11.095 -11.604 0.860 1.00 93.44 713 LEU A O 1
ATOM 5485 N N . PRO A 1 714 ? -10.288 -13.516 0.001 1.00 94.19 714 PRO A N 1
ATOM 5486 C CA . PRO A 1 714 ? -10.736 -13.282 -1.371 1.00 94.19 714 PRO A CA 1
ATOM 5487 C C . PRO A 1 714 ? -12.222 -13.618 -1.527 1.00 94.19 714 PRO A C 1
ATOM 5489 O O . PRO A 1 714 ? -12.684 -14.646 -1.037 1.00 94.19 714 PRO A O 1
ATOM 5492 N N . LEU A 1 715 ? -12.958 -12.771 -2.243 1.00 94.06 715 LEU A N 1
ATOM 5493 C CA . LEU A 1 715 ? -14.366 -12.992 -2.563 1.00 94.06 715 LEU A CA 1
ATOM 5494 C C . LEU A 1 715 ? -14.580 -12.947 -4.079 1.00 94.06 715 LEU A C 1
ATOM 5496 O O . LEU A 1 715 ? -14.016 -12.086 -4.758 1.00 94.06 715 LEU A O 1
ATOM 5500 N N . ALA A 1 716 ? -15.441 -13.823 -4.589 1.00 94.06 716 ALA A N 1
ATOM 5501 C CA . ALA A 1 716 ? -15.929 -13.829 -5.967 1.00 94.06 716 ALA A CA 1
ATOM 5502 C C . ALA A 1 716 ? -17.428 -13.505 -5.997 1.00 94.06 716 ALA A C 1
ATOM 5504 O O . ALA A 1 716 ? -18.152 -13.814 -5.043 1.00 94.06 716 ALA A O 1
ATOM 5505 N N . THR A 1 717 ? -17.906 -12.864 -7.067 1.00 90.81 717 THR A N 1
ATOM 5506 C CA . THR A 1 717 ? -19.346 -12.645 -7.242 1.00 90.81 717 THR A CA 1
ATOM 5507 C C . THR A 1 717 ? -20.068 -13.956 -7.566 1.00 90.81 717 THR A C 1
ATOM 5509 O O . THR A 1 717 ? -19.521 -14.838 -8.221 1.00 90.81 717 THR A O 1
ATOM 5512 N N . THR A 1 718 ? -21.317 -14.087 -7.115 1.00 89.00 718 THR A N 1
ATOM 5513 C CA . THR A 1 718 ? -22.197 -15.223 -7.449 1.00 89.00 718 THR A CA 1
ATOM 5514 C C . THR A 1 718 ? -22.988 -15.015 -8.743 1.00 89.00 718 THR A C 1
ATOM 5516 O O . THR A 1 718 ? -23.802 -15.862 -9.114 1.00 89.00 718 THR A O 1
ATOM 5519 N N . ARG A 1 719 ? -22.779 -13.881 -9.424 1.00 86.62 719 ARG A N 1
ATOM 5520 C CA . ARG A 1 719 ? -23.378 -13.558 -10.722 1.00 86.62 719 ARG A CA 1
ATOM 5521 C C . ARG A 1 719 ? -22.561 -14.207 -11.844 1.00 86.62 719 ARG A C 1
ATOM 5523 O O . ARG A 1 719 ? -21.335 -14.157 -11.820 1.00 86.62 719 ARG A O 1
ATOM 5530 N N . SER A 1 720 ? -23.234 -14.796 -12.830 1.00 86.06 720 SER A N 1
ATOM 5531 C CA . SER A 1 720 ? -22.579 -15.287 -14.049 1.00 86.06 720 SER A CA 1
ATOM 5532 C C . SER A 1 720 ? -21.894 -14.135 -14.802 1.00 86.06 720 SER A C 1
ATOM 5534 O O . SER A 1 720 ? -22.440 -13.026 -14.803 1.00 86.06 720 SER A O 1
ATOM 5536 N N . PRO A 1 721 ? -20.747 -14.371 -15.468 1.00 88.19 721 PRO A N 1
ATOM 5537 C CA . PRO A 1 721 ? -20.157 -13.392 -16.375 1.00 88.19 721 PRO A CA 1
ATOM 5538 C C . PRO A 1 721 ? -21.144 -12.971 -17.470 1.00 88.19 721 PRO A C 1
ATOM 5540 O O . PRO A 1 721 ? -21.968 -13.768 -17.920 1.00 88.19 721 PRO A O 1
ATOM 5543 N N . ALA A 1 722 ? -21.053 -11.721 -17.917 1.00 87.44 722 ALA A N 1
ATOM 5544 C CA . ALA A 1 722 ? -21.823 -11.239 -19.056 1.00 87.44 722 ALA A CA 1
ATOM 5545 C C . ALA A 1 722 ? -21.274 -11.844 -20.366 1.00 87.44 722 ALA A C 1
ATOM 5547 O O . ALA A 1 722 ? -20.049 -11.915 -20.513 1.00 87.44 722 ALA A O 1
ATOM 5548 N N . PRO A 1 723 ? -22.125 -12.228 -21.339 1.00 87.00 723 PRO A N 1
ATOM 5549 C CA . PRO A 1 723 ? -21.665 -12.700 -22.643 1.00 87.00 723 PRO A CA 1
ATOM 5550 C C . PRO A 1 723 ? -20.749 -11.682 -23.330 1.00 87.00 723 PRO A C 1
ATOM 5552 O O . PRO A 1 723 ? -20.992 -10.473 -23.263 1.00 87.00 723 PRO A O 1
ATOM 5555 N N . ALA A 1 724 ? -19.711 -12.157 -24.018 1.00 83.38 724 ALA A N 1
ATOM 5556 C CA . ALA A 1 724 ? -18.788 -11.281 -24.733 1.00 83.38 724 ALA A CA 1
ATOM 5557 C C . ALA A 1 724 ? -19.501 -10.522 -25.874 1.00 83.38 724 ALA A C 1
ATOM 5559 O O . ALA A 1 724 ? -20.020 -11.163 -26.793 1.00 83.38 724 ALA A O 1
ATOM 5560 N N . PRO A 1 725 ? -19.499 -9.173 -25.896 1.00 80.50 725 PRO A N 1
ATOM 5561 C CA . PRO A 1 725 ? -19.959 -8.428 -27.061 1.00 80.50 725 PRO A CA 1
ATOM 5562 C C . PRO A 1 725 ? -18.996 -8.673 -28.234 1.00 80.50 725 PRO A C 1
ATOM 5564 O O . PRO A 1 725 ? -17.823 -8.308 -28.164 1.00 80.50 725 PRO A O 1
ATOM 5567 N N . GLY A 1 726 ? -19.497 -9.301 -29.302 1.00 65.25 726 GLY A N 1
ATOM 5568 C CA . GLY A 1 726 ? -18.695 -9.794 -30.428 1.00 65.25 726 GLY A CA 1
ATOM 5569 C C . GLY A 1 726 ? -17.861 -8.706 -31.127 1.00 65.25 726 GLY A C 1
ATOM 5570 O O . GLY A 1 726 ? -18.441 -7.806 -31.739 1.00 65.25 726 GLY A O 1
ATOM 5571 N N . PRO A 1 727 ? -16.515 -8.771 -31.089 1.00 59.44 727 PRO A N 1
ATOM 5572 C CA . PRO A 1 727 ? -15.644 -7.752 -31.665 1.00 59.44 727 PRO A CA 1
ATOM 5573 C C . PRO A 1 727 ? -15.313 -8.041 -33.143 1.00 59.44 727 PRO A C 1
ATOM 5575 O O . PRO A 1 727 ? -14.147 -8.073 -33.535 1.00 59.44 727 PRO A O 1
ATOM 5578 N N . ASP A 1 728 ? -16.338 -8.183 -33.992 1.00 54.81 728 ASP A N 1
ATOM 5579 C CA . ASP A 1 728 ? -16.187 -8.207 -35.466 1.00 54.81 728 ASP A CA 1
ATOM 5580 C C . ASP A 1 728 ? -15.864 -6.817 -36.065 1.00 54.81 728 ASP A C 1
ATOM 5582 O O . ASP A 1 728 ? -15.744 -6.629 -37.281 1.00 54.81 728 ASP A O 1
ATOM 5586 N N . ALA A 1 729 ? -15.678 -5.828 -35.189 1.00 52.81 729 ALA A N 1
ATOM 5587 C CA . ALA A 1 729 ? -15.190 -4.494 -35.484 1.00 52.81 729 ALA A CA 1
ATOM 5588 C C . ALA A 1 729 ? -13.854 -4.515 -36.248 1.00 52.81 729 ALA A C 1
ATOM 5590 O O . ALA A 1 729 ? -12.856 -5.090 -35.807 1.00 52.81 729 ALA A O 1
ATOM 5591 N N . ARG A 1 730 ? -13.795 -3.800 -37.377 1.00 52.50 730 ARG A N 1
ATOM 5592 C CA . ARG A 1 730 ? -12.526 -3.549 -38.075 1.00 52.50 730 ARG A CA 1
ATOM 5593 C C . ARG A 1 730 ? -11.737 -2.470 -37.315 1.00 52.50 730 ARG A C 1
ATOM 5595 O O . ARG A 1 730 ? -12.304 -1.408 -37.054 1.00 52.50 730 ARG A O 1
ATOM 5602 N N . PRO A 1 731 ? -10.447 -2.680 -36.986 1.00 50.31 731 PRO A N 1
ATOM 5603 C CA . PRO A 1 731 ? -9.645 -1.666 -36.308 1.00 50.31 731 PRO A CA 1
ATOM 5604 C C . PRO A 1 731 ? -9.442 -0.444 -37.207 1.00 50.31 731 PRO A C 1
ATOM 5606 O O . PRO A 1 731 ? -9.044 -0.569 -38.371 1.00 50.31 731 PRO A O 1
ATOM 5609 N N . ARG A 1 732 ? -9.707 0.751 -36.669 1.00 48.06 732 ARG A N 1
ATOM 5610 C CA . ARG A 1 732 ? -9.619 2.002 -37.426 1.00 48.06 732 ARG A CA 1
ATOM 5611 C C . ARG A 1 732 ? -8.166 2.477 -37.519 1.00 48.06 732 ARG A C 1
ATOM 5613 O O . ARG A 1 732 ? -7.705 3.288 -36.723 1.00 48.06 732 ARG A O 1
ATOM 5620 N N . ARG A 1 733 ? -7.443 1.980 -38.528 1.00 41.75 733 ARG A N 1
ATOM 5621 C CA . ARG A 1 733 ? -6.138 2.526 -38.941 1.00 41.75 733 ARG A CA 1
ATOM 5622 C C . ARG A 1 733 ? -6.315 3.845 -39.700 1.00 41.75 733 ARG A C 1
ATOM 5624 O O . ARG A 1 733 ? -6.238 3.867 -40.929 1.00 41.75 733 ARG A O 1
ATOM 5631 N N . ASP A 1 734 ? -6.509 4.940 -38.974 1.00 40.94 734 ASP A N 1
ATOM 5632 C CA . ASP A 1 734 ? -6.294 6.273 -39.542 1.00 40.94 734 ASP A CA 1
ATOM 5633 C C . ASP A 1 734 ? -4.790 6.442 -39.824 1.00 40.94 734 ASP A C 1
ATOM 5635 O O . ASP A 1 734 ? -3.952 6.294 -38.935 1.00 40.94 734 ASP A O 1
ATOM 5639 N N . GLN A 1 735 ? -4.421 6.720 -41.078 1.00 31.50 735 GLN A N 1
ATOM 5640 C CA . GLN A 1 735 ? -3.025 7.013 -41.411 1.00 31.50 735 GLN A CA 1
ATOM 5641 C C . GLN A 1 735 ? -2.636 8.392 -40.846 1.00 31.50 735 GLN A C 1
ATOM 5643 O O . GLN A 1 735 ? -3.374 9.358 -41.079 1.00 31.50 735 GLN A O 1
ATOM 5648 N N . PRO A 1 736 ? -1.466 8.542 -40.191 1.00 33.94 736 PRO A N 1
ATOM 5649 C CA . PRO A 1 736 ? -0.979 9.832 -39.703 1.00 33.94 736 PRO A CA 1
ATOM 5650 C C . PRO A 1 736 ? -0.534 10.721 -40.878 1.00 33.94 736 PRO A C 1
ATOM 5652 O O . PRO A 1 736 ? 0.649 10.850 -41.184 1.00 33.94 736 PRO A O 1
ATOM 5655 N N . GLY A 1 737 ? -1.505 11.315 -41.577 1.00 31.22 737 GLY A N 1
ATOM 5656 C CA . GLY A 1 737 ? -1.252 12.116 -42.776 1.00 31.22 737 GLY A CA 1
ATOM 5657 C C . GLY A 1 737 ? -2.476 12.672 -43.509 1.00 31.22 737 GLY A C 1
ATOM 5658 O O . GLY A 1 737 ? -2.294 13.511 -44.391 1.00 31.22 737 GLY A O 1
ATOM 5659 N N . HIS A 1 738 ? -3.709 12.257 -43.194 1.00 29.12 738 HIS A N 1
ATOM 5660 C CA . HIS A 1 738 ? -4.926 12.793 -43.828 1.00 29.12 738 HIS A CA 1
ATOM 5661 C C . HIS A 1 738 ? -5.932 13.315 -42.793 1.00 29.12 738 HIS A C 1
ATOM 5663 O O . HIS A 1 738 ? -6.767 12.579 -42.278 1.00 29.12 738 HIS A O 1
ATOM 5669 N N . GLY A 1 739 ? -5.886 14.629 -42.542 1.00 29.09 739 GLY A N 1
ATOM 5670 C CA . GLY A 1 739 ? -7.038 15.358 -42.002 1.00 29.09 739 GLY A CA 1
ATOM 5671 C C . GLY A 1 739 ? -8.202 15.409 -43.011 1.00 29.09 739 GLY A C 1
ATOM 5672 O O . GLY A 1 739 ? -8.071 14.873 -44.118 1.00 29.09 739 GLY A O 1
ATOM 5673 N N . PRO A 1 740 ? -9.331 16.075 -42.685 1.00 27.66 740 PRO A N 1
ATOM 5674 C CA . PRO A 1 740 ? -10.464 16.200 -43.603 1.00 27.66 740 PRO A CA 1
ATOM 5675 C C . PRO A 1 740 ? -9.980 16.723 -44.958 1.00 27.66 740 PRO A C 1
ATOM 5677 O O . PRO A 1 740 ? -9.281 17.737 -45.022 1.00 27.66 740 PRO A O 1
ATOM 5680 N N . ALA A 1 741 ? -10.288 15.967 -46.018 1.00 26.98 741 ALA A N 1
ATOM 5681 C CA . ALA A 1 741 ? -9.549 16.005 -47.278 1.00 26.98 741 ALA A CA 1
ATOM 5682 C C . ALA A 1 741 ? -9.289 17.436 -47.771 1.00 26.98 741 ALA A C 1
ATOM 5684 O O . ALA A 1 741 ? -10.234 18.213 -47.936 1.00 26.98 741 ALA A O 1
ATOM 5685 N N . ARG A 1 742 ? -8.013 17.761 -48.045 1.00 28.11 742 ARG A N 1
ATOM 5686 C CA . ARG A 1 742 ? -7.573 19.060 -48.585 1.00 28.11 742 ARG A CA 1
ATOM 5687 C C . ARG A 1 742 ? -8.210 19.321 -49.955 1.00 28.11 742 ARG A C 1
ATOM 5689 O O . ARG A 1 742 ? -7.595 19.122 -51.000 1.00 28.11 742 ARG A O 1
ATOM 5696 N N . ARG A 1 743 ? -9.446 19.821 -49.950 1.00 27.56 743 ARG A N 1
ATOM 5697 C CA . ARG A 1 743 ? -10.059 20.463 -51.111 1.00 27.56 743 ARG A CA 1
ATOM 5698 C C . ARG A 1 743 ? -9.195 21.667 -51.464 1.00 27.56 743 ARG A C 1
ATOM 5700 O O . ARG A 1 743 ? -8.920 22.512 -50.616 1.00 27.56 743 ARG A O 1
ATOM 5707 N N . SER A 1 744 ? -8.757 21.742 -52.713 1.00 30.38 744 SER A N 1
ATOM 5708 C CA . SER A 1 744 ? -7.860 22.775 -53.240 1.00 30.38 744 SER A CA 1
ATOM 5709 C C . SER A 1 744 ? -8.583 24.107 -53.511 1.00 30.38 744 SER A C 1
ATOM 5711 O O . SER A 1 744 ? -8.489 24.677 -54.594 1.00 30.38 744 SER A O 1
ATOM 5713 N N . ARG A 1 745 ? -9.332 24.582 -52.506 1.00 28.69 745 ARG A N 1
ATOM 5714 C CA . ARG A 1 745 ? -9.879 25.936 -52.292 1.00 28.69 745 ARG A CA 1
ATOM 5715 C C . ARG A 1 745 ? -10.550 25.961 -50.907 1.00 28.69 745 ARG A C 1
ATOM 5717 O O . ARG A 1 745 ? -11.158 24.954 -50.537 1.00 28.69 745 ARG A O 1
ATOM 5724 N N . PRO A 1 746 ? -10.457 27.061 -50.139 1.00 29.20 746 PRO A N 1
ATOM 5725 C CA . PRO A 1 746 ? -11.066 27.132 -48.816 1.00 29.20 746 PRO A CA 1
ATOM 5726 C C . PRO A 1 746 ? -12.594 27.068 -48.919 1.00 29.20 746 PRO A C 1
ATOM 5728 O O . PRO A 1 746 ? -13.208 27.836 -49.658 1.00 29.20 746 PRO A O 1
ATOM 5731 N N . ALA A 1 747 ? -13.209 26.173 -48.147 1.00 26.14 747 ALA A N 1
ATOM 5732 C CA . ALA A 1 747 ? -14.606 26.333 -47.772 1.00 26.14 747 ALA A CA 1
ATOM 5733 C C . ALA A 1 747 ? -14.660 27.400 -46.671 1.00 26.14 747 ALA A C 1
ATOM 5735 O O . ALA A 1 747 ? -14.029 27.233 -45.628 1.00 26.14 747 ALA A O 1
ATOM 5736 N N . VAL A 1 748 ? -15.362 28.505 -46.919 1.00 28.34 748 VAL A N 1
ATOM 5737 C CA . VAL A 1 748 ? -15.594 29.541 -45.905 1.00 28.34 748 VAL A CA 1
ATOM 5738 C C . VAL A 1 748 ? -16.758 29.078 -45.036 1.00 28.34 748 VAL A C 1
ATOM 5740 O O . VAL A 1 748 ? -17.913 29.179 -45.441 1.00 28.34 748 VAL A O 1
ATOM 5743 N N . ASP A 1 749 ? -16.441 28.522 -43.869 1.00 28.47 749 ASP A N 1
ATOM 5744 C CA . ASP A 1 749 ? -17.431 28.058 -42.894 1.00 28.47 749 ASP A CA 1
ATOM 5745 C C . ASP A 1 749 ? -17.820 29.235 -41.979 1.00 28.47 749 ASP A C 1
ATOM 5747 O O . ASP A 1 749 ? -17.197 29.494 -40.948 1.00 28.47 749 ASP A O 1
ATOM 5751 N N . ALA A 1 750 ? -18.785 30.036 -42.438 1.00 28.06 750 ALA A N 1
ATOM 5752 C CA . ALA A 1 750 ? -19.237 31.254 -41.767 1.00 28.06 750 ALA A CA 1
ATOM 5753 C C . ALA A 1 750 ? -20.427 30.962 -40.839 1.00 28.06 750 ALA A C 1
ATOM 5755 O O . ALA A 1 750 ? -21.577 30.900 -41.272 1.00 28.06 750 ALA A O 1
ATOM 5756 N N . GLY A 1 751 ? -20.148 30.797 -39.545 1.00 27.17 751 GLY A N 1
ATOM 5757 C CA . GLY A 1 751 ? -21.176 30.659 -38.512 1.00 27.17 751 GLY A CA 1
ATOM 5758 C C . GLY A 1 751 ? -21.817 32.000 -38.146 1.00 27.17 751 GLY A C 1
ATOM 5759 O O . GLY A 1 751 ? -21.386 32.639 -37.189 1.00 27.17 751 GLY A O 1
ATOM 5760 N N . GLU A 1 752 ? -22.852 32.421 -38.874 1.00 29.03 752 GLU A N 1
ATOM 5761 C CA . GLU A 1 752 ? -23.657 33.591 -38.495 1.00 29.03 752 GLU A CA 1
ATOM 5762 C C . GLU A 1 752 ? -24.542 33.284 -37.272 1.00 29.03 752 GLU A C 1
ATOM 5764 O O . GLU A 1 752 ? -25.385 32.384 -37.286 1.00 29.03 752 GLU A O 1
ATOM 5769 N N . GLY A 1 753 ? -24.341 34.038 -36.188 1.00 25.03 753 GLY A N 1
ATOM 5770 C CA . GLY A 1 753 ? -25.104 33.900 -34.948 1.00 25.03 753 GLY A CA 1
ATOM 5771 C C . GLY A 1 753 ? -26.414 34.684 -34.986 1.00 25.03 753 GLY A C 1
ATOM 5772 O O . GLY A 1 753 ? -26.408 35.902 -34.830 1.00 25.03 753 GLY A O 1
ATOM 5773 N N . VAL A 1 754 ? -27.544 33.988 -35.134 1.00 31.86 754 VAL A N 1
ATOM 5774 C CA . VAL A 1 754 ? -28.888 34.587 -35.054 1.00 31.86 754 VAL A CA 1
ATOM 5775 C C . VAL A 1 754 ? -29.479 34.363 -33.660 1.00 31.86 754 VAL A C 1
ATOM 5777 O O . VAL A 1 754 ? -29.667 33.223 -33.233 1.00 31.86 754 VAL A O 1
ATOM 5780 N N . HIS A 1 755 ? -29.803 35.445 -32.949 1.00 26.77 755 HIS A N 1
ATOM 5781 C CA . HIS A 1 755 ? -30.512 35.369 -31.669 1.00 26.77 755 HIS A CA 1
ATOM 5782 C C . HIS A 1 755 ? -32.007 35.045 -31.875 1.00 26.77 755 HIS A C 1
ATOM 5784 O O . HIS A 1 755 ? -32.662 35.716 -32.676 1.00 26.77 755 HIS A O 1
ATOM 5790 N N . PRO A 1 756 ? -32.586 34.076 -31.140 1.00 29.05 756 PRO A N 1
ATOM 5791 C CA . PRO A 1 756 ? -34.026 33.839 -31.157 1.00 29.05 756 PRO A CA 1
ATOM 5792 C C . PRO A 1 756 ? -34.767 34.908 -30.325 1.00 29.05 756 PRO A C 1
ATOM 5794 O O . PRO A 1 756 ? -34.358 35.179 -29.193 1.00 29.05 756 PRO A O 1
ATOM 5797 N N . PRO A 1 757 ? -35.866 35.503 -30.827 1.00 33.50 757 PRO A N 1
ATOM 5798 C CA . PRO A 1 757 ? -36.692 36.415 -30.040 1.00 33.50 757 PRO A CA 1
ATOM 5799 C C . PRO A 1 757 ? -37.520 35.664 -28.984 1.00 33.50 757 PRO A C 1
ATOM 5801 O O . PRO A 1 757 ? -37.935 34.520 -29.186 1.00 33.50 757 PRO A O 1
ATOM 5804 N N . HIS A 1 758 ? -37.792 36.327 -27.858 1.00 29.97 758 HIS A N 1
ATOM 5805 C CA . HIS A 1 758 ? -38.627 35.788 -26.781 1.00 29.97 758 HIS A CA 1
ATOM 5806 C C . HIS A 1 758 ? -40.082 35.566 -27.236 1.00 29.97 758 HIS A C 1
ATOM 5808 O O . HIS A 1 758 ? -40.634 36.372 -27.984 1.00 29.97 758 HIS A O 1
ATOM 5814 N N . ARG A 1 759 ? -40.729 34.506 -26.728 1.00 27.72 759 ARG A N 1
ATOM 5815 C CA . ARG A 1 759 ? -42.170 34.250 -26.896 1.00 27.72 759 ARG A CA 1
ATOM 5816 C C . ARG A 1 759 ? -42.909 34.342 -25.559 1.00 27.72 759 ARG A C 1
ATOM 5818 O O . ARG A 1 759 ? -42.770 33.452 -24.728 1.00 27.72 759 ARG A O 1
ATOM 5825 N N . HIS A 1 760 ? -43.751 35.362 -25.419 1.00 30.08 760 HIS A N 1
ATOM 5826 C CA . HIS A 1 760 ? -44.887 35.429 -24.493 1.00 30.08 760 HIS A CA 1
ATOM 5827 C C . HIS A 1 760 ? -45.998 36.254 -25.174 1.00 30.08 760 HIS A C 1
ATOM 5829 O O . HIS A 1 760 ? -45.678 37.234 -25.843 1.00 30.08 760 HIS A O 1
ATOM 5835 N N . GLY A 1 761 ? -47.272 35.881 -24.995 1.00 24.61 761 GLY A N 1
ATOM 5836 C CA . GLY A 1 761 ? -48.438 36.582 -25.570 1.00 24.61 761 GLY A CA 1
ATOM 5837 C C . GLY A 1 761 ? -49.078 35.872 -26.788 1.00 24.61 761 GLY A C 1
ATOM 5838 O O . GLY A 1 761 ? -48.329 35.417 -27.655 1.00 24.61 761 GLY A O 1
ATOM 5839 N N . PRO A 1 762 ? -50.423 35.737 -26.855 1.00 41.03 762 PRO A N 1
ATOM 5840 C CA . PRO A 1 762 ? -51.140 35.038 -27.935 1.00 41.03 762 PRO A CA 1
ATOM 5841 C C . PRO A 1 762 ? -51.942 35.967 -28.888 1.00 41.03 762 PRO A C 1
ATOM 5843 O O . PRO A 1 762 ? -51.958 37.177 -28.695 1.00 41.03 762 PRO A O 1
ATOM 5846 N N . ASP A 1 763 ? -52.606 35.348 -29.881 1.00 28.20 763 ASP A N 1
ATOM 5847 C CA . ASP A 1 763 ? -53.768 35.791 -30.697 1.00 28.20 763 ASP A CA 1
ATOM 5848 C C . ASP A 1 763 ? -53.707 37.170 -31.412 1.00 28.20 763 ASP A C 1
ATOM 5850 O O . ASP A 1 763 ? -53.685 38.226 -30.795 1.00 28.20 763 ASP A O 1
ATOM 5854 N N . HIS A 1 764 ? -53.727 37.268 -32.752 1.00 28.97 764 HIS A N 1
ATOM 5855 C CA . HIS A 1 764 ? -54.852 36.901 -33.637 1.00 28.97 764 HIS A CA 1
ATOM 5856 C C . HIS A 1 764 ? -54.464 36.868 -35.153 1.00 28.97 764 HIS A C 1
ATOM 5858 O O . HIS A 1 764 ? -53.320 37.099 -35.528 1.00 28.97 764 HIS A O 1
ATOM 5864 N N . HIS A 1 765 ? -55.459 36.561 -36.008 1.00 29.84 765 HIS A N 1
ATOM 5865 C CA . HIS A 1 765 ? -55.636 36.758 -37.477 1.00 29.84 765 HIS A CA 1
ATOM 5866 C C . HIS A 1 765 ? -54.618 37.619 -38.279 1.00 29.84 765 HIS A C 1
ATOM 5868 O O . HIS A 1 765 ? -54.148 38.634 -37.789 1.00 29.84 765 HIS A O 1
ATOM 5874 N N . ARG A 1 766 ? -54.345 37.395 -39.584 1.00 27.03 766 ARG A N 1
ATOM 5875 C CA . ARG A 1 766 ? -54.863 36.473 -40.641 1.00 27.03 766 ARG A CA 1
ATOM 5876 C C . ARG A 1 766 ? -53.798 36.360 -41.785 1.00 27.03 766 ARG A C 1
ATOM 5878 O O . ARG A 1 766 ? -52.829 37.112 -41.748 1.00 27.03 766 ARG A O 1
ATOM 5885 N N . PRO A 1 767 ? -53.933 35.465 -42.795 1.00 40.25 767 PRO A N 1
ATOM 5886 C CA . PRO A 1 767 ? -52.924 35.254 -43.851 1.00 40.25 767 PRO A CA 1
ATOM 5887 C C . PRO A 1 767 ? -53.262 35.905 -45.220 1.00 40.25 767 PRO A C 1
ATOM 5889 O O . PRO A 1 767 ? -54.335 36.478 -45.386 1.00 40.25 767 PRO A O 1
ATOM 5892 N N . ALA A 1 768 ? -52.379 35.664 -46.211 1.00 27.08 768 ALA A N 1
ATOM 5893 C CA . ALA A 1 768 ? -52.439 36.024 -47.648 1.00 27.08 768 ALA A CA 1
ATOM 5894 C C . ALA A 1 768 ? -52.068 37.496 -47.990 1.00 27.08 768 ALA A C 1
ATOM 5896 O O . ALA A 1 768 ? -52.269 38.379 -47.170 1.00 27.08 768 ALA A O 1
ATOM 5897 N N . ALA A 1 769 ? -51.482 37.841 -49.152 1.00 28.44 769 ALA A N 1
ATOM 5898 C CA . ALA A 1 769 ? -51.108 37.068 -50.356 1.00 28.44 769 ALA A CA 1
ATOM 5899 C C . ALA A 1 769 ? -49.794 37.626 -51.010 1.00 28.44 769 ALA A C 1
ATOM 5901 O O . ALA A 1 769 ? -49.238 38.587 -50.480 1.00 28.44 769 ALA A O 1
ATOM 5902 N N . PRO A 1 770 ? -49.239 37.033 -52.099 1.00 51.88 770 PRO A N 1
ATOM 5903 C CA . PRO A 1 770 ? -47.836 37.237 -52.514 1.00 51.88 770 PRO A CA 1
ATOM 5904 C C . PRO A 1 770 ? -47.656 37.909 -53.906 1.00 51.88 770 PRO A C 1
ATOM 5906 O O . PRO A 1 770 ? -48.579 38.525 -54.424 1.00 51.88 770 PRO A O 1
ATOM 5909 N N . ALA A 1 771 ? -46.490 37.654 -54.535 1.00 28.58 771 ALA A N 1
ATOM 5910 C CA . ALA A 1 771 ? -46.102 37.872 -55.947 1.00 28.58 771 ALA A CA 1
ATOM 5911 C C . ALA A 1 771 ? -45.447 39.232 -56.302 1.00 28.58 771 ALA A C 1
ATOM 5913 O O . ALA A 1 771 ? -45.774 40.255 -55.722 1.00 28.58 771 ALA A O 1
ATOM 5914 N N . ALA A 1 772 ? -44.522 39.328 -57.274 1.00 28.06 772 ALA A N 1
ATOM 5915 C CA . ALA A 1 772 ? -43.622 38.324 -57.879 1.00 28.06 772 ALA A CA 1
ATOM 5916 C C . ALA A 1 772 ? -42.568 38.996 -58.792 1.00 28.06 772 ALA A C 1
ATOM 5918 O O . ALA A 1 772 ? -42.830 40.056 -59.354 1.00 28.06 772 ALA A O 1
ATOM 5919 N N . ARG A 1 773 ? -41.459 38.291 -59.084 1.00 25.91 773 ARG A N 1
ATOM 5920 C CA . ARG A 1 773 ? -40.920 38.146 -60.460 1.00 25.91 773 ARG A CA 1
ATOM 5921 C C . ARG A 1 773 ? -39.977 36.933 -60.581 1.00 25.91 773 ARG A C 1
ATOM 5923 O O . ARG A 1 773 ? -39.249 36.594 -59.656 1.00 25.91 773 ARG A O 1
ATOM 5930 N N . ARG A 1 774 ? -40.050 36.249 -61.729 1.00 31.52 774 ARG A N 1
ATOM 5931 C CA . ARG A 1 774 ? -39.278 35.061 -62.172 1.00 31.52 774 ARG A CA 1
ATOM 5932 C C . ARG A 1 774 ? -38.988 35.245 -63.673 1.00 31.52 774 ARG A C 1
ATOM 5934 O O . ARG A 1 774 ? -39.793 35.901 -64.333 1.00 31.52 774 ARG A O 1
ATOM 5941 N N . PRO A 1 775 ? -37.899 34.679 -64.224 1.00 40.28 775 PRO A N 1
ATOM 5942 C CA . PRO A 1 775 ? -37.987 33.374 -64.925 1.00 40.28 775 PRO A CA 1
ATOM 5943 C C . PRO A 1 775 ? -37.092 32.289 -64.265 1.00 40.28 775 PRO A C 1
ATOM 5945 O O . PRO A 1 775 ? -36.164 32.629 -63.547 1.00 40.28 775 PRO A O 1
ATOM 5948 N N . ARG A 1 776 ? -37.437 30.985 -64.235 1.00 28.75 776 ARG A N 1
ATOM 5949 C CA . ARG A 1 776 ? -37.392 29.934 -65.299 1.00 28.75 776 ARG A CA 1
ATOM 5950 C C . ARG A 1 776 ? -35.955 29.623 -65.790 1.00 28.75 776 ARG A C 1
ATOM 5952 O O . ARG A 1 776 ? -35.236 30.556 -66.096 1.00 28.75 776 ARG A O 1
ATOM 5959 N N . HIS A 1 777 ? -35.493 28.373 -65.958 1.00 27.64 777 HIS A N 1
ATOM 5960 C CA . HIS A 1 777 ? -36.039 27.041 -65.614 1.00 27.64 777 HIS A CA 1
ATOM 5961 C C . HIS A 1 777 ? -34.929 25.960 -65.673 1.00 27.64 777 HIS A C 1
ATOM 5963 O O . HIS A 1 777 ? -34.258 25.862 -66.693 1.00 27.64 777 HIS A O 1
ATOM 5969 N N . ARG A 1 778 ? -34.838 25.061 -64.677 1.00 26.34 778 ARG A N 1
ATOM 5970 C CA . ARG A 1 778 ? -34.794 23.585 -64.857 1.00 26.34 778 ARG A CA 1
ATOM 5971 C C . ARG A 1 778 ? -34.882 22.865 -63.503 1.00 26.34 778 ARG A C 1
ATOM 5973 O O . ARG A 1 778 ? -34.747 23.491 -62.456 1.00 26.34 778 ARG A O 1
ATOM 5980 N N . SER A 1 779 ? -35.239 21.585 -63.535 1.00 35.47 779 SER A N 1
ATOM 5981 C CA . SER A 1 779 ? -35.719 20.803 -62.389 1.00 35.47 779 SER A CA 1
ATOM 5982 C C . SER A 1 779 ? -34.657 19.887 -61.779 1.00 35.47 779 SER A C 1
ATOM 5984 O O . SER A 1 779 ? -33.960 19.180 -62.501 1.00 35.47 779 SER A O 1
ATOM 5986 N N . GLY A 1 780 ? -34.628 19.815 -60.448 1.00 25.88 780 GLY A N 1
ATOM 5987 C CA . GLY A 1 780 ? -33.939 18.775 -59.683 1.00 25.88 780 GLY A CA 1
ATOM 5988 C C . GLY A 1 780 ? -34.591 18.636 -58.309 1.00 25.88 780 GLY A C 1
ATOM 5989 O O . GLY A 1 780 ? -34.734 19.630 -57.597 1.00 25.88 780 GLY A O 1
ATOM 5990 N N . VAL A 1 781 ? -35.039 17.430 -57.950 1.00 27.97 781 VAL A N 1
ATOM 5991 C CA . VAL A 1 781 ? -35.720 17.177 -56.670 1.00 27.97 781 VAL A CA 1
ATOM 5992 C C . VAL A 1 781 ? -34.681 17.098 -55.552 1.00 27.97 781 VAL A C 1
ATOM 5994 O O . VAL A 1 781 ? -33.906 16.149 -55.483 1.00 27.97 781 VAL A O 1
ATOM 5997 N N . VAL A 1 782 ? -34.674 18.087 -54.657 1.00 27.14 782 VAL A N 1
ATOM 5998 C CA . VAL A 1 782 ? -33.824 18.080 -53.458 1.00 27.14 782 VAL A CA 1
ATOM 5999 C C . VAL A 1 782 ? -34.617 17.497 -52.291 1.00 27.14 782 VAL A C 1
ATOM 6001 O O . VAL A 1 782 ? -35.443 18.180 -51.689 1.00 27.14 782 VAL A O 1
ATOM 6004 N N . ARG A 1 783 ? -34.358 16.229 -51.953 1.00 24.06 783 ARG A N 1
ATOM 6005 C CA . ARG A 1 783 ? -34.933 15.578 -50.768 1.00 24.06 783 ARG A CA 1
ATOM 6006 C C . ARG A 1 783 ? -34.161 16.005 -49.515 1.00 24.06 783 ARG A C 1
ATOM 6008 O O . ARG A 1 783 ? -33.233 15.326 -49.090 1.00 24.06 783 ARG A O 1
ATOM 6015 N N . ALA A 1 784 ? -34.527 17.150 -48.945 1.00 25.72 784 ALA A N 1
ATOM 6016 C CA . ALA A 1 784 ? -34.005 17.581 -47.653 1.00 25.72 784 ALA A CA 1
ATOM 6017 C C . ALA A 1 784 ? -34.614 16.730 -46.525 1.00 25.72 784 ALA A C 1
ATOM 6019 O O . ALA A 1 784 ? -35.835 16.656 -46.400 1.00 25.72 784 ALA A O 1
ATOM 6020 N N . VAL A 1 785 ? -33.766 16.110 -45.702 1.00 25.27 785 VAL A N 1
ATOM 6021 C CA . VAL A 1 785 ? -34.166 15.413 -44.471 1.00 25.27 785 VAL A CA 1
ATOM 6022 C C . VAL A 1 785 ? -33.588 16.199 -43.290 1.00 25.27 785 VAL A C 1
ATOM 6024 O O . VAL A 1 785 ? -32.378 16.136 -43.070 1.00 25.27 785 VAL A O 1
ATOM 6027 N N . PRO A 1 786 ? -34.395 16.993 -42.565 1.00 27.45 786 PRO A N 1
ATOM 6028 C CA . PRO A 1 786 ? -33.928 17.692 -41.377 1.00 27.45 786 PRO A CA 1
ATOM 6029 C C . PRO A 1 786 ? -33.849 16.719 -40.195 1.00 27.45 786 PRO A C 1
ATOM 6031 O O . PRO A 1 786 ? -34.838 16.080 -39.847 1.00 27.45 786 PRO A O 1
ATOM 6034 N N . VAL A 1 787 ? -32.684 16.646 -39.551 1.00 27.23 787 VAL A N 1
ATOM 6035 C CA . VAL A 1 787 ? -32.510 15.974 -38.256 1.00 27.23 787 VAL A CA 1
ATOM 6036 C C . VAL A 1 787 ? -32.319 17.063 -37.195 1.00 27.23 787 VAL A C 1
ATOM 6038 O O . VAL A 1 787 ? -31.291 17.742 -37.223 1.00 27.23 787 VAL A O 1
ATOM 6041 N N . PRO A 1 788 ? -33.292 17.292 -36.295 1.00 31.30 788 PRO A N 1
ATOM 6042 C CA . PRO A 1 788 ? -33.126 18.231 -35.196 1.00 31.30 788 PRO A CA 1
ATOM 6043 C C . PRO A 1 788 ? -32.283 17.583 -34.090 1.00 31.30 788 PRO A C 1
ATOM 6045 O O . PRO A 1 788 ? -32.750 16.690 -33.389 1.00 31.30 788 PRO A O 1
ATOM 6048 N N . ALA A 1 789 ? -31.043 18.041 -33.928 1.00 31.62 789 ALA A N 1
ATOM 6049 C CA . ALA A 1 789 ? -30.250 17.746 -32.739 1.00 31.62 789 ALA A CA 1
ATOM 6050 C C . ALA A 1 789 ? -30.651 18.704 -31.608 1.00 31.62 789 ALA A C 1
ATOM 6052 O O . ALA A 1 789 ? -30.803 19.906 -31.841 1.00 31.62 789 ALA A O 1
ATOM 6053 N N . GLY A 1 790 ? -30.805 18.178 -30.395 1.00 28.73 790 GLY A N 1
ATOM 6054 C CA . GLY A 1 790 ? -31.135 18.970 -29.218 1.00 28.73 790 GLY A CA 1
ATOM 6055 C C . GLY A 1 790 ? -30.487 18.404 -27.965 1.00 28.73 790 GLY A C 1
ATOM 6056 O O . GLY A 1 790 ? -31.055 17.520 -27.341 1.00 28.73 790 GLY A O 1
ATOM 6057 N N . ASP A 1 791 ? -29.345 18.968 -27.577 1.00 32.84 791 ASP A N 1
ATOM 6058 C CA . ASP A 1 791 ? -29.392 19.964 -26.505 1.00 32.84 791 ASP A CA 1
ATOM 6059 C C . ASP A 1 791 ? -28.249 20.997 -26.644 1.00 32.84 791 ASP A C 1
ATOM 6061 O O . ASP A 1 791 ? -27.481 20.953 -27.606 1.00 32.84 791 ASP A O 1
ATOM 6065 N N . ARG A 1 792 ? -28.221 22.002 -25.760 1.00 29.58 792 ARG A N 1
ATOM 6066 C CA . ARG A 1 792 ? -27.458 23.269 -25.906 1.00 29.58 792 ARG A CA 1
ATOM 6067 C C . ARG A 1 792 ? -25.929 23.076 -26.018 1.00 29.58 792 ARG A C 1
ATOM 6069 O O . ARG A 1 792 ? -25.396 22.231 -25.302 1.00 29.58 792 ARG A O 1
ATOM 6076 N N . PRO A 1 793 ? -25.171 23.912 -26.774 1.00 29.53 793 PRO A N 1
ATOM 6077 C CA . PRO A 1 793 ? -25.485 25.247 -27.336 1.00 29.53 793 PRO A CA 1
ATOM 6078 C C . PRO A 1 793 ? -26.325 25.186 -28.648 1.00 29.53 793 PRO A C 1
ATOM 6080 O O . PRO A 1 793 ? -26.835 24.116 -28.960 1.00 29.53 793 PRO A O 1
ATOM 6083 N N . PRO A 1 794 ? -26.661 26.300 -29.345 1.00 35.00 794 PRO A N 1
ATOM 6084 C CA . PRO A 1 794 ? -27.908 26.365 -30.113 1.00 35.00 794 PRO A CA 1
ATOM 6085 C C . PRO A 1 794 ? -27.941 25.431 -31.340 1.00 35.00 794 PRO A C 1
ATOM 6087 O O . PRO A 1 794 ? -26.910 25.199 -31.975 1.00 35.00 794 PRO A O 1
ATOM 6090 N N . PRO A 1 795 ? -29.130 24.920 -31.719 1.00 31.14 795 PRO A N 1
ATOM 6091 C CA . PRO A 1 795 ? -29.269 23.961 -32.809 1.00 31.14 795 PRO A CA 1
ATOM 6092 C C . PRO A 1 795 ? -28.993 24.616 -34.171 1.00 31.14 795 PRO A C 1
ATOM 6094 O O . PRO A 1 795 ? -29.814 25.365 -34.700 1.00 31.14 795 PRO A O 1
ATOM 6097 N N . HIS A 1 796 ? -27.838 24.301 -34.760 1.00 34.91 796 HIS A N 1
ATOM 6098 C CA . HIS A 1 796 ? -27.436 24.767 -36.088 1.00 34.91 796 HIS A CA 1
ATOM 6099 C C . HIS A 1 796 ? -27.809 23.738 -37.178 1.00 34.91 796 HIS A C 1
ATOM 6101 O O . HIS A 1 796 ? -27.130 22.714 -37.299 1.00 34.91 796 HIS A O 1
ATOM 6107 N N . PRO A 1 797 ? -28.835 23.978 -38.019 1.00 31.47 797 PRO A N 1
ATOM 6108 C CA . PRO A 1 797 ? -29.125 23.099 -39.151 1.00 31.47 797 PRO A CA 1
ATOM 6109 C C . PRO A 1 797 ? -28.017 23.204 -40.213 1.00 31.47 797 PRO A C 1
ATOM 6111 O O . PRO A 1 797 ? -27.698 24.298 -40.676 1.00 31.47 797 PRO A O 1
ATOM 6114 N N . ARG A 1 798 ? -27.448 22.066 -40.637 1.00 30.75 798 ARG A N 1
ATOM 6115 C CA . ARG A 1 798 ? -26.377 21.990 -41.653 1.00 30.75 798 ARG A CA 1
ATOM 6116 C C . ARG A 1 798 ? -26.903 21.497 -43.015 1.00 30.75 798 ARG A C 1
ATOM 6118 O O . ARG A 1 798 ? -26.987 20.288 -43.230 1.00 30.75 798 ARG A O 1
ATOM 6125 N N . PRO A 1 799 ? -27.249 22.386 -43.968 1.00 31.02 799 PRO A N 1
ATOM 6126 C CA . PRO A 1 799 ? -27.697 21.982 -45.300 1.00 31.02 799 PRO A CA 1
ATOM 6127 C C . PRO A 1 799 ? -26.515 21.677 -46.236 1.00 31.02 799 PRO A C 1
ATOM 6129 O O . PRO A 1 799 ? -25.900 22.580 -46.804 1.00 31.02 799 PRO A O 1
ATOM 6132 N N . HIS A 1 800 ? -26.226 20.398 -46.480 1.00 27.00 800 HIS A N 1
ATOM 6133 C CA . HIS A 1 800 ? -25.260 20.011 -47.514 1.00 27.00 800 HIS A CA 1
ATOM 6134 C C . HIS A 1 800 ? -25.856 20.134 -48.931 1.00 27.00 800 HIS A C 1
ATOM 6136 O O . HIS A 1 800 ? -26.965 19.674 -49.202 1.00 27.00 800 HIS A O 1
ATOM 6142 N N . ARG A 1 801 ? -25.095 20.727 -49.863 1.00 27.88 801 ARG A N 1
ATOM 6143 C CA . ARG A 1 801 ? -25.412 20.789 -51.302 1.00 27.88 801 ARG A CA 1
ATOM 6144 C C . ARG A 1 801 ? -24.243 20.246 -52.125 1.00 27.88 801 ARG A C 1
ATOM 6146 O O . ARG A 1 801 ? -23.097 20.617 -51.885 1.00 27.88 801 ARG A O 1
ATOM 6153 N N . HIS A 1 802 ? -24.545 19.428 -53.132 1.00 26.52 802 HIS A N 1
ATOM 6154 C CA . HIS A 1 802 ? -23.574 18.918 -54.104 1.00 26.52 802 HIS A CA 1
ATOM 6155 C C . HIS A 1 802 ? -23.910 19.429 -55.517 1.00 26.52 802 HIS A C 1
ATOM 6157 O O . HIS A 1 802 ? -25.024 19.189 -55.981 1.00 26.52 802 HIS A O 1
ATOM 6163 N N . PRO A 1 803 ? -22.983 20.108 -56.220 1.00 29.50 803 PRO A N 1
ATOM 6164 C CA . PRO A 1 803 ? -23.118 20.394 -57.645 1.00 29.50 803 PRO A CA 1
ATOM 6165 C C . PRO A 1 803 ? -22.663 19.196 -58.499 1.00 29.50 803 PRO A C 1
ATOM 6167 O O . PRO A 1 803 ? -21.717 18.492 -58.142 1.00 29.50 803 PRO A O 1
ATOM 6170 N N . GLY A 1 804 ? -23.324 18.979 -59.640 1.00 27.56 804 GLY A N 1
ATOM 6171 C CA . GLY A 1 804 ? -22.952 17.949 -60.618 1.00 27.56 804 GLY A CA 1
ATOM 6172 C C . GLY A 1 804 ? -21.822 18.377 -61.567 1.00 27.56 804 GLY A C 1
ATOM 6173 O O . GLY A 1 804 ? -21.574 19.566 -61.761 1.00 27.56 804 GLY A O 1
ATOM 6174 N N . ARG A 1 805 ? -21.154 17.394 -62.183 1.00 32.62 805 ARG A N 1
ATOM 6175 C CA . ARG A 1 805 ? -20.158 17.582 -63.256 1.00 32.62 805 ARG A CA 1
ATOM 6176 C C . ARG A 1 805 ? -20.821 17.711 -64.638 1.00 32.62 805 ARG A C 1
ATOM 6178 O O . ARG A 1 805 ? -21.716 16.925 -64.935 1.00 32.62 805 ARG A O 1
ATOM 6185 N N . PRO A 1 806 ? -20.270 18.549 -65.528 1.00 32.28 806 PRO A N 1
ATOM 6186 C CA . PRO A 1 806 ? -19.991 18.218 -66.927 1.00 32.28 806 PRO A CA 1
ATOM 6187 C C . PRO A 1 806 ? -18.491 17.871 -67.106 1.00 32.28 806 PRO A C 1
ATOM 6189 O O . PRO A 1 806 ? -17.732 17.905 -66.132 1.00 32.28 806 PRO A O 1
ATOM 6192 N N . GLY A 1 807 ? -18.027 17.545 -68.320 1.00 24.22 807 GLY A N 1
ATOM 6193 C CA . GLY A 1 807 ? -16.603 17.260 -68.553 1.00 24.22 807 GLY A CA 1
ATOM 6194 C C . GLY A 1 807 ? -16.146 17.220 -70.016 1.00 24.22 807 GLY A C 1
ATOM 6195 O O . GLY A 1 807 ? -16.961 17.336 -70.923 1.00 24.22 807 GLY A O 1
ATOM 6196 N N . CYS A 1 808 ? -14.835 16.976 -70.165 1.00 24.66 808 CYS A N 1
ATOM 6197 C CA . CYS A 1 808 ? -14.072 16.603 -71.370 1.00 24.66 808 CYS A CA 1
ATOM 6198 C C . CYS A 1 808 ? -13.795 17.666 -72.468 1.00 24.66 808 CYS A C 1
ATOM 6200 O O . CYS A 1 808 ? -14.692 18.365 -72.917 1.00 24.66 808 CYS A O 1
ATOM 6202 N N . HIS A 1 809 ? -12.534 17.646 -72.948 1.00 24.70 809 HIS A N 1
ATOM 6203 C CA . HIS A 1 809 ? -11.967 18.270 -74.171 1.00 24.70 809 HIS A CA 1
ATOM 6204 C C . HIS A 1 809 ? -11.925 19.821 -74.263 1.00 24.70 809 HIS A C 1
ATOM 6206 O O . HIS A 1 809 ? -12.752 20.498 -73.669 1.00 24.70 809 HIS A O 1
ATOM 6212 N N . ALA A 1 810 ? -10.999 20.463 -75.001 1.00 24.86 810 ALA A N 1
ATOM 6213 C CA . ALA A 1 810 ? -9.630 20.108 -75.447 1.00 24.86 810 ALA A CA 1
ATOM 6214 C C . ALA A 1 810 ? -8.895 21.371 -75.992 1.00 24.86 810 ALA A C 1
ATOM 6216 O O . ALA A 1 810 ? -9.565 22.315 -76.393 1.00 24.86 810 ALA A O 1
ATOM 6217 N N . ALA A 1 811 ? -7.549 21.329 -76.082 1.00 25.16 811 ALA A N 1
ATOM 6218 C CA . ALA A 1 811 ? -6.637 22.359 -76.648 1.00 25.16 811 ALA A CA 1
ATOM 6219 C C . ALA A 1 811 ? -6.638 23.753 -75.953 1.00 25.16 811 ALA A C 1
ATOM 6221 O O . ALA A 1 811 ? -7.585 24.108 -75.264 1.00 25.16 811 ALA A O 1
ATOM 6222 N N . GLY A 1 812 ? -5.592 24.591 -76.039 1.00 23.62 812 GLY A N 1
ATOM 6223 C CA . GLY A 1 812 ? -4.228 24.432 -76.584 1.00 23.62 812 GLY A CA 1
ATOM 6224 C C . GLY A 1 812 ? -3.382 25.717 -76.375 1.00 23.62 812 GLY A C 1
ATOM 6225 O O . GLY A 1 812 ? -3.940 26.717 -75.950 1.00 23.62 812 GLY A O 1
ATOM 6226 N N . SER A 1 813 ? -2.062 25.659 -76.648 1.00 24.09 813 SER A N 1
ATOM 6227 C CA . SER A 1 813 ? -1.162 26.723 -77.205 1.00 24.09 813 SER A CA 1
ATOM 6228 C C . SER A 1 813 ? -1.373 28.234 -76.861 1.00 24.09 813 SER A C 1
ATOM 6230 O O . SER A 1 813 ? -2.474 28.736 -77.015 1.00 24.09 813 SER A O 1
ATOM 6232 N N . VAL A 1 814 ? -0.371 29.101 -76.595 1.00 24.73 814 VAL A N 1
ATOM 6233 C CA . VAL A 1 814 ? 1.115 29.022 -76.652 1.00 24.73 814 VAL A CA 1
ATOM 6234 C C . VAL A 1 814 ? 1.744 30.336 -76.103 1.00 24.73 814 VAL A C 1
ATOM 6236 O O . VAL A 1 814 ? 1.185 31.384 -76.394 1.00 24.73 814 VAL A O 1
ATOM 6239 N N . ARG A 1 815 ? 2.931 30.286 -75.447 1.00 24.34 815 ARG A N 1
ATOM 6240 C CA . ARG A 1 815 ? 3.933 31.396 -75.252 1.00 24.34 815 ARG A CA 1
ATOM 6241 C C . ARG A 1 815 ? 3.477 32.716 -74.554 1.00 24.34 815 ARG A C 1
ATOM 6243 O O . ARG A 1 815 ? 2.292 32.964 -74.429 1.00 24.34 815 ARG A O 1
ATOM 6250 N N . MET A 1 816 ? 4.339 33.654 -74.117 1.00 24.25 816 MET A N 1
ATOM 6251 C CA . MET A 1 816 ? 5.584 33.581 -73.292 1.00 24.25 816 MET A CA 1
ATOM 6252 C C . MET A 1 816 ? 5.290 34.393 -71.977 1.00 24.25 816 MET A C 1
ATOM 6254 O O . MET A 1 816 ? 4.146 34.330 -71.542 1.00 24.25 816 MET A O 1
ATOM 6258 N N . ASP A 1 817 ? 6.131 35.140 -71.239 1.00 24.36 817 ASP A N 1
ATOM 6259 C CA . ASP A 1 817 ? 7.564 35.498 -71.294 1.00 24.36 817 ASP A CA 1
ATOM 6260 C C . ASP A 1 817 ? 8.097 35.964 -69.907 1.00 24.36 817 ASP A C 1
ATOM 6262 O O . ASP A 1 817 ? 7.376 35.943 -68.907 1.00 24.36 817 ASP A O 1
ATOM 6266 N N . ALA A 1 818 ? 9.364 36.385 -69.859 1.00 24.89 818 ALA A N 1
ATOM 6267 C CA . ALA A 1 818 ? 10.080 37.042 -68.754 1.00 24.89 818 ALA A CA 1
ATOM 6268 C C . ALA A 1 818 ? 10.357 38.545 -69.122 1.00 24.89 818 ALA A C 1
ATOM 6270 O O . ALA A 1 818 ? 9.746 39.003 -70.089 1.00 24.89 818 ALA A O 1
ATOM 6271 N N . PRO A 1 819 ? 11.239 39.356 -68.462 1.00 40.66 819 PRO A N 1
ATOM 6272 C CA . PRO A 1 819 ? 12.135 39.074 -67.324 1.00 40.66 819 PRO A CA 1
ATOM 6273 C C . PRO A 1 819 ? 12.345 40.210 -66.267 1.00 40.66 819 PRO A C 1
ATOM 6275 O O . PRO A 1 819 ? 11.902 41.337 -66.438 1.00 40.66 819 PRO A O 1
ATOM 6278 N N . ALA A 1 820 ? 13.186 39.915 -65.251 1.00 27.23 820 ALA A N 1
ATOM 6279 C CA . ALA A 1 820 ? 14.105 40.847 -64.537 1.00 27.23 820 ALA A CA 1
ATOM 6280 C C . ALA A 1 820 ? 13.506 42.000 -63.656 1.00 27.23 820 ALA A C 1
ATOM 6282 O O . ALA A 1 820 ? 12.330 42.312 -63.752 1.00 27.23 820 ALA A O 1
ATOM 6283 N N . HIS A 1 821 ? 14.222 42.700 -62.746 1.00 26.80 821 HIS A N 1
ATOM 6284 C CA . HIS A 1 821 ? 15.504 42.470 -62.035 1.00 26.80 821 HIS A CA 1
ATOM 6285 C C . HIS A 1 821 ? 15.681 43.471 -60.846 1.00 26.80 821 HIS A C 1
ATOM 6287 O O . HIS A 1 821 ? 15.383 44.643 -61.035 1.00 26.80 821 HIS A O 1
ATOM 6293 N N . ARG A 1 822 ? 16.348 43.064 -59.736 1.00 26.53 822 ARG A N 1
ATOM 6294 C CA . ARG A 1 822 ? 17.075 43.914 -58.725 1.00 26.53 822 ARG A CA 1
ATOM 6295 C C . ARG A 1 822 ? 16.224 44.919 -57.884 1.00 26.53 822 ARG A C 1
ATOM 6297 O O . ARG A 1 822 ? 15.124 45.267 -58.272 1.00 26.53 822 ARG A O 1
ATOM 6304 N N . GLY A 1 823 ? 16.644 45.422 -56.707 1.00 22.81 823 GLY A N 1
ATOM 6305 C CA . GLY A 1 823 ? 17.695 44.978 -55.765 1.00 22.81 823 GLY A CA 1
ATOM 6306 C C . GLY A 1 823 ? 18.227 46.063 -54.779 1.00 22.81 823 GLY A C 1
ATOM 6307 O O . GLY A 1 823 ? 18.558 47.148 -55.233 1.00 22.81 823 GLY A O 1
ATOM 6308 N N . TRP A 1 824 ? 18.445 45.699 -53.492 1.00 24.38 824 TRP A N 1
ATOM 6309 C CA . TRP A 1 824 ? 19.226 46.424 -52.432 1.00 24.38 824 TRP A CA 1
ATOM 6310 C C . TRP A 1 824 ? 18.606 47.781 -51.938 1.00 24.38 824 TRP A C 1
ATOM 6312 O O . TRP A 1 824 ? 17.641 48.235 -52.537 1.00 24.38 824 TRP A O 1
ATOM 6322 N N . THR A 1 825 ? 18.949 48.453 -50.809 1.00 23.52 825 THR A N 1
ATOM 6323 C CA . THR A 1 825 ? 20.124 48.436 -49.879 1.00 23.52 825 THR A CA 1
ATOM 6324 C C . THR A 1 825 ? 19.734 48.684 -48.370 1.00 23.52 825 THR A C 1
ATOM 6326 O O . THR A 1 825 ? 18.738 48.124 -47.924 1.00 23.52 825 THR A O 1
ATOM 6329 N N . ARG A 1 826 ? 20.509 49.418 -47.523 1.00 27.33 826 ARG A N 1
ATOM 6330 C CA . ARG A 1 826 ? 20.542 49.337 -46.020 1.00 27.33 826 ARG A CA 1
ATOM 6331 C C . ARG A 1 826 ? 20.671 50.695 -45.244 1.00 27.33 826 ARG A C 1
ATOM 6333 O O . ARG A 1 826 ? 21.609 51.409 -45.565 1.00 27.33 826 ARG A O 1
ATOM 6340 N N . ILE A 1 827 ? 19.941 50.860 -44.104 1.00 30.72 827 ILE A N 1
ATOM 6341 C CA . ILE A 1 827 ? 20.379 51.422 -42.756 1.00 30.72 827 ILE A CA 1
ATOM 6342 C C . ILE A 1 827 ? 20.744 52.961 -42.681 1.00 30.72 827 ILE A C 1
ATOM 6344 O O . ILE A 1 827 ? 20.983 53.488 -43.761 1.00 30.72 827 ILE A O 1
ATOM 6348 N N . PRO A 1 828 ? 20.838 53.745 -41.538 1.00 47.97 828 PRO A N 1
ATOM 6349 C CA . PRO A 1 828 ? 20.512 53.628 -40.067 1.00 47.97 828 PRO A CA 1
ATOM 6350 C C . PRO A 1 828 ? 19.669 54.800 -39.397 1.00 47.97 828 PRO A C 1
ATOM 6352 O O . PRO A 1 828 ? 19.287 55.751 -40.066 1.00 47.97 828 PRO A O 1
ATOM 6355 N N . ALA A 1 829 ? 19.528 54.792 -38.039 1.00 24.55 829 ALA A N 1
ATOM 6356 C CA . ALA A 1 829 ? 19.610 55.949 -37.069 1.00 24.55 829 ALA A CA 1
ATOM 6357 C C . ALA A 1 829 ? 18.366 56.462 -36.239 1.00 24.55 829 ALA A C 1
ATOM 6359 O O . ALA A 1 829 ? 17.274 55.911 -36.322 1.00 24.55 829 ALA A O 1
ATOM 6360 N N . HIS A 1 830 ? 18.583 57.426 -35.304 1.00 30.67 830 HIS A N 1
ATOM 6361 C CA . HIS A 1 830 ? 17.791 57.772 -34.068 1.00 30.67 830 HIS A CA 1
ATOM 6362 C C . HIS A 1 830 ? 18.081 59.257 -33.594 1.00 30.67 830 HIS A C 1
ATOM 6364 O O . HIS A 1 830 ? 18.770 59.894 -34.392 1.00 30.67 830 HIS A O 1
ATOM 6370 N N . PRO A 1 831 ? 17.731 59.870 -32.397 1.00 49.25 831 PRO A N 1
ATOM 6371 C CA . PRO A 1 831 ? 16.984 59.469 -31.154 1.00 49.25 831 PRO A CA 1
ATOM 6372 C C . PRO A 1 831 ? 16.115 60.559 -30.365 1.00 49.25 831 PRO A C 1
ATOM 6374 O O . PRO A 1 831 ? 16.170 61.744 -30.654 1.00 49.25 831 PRO A O 1
ATOM 6377 N N . ARG A 1 832 ? 15.443 60.164 -29.244 1.00 32.88 832 ARG A N 1
ATOM 6378 C CA . ARG A 1 832 ? 15.110 60.886 -27.939 1.00 32.88 832 ARG A CA 1
ATOM 6379 C C . ARG A 1 832 ? 14.463 62.319 -27.814 1.00 32.88 832 ARG A C 1
ATOM 6381 O O . ARG A 1 832 ? 15.095 63.280 -28.233 1.00 32.88 832 ARG A O 1
ATOM 6388 N N . ARG A 1 833 ? 13.448 62.501 -26.905 1.00 26.20 833 ARG A N 1
ATOM 6389 C CA . ARG A 1 833 ? 13.441 63.369 -25.644 1.00 26.20 833 ARG A CA 1
ATOM 6390 C C . ARG A 1 833 ? 12.111 63.383 -24.788 1.00 26.20 833 ARG A C 1
ATOM 6392 O O . ARG A 1 833 ? 11.255 62.548 -25.046 1.00 26.20 833 ARG A O 1
ATOM 6399 N N . LEU A 1 834 ? 12.008 64.205 -23.702 1.00 27.73 834 LEU A N 1
ATOM 6400 C CA . LEU A 1 834 ? 11.081 64.147 -22.505 1.00 27.73 834 LEU A CA 1
ATOM 6401 C C . LEU A 1 834 ? 10.683 65.553 -21.922 1.00 27.73 834 LEU A C 1
ATOM 6403 O O . LEU A 1 834 ? 11.522 66.446 -22.064 1.00 27.73 834 LEU A O 1
ATOM 6407 N N . PRO A 1 835 ? 9.508 65.785 -21.242 1.00 51.72 835 PRO A N 1
ATOM 6408 C CA . PRO A 1 835 ? 9.426 66.044 -19.757 1.00 51.72 835 PRO A CA 1
ATOM 6409 C C . PRO A 1 835 ? 8.037 65.753 -19.043 1.00 51.72 835 PRO A C 1
ATOM 6411 O O . PRO A 1 835 ? 7.210 65.055 -19.617 1.00 51.72 835 PRO A O 1
ATOM 6414 N N . ALA A 1 836 ? 7.771 66.236 -17.791 1.00 32.19 836 ALA A N 1
ATOM 6415 C CA . ALA A 1 836 ? 6.514 66.054 -16.976 1.00 32.19 836 ALA A CA 1
ATOM 6416 C C . ALA A 1 836 ? 6.341 67.023 -15.734 1.00 32.19 836 ALA A C 1
ATOM 6418 O O . ALA A 1 836 ? 7.318 67.707 -15.425 1.00 32.19 836 ALA A O 1
ATOM 6419 N N . ARG A 1 837 ? 5.176 67.013 -14.994 1.00 32.78 837 ARG A N 1
ATOM 6420 C CA . ARG A 1 837 ? 4.798 67.518 -13.588 1.00 32.78 837 ARG A CA 1
ATOM 6421 C C . ARG A 1 837 ? 3.469 68.358 -13.523 1.00 32.78 837 ARG A C 1
ATOM 6423 O O . ARG A 1 837 ? 3.124 68.903 -14.558 1.00 32.78 837 ARG A O 1
ATOM 6430 N N . GLY A 1 838 ? 2.693 68.577 -12.418 1.00 26.16 838 GLY A N 1
ATOM 6431 C CA . GLY A 1 838 ? 2.578 68.010 -11.028 1.00 26.16 838 GLY A CA 1
ATOM 6432 C C . GLY A 1 838 ? 1.790 68.876 -9.953 1.00 26.16 838 GLY A C 1
ATOM 6433 O O . GLY A 1 838 ? 1.625 70.067 -10.184 1.00 26.16 838 GLY A O 1
ATOM 6434 N N . ARG A 1 839 ? 1.438 68.315 -8.748 1.00 27.52 839 ARG A N 1
ATOM 6435 C CA . ARG A 1 839 ? 0.951 68.931 -7.427 1.00 27.52 839 ARG A CA 1
ATOM 6436 C C . ARG A 1 839 ? -0.532 69.428 -7.256 1.00 27.52 839 ARG A C 1
ATOM 6438 O O . ARG A 1 839 ? -1.181 69.516 -8.290 1.00 27.52 839 ARG A O 1
ATOM 6445 N N . PRO A 1 840 ? -1.096 69.776 -6.034 1.00 52.94 840 PRO A N 1
ATOM 6446 C CA . PRO A 1 840 ? -0.628 69.796 -4.604 1.00 52.94 840 PRO A CA 1
ATOM 6447 C C . PRO A 1 840 ? -1.555 69.084 -3.518 1.00 52.94 840 PRO A C 1
ATOM 6449 O O . PRO A 1 840 ? -2.083 68.019 -3.808 1.00 52.94 840 PRO A O 1
ATOM 6452 N N . LEU A 1 841 ? -1.673 69.576 -2.245 1.00 32.97 841 LEU A N 1
ATOM 6453 C CA . LEU A 1 841 ? -2.060 68.841 -0.984 1.00 32.97 841 LEU A CA 1
ATOM 6454 C C . LEU A 1 841 ? -2.757 69.665 0.160 1.00 32.97 841 LEU A C 1
ATOM 6456 O O . LEU A 1 841 ? -2.509 70.868 0.222 1.00 32.97 841 LEU A O 1
ATOM 6460 N N . ARG A 1 842 ? -3.481 68.996 1.111 1.00 31.00 842 ARG A N 1
ATOM 6461 C CA . ARG A 1 842 ? -3.815 69.278 2.576 1.00 31.00 842 ARG A CA 1
ATOM 6462 C C . ARG A 1 842 ? -4.972 68.315 3.061 1.00 31.00 842 ARG A C 1
ATOM 6464 O O . ARG A 1 842 ? -5.525 67.673 2.181 1.00 31.00 842 ARG A O 1
ATOM 6471 N N . HIS A 1 843 ? -5.432 68.081 4.325 1.00 28.34 843 HIS A N 1
ATOM 6472 C CA . HIS A 1 843 ? -5.013 68.341 5.740 1.00 28.34 843 HIS A CA 1
ATOM 6473 C C . HIS A 1 843 ? -5.749 67.444 6.823 1.00 28.34 843 HIS A C 1
ATOM 6475 O O . HIS A 1 843 ? -6.688 66.735 6.497 1.00 28.34 843 HIS A O 1
ATOM 6481 N N . ARG A 1 844 ? -5.300 67.529 8.103 1.00 26.06 844 ARG A N 1
ATOM 6482 C CA . ARG A 1 844 ? -5.881 67.237 9.470 1.00 26.06 844 ARG A CA 1
ATOM 6483 C C . ARG A 1 844 ? -6.981 66.161 9.796 1.00 26.06 844 ARG A C 1
ATOM 6485 O O . ARG A 1 844 ? -8.168 66.406 9.656 1.00 26.06 844 ARG A O 1
ATOM 6492 N N . SER A 1 845 ? -6.537 65.089 10.487 1.00 24.97 845 SER A N 1
ATOM 6493 C CA . SER A 1 845 ? -6.984 64.504 11.800 1.00 24.97 845 SER A CA 1
ATOM 6494 C C . SER A 1 845 ? -8.458 64.207 12.200 1.00 24.97 845 SER A C 1
ATOM 6496 O O . SER A 1 845 ? -9.226 65.136 12.428 1.00 24.97 845 SER A O 1
ATOM 6498 N N . SER A 1 846 ? -8.752 62.949 12.603 1.00 22.61 846 SER A N 1
ATOM 6499 C CA . SER A 1 846 ? -9.208 62.553 13.976 1.00 22.61 846 SER A CA 1
ATOM 6500 C C . SER A 1 846 ? -9.385 61.009 14.143 1.00 22.61 846 SER A C 1
ATOM 6502 O O . SER A 1 846 ? -8.996 60.254 13.255 1.00 22.61 846 SER A O 1
ATOM 6504 N N . HIS A 1 847 ? -9.839 60.530 15.317 1.00 24.88 847 HIS A N 1
ATOM 6505 C CA . HIS A 1 847 ? -9.846 59.115 15.769 1.00 24.88 847 HIS A CA 1
ATOM 6506 C C . HIS A 1 847 ? -10.994 58.245 15.192 1.00 24.88 847 HIS A C 1
ATOM 6508 O O . HIS A 1 847 ? -12.081 58.757 14.949 1.00 24.88 847 HIS A O 1
ATOM 6514 N N . GLY A 1 848 ? -10.834 56.907 15.131 1.00 21.16 848 GLY A N 1
ATOM 6515 C CA . GLY A 1 848 ? -11.979 55.981 14.974 1.00 21.16 848 GLY A CA 1
ATOM 6516 C C . GLY A 1 848 ? -11.647 54.498 14.704 1.00 21.16 848 GLY A C 1
ATOM 6517 O O . GLY A 1 848 ? -10.869 54.179 13.813 1.00 21.16 848 GLY A O 1
ATOM 6518 N N . ARG A 1 849 ? -12.257 53.569 15.462 1.00 23.50 849 ARG A N 1
ATOM 6519 C CA . ARG A 1 849 ? -12.116 52.095 15.324 1.00 23.50 849 ARG A CA 1
ATOM 6520 C C . ARG A 1 849 ? -12.813 51.557 14.055 1.00 23.50 849 ARG A C 1
ATOM 6522 O O . ARG A 1 849 ? -13.932 51.981 13.788 1.00 23.50 849 ARG A O 1
ATOM 6529 N N . GLY A 1 850 ? -12.299 50.500 13.400 1.00 21.58 850 GLY A N 1
ATOM 6530 C CA . GLY A 1 850 ? -13.161 49.687 12.511 1.00 21.58 850 GLY A CA 1
ATOM 6531 C C . GLY A 1 850 ? -12.529 48.652 11.560 1.00 21.58 850 GLY A C 1
ATOM 6532 O O . GLY A 1 850 ? -11.931 49.011 10.559 1.00 21.58 850 GLY A O 1
ATOM 6533 N N . ARG A 1 851 ? -12.784 47.360 11.833 1.00 23.50 851 ARG A N 1
ATOM 6534 C CA . ARG A 1 851 ? -12.940 46.213 10.893 1.00 23.50 851 ARG A CA 1
ATOM 6535 C C . ARG A 1 851 ? -12.155 46.211 9.557 1.00 23.50 851 ARG A C 1
ATOM 6537 O O . ARG A 1 851 ? -12.603 46.776 8.565 1.00 23.50 851 ARG A O 1
ATOM 6544 N N . GLY A 1 852 ? -11.131 45.356 9.457 1.00 22.75 852 GLY A N 1
ATOM 6545 C CA . GLY A 1 852 ? -10.611 44.860 8.171 1.00 22.75 852 GLY A CA 1
ATOM 6546 C C . GLY A 1 852 ? -11.094 43.434 7.856 1.00 22.75 852 GLY A C 1
ATOM 6547 O O . GLY A 1 852 ? -10.884 42.530 8.662 1.00 22.75 852 GLY A O 1
ATOM 6548 N N . ARG A 1 853 ? -11.703 43.197 6.681 1.00 23.39 853 ARG A N 1
ATOM 6549 C CA . ARG A 1 853 ? -12.014 41.842 6.173 1.00 23.39 853 ARG A CA 1
ATOM 6550 C C . ARG A 1 853 ? -11.745 41.733 4.664 1.00 23.39 853 ARG A C 1
ATOM 6552 O O . ARG A 1 853 ? -12.225 42.552 3.896 1.00 23.39 853 ARG A O 1
ATOM 6559 N N . VAL A 1 854 ? -11.047 40.662 4.275 1.00 23.53 854 VAL A N 1
ATOM 6560 C CA . VAL A 1 854 ? -10.972 40.048 2.928 1.00 23.53 854 VAL A CA 1
ATOM 6561 C C . VAL A 1 854 ? -10.568 40.938 1.730 1.00 23.53 854 VAL A C 1
ATOM 6563 O O . VAL A 1 854 ? -11.378 41.654 1.150 1.00 23.53 854 VAL A O 1
ATOM 6566 N N . ARG A 1 855 ? -9.386 40.652 1.163 1.00 23.58 855 ARG A N 1
ATOM 6567 C CA . ARG A 1 855 ? -9.243 40.511 -0.301 1.00 23.58 855 ARG A CA 1
ATOM 6568 C C . ARG A 1 855 ? -8.560 39.184 -0.646 1.00 23.58 855 ARG A C 1
ATOM 6570 O O . ARG A 1 855 ? -7.697 38.709 0.085 1.00 23.58 855 ARG A O 1
ATOM 6577 N N . ARG A 1 856 ? -9.011 38.572 -1.745 1.00 23.81 856 ARG A N 1
ATOM 6578 C CA . ARG A 1 856 ? -8.627 37.228 -2.214 1.00 23.81 856 ARG A CA 1
ATOM 6579 C C . ARG A 1 856 ? -7.157 37.170 -2.663 1.00 23.81 856 ARG A C 1
ATOM 6581 O O . ARG A 1 856 ? -6.685 38.103 -3.310 1.00 23.81 856 ARG A O 1
ATOM 6588 N N . ARG A 1 857 ? -6.495 36.023 -2.466 1.00 24.50 857 ARG A N 1
ATOM 6589 C CA . ARG A 1 857 ? -5.379 35.546 -3.309 1.00 24.50 857 ARG A CA 1
ATOM 6590 C C . ARG A 1 857 ? -5.531 34.045 -3.579 1.00 24.50 857 ARG A C 1
ATOM 6592 O O . ARG A 1 857 ? -6.092 33.327 -2.759 1.00 24.50 857 ARG A O 1
ATOM 6599 N N . GLN A 1 858 ? -5.085 33.617 -4.757 1.00 25.02 858 GLN A N 1
ATOM 6600 C CA . GLN A 1 858 ? -5.196 32.242 -5.263 1.00 25.02 858 GLN A CA 1
ATOM 6601 C C . GLN A 1 858 ? -4.158 31.302 -4.613 1.00 25.02 858 GLN A C 1
ATOM 6603 O O . GLN A 1 858 ? -3.097 31.779 -4.198 1.00 25.02 858 GLN A O 1
ATOM 6608 N N . PRO A 1 859 ? -4.416 29.980 -4.560 1.00 25.94 859 PRO A N 1
ATOM 6609 C CA . PRO A 1 859 ? -3.420 28.992 -4.142 1.00 25.94 859 PRO A CA 1
ATOM 6610 C C . PRO A 1 859 ? -2.283 28.846 -5.172 1.00 25.94 859 PRO A C 1
ATOM 6612 O O . PRO A 1 859 ? -2.437 29.181 -6.347 1.00 25.94 859 PRO A O 1
ATOM 6615 N N . ARG A 1 860 ? -1.134 28.313 -4.736 1.00 24.12 860 ARG A N 1
ATOM 6616 C CA . ARG A 1 860 ? -0.006 27.909 -5.597 1.00 24.12 860 ARG A CA 1
ATOM 6617 C C . ARG A 1 860 ? 0.487 26.500 -5.236 1.00 24.12 860 ARG A C 1
ATOM 6619 O O . ARG A 1 860 ? 0.218 26.008 -4.146 1.00 24.12 860 ARG A O 1
ATOM 6626 N N . HIS A 1 861 ? 1.173 25.879 -6.196 1.00 24.39 861 HIS A N 1
ATOM 6627 C CA . HIS A 1 861 ? 1.541 24.456 -6.251 1.00 24.39 861 HIS A CA 1
ATOM 6628 C C . HIS A 1 861 ? 2.465 23.937 -5.120 1.00 24.39 861 HIS A C 1
ATOM 6630 O O . HIS A 1 861 ? 3.114 24.733 -4.437 1.00 24.39 861 HIS A O 1
ATOM 6636 N N . PRO A 1 862 ? 2.526 22.601 -4.914 1.00 28.72 862 PRO A N 1
ATOM 6637 C CA . PRO A 1 862 ? 3.054 21.998 -3.689 1.00 28.72 862 PRO A CA 1
ATOM 6638 C C . PRO A 1 862 ? 4.576 21.760 -3.648 1.00 28.72 862 PRO A C 1
ATOM 6640 O O . PRO A 1 862 ? 5.241 21.605 -4.667 1.00 28.72 862 PRO A O 1
ATOM 6643 N N . LEU A 1 863 ? 5.066 21.658 -2.406 1.00 23.84 863 LEU A N 1
ATOM 6644 C CA . LEU A 1 863 ? 6.148 20.791 -1.901 1.00 23.84 863 LEU A CA 1
ATOM 6645 C C . LEU A 1 863 ? 7.376 20.536 -2.806 1.00 23.84 863 LEU A C 1
ATOM 6647 O O . LEU A 1 863 ? 7.371 19.672 -3.679 1.00 23.84 863 LEU A O 1
ATOM 6651 N N . ARG A 1 864 ? 8.506 21.171 -2.459 1.00 22.30 864 ARG A N 1
ATOM 6652 C CA . ARG A 1 864 ? 9.855 20.669 -2.792 1.00 22.30 864 ARG A CA 1
ATOM 6653 C C . ARG A 1 864 ? 10.379 19.744 -1.679 1.00 22.30 864 ARG A C 1
ATOM 6655 O O . ARG A 1 864 ? 10.099 20.021 -0.512 1.00 22.30 864 ARG A O 1
ATOM 6662 N N . PRO A 1 865 ? 11.182 18.711 -1.998 1.00 25.62 865 PRO A N 1
ATOM 6663 C CA . PRO A 1 865 ? 11.894 17.925 -0.993 1.00 25.62 865 PRO A CA 1
ATOM 6664 C C . PRO A 1 865 ? 13.010 18.737 -0.315 1.00 25.62 865 PRO A C 1
ATOM 6666 O O . PRO A 1 865 ? 13.549 19.696 -0.874 1.00 25.62 865 PRO A O 1
ATOM 6669 N N . TYR A 1 866 ? 13.351 18.332 0.907 1.00 23.39 866 TYR A N 1
ATOM 6670 C CA . TYR A 1 866 ? 14.341 18.978 1.769 1.00 23.39 866 TYR A CA 1
ATOM 6671 C C . TYR A 1 866 ? 15.770 18.727 1.250 1.00 23.39 866 TYR A C 1
ATOM 6673 O O . TYR A 1 866 ? 16.148 17.579 1.034 1.00 23.39 866 TYR A O 1
ATOM 6681 N N . ARG A 1 867 ? 16.592 19.777 1.114 1.00 22.52 867 ARG A N 1
ATOM 6682 C CA . ARG A 1 867 ? 18.062 19.653 1.078 1.00 22.52 867 ARG A CA 1
ATOM 6683 C C . ARG A 1 867 ? 18.621 20.154 2.414 1.00 22.52 867 ARG A C 1
ATOM 6685 O O . ARG A 1 867 ? 18.227 21.248 2.822 1.00 22.52 867 ARG A O 1
ATOM 6692 N N . PRO A 1 868 ? 19.538 19.431 3.082 1.00 25.84 868 PRO A N 1
ATOM 6693 C CA . PRO A 1 868 ? 20.290 20.001 4.193 1.00 25.84 868 PRO A CA 1
ATOM 6694 C C . PRO A 1 868 ? 21.204 21.121 3.671 1.00 25.84 868 PRO A C 1
ATOM 6696 O O . PRO A 1 868 ? 21.827 20.991 2.615 1.00 25.84 868 PRO A O 1
ATOM 6699 N N . ALA A 1 869 ? 21.269 22.238 4.393 1.00 23.52 869 ALA A N 1
ATOM 6700 C CA . ALA A 1 869 ? 22.123 23.359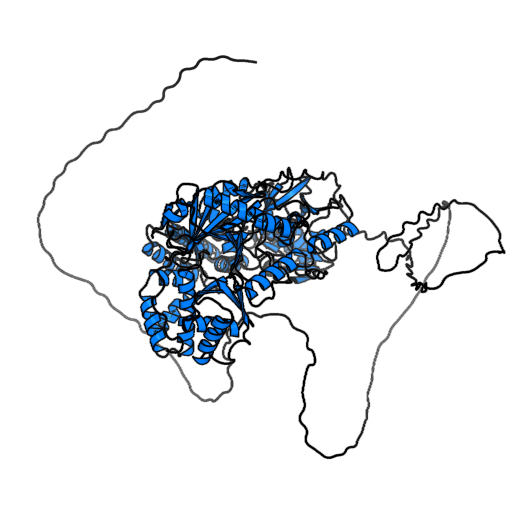 4.020 1.00 23.52 869 ALA A CA 1
ATOM 6701 C C . ALA A 1 869 ? 23.577 23.095 4.441 1.00 23.52 869 ALA A C 1
ATOM 6703 O O . ALA A 1 869 ? 23.840 22.813 5.609 1.00 23.52 869 ALA A O 1
ATOM 6704 N N . ARG A 1 870 ? 24.528 23.255 3.512 1.00 22.80 870 ARG A N 1
ATOM 6705 C CA . ARG A 1 870 ? 25.924 23.536 3.884 1.00 22.80 870 ARG A CA 1
ATOM 6706 C C . ARG A 1 870 ? 26.003 24.988 4.384 1.00 22.80 870 ARG A C 1
ATOM 6708 O O . ARG A 1 870 ? 25.372 25.844 3.759 1.00 22.80 870 ARG A O 1
ATOM 6715 N N . PRO A 1 871 ? 26.756 25.293 5.454 1.00 25.95 871 PRO A N 1
ATOM 6716 C CA . PRO A 1 871 ? 26.998 26.675 5.854 1.00 25.95 871 PRO A CA 1
ATOM 6717 C C . PRO A 1 871 ? 27.837 27.391 4.784 1.00 25.95 871 PRO A C 1
ATOM 6719 O O . PRO A 1 871 ? 28.832 26.852 4.302 1.00 25.95 871 PRO A O 1
ATOM 6722 N N . GLY A 1 872 ? 27.421 28.599 4.401 1.00 22.61 872 GLY A N 1
ATOM 6723 C CA . GLY A 1 872 ? 28.213 29.491 3.555 1.00 22.61 872 GLY A CA 1
ATOM 6724 C C . GLY A 1 872 ? 29.166 30.331 4.404 1.00 22.61 872 GLY A C 1
ATOM 6725 O O . GLY A 1 872 ? 28.778 30.802 5.471 1.00 22.61 872 GLY A O 1
ATOM 6726 N N . ALA A 1 873 ? 30.401 30.517 3.939 1.00 21.53 873 ALA A N 1
ATOM 6727 C CA . ALA A 1 873 ? 31.378 31.382 4.597 1.00 21.53 873 ALA A CA 1
ATOM 6728 C C . ALA A 1 873 ? 31.074 32.875 4.363 1.00 21.53 873 ALA A C 1
ATOM 6730 O O . ALA A 1 873 ? 30.508 33.242 3.333 1.00 21.53 873 ALA A O 1
ATOM 6731 N N . GLY A 1 874 ? 31.507 33.734 5.290 1.00 21.42 874 GLY A N 1
ATOM 6732 C CA . GLY A 1 874 ? 31.403 35.188 5.165 1.00 21.42 874 GLY A CA 1
ATOM 6733 C C . GLY A 1 874 ? 32.378 35.928 6.085 1.00 21.42 874 GLY A C 1
ATOM 6734 O O . GLY A 1 874 ? 32.232 35.876 7.298 1.00 21.42 874 GLY A O 1
ATOM 6735 N N . ASN A 1 875 ? 33.329 36.639 5.473 1.00 23.47 875 ASN A N 1
ATOM 6736 C CA . ASN A 1 875 ? 34.175 37.708 6.029 1.00 23.47 875 ASN A CA 1
ATOM 6737 C C . ASN A 1 875 ? 35.119 37.394 7.214 1.00 23.47 875 ASN A C 1
ATOM 6739 O O . ASN A 1 875 ? 34.857 37.717 8.365 1.00 23.47 875 ASN A O 1
ATOM 6743 N N . ALA A 1 876 ? 36.295 36.875 6.849 1.00 21.80 876 ALA A N 1
ATOM 6744 C CA . ALA A 1 876 ? 37.601 37.539 7.006 1.00 21.80 876 ALA A CA 1
ATOM 6745 C C . ALA A 1 876 ? 37.963 38.307 8.302 1.00 21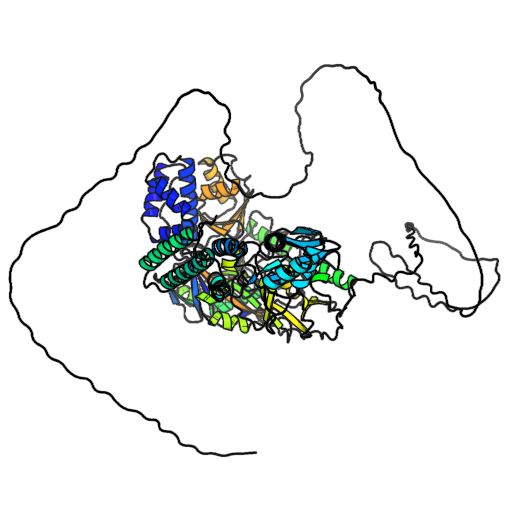.80 876 ALA A C 1
ATOM 6747 O O . ALA A 1 876 ? 37.490 39.419 8.517 1.00 21.80 876 ALA A O 1
ATOM 6748 N N . VAL A 1 877 ? 39.022 37.824 8.969 1.00 23.05 877 VAL A N 1
ATOM 6749 C CA . VAL A 1 877 ? 40.234 38.600 9.329 1.00 23.05 877 VAL A CA 1
ATOM 6750 C C . VAL A 1 877 ? 41.468 37.708 9.049 1.00 23.05 877 VAL A C 1
ATOM 6752 O O . VAL A 1 877 ? 41.374 36.484 9.123 1.00 23.05 877 VAL A O 1
ATOM 6755 N N . ARG A 1 878 ? 42.603 38.312 8.670 1.00 20.70 878 ARG A N 1
ATOM 6756 C CA . ARG A 1 878 ? 43.957 37.713 8.534 1.00 20.70 878 ARG A CA 1
ATOM 6757 C C . ARG A 1 878 ? 44.837 38.261 9.687 1.00 20.70 878 ARG A C 1
ATOM 6759 O O . ARG A 1 878 ? 44.486 39.343 10.157 1.00 20.70 878 ARG A O 1
ATOM 6766 N N . PRO A 1 879 ? 45.943 37.613 10.123 1.00 27.75 879 PRO A N 1
ATOM 6767 C CA . PRO A 1 879 ? 47.016 37.169 9.217 1.00 27.75 879 PRO A CA 1
ATOM 6768 C C . PRO A 1 879 ? 47.756 35.855 9.592 1.00 27.75 879 PRO A C 1
ATOM 6770 O O . PRO A 1 879 ? 47.427 35.230 10.588 1.00 27.75 879 PRO A O 1
ATOM 6773 N N . GLU A 1 880 ? 48.721 35.482 8.729 1.00 21.89 880 GLU A N 1
ATOM 6774 C CA . GLU A 1 880 ? 50.066 34.889 8.993 1.00 21.89 880 GLU A CA 1
ATOM 6775 C C . GLU A 1 880 ? 50.266 33.660 9.931 1.00 21.89 880 GLU A C 1
ATOM 6777 O O . GLU A 1 880 ? 49.508 33.420 10.856 1.00 21.89 880 GLU A O 1
ATOM 6782 N N . HIS A 1 881 ? 51.283 32.796 9.756 1.00 24.59 881 HIS A N 1
ATOM 6783 C CA . HIS A 1 881 ? 52.407 32.747 8.793 1.00 24.59 881 HIS A CA 1
ATOM 6784 C C . HIS A 1 881 ? 52.730 31.277 8.383 1.00 24.59 881 HIS A C 1
ATOM 6786 O O . HIS A 1 881 ? 52.049 30.329 8.765 1.00 24.59 881 HIS A O 1
ATOM 6792 N N . ASP A 1 882 ? 53.782 31.131 7.573 1.00 23.73 882 ASP A N 1
ATOM 6793 C CA . ASP A 1 882 ? 54.611 29.945 7.238 1.00 23.73 882 ASP A CA 1
ATOM 6794 C C . ASP A 1 882 ? 54.873 28.910 8.384 1.00 23.73 882 ASP A C 1
ATOM 6796 O O . ASP A 1 882 ? 54.757 29.263 9.550 1.00 23.73 882 ASP A O 1
ATOM 6800 N N . ARG A 1 883 ? 55.330 27.646 8.195 1.00 23.83 883 ARG A N 1
ATOM 6801 C CA . ARG A 1 883 ? 55.674 26.802 7.014 1.00 23.83 883 ARG A CA 1
ATOM 6802 C C . ARG A 1 883 ? 55.902 25.318 7.405 1.00 23.83 883 ARG A C 1
ATOM 6804 O O . ARG A 1 883 ? 56.194 25.013 8.550 1.00 23.83 883 ARG A O 1
ATOM 6811 N N . TYR A 1 884 ? 56.017 24.477 6.366 1.00 23.69 884 TYR A N 1
ATOM 6812 C CA . TYR A 1 884 ? 56.923 23.308 6.248 1.00 23.69 884 TYR A CA 1
ATOM 6813 C C . TYR A 1 884 ? 56.594 21.931 6.874 1.00 23.69 884 TYR A C 1
ATOM 6815 O O . TYR A 1 884 ? 55.895 21.777 7.864 1.00 23.69 884 TYR A O 1
ATOM 6823 N N . ARG A 1 885 ? 57.176 20.941 6.170 1.00 23.03 885 ARG A N 1
ATOM 6824 C CA . ARG A 1 885 ? 57.567 19.545 6.477 1.00 23.03 885 ARG A CA 1
ATOM 6825 C C . ARG A 1 885 ? 57.448 19.120 7.958 1.00 23.03 885 ARG A C 1
ATOM 6827 O O . ARG A 1 885 ? 57.887 19.850 8.830 1.00 23.03 885 ARG A O 1
ATOM 6834 N N . GLY A 1 886 ? 56.987 17.919 8.313 1.00 21.77 886 GLY A N 1
ATOM 6835 C CA . GLY A 1 886 ? 56.831 16.684 7.530 1.00 21.77 886 GLY A CA 1
ATOM 6836 C C . GLY A 1 886 ? 57.925 15.663 7.874 1.00 21.77 886 GLY A C 1
ATOM 6837 O O . GLY A 1 886 ? 59.106 15.983 7.781 1.00 21.77 886 GLY A O 1
ATOM 6838 N N . GLY A 1 887 ? 57.538 14.438 8.249 1.00 22.97 887 GLY A N 1
ATOM 6839 C CA . GLY A 1 887 ? 58.476 13.369 8.604 1.00 22.97 887 GLY A CA 1
ATOM 6840 C C . GLY A 1 887 ? 57.787 12.098 9.108 1.00 22.97 887 GLY A C 1
ATOM 6841 O O . GLY A 1 887 ? 57.024 12.136 10.066 1.00 22.97 887 GLY A O 1
ATOM 6842 N N . ILE A 1 888 ? 58.084 10.969 8.463 1.00 25.77 888 ILE A N 1
ATOM 6843 C CA . ILE A 1 888 ? 57.855 9.614 8.986 1.00 25.77 888 ILE A CA 1
ATOM 6844 C C . ILE A 1 888 ? 59.223 9.091 9.438 1.00 25.77 888 ILE A C 1
ATOM 6846 O O . ILE A 1 888 ? 60.207 9.307 8.729 1.00 25.77 888 ILE A O 1
ATOM 6850 N N . PRO A 1 889 ? 59.288 8.330 10.539 1.00 30.09 889 PRO A N 1
ATOM 6851 C CA . PRO A 1 889 ? 60.072 7.101 10.481 1.00 30.09 889 PRO A CA 1
ATOM 6852 C C . PRO A 1 889 ? 59.301 5.883 11.014 1.00 30.09 889 PRO A C 1
ATOM 6854 O O . PRO A 1 889 ? 58.699 5.902 12.083 1.00 30.09 889 PRO A O 1
ATOM 6857 N N . ARG A 1 890 ? 59.381 4.777 10.266 1.00 26.62 890 ARG A N 1
ATOM 6858 C CA . ARG A 1 890 ? 59.249 3.418 10.822 1.00 26.62 890 ARG A CA 1
ATOM 6859 C C . ARG A 1 890 ? 60.555 3.074 11.552 1.00 26.62 890 ARG A C 1
ATOM 6861 O O . ARG A 1 890 ? 61.578 3.618 11.157 1.00 26.62 890 ARG A O 1
ATOM 6868 N N . HIS A 1 891 ? 60.557 2.088 12.459 1.00 26.45 891 HIS A N 1
ATOM 6869 C CA . HIS A 1 891 ? 61.415 0.888 12.329 1.00 26.45 891 HIS A CA 1
ATOM 6870 C C . HIS A 1 891 ? 61.292 -0.107 13.505 1.00 26.45 891 HIS A C 1
ATOM 6872 O O . HIS A 1 891 ? 61.442 0.280 14.656 1.00 26.45 891 HIS A O 1
ATOM 6878 N N . THR A 1 892 ? 61.228 -1.409 13.167 1.00 24.88 892 THR A N 1
ATOM 6879 C CA . THR A 1 892 ? 61.724 -2.577 13.957 1.00 24.88 892 THR A CA 1
ATOM 6880 C C . THR A 1 892 ? 61.068 -2.904 15.322 1.00 24.88 892 THR A C 1
ATOM 6882 O O . THR A 1 892 ? 60.446 -2.050 15.928 1.00 24.88 892 THR A O 1
ATOM 6885 N N . ARG A 1 893 ? 61.127 -4.138 15.867 1.00 24.84 893 ARG A N 1
ATOM 6886 C CA . ARG A 1 893 ? 61.711 -5.440 15.431 1.00 24.84 893 ARG A CA 1
ATOM 6887 C C . ARG A 1 893 ? 60.924 -6.612 16.075 1.00 24.84 893 ARG A C 1
ATOM 6889 O O . ARG A 1 893 ? 60.340 -6.429 17.135 1.00 24.84 893 ARG A O 1
ATOM 6896 N N . ARG A 1 894 ? 60.978 -7.821 15.490 1.00 29.88 894 ARG A N 1
ATOM 6897 C CA . ARG A 1 894 ? 60.774 -9.107 16.212 1.00 29.88 894 ARG A CA 1
ATOM 6898 C C . ARG A 1 894 ? 62.125 -9.625 16.744 1.00 29.88 894 ARG A C 1
ATOM 6900 O O . ARG A 1 894 ? 63.159 -9.198 16.222 1.00 29.88 894 ARG A O 1
ATOM 6907 N N . PRO A 1 895 ? 62.127 -10.541 17.730 1.00 40.88 895 PRO A N 1
ATOM 6908 C CA . PRO A 1 895 ? 62.570 -11.920 17.442 1.00 40.88 895 PRO A CA 1
ATOM 6909 C C . PRO A 1 895 ? 61.664 -13.018 18.072 1.00 40.88 895 PRO A C 1
ATOM 6911 O O . PRO A 1 895 ? 60.494 -12.762 18.345 1.00 40.88 895 PRO A O 1
ATOM 6914 N N . HIS A 1 896 ? 62.171 -14.255 18.193 1.00 27.59 896 HIS A N 1
ATOM 6915 C CA . HIS A 1 896 ? 61.469 -15.518 18.513 1.00 27.59 896 HIS A CA 1
ATOM 6916 C C . HIS A 1 896 ? 62.007 -16.193 19.799 1.00 27.59 896 HIS A C 1
ATOM 6918 O O . HIS A 1 896 ? 63.192 -16.028 20.053 1.00 27.59 896 HIS A O 1
ATOM 6924 N N . LEU A 1 897 ? 61.161 -17.030 20.445 1.00 28.89 897 LEU A N 1
ATOM 6925 C CA . LEU A 1 897 ? 61.439 -18.326 21.140 1.00 28.89 897 LEU A CA 1
ATOM 6926 C C . LEU A 1 897 ? 62.524 -18.358 22.270 1.00 28.89 897 LEU A C 1
ATOM 6928 O O . LEU A 1 897 ? 63.329 -17.448 22.384 1.00 28.89 897 LEU A O 1
ATOM 6932 N N . ASP A 1 898 ? 62.588 -19.323 23.205 1.00 27.67 898 ASP A N 1
ATOM 6933 C CA . ASP A 1 898 ? 62.194 -20.748 23.153 1.00 27.67 898 ASP A CA 1
ATOM 6934 C C . ASP A 1 898 ? 62.037 -21.433 24.550 1.00 27.67 898 ASP A C 1
ATOM 6936 O O . ASP A 1 898 ? 62.448 -20.868 25.563 1.00 27.67 898 ASP A O 1
ATOM 6940 N N . GLY A 1 899 ? 61.544 -22.687 24.577 1.00 22.58 899 GLY A N 1
ATOM 6941 C CA . GLY A 1 899 ? 61.696 -23.681 25.674 1.00 22.58 899 GLY A CA 1
ATOM 6942 C C . GLY A 1 899 ? 60.621 -23.737 26.792 1.00 22.58 899 GLY A C 1
ATOM 6943 O O . GLY A 1 899 ? 60.021 -22.726 27.134 1.00 22.58 899 GLY A O 1
ATOM 6944 N N . ALA A 1 900 ? 60.331 -24.881 27.448 1.00 25.00 900 ALA A N 1
ATOM 6945 C CA . ALA A 1 900 ? 60.691 -26.289 27.177 1.00 25.00 900 ALA A CA 1
ATOM 6946 C C . ALA A 1 900 ? 59.729 -27.307 27.881 1.00 25.00 900 ALA A C 1
ATOM 6948 O O . ALA A 1 900 ? 58.944 -26.946 28.753 1.00 25.00 900 ALA A O 1
ATOM 6949 N N . HIS A 1 901 ? 59.797 -28.586 27.479 1.00 28.98 901 HIS A N 1
ATOM 6950 C CA . HIS A 1 901 ? 58.955 -29.753 27.876 1.00 28.98 901 HIS A CA 1
ATOM 6951 C C . HIS A 1 901 ? 59.546 -30.537 29.101 1.00 28.98 901 HIS A C 1
ATOM 6953 O O . HIS A 1 901 ? 60.643 -30.130 29.489 1.00 28.98 901 HIS A O 1
ATOM 6959 N N . PRO A 1 902 ? 58.971 -31.643 29.704 1.00 48.97 902 PRO A N 1
ATOM 6960 C CA . PRO A 1 902 ? 58.588 -32.903 28.990 1.00 48.97 902 PRO A CA 1
ATOM 6961 C C . PRO A 1 902 ? 57.630 -33.993 29.624 1.00 48.97 902 PRO A C 1
ATOM 6963 O O . PRO A 1 902 ? 57.451 -34.068 30.831 1.00 48.97 902 PRO A O 1
ATOM 6966 N N . ARG A 1 903 ? 57.214 -34.976 28.779 1.00 28.31 903 ARG A N 1
ATOM 6967 C CA . ARG A 1 903 ? 56.911 -36.434 29.047 1.00 28.31 903 ARG A CA 1
ATOM 6968 C C . ARG A 1 903 ? 55.687 -36.852 29.925 1.00 28.31 903 ARG A C 1
ATOM 6970 O O . ARG A 1 903 ? 55.330 -36.140 30.844 1.00 28.31 903 ARG A O 1
ATOM 6977 N N . ALA A 1 904 ? 55.049 -38.036 29.765 1.00 27.00 904 ALA A N 1
ATOM 6978 C CA . ALA A 1 904 ? 54.970 -39.040 28.664 1.00 27.00 904 ALA A CA 1
ATOM 6979 C C . ALA A 1 904 ? 53.926 -40.181 28.936 1.00 27.00 904 ALA A C 1
ATOM 6981 O O . ALA A 1 904 ? 53.476 -40.320 30.067 1.00 27.00 904 ALA A O 1
ATOM 6982 N N . TRP A 1 905 ? 53.697 -41.047 27.919 1.00 25.33 905 TRP A N 1
ATOM 6983 C CA . TRP A 1 905 ? 53.156 -42.445 27.902 1.00 25.33 905 TRP A CA 1
ATOM 6984 C C . TRP A 1 905 ? 51.791 -42.754 27.222 1.00 25.33 905 TRP A C 1
ATOM 6986 O O . TRP A 1 905 ? 50.937 -41.897 27.035 1.00 25.33 905 TRP A O 1
ATOM 6996 N N . HIS A 1 906 ? 51.685 -44.007 26.739 1.00 27.56 906 HIS A N 1
ATOM 6997 C CA . HIS A 1 906 ? 50.689 -44.599 25.810 1.00 27.56 906 HIS A CA 1
ATOM 6998 C C . HIS A 1 906 ? 49.480 -45.267 26.549 1.00 27.56 906 HIS A C 1
ATOM 7000 O O . HIS A 1 906 ? 49.456 -45.225 27.771 1.00 27.56 906 HIS A O 1
ATOM 7006 N N . ARG A 1 907 ? 48.454 -45.924 25.950 1.00 25.02 907 ARG A N 1
ATOM 7007 C CA . ARG A 1 907 ? 48.323 -46.698 24.678 1.00 25.02 907 ARG A CA 1
ATOM 7008 C C . ARG A 1 907 ? 46.841 -46.906 24.249 1.00 25.02 907 ARG A C 1
ATOM 7010 O O . ARG A 1 907 ? 45.934 -46.639 25.022 1.00 25.02 907 ARG A O 1
ATOM 7017 N N . SER A 1 908 ? 46.612 -47.409 23.027 1.00 26.08 908 SER A N 1
ATOM 7018 C CA . SER A 1 908 ? 45.303 -47.827 22.442 1.00 26.08 908 SER A CA 1
ATOM 7019 C C . SER A 1 908 ? 45.179 -49.380 22.426 1.00 26.08 908 SER A C 1
ATOM 7021 O O . SER A 1 908 ? 46.221 -49.997 22.683 1.00 26.08 908 SER A O 1
ATOM 7023 N N . PRO A 1 909 ? 44.017 -50.048 22.147 1.00 45.31 909 PRO A N 1
ATOM 7024 C CA . PRO A 1 909 ? 43.520 -50.220 20.753 1.00 45.31 909 PRO A CA 1
ATOM 7025 C C . PRO A 1 909 ? 41.988 -50.466 20.495 1.00 45.31 909 PRO A C 1
ATOM 7027 O O . PRO A 1 909 ? 41.263 -50.944 21.355 1.00 45.31 909 PRO A O 1
ATOM 7030 N N . ARG A 1 910 ? 41.559 -50.196 19.240 1.00 29.89 910 ARG A N 1
ATOM 7031 C CA . ARG A 1 910 ? 40.652 -50.937 18.289 1.00 29.89 910 ARG A CA 1
ATOM 7032 C C . ARG A 1 910 ? 39.595 -51.952 18.828 1.00 29.89 910 ARG A C 1
ATOM 7034 O O . ARG A 1 910 ? 39.934 -52.793 19.645 1.00 29.89 910 ARG A O 1
ATOM 7041 N N . HIS A 1 911 ? 38.370 -52.060 18.269 1.00 26.30 911 HIS A N 1
ATOM 7042 C CA . HIS A 1 911 ? 38.113 -52.617 16.911 1.00 26.30 911 HIS A CA 1
ATOM 7043 C C . HIS A 1 911 ? 36.708 -52.357 16.277 1.00 26.30 911 HIS A C 1
ATOM 7045 O O . HIS A 1 911 ? 35.729 -52.116 16.971 1.00 26.30 911 HIS A O 1
ATOM 7051 N N . HIS A 1 912 ? 36.645 -52.498 14.940 1.00 33.09 912 HIS A N 1
ATOM 7052 C CA . HIS A 1 912 ? 35.474 -52.629 14.021 1.00 33.09 912 HIS A CA 1
ATOM 7053 C C . HIS A 1 912 ? 35.551 -54.023 13.315 1.00 33.09 912 HIS A C 1
ATOM 7055 O O . HIS A 1 912 ? 36.534 -54.718 13.627 1.00 33.09 912 HIS A O 1
ATOM 7061 N N . PRO A 1 913 ? 34.669 -54.475 12.368 1.00 46.91 913 PRO A N 1
ATOM 7062 C CA . PRO A 1 913 ? 33.626 -53.817 11.525 1.00 46.91 913 PRO A CA 1
ATOM 7063 C C . PRO A 1 913 ? 32.184 -54.247 11.944 1.00 46.91 913 PRO A C 1
ATOM 7065 O O . PRO A 1 913 ? 32.015 -54.415 13.147 1.00 46.91 913 PRO A O 1
ATOM 7068 N N . ALA A 1 914 ? 31.086 -54.411 11.166 1.00 25.77 914 ALA A N 1
ATOM 7069 C CA . ALA A 1 914 ? 30.620 -54.237 9.753 1.00 25.77 914 ALA A CA 1
ATOM 7070 C C . ALA A 1 914 ? 29.078 -53.941 9.800 1.00 25.77 914 ALA A C 1
ATOM 7072 O O . ALA A 1 914 ? 28.519 -54.020 10.891 1.00 25.77 914 ALA A O 1
ATOM 7073 N N . ASP A 1 915 ? 28.258 -53.557 8.804 1.00 29.33 915 ASP A N 1
ATOM 7074 C CA . ASP A 1 915 ? 28.210 -53.475 7.317 1.00 29.33 915 ASP A CA 1
ATOM 7075 C C . ASP A 1 915 ? 27.810 -54.731 6.484 1.00 29.33 915 ASP A C 1
ATOM 7077 O O . ASP A 1 915 ? 28.558 -55.702 6.430 1.00 29.33 915 ASP A O 1
ATOM 7081 N N . HIS A 1 916 ? 26.653 -54.661 5.787 1.00 27.00 916 HIS A N 1
ATOM 7082 C CA . HIS A 1 916 ? 26.407 -55.219 4.434 1.00 27.00 916 HIS A CA 1
ATOM 7083 C C . HIS A 1 916 ? 25.036 -54.813 3.816 1.00 27.00 916 HIS A C 1
ATOM 7085 O O . HIS A 1 916 ? 23.967 -55.058 4.375 1.00 27.00 916 HIS A O 1
ATOM 7091 N N . ARG A 1 917 ? 25.063 -54.285 2.581 1.00 33.53 917 ARG A N 1
ATOM 7092 C CA . ARG A 1 917 ? 23.988 -54.332 1.544 1.00 33.53 917 ARG A CA 1
ATOM 7093 C C . ARG A 1 917 ? 24.191 -55.606 0.672 1.00 33.53 917 ARG A C 1
ATOM 7095 O O . ARG A 1 917 ? 25.323 -56.100 0.719 1.00 33.53 917 ARG A O 1
ATOM 7102 N N . PRO A 1 918 ? 23.233 -56.137 -0.152 1.00 42.88 918 PRO A N 1
ATOM 7103 C CA . PRO A 1 918 ? 22.419 -55.392 -1.147 1.00 42.88 918 PRO A CA 1
ATOM 7104 C C . PRO A 1 918 ? 21.029 -55.989 -1.547 1.00 42.88 918 PRO A C 1
ATOM 7106 O O . PRO A 1 918 ? 20.556 -56.957 -0.968 1.00 42.88 918 PRO A O 1
ATOM 7109 N N . GLY A 1 919 ? 20.388 -55.441 -2.599 1.00 25.47 919 GLY A N 1
ATOM 7110 C CA . GLY A 1 919 ? 19.260 -56.084 -3.306 1.00 25.47 919 GLY A CA 1
ATOM 7111 C C . GLY A 1 919 ? 18.553 -55.195 -4.352 1.00 25.47 919 GLY A C 1
ATOM 7112 O O . GLY A 1 919 ? 18.235 -54.044 -4.072 1.00 25.47 919 GLY A O 1
ATOM 7113 N N . ARG A 1 920 ? 18.289 -55.722 -5.559 1.00 32.12 920 ARG A N 1
ATOM 7114 C CA . ARG A 1 920 ? 17.428 -55.124 -6.612 1.00 32.12 920 ARG A CA 1
ATOM 7115 C C . ARG A 1 920 ? 16.287 -56.102 -6.935 1.00 32.12 920 ARG A C 1
ATOM 7117 O O . ARG A 1 920 ? 16.568 -57.292 -6.961 1.00 32.12 920 ARG A O 1
ATOM 7124 N N . HIS A 1 921 ? 15.092 -55.615 -7.298 1.00 27.95 921 HIS A N 1
ATOM 7125 C CA . HIS A 1 921 ? 14.389 -55.867 -8.586 1.00 27.95 921 HIS A CA 1
ATOM 7126 C C . HIS A 1 921 ? 12.886 -55.489 -8.547 1.00 27.95 921 HIS A C 1
ATOM 7128 O O . HIS A 1 921 ? 12.287 -55.365 -7.484 1.00 27.95 921 HIS A O 1
ATOM 7134 N N . ARG A 1 922 ? 12.284 -55.288 -9.734 1.00 35.28 922 ARG A N 1
ATOM 7135 C CA . ARG A 1 922 ? 10.818 -55.246 -9.956 1.00 35.28 922 ARG A CA 1
ATOM 7136 C C . ARG A 1 922 ? 10.220 -56.662 -9.876 1.00 35.28 922 ARG A C 1
ATOM 7138 O O . ARG A 1 922 ? 10.936 -57.617 -10.174 1.00 35.28 922 ARG A O 1
ATOM 7145 N N . PRO A 1 923 ? 8.900 -56.786 -9.650 1.00 33.03 923 PRO A N 1
ATOM 7146 C CA . PRO A 1 923 ? 8.055 -57.308 -10.739 1.00 33.03 923 PRO A CA 1
ATOM 7147 C C . PRO A 1 923 ? 6.688 -56.599 -10.901 1.00 33.03 923 PRO A C 1
ATOM 7149 O O . PRO A 1 923 ? 6.326 -55.713 -10.134 1.00 33.03 923 PRO A O 1
ATOM 7152 N N . ALA A 1 924 ? 5.950 -57.006 -11.939 1.00 27.09 924 ALA A N 1
ATOM 7153 C CA . ALA A 1 924 ? 4.533 -56.742 -12.247 1.00 27.09 924 ALA A CA 1
ATOM 7154 C C . ALA A 1 924 ? 4.074 -57.809 -13.283 1.00 27.09 924 ALA A C 1
ATOM 7156 O O . ALA A 1 924 ? 4.963 -58.459 -13.844 1.00 27.09 924 ALA A O 1
ATOM 7157 N N . PRO A 1 925 ? 2.777 -57.977 -13.640 1.00 56.88 925 PRO A N 1
ATOM 7158 C CA . PRO A 1 925 ? 1.532 -57.409 -13.105 1.00 56.88 925 PRO A CA 1
ATOM 7159 C C . PRO A 1 925 ? 0.612 -58.536 -12.542 1.00 56.88 925 PRO A C 1
ATOM 7161 O O . PRO A 1 925 ? 1.142 -59.489 -11.974 1.00 56.88 925 PRO A O 1
ATOM 7164 N N . PRO A 1 926 ? -0.735 -58.454 -12.652 1.00 41.06 926 PRO A N 1
ATOM 7165 C CA . PRO A 1 926 ? -1.388 -59.059 -13.831 1.00 41.06 926 PRO A CA 1
ATOM 7166 C C . PRO A 1 926 ? -2.494 -58.199 -14.494 1.00 41.06 926 PRO A C 1
ATOM 7168 O O . PRO A 1 926 ? -2.917 -57.176 -13.964 1.00 41.06 926 PRO A O 1
ATOM 7171 N N . GLN A 1 927 ? -2.962 -58.627 -15.675 1.00 30.53 927 GLN A N 1
ATOM 7172 C CA . GLN A 1 927 ? -4.022 -58.003 -16.496 1.00 30.53 927 GLN A CA 1
ATOM 7173 C C . GLN A 1 927 ? -5.214 -58.957 -16.709 1.00 30.53 927 GLN A C 1
ATOM 7175 O O . GLN A 1 927 ? -4.982 -60.163 -16.729 1.00 30.53 927 GLN A O 1
ATOM 7180 N N . ARG A 1 928 ? -6.407 -58.419 -17.042 1.00 29.95 928 ARG A N 1
ATOM 7181 C CA . ARG A 1 928 ? -7.300 -58.815 -18.175 1.00 29.95 928 ARG A CA 1
ATOM 7182 C C . ARG A 1 928 ? -8.174 -57.591 -18.551 1.00 29.95 928 ARG A C 1
ATOM 7184 O O . ARG A 1 928 ? -8.689 -56.959 -17.642 1.00 29.95 928 ARG A O 1
ATOM 7191 N N . HIS A 1 929 ? -8.086 -57.056 -19.781 1.00 29.59 929 HIS A N 1
ATOM 7192 C CA . HIS A 1 929 ? -8.993 -57.243 -20.950 1.00 29.59 929 HIS A CA 1
ATOM 7193 C C . HIS A 1 929 ? -10.397 -56.595 -20.783 1.00 29.59 929 HIS A C 1
ATOM 7195 O O . HIS A 1 929 ? -10.880 -56.506 -19.666 1.00 29.59 929 HIS A O 1
ATOM 7201 N N . ILE A 1 930 ? -11.109 -56.092 -21.809 1.00 27.02 930 ILE A N 1
ATOM 7202 C CA . ILE A 1 930 ? -11.155 -56.393 -23.266 1.00 27.02 930 ILE A CA 1
ATOM 7203 C C . ILE A 1 930 ? -11.143 -55.089 -24.124 1.00 27.02 930 ILE A C 1
ATOM 7205 O O . ILE A 1 930 ? -11.312 -53.994 -23.596 1.00 27.02 930 ILE A O 1
ATOM 7209 N N . THR A 1 931 ? -10.896 -55.206 -25.438 1.00 27.81 931 THR A N 1
ATOM 7210 C CA . THR A 1 931 ? -10.812 -54.136 -26.467 1.00 27.81 931 THR A CA 1
ATOM 7211 C C . THR A 1 931 ? -12.021 -54.174 -27.462 1.00 27.81 931 THR A C 1
ATOM 7213 O O . THR A 1 931 ? -13.102 -54.563 -27.031 1.00 27.81 931 THR A O 1
ATOM 7216 N N . PRO A 1 932 ? -11.953 -53.731 -28.742 1.00 58.69 932 PRO A N 1
ATOM 7217 C CA . PRO A 1 932 ? -12.158 -52.330 -29.150 1.00 58.69 932 PRO A CA 1
ATOM 7218 C C . PRO A 1 932 ? -13.165 -52.123 -30.314 1.00 58.69 932 PRO A C 1
ATOM 7220 O O . PRO A 1 932 ? -13.494 -53.063 -31.041 1.00 58.69 932 PRO A O 1
ATOM 7223 N N . ARG A 1 933 ? -13.476 -50.857 -30.632 1.00 40.62 933 ARG A N 1
ATOM 7224 C CA . ARG A 1 933 ? -13.215 -50.317 -31.983 1.00 40.62 933 ARG A CA 1
ATOM 7225 C C . ARG A 1 933 ? -13.063 -48.800 -31.983 1.00 40.62 933 ARG A C 1
ATOM 7227 O O . ARG A 1 933 ? -13.649 -48.172 -31.079 1.00 40.62 933 ARG A O 1
#

pLDDT: mean 78.29, std 26.7, range [20.7, 98.0]